Protein 1ZL8 (pdb70)

Nearest PDB structures (foldseek):
  1zl8-assembly1_A  TM=9.580E-01  e=1.023E-05  Caenorhabditis elegans
  1rso-assembly1_D  TM=7.253E-01  e=1.812E-01  Rattus norvegicus
  1zl8-assembly1_A  TM=9.352E-01  e=2.661E-06  Caenorhabditis elegans
  1zl8-assembly1_A  TM=9.345E-01  e=1.266E-05  Caenorhabditis elegans
  1zl8-assembly1_B  TM=8.543E-01  e=6.203E-07  Homo sapiens

GO terms:
  GO:0005515 protein binding (F, IPI)

Organism: Caenorhabditis elegans (NCBI:txid6239)

Sequence (107 aa):
GSLNLERDVQRILELMEHVQKTGEVNNAKLASLQQVLQSEFFGAVREVYETVYSDAVQRAKEVLEEISCYPENNDAKELKRILTQPHFMALLQTHDVVAHEVYSDEAGSLNLERDVQRILELMEHVQKTGEVNNAKLASLQQVLQSEFFGAVREVYETVYSDAVQRAKEVLEEISCYPENNDAKELKRILTQPHFMALLQTHDVVAHEVYSDEAGSLNLERDVQRILELMEHVQKTGEVNNAKLASLQQVLQSEFFGAVREVYETVYSDAVQRAKEVLEEISCYPENNDAKELKRILTQPHFMALLQTHDVVAHEVYSDEAGSLNLERDVQRILELMEHVQKTGEVNNAKLASLQQVLQSEFFGAVREVYETVYSDAVQRAKEVLEEISCYPENNDAKELKRILTQPHFMALLQTHDVVAHEVYSDEAGSLNLERDVQRILELMEHVQKTGEVNNAKLASLQQVLQSEFFGAVREVYETVYSDAVQRAKEVLEEISCYPENNDAKELKRILTQPHFMALLQTHDVVAHEVYSDEAGSLNLERDVQRILELMEHVQKTGEVNNAKLASLQQVLQSEFFGAVREVYETVYSDAVQRAKEVLEEISCYPENNDAKELKRILTQPHFMALLQTHDVVAHEVYSDEAGSLNLERDVQRILELMEHVQKTGEVNNAKLASLQQVLQSEFFGAVREVYETVYSDAVQRAKEVLEEISCYPENNDAKELKRILTQPHFMALLQTHDVVAHEVYSDEAGSLNLERDVQRILELMEHVQKTGEVNNAKLASLQQVLQSEFFGAVREVYETVYSDAVQRAKEVLEEISCYPENNDAKELKRILTQPHFMALLQTHDVVAHEVYSDEAGSLNLERDVQRILELMEHVQKTGEVNNAKLASLQQVLQSEFFGAVREVYETVYSDAVQRAKEVLEEISCYPENNDAKELKRILTQPHFMALLQTHDVVAHEVYSDEAGSLNLERDVQRILELMEHVQKTGEVNNAKLASLQQVLQSEFFGAVREVYETVYSDAVQRAKEVLEEISCYPENNDAKELKRILTQPHFMALLQTHDVVAHEVYSDEA

CATH classification: 1.10.287.650

Secondary structure (DSSP, 8-state):
---HHHHHHHHHHHHHHHHGGGSSSTHHHHHHHHHHHS-SHHHHHHHHHHHH-/-HHHHHHHHHHHHHTTS---HHHHHHHHHT--TTHHHHHHHHHHHHHHTT----

Radius of gyration: 14.37 Å; Cα contacts (8 Å, |Δi|>4): 100; chains: 2; bounding box: 40×46×20 Å

Foldseek 3Di:
DDPCCLVCLVVVLVVLVVVCVVVVPPVVVSVVVNCVSVPPVCVVVVVVVVVVD/DCVLVVQLCVVVVCVVVDDDPVVNVVSVVCCDCVRVVVCVVVCVCVVVVPPDVD

Structure (mmCIF, N/CA/C/O backbone):
data_1ZL8
#
_entry.id   1ZL8
#
_cell.length_a   1.000
_cell.length_b   1.000
_cell.length_c   1.000
_cell.angle_alpha   90.00
_cell.angle_beta   90.00
_cell.angle_gamma   90.00
#
_symmetry.space_group_name_H-M   'P 1'
#
loop_
_entity.id
_entity.type
_entity.pdbx_description
1 polymer LIN-7
2 polymer 'Peripheral plasma membrane protein CASK'
#
loop_
_atom_site.group_PDB
_atom_site.id
_atom_site.type_symbol
_atom_site.label_atom_id
_atom_site.label_alt_id
_atom_site.label_comp_id
_atom_site.label_asym_id
_atom_site.label_entity_id
_atom_site.label_seq_id
_atom_site.pdbx_PDB_ins_code
_atom_site.Cartn_x
_atom_site.Cartn_y
_atom_site.Cartn_z
_atom_site.occupancy
_atom_site.B_iso_or_equiv
_atom_site.auth_seq_id
_atom_site.auth_comp_id
_atom_site.auth_asym_id
_atom_site.auth_atom_id
_atom_site.pdbx_PDB_model_num
ATOM 1 N N . GLY A 1 1 ? -7.594 18.485 -5.189 1.00 0.00 1 GLY A N 1
ATOM 2 C CA . GLY A 1 1 ? -6.331 18.280 -5.875 1.00 0.00 1 GLY A CA 1
ATOM 3 C C . GLY A 1 1 ? -5.963 16.795 -5.919 1.00 0.00 1 GLY A C 1
ATOM 4 O O . GLY A 1 1 ? -4.893 16.431 -6.402 1.00 0.00 1 GLY A O 1
ATOM 8 N N . SER A 1 2 ? -6.874 15.979 -5.408 1.00 0.00 2 SER A N 1
ATOM 9 C CA . SER A 1 2 ? -6.659 14.541 -5.383 1.00 0.00 2 SER A CA 1
ATOM 10 C C . SER A 1 2 ? -7.861 13.823 -5.999 1.00 0.00 2 SER A C 1
ATOM 11 O O . SER A 1 2 ? -8.839 14.460 -6.386 1.00 0.00 2 SER A O 1
ATOM 19 N N . LEU A 1 3 ? -7.750 12.504 -6.069 1.00 0.00 3 LEU A N 1
ATOM 20 C CA . LEU A 1 3 ? -8.815 11.691 -6.630 1.00 0.00 3 LEU A CA 1
ATOM 21 C C . LEU A 1 3 ? -10.097 11.914 -5.827 1.00 0.00 3 LEU A C 1
ATOM 22 O O . LEU A 1 3 ? -10.064 11.967 -4.598 1.00 0.00 3 LEU A O 1
ATOM 38 N N . ASN A 1 4 ? -11.198 12.038 -6.552 1.00 0.00 4 ASN A N 1
ATOM 39 C CA . ASN A 1 4 ? -12.490 12.256 -5.922 1.00 0.00 4 ASN A CA 1
ATOM 40 C C . ASN A 1 4 ? -12.928 10.972 -5.215 1.00 0.00 4 ASN A C 1
ATOM 41 O O . ASN A 1 4 ? -13.627 11.023 -4.203 1.00 0.00 4 ASN A O 1
ATOM 52 N N . LEU A 1 5 ? -12.501 9.849 -5.776 1.00 0.00 5 LEU A N 1
ATOM 53 C CA . LEU A 1 5 ? -12.841 8.555 -5.212 1.00 0.00 5 LEU A CA 1
ATOM 54 C C . LEU A 1 5 ? -12.417 8.516 -3.742 1.00 0.00 5 LEU A C 1
ATOM 55 O O . LEU A 1 5 ? -13.176 8.069 -2.884 1.00 0.00 5 LEU A O 1
ATOM 71 N N . GLU A 1 6 ? -11.205 8.990 -3.497 1.00 0.00 6 GLU A N 1
ATOM 72 C CA . GLU A 1 6 ? -10.670 9.017 -2.146 1.00 0.00 6 GLU A CA 1
ATOM 73 C C . GLU A 1 6 ? -11.523 9.922 -1.255 1.00 0.00 6 GLU A C 1
ATOM 74 O O . GLU A 1 6 ? -11.839 9.565 -0.121 1.00 0.00 6 GLU A O 1
ATOM 87 N N . ARG A 1 7 ? -11.871 11.079 -1.801 1.00 0.00 7 ARG A N 1
ATOM 88 C CA . ARG A 1 7 ? -12.680 12.038 -1.070 1.00 0.00 7 ARG A CA 1
ATOM 89 C C . ARG A 1 7 ? -14.092 11.488 -0.856 1.00 0.00 7 ARG A C 1
ATOM 90 O O . ARG A 1 7 ? -14.683 11.682 0.205 1.00 0.00 7 ARG A O 1
ATOM 110 N N . ASP A 1 8 ? -14.591 10.812 -1.881 1.00 0.00 8 ASP A N 1
ATOM 111 C CA . ASP A 1 8 ? -15.922 10.233 -1.819 1.00 0.00 8 ASP A CA 1
ATOM 112 C C . ASP A 1 8 ? -15.906 9.031 -0.870 1.00 0.00 8 ASP A C 1
ATOM 113 O O . ASP A 1 8 ? -16.951 8.619 -0.370 1.00 0.00 8 ASP A O 1
ATOM 123 N N . VAL A 1 9 ? -14.711 8.504 -0.654 1.00 0.00 9 VAL A N 1
ATOM 124 C CA . VAL A 1 9 ? -14.546 7.359 0.223 1.00 0.00 9 VAL A CA 1
ATOM 125 C C . VAL A 1 9 ? -15.136 7.685 1.597 1.00 0.00 9 VAL A C 1
ATOM 126 O O . VAL A 1 9 ? -15.612 6.794 2.300 1.00 0.00 9 VAL A O 1
ATOM 139 N N . GLN A 1 10 ? -15.083 8.964 1.939 1.00 0.00 10 GLN A N 1
ATOM 140 C CA . GLN A 1 10 ? -15.608 9.419 3.217 1.00 0.00 10 GLN A CA 1
ATOM 141 C C . GLN A 1 10 ? -17.060 9.873 3.062 1.00 0.00 10 GLN A C 1
ATOM 142 O O . GLN A 1 10 ? -17.893 9.607 3.928 1.00 0.00 10 GLN A O 1
ATOM 156 N N . ARG A 1 11 ? -17.321 10.552 1.954 1.00 0.00 11 ARG A N 1
ATOM 157 C CA . ARG A 1 11 ? -18.659 11.046 1.676 1.00 0.00 11 ARG A CA 1
ATOM 158 C C . ARG A 1 11 ? -19.607 9.878 1.392 1.00 0.00 11 ARG A C 1
ATOM 159 O O . ARG A 1 11 ? -20.824 10.028 1.478 1.00 0.00 11 ARG A O 1
ATOM 179 N N . ILE A 1 12 ? -19.012 8.742 1.060 1.00 0.00 12 ILE A N 1
ATOM 180 C CA . ILE A 1 12 ? -19.788 7.550 0.761 1.00 0.00 12 ILE A CA 1
ATOM 181 C C . ILE A 1 12 ? -20.441 7.039 2.047 1.00 0.00 12 ILE A C 1
ATOM 182 O O . ILE A 1 12 ? -21.558 6.526 2.019 1.00 0.00 12 ILE A O 1
ATOM 198 N N . LEU A 1 13 ? -19.714 7.195 3.145 1.00 0.00 13 LEU A N 1
ATOM 199 C CA . LEU A 1 13 ? -20.208 6.754 4.438 1.00 0.00 13 LEU A CA 1
ATOM 200 C C . LEU A 1 13 ? -21.481 7.528 4.784 1.00 0.00 13 LEU A C 1
ATOM 201 O O . LEU A 1 13 ? -22.267 7.094 5.625 1.00 0.00 13 LEU A O 1
ATOM 217 N N . GLU A 1 14 ? -21.646 8.662 4.118 1.00 0.00 14 GLU A N 1
ATOM 218 C CA . GLU A 1 14 ? -22.810 9.500 4.344 1.00 0.00 14 GLU A CA 1
ATOM 219 C C . GLU A 1 14 ? -24.016 8.952 3.579 1.00 0.00 14 GLU A C 1
ATOM 220 O O . GLU A 1 14 ? -25.098 8.802 4.144 1.00 0.00 14 GLU A O 1
ATOM 233 N N . LEU A 1 15 ? -23.789 8.670 2.306 1.00 0.00 15 LEU A N 1
ATOM 234 C CA . LEU A 1 15 ? -24.843 8.141 1.456 1.00 0.00 15 LEU A CA 1
ATOM 235 C C . LEU A 1 15 ? -25.303 6.788 2.004 1.00 0.00 15 LEU A C 1
ATOM 236 O O . LEU A 1 15 ? -26.500 6.512 2.062 1.00 0.00 15 LEU A O 1
ATOM 252 N N . MET A 1 16 ? -24.327 5.980 2.391 1.00 0.00 16 MET A N 1
ATOM 253 C CA . MET A 1 16 ? -24.616 4.663 2.933 1.00 0.00 16 MET A CA 1
ATOM 254 C C . MET A 1 16 ? -25.530 4.761 4.156 1.00 0.00 16 MET A C 1
ATOM 255 O O . MET A 1 16 ? -26.506 4.021 4.267 1.00 0.00 16 MET A O 1
ATOM 269 N N . GLU A 1 17 ? -25.179 5.680 5.044 1.00 0.00 17 GLU A N 1
ATOM 270 C CA . GLU A 1 17 ? -25.956 5.885 6.256 1.00 0.00 17 GLU A CA 1
ATOM 271 C C . GLU A 1 17 ? -27.313 6.504 5.916 1.00 0.00 17 GLU A C 1
ATOM 272 O O . GLU A 1 17 ? -28.232 6.479 6.735 1.00 0.00 17 GLU A O 1
ATOM 285 N N . HIS A 1 18 ? -27.397 7.047 4.711 1.00 0.00 18 HIS A N 1
ATOM 286 C CA . HIS A 1 18 ? -28.628 7.672 4.254 1.00 0.00 18 HIS A CA 1
ATOM 287 C C . HIS A 1 18 ? -29.558 6.608 3.670 1.00 0.00 18 HIS A C 1
ATOM 288 O O . HIS A 1 18 ? -30.757 6.608 3.945 1.00 0.00 18 HIS A O 1
ATOM 302 N N . VAL A 1 19 ? -28.971 5.726 2.876 1.00 0.00 19 VAL A N 1
ATOM 303 C CA . VAL A 1 19 ? -29.732 4.658 2.251 1.00 0.00 19 VAL A CA 1
ATOM 304 C C . VAL A 1 19 ? -30.120 3.624 3.311 1.00 0.00 19 VAL A C 1
ATOM 305 O O . VAL A 1 19 ? -31.162 2.981 3.202 1.00 0.00 19 VAL A O 1
ATOM 318 N N . GLN A 1 20 ? -29.263 3.502 4.313 1.00 0.00 20 GLN A N 1
ATOM 319 C CA . GLN A 1 20 ? -29.503 2.558 5.392 1.00 0.00 20 GLN A CA 1
ATOM 320 C C . GLN A 1 20 ? -30.668 3.034 6.262 1.00 0.00 20 GLN A C 1
ATOM 321 O O . GLN A 1 20 ? -31.051 2.359 7.216 1.00 0.00 20 GLN A O 1
ATOM 335 N N . LYS A 1 21 ? -31.198 4.194 5.904 1.00 0.00 21 LYS A N 1
ATOM 336 C CA . LYS A 1 21 ? -32.311 4.768 6.640 1.00 0.00 21 LYS A CA 1
ATOM 337 C C . LYS A 1 21 ? -33.617 4.133 6.156 1.00 0.00 21 LYS A C 1
ATOM 338 O O . LYS A 1 21 ? -34.703 4.577 6.532 1.00 0.00 21 LYS A O 1
ATOM 356 N N . THR A 1 22 ? -33.470 3.107 5.333 1.00 0.00 22 THR A N 1
ATOM 357 C CA . THR A 1 22 ? -34.625 2.408 4.795 1.00 0.00 22 THR A CA 1
ATOM 358 C C . THR A 1 22 ? -35.004 1.233 5.697 1.00 0.00 22 THR A C 1
ATOM 359 O O . THR A 1 22 ? -36.147 0.778 5.684 1.00 0.00 22 THR A O 1
ATOM 370 N N . GLY A 1 23 ? -34.023 0.773 6.460 1.00 0.00 23 GLY A N 1
ATOM 371 C CA . GLY A 1 23 ? -34.239 -0.342 7.367 1.00 0.00 23 GLY A CA 1
ATOM 372 C C . GLY A 1 23 ? -33.975 -1.677 6.669 1.00 0.00 23 GLY A C 1
ATOM 373 O O . GLY A 1 23 ? -33.310 -2.551 7.223 1.00 0.00 23 GLY A O 1
ATOM 377 N N . GLU A 1 24 ? -34.510 -1.793 5.462 1.00 0.00 24 GLU A N 1
ATOM 378 C CA . GLU A 1 24 ? -34.339 -3.006 4.682 1.00 0.00 24 GLU A CA 1
ATOM 379 C C . GLU A 1 24 ? -32.956 -3.030 4.031 1.00 0.00 24 GLU A C 1
ATOM 380 O O . GLU A 1 24 ? -32.842 -3.023 2.805 1.00 0.00 24 GLU A O 1
ATOM 393 N N . VAL A 1 25 ? -31.937 -3.055 4.879 1.00 0.00 25 VAL A N 1
ATOM 394 C CA . VAL A 1 25 ? -30.566 -3.079 4.399 1.00 0.00 25 VAL A CA 1
ATOM 395 C C . VAL A 1 25 ? -29.624 -3.352 5.575 1.00 0.00 25 VAL A C 1
ATOM 396 O O . VAL A 1 25 ? -28.585 -2.708 5.705 1.00 0.00 25 VAL A O 1
ATOM 409 N N . ASN A 1 26 ? -30.023 -4.309 6.400 1.00 0.00 26 ASN A N 1
ATOM 410 C CA . ASN A 1 26 ? -29.229 -4.674 7.561 1.00 0.00 26 ASN A CA 1
ATOM 411 C C . ASN A 1 26 ? -27.971 -3.806 7.607 1.00 0.00 26 ASN A C 1
ATOM 412 O O . ASN A 1 26 ? -27.066 -3.974 6.790 1.00 0.00 26 ASN A O 1
ATOM 423 N N . ASN A 1 27 ? -27.953 -2.896 8.569 1.00 0.00 27 ASN A N 1
ATOM 424 C CA . ASN A 1 27 ? -26.821 -2.001 8.733 1.00 0.00 27 ASN A CA 1
ATOM 425 C C . ASN A 1 27 ? -25.560 -2.823 9.009 1.00 0.00 27 ASN A C 1
ATOM 426 O O . ASN A 1 27 ? -24.447 -2.305 8.932 1.00 0.00 27 ASN A O 1
ATOM 437 N N . ALA A 1 28 ? -25.778 -4.092 9.326 1.00 0.00 28 ALA A N 1
ATOM 438 C CA . ALA A 1 28 ? -24.674 -4.991 9.613 1.00 0.00 28 ALA A CA 1
ATOM 439 C C . ALA A 1 28 ? -23.687 -4.971 8.444 1.00 0.00 28 ALA A C 1
ATOM 440 O O . ALA A 1 28 ? -22.493 -4.757 8.639 1.00 0.00 28 ALA A O 1
ATOM 447 N N . LYS A 1 29 ? -24.225 -5.197 7.254 1.00 0.00 29 LYS A N 1
ATOM 448 C CA . LYS A 1 29 ? -23.406 -5.208 6.053 1.00 0.00 29 LYS A CA 1
ATOM 449 C C . LYS A 1 29 ? -22.990 -3.775 5.712 1.00 0.00 29 LYS A C 1
ATOM 450 O O . LYS A 1 29 ? -21.830 -3.522 5.390 1.00 0.00 29 LYS A O 1
ATOM 468 N N . LEU A 1 30 ? -23.960 -2.875 5.794 1.00 0.00 30 LEU A N 1
ATOM 469 C CA . LEU A 1 30 ? -23.709 -1.476 5.498 1.00 0.00 30 LEU A CA 1
ATOM 470 C C . LEU A 1 30 ? -22.544 -0.978 6.356 1.00 0.00 30 LEU A C 1
ATOM 471 O O . LEU A 1 30 ? -21.622 -0.342 5.847 1.00 0.00 30 LEU A O 1
ATOM 487 N N . ALA A 1 31 ? -22.623 -1.287 7.642 1.00 0.00 31 ALA A N 1
ATOM 488 C CA . ALA A 1 31 ? -21.586 -0.879 8.574 1.00 0.00 31 ALA A CA 1
ATOM 489 C C . ALA A 1 31 ? -20.279 -1.588 8.218 1.00 0.00 31 ALA A C 1
ATOM 490 O O . ALA A 1 31 ? -19.209 -0.982 8.256 1.00 0.00 31 ALA A O 1
ATOM 497 N N . SER A 1 32 ? -20.407 -2.864 7.881 1.00 0.00 32 SER A N 1
ATOM 498 C CA . SER A 1 32 ? -19.249 -3.663 7.520 1.00 0.00 32 SER A CA 1
ATOM 499 C C . SER A 1 32 ? -18.469 -2.974 6.398 1.00 0.00 32 SER A C 1
ATOM 500 O O . SER A 1 32 ? -17.243 -3.061 6.346 1.00 0.00 32 SER A O 1
ATOM 508 N N . LEU A 1 33 ? -19.211 -2.305 5.528 1.00 0.00 33 LEU A N 1
ATOM 509 C CA . LEU A 1 33 ? -18.605 -1.602 4.411 1.00 0.00 33 LEU A CA 1
ATOM 510 C C . LEU A 1 33 ? -17.801 -0.413 4.938 1.00 0.00 33 LEU A C 1
ATOM 511 O O . LEU A 1 33 ? -16.801 -0.020 4.339 1.00 0.00 33 LEU A O 1
ATOM 527 N N . GLN A 1 34 ? -18.267 0.129 6.053 1.00 0.00 34 GLN A N 1
ATOM 528 C CA . GLN A 1 34 ? -17.604 1.266 6.668 1.00 0.00 34 GLN A CA 1
ATOM 529 C C . GLN A 1 34 ? -16.260 0.840 7.260 1.00 0.00 34 GLN A C 1
ATOM 530 O O . GLN A 1 34 ? -15.284 1.586 7.197 1.00 0.00 34 GLN A O 1
ATOM 544 N N . GLN A 1 35 ? -16.251 -0.359 7.825 1.00 0.00 35 GLN A N 1
ATOM 545 C CA . GLN A 1 35 ? -15.043 -0.894 8.428 1.00 0.00 35 GLN A CA 1
ATOM 546 C C . GLN A 1 35 ? -13.937 -1.020 7.379 1.00 0.00 35 GLN A C 1
ATOM 547 O O . GLN A 1 35 ? -12.757 -0.867 7.693 1.00 0.00 35 GLN A O 1
ATOM 561 N N . VAL A 1 36 ? -14.356 -1.300 6.154 1.00 0.00 36 VAL A N 1
ATOM 562 C CA . VAL A 1 36 ? -13.416 -1.449 5.056 1.00 0.00 36 VAL A CA 1
ATOM 563 C C . VAL A 1 36 ? -13.168 -0.082 4.414 1.00 0.00 36 VAL A C 1
ATOM 564 O O . VAL A 1 36 ? -12.043 0.229 4.021 1.00 0.00 36 VAL A O 1
ATOM 577 N N . LEU A 1 37 ? -14.236 0.698 4.326 1.00 0.00 37 LEU A N 1
ATOM 578 C CA . LEU A 1 37 ? -14.148 2.022 3.737 1.00 0.00 37 LEU A CA 1
ATOM 579 C C . LEU A 1 37 ? -13.321 2.928 4.652 1.00 0.00 37 LEU A C 1
ATOM 580 O O . LEU A 1 37 ? -12.529 3.741 4.176 1.00 0.00 37 LEU A O 1
ATOM 596 N N . GLN A 1 38 ? -13.533 2.757 5.949 1.00 0.00 38 GLN A N 1
ATOM 597 C CA . GLN A 1 38 ? -12.817 3.549 6.935 1.00 0.00 38 GLN A CA 1
ATOM 598 C C . GLN A 1 38 ? -11.536 2.830 7.364 1.00 0.00 38 GLN A C 1
ATOM 599 O O . GLN A 1 38 ? -10.844 3.281 8.276 1.00 0.00 38 GLN A O 1
ATOM 613 N N . SER A 1 39 ? -11.260 1.726 6.686 1.00 0.00 39 SER A N 1
ATOM 614 C CA . SER A 1 39 ? -10.075 0.941 6.987 1.00 0.00 39 SER A CA 1
ATOM 615 C C . SER A 1 39 ? -8.817 1.781 6.752 1.00 0.00 39 SER A C 1
ATOM 616 O O . SER A 1 39 ? -8.758 2.565 5.805 1.00 0.00 39 SER A O 1
ATOM 624 N N . GLU A 1 40 ? -7.843 1.589 7.628 1.00 0.00 40 GLU A N 1
ATOM 625 C CA . GLU A 1 40 ? -6.591 2.319 7.528 1.00 0.00 40 GLU A CA 1
ATOM 626 C C . GLU A 1 40 ? -5.723 1.735 6.413 1.00 0.00 40 GLU A C 1
ATOM 627 O O . GLU A 1 40 ? -4.981 2.460 5.753 1.00 0.00 40 GLU A O 1
ATOM 640 N N . PHE A 1 41 ? -5.845 0.427 6.235 1.00 0.00 41 PHE A N 1
ATOM 641 C CA . PHE A 1 41 ? -5.082 -0.265 5.211 1.00 0.00 41 PHE A CA 1
ATOM 642 C C . PHE A 1 41 ? -5.290 0.383 3.841 1.00 0.00 41 PHE A C 1
ATOM 643 O O . PHE A 1 41 ? -4.390 0.371 3.002 1.00 0.00 41 PHE A O 1
ATOM 660 N N . PHE A 1 42 ? -6.480 0.935 3.657 1.00 0.00 42 PHE A N 1
ATOM 661 C CA . PHE A 1 42 ? -6.817 1.587 2.403 1.00 0.00 42 PHE A CA 1
ATOM 662 C C . PHE A 1 42 ? -5.831 2.714 2.089 1.00 0.00 42 PHE A C 1
ATOM 663 O O . PHE A 1 42 ? -5.355 2.830 0.960 1.00 0.00 42 PHE A O 1
ATOM 680 N N . GLY A 1 43 ? -5.553 3.515 3.107 1.00 0.00 43 GLY A N 1
ATOM 681 C CA . GLY A 1 43 ? -4.633 4.628 2.953 1.00 0.00 43 GLY A CA 1
ATOM 682 C C . GLY A 1 43 ? -3.180 4.145 2.975 1.00 0.00 43 GLY A C 1
ATOM 683 O O . GLY A 1 43 ? -2.335 4.676 2.256 1.00 0.00 43 GLY A O 1
ATOM 687 N N . ALA A 1 44 ? -2.934 3.147 3.810 1.00 0.00 44 ALA A N 1
ATOM 688 C CA . ALA A 1 44 ? -1.600 2.587 3.936 1.00 0.00 44 ALA A CA 1
ATOM 689 C C . ALA A 1 44 ? -1.191 1.951 2.606 1.00 0.00 44 ALA A C 1
ATOM 690 O O . ALA A 1 44 ? -0.065 2.135 2.146 1.00 0.00 44 ALA A O 1
ATOM 697 N N . VAL A 1 45 ? -2.128 1.217 2.024 1.00 0.00 45 VAL A N 1
ATOM 698 C CA . VAL A 1 45 ? -1.880 0.553 0.756 1.00 0.00 45 VAL A CA 1
ATOM 699 C C . VAL A 1 45 ? -1.965 1.577 -0.377 1.00 0.00 45 VAL A C 1
ATOM 700 O O . VAL A 1 45 ? -1.149 1.559 -1.297 1.00 0.00 45 VAL A O 1
ATOM 713 N N . ARG A 1 46 ? -2.959 2.447 -0.272 1.00 0.00 46 ARG A N 1
ATOM 714 C CA . ARG A 1 46 ? -3.162 3.476 -1.276 1.00 0.00 46 ARG A CA 1
ATOM 715 C C . ARG A 1 46 ? -1.896 4.325 -1.431 1.00 0.00 46 ARG A C 1
ATOM 716 O O . ARG A 1 46 ? -1.627 4.854 -2.507 1.00 0.00 46 ARG A O 1
ATOM 736 N N . GLU A 1 47 ? -1.154 4.425 -0.337 1.00 0.00 47 GLU A N 1
ATOM 737 C CA . GLU A 1 47 ? 0.076 5.199 -0.338 1.00 0.00 47 GLU A CA 1
ATOM 738 C C . GLU A 1 47 ? 1.106 4.557 -1.267 1.00 0.00 47 GLU A C 1
ATOM 739 O O . GLU A 1 47 ? 1.804 5.253 -2.003 1.00 0.00 47 GLU A O 1
ATOM 752 N N . VAL A 1 48 ? 1.171 3.235 -1.205 1.00 0.00 48 VAL A N 1
ATOM 753 C CA . VAL A 1 48 ? 2.106 2.491 -2.032 1.00 0.00 48 VAL A CA 1
ATOM 754 C C . VAL A 1 48 ? 1.684 2.605 -3.499 1.00 0.00 48 VAL A C 1
ATOM 755 O O . VAL A 1 48 ? 2.519 2.828 -4.373 1.00 0.00 48 VAL A O 1
ATOM 768 N N . TYR A 1 49 ? 0.387 2.446 -3.721 1.00 0.00 49 TYR A N 1
ATOM 769 C CA . TYR A 1 49 ? -0.157 2.528 -5.067 1.00 0.00 49 TYR A CA 1
ATOM 770 C C . TYR A 1 49 ? 0.302 3.809 -5.766 1.00 0.00 49 TYR A C 1
ATOM 771 O O . TYR A 1 49 ? 0.731 3.772 -6.919 1.00 0.00 49 TYR A O 1
ATOM 789 N N . GLU A 1 50 ? 0.196 4.913 -5.040 1.00 0.00 50 GLU A N 1
ATOM 790 C CA . GLU A 1 50 ? 0.595 6.203 -5.576 1.00 0.00 50 GLU A CA 1
ATOM 791 C C . GLU A 1 50 ? 2.110 6.248 -5.781 1.00 0.00 50 GLU A C 1
ATOM 792 O O . GLU A 1 50 ? 2.592 6.813 -6.761 1.00 0.00 50 GLU A O 1
ATOM 805 N N . THR A 1 51 ? 2.821 5.642 -4.839 1.00 0.00 51 THR A N 1
ATOM 806 C CA . THR A 1 51 ? 4.272 5.606 -4.904 1.00 0.00 51 THR A CA 1
ATOM 807 C C . THR A 1 51 ? 4.731 4.869 -6.163 1.00 0.00 51 THR A C 1
ATOM 808 O O . THR A 1 51 ? 5.590 5.357 -6.895 1.00 0.00 51 THR A O 1
ATOM 819 N N . VAL A 1 52 ? 4.139 3.703 -6.377 1.00 0.00 52 VAL A N 1
ATOM 820 C CA . VAL A 1 52 ? 4.476 2.892 -7.535 1.00 0.00 52 VAL A CA 1
ATOM 821 C C . VAL A 1 52 ? 4.032 3.618 -8.806 1.00 0.00 52 VAL A C 1
ATOM 822 O O . VAL A 1 52 ? 4.758 3.634 -9.801 1.00 0.00 52 VAL A O 1
ATOM 835 N N . TYR A 1 53 ? 2.844 4.200 -8.734 1.00 0.00 53 TYR A N 1
ATOM 836 C CA . TYR A 1 53 ? 2.297 4.926 -9.867 1.00 0.00 53 TYR A CA 1
ATOM 837 C C . TYR A 1 53 ? 2.983 6.283 -10.033 1.00 0.00 53 TYR A C 1
ATOM 838 O O . TYR A 1 53 ? 3.248 6.715 -11.154 1.00 0.00 53 TYR A O 1
ATOM 856 N N . SER B 2 1 ? -10.606 -12.570 -0.379 1.00 0.00 106 SER B N 1
ATOM 857 C CA . SER B 2 1 ? -11.250 -11.566 -1.208 1.00 0.00 106 SER B CA 1
ATOM 858 C C . SER B 2 1 ? -12.746 -11.507 -0.890 1.00 0.00 106 SER B C 1
ATOM 859 O O . SER B 2 1 ? -13.513 -10.875 -1.614 1.00 0.00 106 SER B O 1
ATOM 867 N N . ASP B 2 2 ? -13.115 -12.174 0.194 1.00 0.00 107 ASP B N 1
ATOM 868 C CA . ASP B 2 2 ? -14.504 -12.206 0.617 1.00 0.00 107 ASP B CA 1
ATOM 869 C C . ASP B 2 2 ? -14.765 -11.050 1.586 1.00 0.00 107 ASP B C 1
ATOM 870 O O . ASP B 2 2 ? -15.889 -10.562 1.686 1.00 0.00 107 ASP B O 1
ATOM 880 N N . ALA B 2 3 ? -13.707 -10.648 2.274 1.00 0.00 108 ALA B N 1
ATOM 881 C CA . ALA B 2 3 ? -13.808 -9.558 3.230 1.00 0.00 108 ALA B CA 1
ATOM 882 C C . ALA B 2 3 ? -14.138 -8.261 2.490 1.00 0.00 108 ALA B C 1
ATOM 883 O O . ALA B 2 3 ? -14.970 -7.478 2.943 1.00 0.00 108 ALA B O 1
ATOM 890 N N . VAL B 2 4 ? -13.468 -8.076 1.361 1.00 0.00 109 VAL B N 1
ATOM 891 C CA . VAL B 2 4 ? -13.681 -6.887 0.552 1.00 0.00 109 VAL B CA 1
ATOM 892 C C . VAL B 2 4 ? -15.088 -6.929 -0.047 1.00 0.00 109 VAL B C 1
ATOM 893 O O . VAL B 2 4 ? -15.766 -5.905 -0.118 1.00 0.00 109 VAL B O 1
ATOM 906 N N . GLN B 2 5 ? -15.485 -8.123 -0.462 1.00 0.00 110 GLN B N 1
ATOM 907 C CA . GLN B 2 5 ? -16.800 -8.311 -1.052 1.00 0.00 110 GLN B CA 1
ATOM 908 C C . GLN B 2 5 ? -17.888 -7.845 -0.084 1.00 0.00 110 GLN B C 1
ATOM 909 O O . GLN B 2 5 ? -18.930 -7.348 -0.507 1.00 0.00 110 GLN B O 1
ATOM 923 N N . ARG B 2 6 ? -17.610 -8.025 1.199 1.00 0.00 111 ARG B N 1
ATOM 924 C CA . ARG B 2 6 ? -18.553 -7.630 2.231 1.00 0.00 111 ARG B CA 1
ATOM 925 C C . ARG B 2 6 ? -18.880 -6.140 2.111 1.00 0.00 111 ARG B C 1
ATOM 926 O O . ARG B 2 6 ? -19.946 -5.698 2.535 1.00 0.00 111 ARG B O 1
ATOM 946 N N . ALA B 2 7 ? -17.940 -5.408 1.532 1.00 0.00 112 ALA B N 1
ATOM 947 C CA . ALA B 2 7 ? -18.114 -3.976 1.350 1.00 0.00 112 ALA B CA 1
ATOM 948 C C . ALA B 2 7 ? -19.308 -3.725 0.427 1.00 0.00 112 ALA B C 1
ATOM 949 O O . ALA B 2 7 ? -20.286 -3.094 0.829 1.00 0.00 112 ALA B O 1
ATOM 956 N N . LYS B 2 8 ? -19.191 -4.229 -0.792 1.00 0.00 113 LYS B N 1
ATOM 957 C CA . LYS B 2 8 ? -20.249 -4.068 -1.774 1.00 0.00 113 LYS B CA 1
ATOM 958 C C . LYS B 2 8 ? -21.386 -5.042 -1.458 1.00 0.00 113 LYS B C 1
ATOM 959 O O . LYS B 2 8 ? -22.515 -4.848 -1.903 1.00 0.00 113 LYS B O 1
ATOM 977 N N . GLU B 2 9 ? -21.047 -6.069 -0.692 1.00 0.00 114 GLU B N 1
ATOM 978 C CA . GLU B 2 9 ? -22.024 -7.073 -0.310 1.00 0.00 114 GLU B CA 1
ATOM 979 C C . GLU B 2 9 ? -23.320 -6.404 0.156 1.00 0.00 114 GLU B C 1
ATOM 980 O O . GLU B 2 9 ? -24.411 -6.910 -0.101 1.00 0.00 114 GLU B O 1
ATOM 993 N N . VAL B 2 10 ? -23.155 -5.278 0.834 1.00 0.00 115 VAL B N 1
ATOM 994 C CA . VAL B 2 10 ? -24.297 -4.535 1.339 1.00 0.00 115 VAL B CA 1
ATOM 995 C C . VAL B 2 10 ? -25.199 -4.139 0.168 1.00 0.00 115 VAL B C 1
ATOM 996 O O . VAL B 2 10 ? -26.419 -4.074 0.315 1.00 0.00 115 VAL B O 1
ATOM 1009 N N . LEU B 2 11 ? -24.565 -3.886 -0.967 1.00 0.00 116 LEU B N 1
ATOM 1010 C CA . LEU B 2 11 ? -25.296 -3.498 -2.163 1.00 0.00 116 LEU B CA 1
ATOM 1011 C C . LEU B 2 11 ? -26.162 -4.670 -2.627 1.00 0.00 116 LEU B C 1
ATOM 1012 O O . LEU B 2 11 ? -27.228 -4.468 -3.207 1.00 0.00 116 LEU B O 1
ATOM 1028 N N . GLU B 2 12 ? -25.671 -5.872 -2.357 1.00 0.00 117 GLU B N 1
ATOM 1029 C CA . GLU B 2 12 ? -26.388 -7.076 -2.741 1.00 0.00 117 GLU B CA 1
ATOM 1030 C C . GLU B 2 12 ? -27.771 -7.103 -2.086 1.00 0.00 117 GLU B C 1
ATOM 1031 O O . GLU B 2 12 ? -28.736 -7.574 -2.686 1.00 0.00 117 GLU B O 1
ATOM 1044 N N . GLU B 2 13 ? -27.822 -6.592 -0.865 1.00 0.00 118 GLU B N 1
ATOM 1045 C CA . GLU B 2 13 ? -29.071 -6.551 -0.122 1.00 0.00 118 GLU B CA 1
ATOM 1046 C C . GLU B 2 13 ? -29.902 -5.341 -0.549 1.00 0.00 118 GLU B C 1
ATOM 1047 O O . GLU B 2 13 ? -31.131 -5.377 -0.494 1.00 0.00 118 GLU B O 1
ATOM 1060 N N . ILE B 2 14 ? -29.200 -4.296 -0.962 1.00 0.00 119 ILE B N 1
ATOM 1061 C CA . ILE B 2 14 ? -29.858 -3.076 -1.397 1.00 0.00 119 ILE B CA 1
ATOM 1062 C C . ILE B 2 14 ? -30.579 -3.334 -2.721 1.00 0.00 119 ILE B C 1
ATOM 1063 O O . ILE B 2 14 ? -31.390 -2.520 -3.160 1.00 0.00 119 ILE B O 1
ATOM 1079 N N . SER B 2 15 ? -30.256 -4.471 -3.321 1.00 0.00 120 SER B N 1
ATOM 1080 C CA . SER B 2 15 ? -30.864 -4.847 -4.587 1.00 0.00 120 SER B CA 1
ATOM 1081 C C . SER B 2 15 ? -32.383 -4.936 -4.433 1.00 0.00 120 SER B C 1
ATOM 1082 O O . SER B 2 15 ? -33.121 -4.750 -5.400 1.00 0.00 120 SER B O 1
ATOM 1090 N N . CYS B 2 16 ? -32.806 -5.220 -3.210 1.00 0.00 121 CYS B N 1
ATOM 1091 C CA . CYS B 2 16 ? -34.224 -5.336 -2.916 1.00 0.00 121 CYS B CA 1
ATOM 1092 C C . CYS B 2 16 ? -34.726 -3.977 -2.427 1.00 0.00 121 CYS B C 1
ATOM 1093 O O . CYS B 2 16 ? -35.841 -3.569 -2.750 1.00 0.00 121 CYS B O 1
ATOM 1101 N N . TYR B 2 17 ? -33.880 -3.312 -1.653 1.00 0.00 122 TYR B N 1
ATOM 1102 C CA . TYR B 2 17 ? -34.223 -2.008 -1.115 1.00 0.00 122 TYR B CA 1
ATOM 1103 C C . TYR B 2 17 ? -33.974 -0.906 -2.147 1.00 0.00 122 TYR B C 1
ATOM 1104 O O . TYR B 2 17 ? -32.839 -0.691 -2.568 1.00 0.00 122 TYR B O 1
ATOM 1122 N N . PRO B 2 18 ? -35.081 -0.219 -2.534 1.00 0.00 123 PRO B N 1
ATOM 1123 C CA . PRO B 2 18 ? -34.994 0.856 -3.508 1.00 0.00 123 PRO B CA 1
ATOM 1124 C C . PRO B 2 18 ? -34.389 2.114 -2.883 1.00 0.00 123 PRO B C 1
ATOM 1125 O O . PRO B 2 18 ? -35.096 2.902 -2.255 1.00 0.00 123 PRO B O 1
ATOM 1136 N N . GLU B 2 19 ? -33.088 2.265 -3.078 1.00 0.00 124 GLU B N 1
ATOM 1137 C CA . GLU B 2 19 ? -32.378 3.415 -2.541 1.00 0.00 124 GLU B CA 1
ATOM 1138 C C . GLU B 2 19 ? -31.936 4.343 -3.675 1.00 0.00 124 GLU B C 1
ATOM 1139 O O . GLU B 2 19 ? -32.200 4.069 -4.844 1.00 0.00 124 GLU B O 1
ATOM 1152 N N . ASN B 2 20 ? -31.270 5.421 -3.289 1.00 0.00 125 ASN B N 1
ATOM 1153 C CA . ASN B 2 20 ? -30.788 6.389 -4.258 1.00 0.00 125 ASN B CA 1
ATOM 1154 C C . ASN B 2 20 ? -29.791 5.710 -5.199 1.00 0.00 125 ASN B C 1
ATOM 1155 O O . ASN B 2 20 ? -28.723 5.276 -4.768 1.00 0.00 125 ASN B O 1
ATOM 1166 N N . ASN B 2 21 ? -30.172 5.641 -6.465 1.00 0.00 126 ASN B N 1
ATOM 1167 C CA . ASN B 2 21 ? -29.326 5.023 -7.471 1.00 0.00 126 ASN B CA 1
ATOM 1168 C C . ASN B 2 21 ? -27.924 5.631 -7.394 1.00 0.00 126 ASN B C 1
ATOM 1169 O O . ASN B 2 21 ? -26.943 4.988 -7.767 1.00 0.00 126 ASN B O 1
ATOM 1180 N N . ASP B 2 22 ? -27.873 6.862 -6.906 1.00 0.00 127 ASP B N 1
ATOM 1181 C CA . ASP B 2 22 ? -26.608 7.564 -6.775 1.00 0.00 127 ASP B CA 1
ATOM 1182 C C . ASP B 2 22 ? -25.854 7.024 -5.557 1.00 0.00 127 ASP B C 1
ATOM 1183 O O . ASP B 2 22 ? -24.669 6.705 -5.647 1.00 0.00 127 ASP B O 1
ATOM 1193 N N . ALA B 2 23 ? -26.571 6.942 -4.447 1.00 0.00 128 ALA B N 1
ATOM 1194 C CA . ALA B 2 23 ? -25.986 6.447 -3.212 1.00 0.00 128 ALA B CA 1
ATOM 1195 C C . ALA B 2 23 ? -25.476 5.021 -3.431 1.00 0.00 128 ALA B C 1
ATOM 1196 O O . ALA B 2 23 ? -24.309 4.730 -3.173 1.00 0.00 128 ALA B O 1
ATOM 1203 N N . LYS B 2 24 ? -26.375 4.170 -3.902 1.00 0.00 129 LYS B N 1
ATOM 1204 C CA . LYS B 2 24 ? -26.031 2.783 -4.158 1.00 0.00 129 LYS B CA 1
ATOM 1205 C C . LYS B 2 24 ? -24.884 2.724 -5.169 1.00 0.00 129 LYS B C 1
ATOM 1206 O O . LYS B 2 24 ? -24.082 1.791 -5.150 1.00 0.00 129 LYS B O 1
ATOM 1224 N N . GLU B 2 25 ? -24.843 3.732 -6.029 1.00 0.00 130 GLU B N 1
ATOM 1225 C CA . GLU B 2 25 ? -23.807 3.806 -7.044 1.00 0.00 130 GLU B CA 1
ATOM 1226 C C . GLU B 2 25 ? -22.465 4.174 -6.409 1.00 0.00 130 GLU B C 1
ATOM 1227 O O . GLU B 2 25 ? -21.409 3.832 -6.939 1.00 0.00 130 GLU B O 1
ATOM 1240 N N . LEU B 2 26 ? -22.549 4.865 -5.282 1.00 0.00 131 LEU B N 1
ATOM 1241 C CA . LEU B 2 26 ? -21.354 5.283 -4.569 1.00 0.00 131 LEU B CA 1
ATOM 1242 C C . LEU B 2 26 ? -20.588 4.044 -4.100 1.00 0.00 131 LEU B C 1
ATOM 1243 O O . LEU B 2 26 ? -19.361 3.999 -4.189 1.00 0.00 131 LEU B O 1
ATOM 1259 N N . LYS B 2 27 ? -21.340 3.071 -3.609 1.00 0.00 132 LYS B N 1
ATOM 1260 C CA . LYS B 2 27 ? -20.747 1.836 -3.125 1.00 0.00 132 LYS B CA 1
ATOM 1261 C C . LYS B 2 27 ? -20.194 1.043 -4.311 1.00 0.00 132 LYS B C 1
ATOM 1262 O O . LYS B 2 27 ? -19.184 0.352 -4.183 1.00 0.00 132 LYS B O 1
ATOM 1280 N N . ARG B 2 28 ? -20.880 1.170 -5.438 1.00 0.00 133 ARG B N 1
ATOM 1281 C CA . ARG B 2 28 ? -20.469 0.473 -6.645 1.00 0.00 133 ARG B CA 1
ATOM 1282 C C . ARG B 2 28 ? -19.213 1.122 -7.231 1.00 0.00 133 ARG B C 1
ATOM 1283 O O . ARG B 2 28 ? -18.242 0.435 -7.540 1.00 0.00 133 ARG B O 1
ATOM 1303 N N . ILE B 2 29 ? -19.275 2.439 -7.368 1.00 0.00 134 ILE B N 1
ATOM 1304 C CA . ILE B 2 29 ? -18.156 3.188 -7.913 1.00 0.00 134 ILE B CA 1
ATOM 1305 C C . ILE B 2 29 ? -16.953 3.050 -6.977 1.00 0.00 134 ILE B C 1
ATOM 1306 O O . ILE B 2 29 ? -15.817 3.296 -7.380 1.00 0.00 134 ILE B O 1
ATOM 1322 N N . LEU B 2 30 ? -17.244 2.659 -5.744 1.00 0.00 135 LEU B N 1
ATOM 1323 C CA . LEU B 2 30 ? -16.200 2.486 -4.749 1.00 0.00 135 LEU B CA 1
ATOM 1324 C C . LEU B 2 30 ? -15.329 1.286 -5.132 1.00 0.00 135 LEU B C 1
ATOM 1325 O O . LEU B 2 30 ? -14.290 1.049 -4.517 1.00 0.00 135 LEU B O 1
ATOM 1341 N N . THR B 2 31 ? -15.785 0.565 -6.144 1.00 0.00 136 THR B N 1
ATOM 1342 C CA . THR B 2 31 ? -15.061 -0.603 -6.615 1.00 0.00 136 THR B CA 1
ATOM 1343 C C . THR B 2 31 ? -14.409 -0.316 -7.970 1.00 0.00 136 THR B C 1
ATOM 1344 O O . THR B 2 31 ? -14.977 -0.629 -9.015 1.00 0.00 136 THR B O 1
ATOM 1355 N N . GLN B 2 32 ? -13.226 0.277 -7.907 1.00 0.00 137 GLN B N 1
ATOM 1356 C CA . GLN B 2 32 ? -12.491 0.609 -9.115 1.00 0.00 137 GLN B CA 1
ATOM 1357 C C . GLN B 2 32 ? -11.192 -0.196 -9.186 1.00 0.00 137 GLN B C 1
ATOM 1358 O O . GLN B 2 32 ? -10.895 -0.982 -8.286 1.00 0.00 137 GLN B O 1
ATOM 1372 N N . PRO B 2 33 ? -10.433 0.032 -10.290 1.00 0.00 138 PRO B N 1
ATOM 1373 C CA . PRO B 2 33 ? -9.173 -0.662 -10.491 1.00 0.00 138 PRO B CA 1
ATOM 1374 C C . PRO B 2 33 ? -8.082 -0.092 -9.582 1.00 0.00 138 PRO B C 1
ATOM 1375 O O . PRO B 2 33 ? -6.944 -0.557 -9.606 1.00 0.00 138 PRO B O 1
ATOM 1386 N N . HIS B 2 34 ? -8.469 0.905 -8.801 1.00 0.00 139 HIS B N 1
ATOM 1387 C CA . HIS B 2 34 ? -7.539 1.543 -7.885 1.00 0.00 139 HIS B CA 1
ATOM 1388 C C . HIS B 2 34 ? -7.780 1.027 -6.466 1.00 0.00 139 HIS B C 1
ATOM 1389 O O . HIS B 2 34 ? -6.862 0.520 -5.822 1.00 0.00 139 HIS B O 1
ATOM 1403 N N . PHE B 2 35 ? -9.018 1.173 -6.018 1.00 0.00 140 PHE B N 1
ATOM 1404 C CA . PHE B 2 35 ? -9.391 0.728 -4.686 1.00 0.00 140 PHE B CA 1
ATOM 1405 C C . PHE B 2 35 ? -9.593 -0.788 -4.652 1.00 0.00 140 PHE B C 1
ATOM 1406 O O . PHE B 2 35 ? -8.772 -1.515 -4.094 1.00 0.00 140 PHE B O 1
ATOM 1423 N N . MET B 2 36 ? -10.690 -1.221 -5.257 1.00 0.00 141 MET B N 1
ATOM 1424 C CA . MET B 2 36 ? -11.010 -2.637 -5.302 1.00 0.00 141 MET B CA 1
ATOM 1425 C C . MET B 2 36 ? -9.798 -3.460 -5.742 1.00 0.00 141 MET B C 1
ATOM 1426 O O . MET B 2 36 ? -9.674 -4.630 -5.383 1.00 0.00 141 MET B O 1
ATOM 1440 N N . ALA B 2 37 ? -8.931 -2.816 -6.510 1.00 0.00 142 ALA B N 1
ATOM 1441 C CA . ALA B 2 37 ? -7.733 -3.472 -7.001 1.00 0.00 142 ALA B CA 1
ATOM 1442 C C . ALA B 2 37 ? -6.719 -3.596 -5.860 1.00 0.00 142 ALA B C 1
ATOM 1443 O O . ALA B 2 37 ? -5.973 -4.570 -5.791 1.00 0.00 142 ALA B O 1
ATOM 1450 N N . LEU B 2 38 ? -6.727 -2.593 -4.994 1.00 0.00 143 LEU B N 1
ATOM 1451 C CA . LEU B 2 38 ? -5.818 -2.575 -3.861 1.00 0.00 143 LEU B CA 1
ATOM 1452 C C . LEU B 2 38 ? -6.289 -3.594 -2.820 1.00 0.00 143 LEU B C 1
ATOM 1453 O O . LEU B 2 38 ? -5.472 -4.228 -2.154 1.00 0.00 143 LEU B O 1
ATOM 1469 N N . LEU B 2 39 ? -7.603 -3.721 -2.716 1.00 0.00 144 LEU B N 1
ATOM 1470 C CA . LEU B 2 39 ? -8.192 -4.652 -1.768 1.00 0.00 144 LEU B CA 1
ATOM 1471 C C . LEU B 2 39 ? -7.744 -6.073 -2.112 1.00 0.00 144 LEU B C 1
ATOM 1472 O O . LEU B 2 39 ? -7.447 -6.868 -1.221 1.00 0.00 144 LEU B O 1
ATOM 1488 N N . GLN B 2 40 ? -7.708 -6.352 -3.407 1.00 0.00 145 GLN B N 1
ATOM 1489 C CA . GLN B 2 40 ? -7.302 -7.664 -3.879 1.00 0.00 145 GLN B CA 1
ATOM 1490 C C . GLN B 2 40 ? -5.780 -7.809 -3.798 1.00 0.00 145 GLN B C 1
ATOM 1491 O O . GLN B 2 40 ? -5.252 -8.915 -3.908 1.00 0.00 145 GLN B O 1
ATOM 1505 N N . THR B 2 41 ? -5.119 -6.678 -3.605 1.00 0.00 146 THR B N 1
ATOM 1506 C CA . THR B 2 41 ? -3.669 -6.666 -3.508 1.00 0.00 146 THR B CA 1
ATOM 1507 C C . THR B 2 41 ? -3.233 -6.701 -2.042 1.00 0.00 146 THR B C 1
ATOM 1508 O O . THR B 2 41 ? -2.067 -6.952 -1.744 1.00 0.00 146 THR B O 1
ATOM 1519 N N . HIS B 2 42 ? -4.193 -6.445 -1.166 1.00 0.00 147 HIS B N 1
ATOM 1520 C CA . HIS B 2 42 ? -3.923 -6.444 0.261 1.00 0.00 147 HIS B CA 1
ATOM 1521 C C . HIS B 2 42 ? -4.594 -7.657 0.912 1.00 0.00 147 HIS B C 1
ATOM 1522 O O . HIS B 2 42 ? -4.088 -8.198 1.894 1.00 0.00 147 HIS B O 1
ATOM 1536 N N . ASP B 2 43 ? -5.723 -8.046 0.338 1.00 0.00 148 ASP B N 1
ATOM 1537 C CA . ASP B 2 43 ? -6.468 -9.185 0.849 1.00 0.00 148 ASP B CA 1
ATOM 1538 C C . ASP B 2 43 ? -5.643 -10.458 0.652 1.00 0.00 148 ASP B C 1
ATOM 1539 O O . ASP B 2 43 ? -5.942 -11.493 1.246 1.00 0.00 148 ASP B O 1
ATOM 1549 N N . VAL B 2 44 ? -4.621 -10.341 -0.183 1.00 0.00 149 VAL B N 1
ATOM 1550 C CA . VAL B 2 44 ? -3.751 -11.470 -0.465 1.00 0.00 149 VAL B CA 1
ATOM 1551 C C . VAL B 2 44 ? -3.098 -11.940 0.837 1.00 0.00 149 VAL B C 1
ATOM 1552 O O . VAL B 2 44 ? -3.096 -13.134 1.139 1.00 0.00 149 VAL B O 1
ATOM 1565 N N . VAL B 2 45 ? -2.558 -10.980 1.571 1.00 0.00 150 VAL B N 1
ATOM 1566 C CA . VAL B 2 45 ? -1.902 -11.281 2.834 1.00 0.00 150 VAL B CA 1
ATOM 1567 C C . VAL B 2 45 ? -2.962 -11.504 3.913 1.00 0.00 150 VAL B C 1
ATOM 1568 O O . VAL B 2 45 ? -2.822 -12.394 4.751 1.00 0.00 150 VAL B O 1
ATOM 1581 N N . ALA B 2 46 ? -3.998 -10.679 3.860 1.00 0.00 151 ALA B N 1
ATOM 1582 C CA . ALA B 2 46 ? -5.081 -10.775 4.824 1.00 0.00 151 ALA B CA 1
ATOM 1583 C C . ALA B 2 46 ? -5.613 -12.211 4.848 1.00 0.00 151 ALA B C 1
ATOM 1584 O O . ALA B 2 46 ? -5.885 -12.757 5.915 1.00 0.00 151 ALA B O 1
ATOM 1591 N N . HIS B 2 47 ? -5.743 -12.778 3.659 1.00 0.00 152 HIS B N 1
ATOM 1592 C CA . HIS B 2 47 ? -6.235 -14.140 3.528 1.00 0.00 152 HIS B CA 1
ATOM 1593 C C . HIS B 2 47 ? -5.144 -15.123 3.952 1.00 0.00 152 HIS B C 1
ATOM 1594 O O . HIS B 2 47 ? -5.438 -16.202 4.463 1.00 0.00 152 HIS B O 1
ATOM 1608 N N . GLU B 2 48 ? -3.903 -14.716 3.721 1.00 0.00 153 GLU B N 1
ATOM 1609 C CA . GLU B 2 48 ? -2.765 -15.549 4.072 1.00 0.00 153 GLU B CA 1
ATOM 1610 C C . GLU B 2 48 ? -2.505 -15.486 5.578 1.00 0.00 153 GLU B C 1
ATOM 1611 O O . GLU B 2 48 ? -1.928 -16.408 6.151 1.00 0.00 153 GLU B O 1
ATOM 1624 N N . VAL B 2 49 ? -2.944 -14.388 6.176 1.00 0.00 154 VAL B N 1
ATOM 1625 C CA . VAL B 2 49 ? -2.765 -14.191 7.606 1.00 0.00 154 VAL B CA 1
ATOM 1626 C C . VAL B 2 49 ? -3.223 -15.448 8.349 1.00 0.00 154 VAL B C 1
ATOM 1627 O O . VAL B 2 49 ? -2.671 -15.793 9.393 1.00 0.00 154 VAL B O 1
ATOM 1640 N N . TYR B 2 50 ? -4.228 -16.100 7.781 1.00 0.00 155 TYR B N 1
ATOM 1641 C CA . TYR B 2 50 ? -4.766 -17.312 8.377 1.00 0.00 155 TYR B CA 1
ATOM 1642 C C . TYR B 2 50 ? -4.534 -18.520 7.468 1.00 0.00 155 TYR B C 1
ATOM 1643 O O . TYR B 2 50 ? -5.371 -19.417 7.395 1.00 0.00 155 TYR B O 1
ATOM 1661 N N . SER B 2 51 ? -3.392 -18.503 6.795 1.00 0.00 156 SER B N 1
ATOM 1662 C CA . SER B 2 51 ? -3.040 -19.586 5.893 1.00 0.00 156 SER B CA 1
ATOM 1663 C C . SER B 2 51 ? -3.547 -20.918 6.450 1.00 0.00 156 SER B C 1
ATOM 1664 O O . SER B 2 51 ? -3.167 -21.319 7.549 1.00 0.00 156 SER B O 1
ATOM 1672 N N . ASP B 2 52 ? -4.396 -21.567 5.667 1.00 0.00 157 ASP B N 1
ATOM 1673 C CA . ASP B 2 52 ? -4.957 -22.844 6.069 1.00 0.00 157 ASP B CA 1
ATOM 1674 C C . ASP B 2 52 ? -3.831 -23.766 6.540 1.00 0.00 157 ASP B C 1
ATOM 1675 O O . ASP B 2 52 ? -2.971 -24.154 5.750 1.00 0.00 157 ASP B O 1
ATOM 1685 N N . GLU B 2 53 ? -3.874 -24.091 7.824 1.00 0.00 158 GLU B N 1
ATOM 1686 C CA . GLU B 2 53 ? -2.868 -24.960 8.409 1.00 0.00 158 GLU B CA 1
ATOM 1687 C C . GLU B 2 53 ? -2.857 -26.314 7.697 1.00 0.00 158 GLU B C 1
ATOM 1688 O O . GLU B 2 53 ? -1.943 -27.115 7.893 1.00 0.00 158 GLU B O 1
ATOM 1701 N N . ALA B 2 54 ? -3.883 -26.529 6.887 1.00 0.00 159 ALA B N 1
ATOM 1702 C CA . ALA B 2 54 ? -4.003 -27.773 6.145 1.00 0.00 159 ALA B CA 1
ATOM 1703 C C . ALA B 2 54 ? -2.873 -27.861 5.119 1.00 0.00 159 ALA B C 1
ATOM 1704 O O . ALA B 2 54 ? -2.353 -28.943 4.853 1.00 0.00 159 ALA B O 1
ATOM 1711 N N . GLY A 1 1 ? -15.612 16.871 -9.291 1.00 0.00 1 GLY A N 2
ATOM 1712 C CA . GLY A 1 1 ? -15.749 16.188 -10.565 1.00 0.00 1 GLY A CA 2
ATOM 1713 C C . GLY A 1 1 ? -14.447 15.483 -10.952 1.00 0.00 1 GLY A C 2
ATOM 1714 O O . GLY A 1 1 ? -14.273 15.082 -12.102 1.00 0.00 1 GLY A O 2
ATOM 1718 N N . SER A 1 2 ? -13.565 15.357 -9.971 1.00 0.00 2 SER A N 2
ATOM 1719 C CA . SER A 1 2 ? -12.285 14.708 -10.195 1.00 0.00 2 SER A CA 2
ATOM 1720 C C . SER A 1 2 ? -12.133 13.511 -9.253 1.00 0.00 2 SER A C 2
ATOM 1721 O O . SER A 1 2 ? -13.038 13.209 -8.476 1.00 0.00 2 SER A O 2
ATOM 1729 N N . LEU A 1 3 ? -10.985 12.860 -9.357 1.00 0.00 3 LEU A N 2
ATOM 1730 C CA . LEU A 1 3 ? -10.703 11.703 -8.525 1.00 0.00 3 LEU A CA 2
ATOM 1731 C C . LEU A 1 3 ? -10.779 12.108 -7.052 1.00 0.00 3 LEU A C 2
ATOM 1732 O O . LEU A 1 3 ? -9.818 12.645 -6.502 1.00 0.00 3 LEU A O 2
ATOM 1748 N N . ASN A 1 4 ? -11.930 11.835 -6.454 1.00 0.00 4 ASN A N 2
ATOM 1749 C CA . ASN A 1 4 ? -12.143 12.165 -5.055 1.00 0.00 4 ASN A CA 2
ATOM 1750 C C . ASN A 1 4 ? -12.590 10.910 -4.304 1.00 0.00 4 ASN A C 2
ATOM 1751 O O . ASN A 1 4 ? -13.134 11.003 -3.202 1.00 0.00 4 ASN A O 2
ATOM 1762 N N . LEU A 1 5 ? -12.346 9.767 -4.925 1.00 0.00 5 LEU A N 2
ATOM 1763 C CA . LEU A 1 5 ? -12.717 8.496 -4.326 1.00 0.00 5 LEU A CA 2
ATOM 1764 C C . LEU A 1 5 ? -12.127 8.408 -2.918 1.00 0.00 5 LEU A C 2
ATOM 1765 O O . LEU A 1 5 ? -12.770 7.896 -2.003 1.00 0.00 5 LEU A O 2
ATOM 1781 N N . GLU A 1 6 ? -10.910 8.915 -2.788 1.00 0.00 6 GLU A N 2
ATOM 1782 C CA . GLU A 1 6 ? -10.227 8.900 -1.505 1.00 0.00 6 GLU A CA 2
ATOM 1783 C C . GLU A 1 6 ? -10.910 9.860 -0.530 1.00 0.00 6 GLU A C 2
ATOM 1784 O O . GLU A 1 6 ? -11.013 9.572 0.662 1.00 0.00 6 GLU A O 2
ATOM 1797 N N . ARG A 1 7 ? -11.356 10.984 -1.070 1.00 0.00 7 ARG A N 2
ATOM 1798 C CA . ARG A 1 7 ? -12.026 11.990 -0.262 1.00 0.00 7 ARG A CA 2
ATOM 1799 C C . ARG A 1 7 ? -13.440 11.528 0.093 1.00 0.00 7 ARG A C 2
ATOM 1800 O O . ARG A 1 7 ? -13.872 11.662 1.238 1.00 0.00 7 ARG A O 2
ATOM 1820 N N . ASP A 1 8 ? -14.125 10.996 -0.910 1.00 0.00 8 ASP A N 2
ATOM 1821 C CA . ASP A 1 8 ? -15.483 10.515 -0.718 1.00 0.00 8 ASP A CA 2
ATOM 1822 C C . ASP A 1 8 ? -15.449 9.227 0.107 1.00 0.00 8 ASP A C 2
ATOM 1823 O O . ASP A 1 8 ? -16.460 8.832 0.686 1.00 0.00 8 ASP A O 2
ATOM 1833 N N . VAL A 1 9 ? -14.279 8.608 0.132 1.00 0.00 9 VAL A N 2
ATOM 1834 C CA . VAL A 1 9 ? -14.101 7.372 0.876 1.00 0.00 9 VAL A CA 2
ATOM 1835 C C . VAL A 1 9 ? -14.754 7.513 2.253 1.00 0.00 9 VAL A C 2
ATOM 1836 O O . VAL A 1 9 ? -15.223 6.530 2.825 1.00 0.00 9 VAL A O 2
ATOM 1849 N N . GLN A 1 10 ? -14.760 8.741 2.747 1.00 0.00 10 GLN A N 2
ATOM 1850 C CA . GLN A 1 10 ? -15.347 9.024 4.045 1.00 0.00 10 GLN A CA 2
ATOM 1851 C C . GLN A 1 10 ? -16.798 9.478 3.885 1.00 0.00 10 GLN A C 2
ATOM 1852 O O . GLN A 1 10 ? -17.678 9.028 4.618 1.00 0.00 10 GLN A O 2
ATOM 1866 N N . ARG A 1 11 ? -17.005 10.365 2.923 1.00 0.00 11 ARG A N 2
ATOM 1867 C CA . ARG A 1 11 ? -18.336 10.884 2.658 1.00 0.00 11 ARG A CA 2
ATOM 1868 C C . ARG A 1 11 ? -19.259 9.764 2.175 1.00 0.00 11 ARG A C 2
ATOM 1869 O O . ARG A 1 11 ? -20.480 9.888 2.241 1.00 0.00 11 ARG A O 2
ATOM 1889 N N . ILE A 1 12 ? -18.636 8.694 1.700 1.00 0.00 12 ILE A N 2
ATOM 1890 C CA . ILE A 1 12 ? -19.386 7.552 1.206 1.00 0.00 12 ILE A CA 2
ATOM 1891 C C . ILE A 1 12 ? -20.153 6.910 2.364 1.00 0.00 12 ILE A C 2
ATOM 1892 O O . ILE A 1 12 ? -21.241 6.370 2.169 1.00 0.00 12 ILE A O 2
ATOM 1908 N N . LEU A 1 13 ? -19.556 6.991 3.544 1.00 0.00 13 LEU A N 2
ATOM 1909 C CA . LEU A 1 13 ? -20.168 6.426 4.734 1.00 0.00 13 LEU A CA 2
ATOM 1910 C C . LEU A 1 13 ? -21.437 7.210 5.070 1.00 0.00 13 LEU A C 2
ATOM 1911 O O . LEU A 1 13 ? -22.314 6.708 5.772 1.00 0.00 13 LEU A O 2
ATOM 1927 N N . GLU A 1 14 ? -21.495 8.428 4.555 1.00 0.00 14 GLU A N 2
ATOM 1928 C CA . GLU A 1 14 ? -22.642 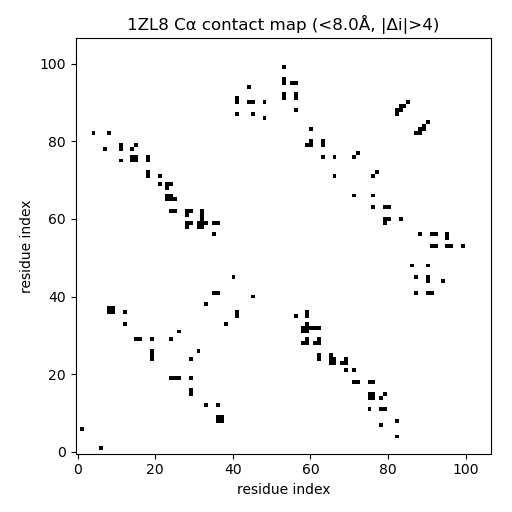9.289 4.792 1.00 0.00 14 GLU A CA 2
ATOM 1929 C C . GLU A 1 14 ? -23.791 8.911 3.853 1.00 0.00 14 GLU A C 2
ATOM 1930 O O . GLU A 1 14 ? -24.932 8.765 4.291 1.00 0.00 14 GLU A O 2
ATOM 1943 N N . LEU A 1 15 ? -23.451 8.763 2.582 1.00 0.00 15 LEU A N 2
ATOM 1944 C CA . LEU A 1 15 ? -24.440 8.406 1.580 1.00 0.00 15 LEU A CA 2
ATOM 1945 C C . LEU A 1 15 ? -25.035 7.039 1.921 1.00 0.00 15 LEU A C 2
ATOM 1946 O O . LEU A 1 15 ? -26.217 6.795 1.682 1.00 0.00 15 LEU A O 2
ATOM 1962 N N . MET A 1 16 ? -24.190 6.182 2.477 1.00 0.00 16 MET A N 2
ATOM 1963 C CA . MET A 1 16 ? -24.619 4.846 2.855 1.00 0.00 16 MET A CA 2
ATOM 1964 C C . MET A 1 16 ? -25.629 4.899 4.003 1.00 0.00 16 MET A C 2
ATOM 1965 O O . MET A 1 16 ? -26.660 4.228 3.959 1.00 0.00 16 MET A O 2
ATOM 1979 N N . GLU A 1 17 ? -25.298 5.701 5.004 1.00 0.00 17 GLU A N 2
ATOM 1980 C CA . GLU A 1 17 ? -26.163 5.849 6.163 1.00 0.00 17 GLU A CA 2
ATOM 1981 C C . GLU A 1 17 ? -27.484 6.506 5.757 1.00 0.00 17 GLU A C 2
ATOM 1982 O O . GLU A 1 17 ? -28.454 6.476 6.513 1.00 0.00 17 GLU A O 2
ATOM 1995 N N . HIS A 1 18 ? -27.480 7.083 4.564 1.00 0.00 18 HIS A N 2
ATOM 1996 C CA . HIS A 1 18 ? -28.665 7.747 4.048 1.00 0.00 18 HIS A CA 2
ATOM 1997 C C . HIS A 1 18 ? -29.572 6.719 3.369 1.00 0.00 18 HIS A C 2
ATOM 1998 O O . HIS A 1 18 ? -30.794 6.781 3.500 1.00 0.00 18 HIS A O 2
ATOM 2012 N N . VAL A 1 19 ? -28.939 5.799 2.657 1.00 0.00 19 VAL A N 2
ATOM 2013 C CA . VAL A 1 19 ? -29.675 4.758 1.955 1.00 0.00 19 VAL A CA 2
ATOM 2014 C C . VAL A 1 19 ? -30.248 3.771 2.973 1.00 0.00 19 VAL A C 2
ATOM 2015 O O . VAL A 1 19 ? -31.321 3.209 2.760 1.00 0.00 19 VAL A O 2
ATOM 2028 N N . GLN A 1 20 ? -29.506 3.589 4.054 1.00 0.00 20 GLN A N 2
ATOM 2029 C CA . GLN A 1 20 ? -29.926 2.678 5.104 1.00 0.00 20 GLN A CA 2
ATOM 2030 C C . GLN A 1 20 ? -31.104 3.270 5.881 1.00 0.00 20 GLN A C 2
ATOM 2031 O O . GLN A 1 20 ? -31.649 2.625 6.778 1.00 0.00 20 GLN A O 2
ATOM 2045 N N . LYS A 1 21 ? -31.464 4.489 5.509 1.00 0.00 21 LYS A N 2
ATOM 2046 C CA . LYS A 1 21 ? -32.568 5.175 6.160 1.00 0.00 21 LYS A CA 2
ATOM 2047 C C . LYS A 1 21 ? -33.881 4.481 5.790 1.00 0.00 21 LYS A C 2
ATOM 2048 O O . LYS A 1 21 ? -34.924 4.766 6.380 1.00 0.00 21 LYS A O 2
ATOM 2066 N N . THR A 1 22 ? -33.789 3.584 4.822 1.00 0.00 22 THR A N 2
ATOM 2067 C CA . THR A 1 22 ? -34.957 2.848 4.368 1.00 0.00 22 THR A CA 2
ATOM 2068 C C . THR A 1 22 ? -35.244 1.676 5.307 1.00 0.00 22 THR A C 2
ATOM 2069 O O . THR A 1 22 ? -36.370 1.182 5.364 1.00 0.00 22 THR A O 2
ATOM 2080 N N . GLY A 1 23 ? -34.207 1.261 6.020 1.00 0.00 23 GLY A N 2
ATOM 2081 C CA . GLY A 1 23 ? -34.334 0.156 6.954 1.00 0.00 23 GLY A CA 2
ATOM 2082 C C . GLY A 1 23 ? -34.018 -1.177 6.272 1.00 0.00 23 GLY A C 2
ATOM 2083 O O . GLY A 1 23 ? -33.329 -2.022 6.842 1.00 0.00 23 GLY A O 2
ATOM 2087 N N . GLU A 1 24 ? -34.535 -1.323 5.060 1.00 0.00 24 GLU A N 2
ATOM 2088 C CA . GLU A 1 24 ? -34.315 -2.537 4.295 1.00 0.00 24 GLU A CA 2
ATOM 2089 C C . GLU A 1 24 ? -32.904 -2.545 3.702 1.00 0.00 24 GLU A C 2
ATOM 2090 O O . GLU A 1 24 ? -32.736 -2.617 2.486 1.00 0.00 24 GLU A O 2
ATOM 2103 N N . VAL A 1 25 ? -31.924 -2.469 4.592 1.00 0.00 25 VAL A N 2
ATOM 2104 C CA . VAL A 1 25 ? -30.533 -2.466 4.173 1.00 0.00 25 VAL A CA 2
ATOM 2105 C C . VAL A 1 25 ? -29.645 -2.822 5.366 1.00 0.00 25 VAL A C 2
ATOM 2106 O O . VAL A 1 25 ? -28.616 -2.185 5.590 1.00 0.00 25 VAL A O 2
ATOM 2119 N N . ASN A 1 26 ? -30.074 -3.836 6.103 1.00 0.00 26 ASN A N 2
ATOM 2120 C CA . ASN A 1 26 ? -29.331 -4.283 7.268 1.00 0.00 26 ASN A CA 2
ATOM 2121 C C . ASN A 1 26 ? -28.080 -3.418 7.431 1.00 0.00 26 ASN A C 2
ATOM 2122 O O . ASN A 1 26 ? -27.145 -3.514 6.638 1.00 0.00 26 ASN A O 2
ATOM 2133 N N . ASN A 1 27 ? -28.102 -2.592 8.468 1.00 0.00 27 ASN A N 2
ATOM 2134 C CA . ASN A 1 27 ? -26.981 -1.709 8.746 1.00 0.00 27 ASN A CA 2
ATOM 2135 C C . ASN A 1 27 ? -25.729 -2.550 9.005 1.00 0.00 27 ASN A C 2
ATOM 2136 O O . ASN A 1 27 ? -24.611 -2.041 8.942 1.00 0.00 27 ASN A O 2
ATOM 2147 N N . ALA A 1 28 ? -25.959 -3.823 9.290 1.00 0.00 28 ALA A N 2
ATOM 2148 C CA . ALA A 1 28 ? -24.863 -4.740 9.557 1.00 0.00 28 ALA A CA 2
ATOM 2149 C C . ALA A 1 28 ? -23.918 -4.764 8.356 1.00 0.00 28 ALA A C 2
ATOM 2150 O O . ALA A 1 28 ? -22.713 -4.569 8.503 1.00 0.00 28 ALA A O 2
ATOM 2157 N N . LYS A 1 29 ? -24.501 -5.007 7.191 1.00 0.00 29 LYS A N 2
ATOM 2158 C CA . LYS A 1 29 ? -23.726 -5.060 5.963 1.00 0.00 29 LYS A CA 2
ATOM 2159 C C . LYS A 1 29 ? -23.330 -3.639 5.552 1.00 0.00 29 LYS A C 2
ATOM 2160 O O . LYS A 1 29 ? -22.287 -3.436 4.932 1.00 0.00 29 LYS A O 2
ATOM 2178 N N . LEU A 1 30 ? -24.183 -2.694 5.916 1.00 0.00 30 LEU A N 2
ATOM 2179 C CA . LEU A 1 30 ? -23.935 -1.299 5.594 1.00 0.00 30 LEU A CA 2
ATOM 2180 C C . LEU A 1 30 ? -22.709 -0.810 6.370 1.00 0.00 30 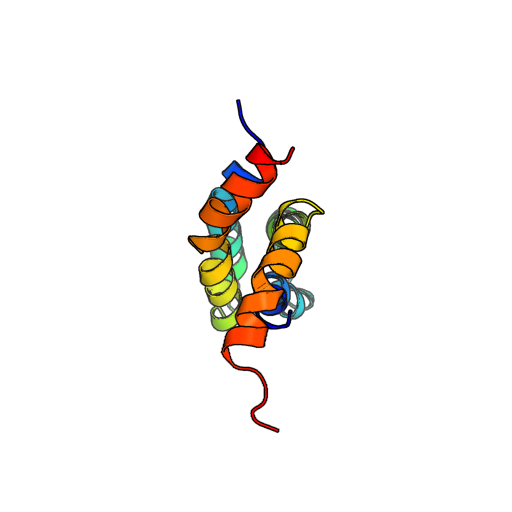LEU A C 2
ATOM 2181 O O . LEU A 1 30 ? -21.807 -0.204 5.793 1.00 0.00 30 LEU A O 2
ATOM 2197 N N . ALA A 1 31 ? -22.716 -1.094 7.663 1.00 0.00 31 ALA A N 2
ATOM 2198 C CA . ALA A 1 31 ? -21.615 -0.692 8.523 1.00 0.00 31 ALA A CA 2
ATOM 2199 C C . ALA A 1 31 ? -20.362 -1.484 8.144 1.00 0.00 31 ALA A C 2
ATOM 2200 O O . ALA A 1 31 ? -19.243 -0.993 8.299 1.00 0.00 31 ALA A O 2
ATOM 2207 N N . SER A 1 32 ? -20.590 -2.693 7.653 1.00 0.00 32 SER A N 2
ATOM 2208 C CA . SER A 1 32 ? -19.494 -3.557 7.252 1.00 0.00 32 SER A CA 2
ATOM 2209 C C . SER A 1 32 ? -18.590 -2.826 6.260 1.00 0.00 32 SER A C 2
ATOM 2210 O O . SER A 1 32 ? -17.418 -3.171 6.110 1.00 0.00 32 SER A O 2
ATOM 2218 N N . LEU A 1 33 ? -19.167 -1.828 5.605 1.00 0.00 33 LEU A N 2
ATOM 2219 C CA . LEU A 1 33 ? -18.426 -1.045 4.630 1.00 0.00 33 LEU A CA 2
ATOM 2220 C C . LEU A 1 33 ? -17.638 0.050 5.354 1.00 0.00 33 LEU A C 2
ATOM 2221 O O . LEU A 1 33 ? -16.480 0.307 5.025 1.00 0.00 33 LEU A O 2
ATOM 2237 N N . GLN A 1 34 ? -18.295 0.664 6.327 1.00 0.00 34 GLN A N 2
ATOM 2238 C CA . GLN A 1 34 ? -17.670 1.724 7.099 1.00 0.00 34 GLN A CA 2
ATOM 2239 C C . GLN A 1 34 ? -16.345 1.239 7.691 1.00 0.00 34 GLN A C 2
ATOM 2240 O O . GLN A 1 34 ? -15.324 1.912 7.569 1.00 0.00 34 GLN A O 2
ATOM 2254 N N . GLN A 1 35 ? -16.405 0.074 8.319 1.00 0.00 35 GLN A N 2
ATOM 2255 C CA . GLN A 1 35 ? -15.223 -0.509 8.928 1.00 0.00 35 GLN A CA 2
ATOM 2256 C C . GLN A 1 35 ? -14.098 -0.630 7.899 1.00 0.00 35 GLN A C 2
ATOM 2257 O O . GLN A 1 35 ? -12.978 -0.185 8.141 1.00 0.00 35 GLN A O 2
ATOM 2271 N N . VAL A 1 36 ? -14.436 -1.233 6.768 1.00 0.00 36 VAL A N 2
ATOM 2272 C CA . VAL A 1 36 ? -13.471 -1.419 5.699 1.00 0.00 36 VAL A CA 2
ATOM 2273 C C . VAL A 1 36 ? -13.072 -0.054 5.135 1.00 0.00 36 VAL A C 2
ATOM 2274 O O . VAL A 1 36 ? -11.889 0.224 4.949 1.00 0.00 36 VAL A O 2
ATOM 2287 N N . LEU A 1 37 ? -14.085 0.762 4.878 1.00 0.00 37 LEU A N 2
ATOM 2288 C CA . LEU A 1 37 ? -13.855 2.092 4.338 1.00 0.00 37 LEU A CA 2
ATOM 2289 C C . LEU A 1 37 ? -13.095 2.932 5.368 1.00 0.00 37 LEU A C 2
ATOM 2290 O O . LEU A 1 37 ? -12.332 3.825 5.003 1.00 0.00 37 LEU A O 2
ATOM 2306 N N . GLN A 1 38 ? -13.332 2.616 6.633 1.00 0.00 38 GLN A N 2
ATOM 2307 C CA . GLN A 1 38 ? -12.679 3.330 7.717 1.00 0.00 38 GLN A CA 2
ATOM 2308 C C . GLN A 1 38 ? -11.416 2.586 8.157 1.00 0.00 38 GLN A C 2
ATOM 2309 O O . GLN A 1 38 ? -10.858 2.877 9.213 1.00 0.00 38 GLN A O 2
ATOM 2323 N N . SER A 1 39 ? -11.003 1.643 7.325 1.00 0.00 39 SER A N 2
ATOM 2324 C CA . SER A 1 39 ? -9.817 0.855 7.615 1.00 0.00 39 SER A CA 2
ATOM 2325 C C . SER A 1 39 ? -8.565 1.617 7.175 1.00 0.00 39 SER A C 2
ATOM 2326 O O . SER A 1 39 ? -8.595 2.354 6.192 1.00 0.00 39 SER A O 2
ATOM 2334 N N . GLU A 1 40 ? -7.492 1.411 7.925 1.00 0.00 40 GLU A N 2
ATOM 2335 C CA . GLU A 1 40 ? -6.232 2.068 7.625 1.00 0.00 40 GLU A CA 2
ATOM 2336 C C . GLU A 1 40 ? -5.563 1.409 6.419 1.00 0.00 40 GLU A C 2
ATOM 2337 O O . GLU A 1 40 ? -5.032 2.094 5.545 1.00 0.00 40 GLU A O 2
ATOM 2350 N N . PHE A 1 41 ? -5.607 0.083 6.408 1.00 0.00 41 PHE A N 2
ATOM 2351 C CA . PHE A 1 41 ? -5.013 -0.677 5.323 1.00 0.00 41 PHE A CA 2
ATOM 2352 C C . PHE A 1 41 ? -5.278 -0.006 3.972 1.00 0.00 41 PHE A C 2
ATOM 2353 O O . PHE A 1 41 ? -4.414 -0.004 3.097 1.00 0.00 41 PHE A O 2
ATOM 2370 N N . PHE A 1 42 ? -6.477 0.546 3.848 1.00 0.00 42 PHE A N 2
ATOM 2371 C CA . PHE A 1 42 ? -6.866 1.218 2.619 1.00 0.00 42 PHE A CA 2
ATOM 2372 C C . PHE A 1 42 ? -5.869 2.320 2.258 1.00 0.00 42 PHE A C 2
ATOM 2373 O O . PHE A 1 42 ? -5.495 2.467 1.097 1.00 0.00 42 PHE A O 2
ATOM 2390 N N . GLY A 1 43 ? -5.469 3.068 3.277 1.00 0.00 43 GLY A N 2
ATOM 2391 C CA . GLY A 1 43 ? -4.525 4.155 3.080 1.00 0.00 43 GLY A CA 2
ATOM 2392 C C . GLY A 1 43 ? -3.083 3.644 3.138 1.00 0.00 43 GLY A C 2
ATOM 2393 O O . GLY A 1 43 ? -2.219 4.129 2.407 1.00 0.00 43 GLY A O 2
ATOM 2397 N N . ALA A 1 44 ? -2.867 2.671 4.011 1.00 0.00 44 ALA A N 2
ATOM 2398 C CA . ALA A 1 44 ? -1.545 2.090 4.173 1.00 0.00 44 ALA A CA 2
ATOM 2399 C C . ALA A 1 44 ? -1.160 1.348 2.891 1.00 0.00 44 ALA A C 2
ATOM 2400 O O . ALA A 1 44 ? -0.035 1.475 2.411 1.00 0.00 44 ALA A O 2
ATOM 2407 N N . VAL A 1 45 ? -2.116 0.589 2.374 1.00 0.00 45 VAL A N 2
ATOM 2408 C CA . VAL A 1 45 ? -1.888 -0.174 1.157 1.00 0.00 45 VAL A CA 2
ATOM 2409 C C . VAL A 1 45 ? -1.908 0.774 -0.044 1.00 0.00 45 VAL A C 2
ATOM 2410 O O . VAL A 1 45 ? -1.098 0.638 -0.960 1.00 0.00 45 VAL A O 2
ATOM 2423 N N . ARG A 1 46 ? -2.842 1.714 -0.003 1.00 0.00 46 ARG A N 2
ATOM 2424 C CA . ARG A 1 46 ? -2.978 2.683 -1.076 1.00 0.00 46 ARG A CA 2
ATOM 2425 C C . ARG A 1 46 ? -1.696 3.507 -1.211 1.00 0.00 46 ARG A C 2
ATOM 2426 O O . ARG A 1 46 ? -1.373 3.983 -2.297 1.00 0.00 46 ARG A O 2
ATOM 2446 N N . GLU A 1 47 ? -1.001 3.650 -0.091 1.00 0.00 47 GLU A N 2
ATOM 2447 C CA . GLU A 1 47 ? 0.239 4.408 -0.072 1.00 0.00 47 GLU A CA 2
ATOM 2448 C C . GLU A 1 47 ? 1.292 3.726 -0.947 1.00 0.00 47 GLU A C 2
ATOM 2449 O O . GLU A 1 47 ? 2.124 4.396 -1.558 1.00 0.00 47 GLU A O 2
ATOM 2462 N N . VAL A 1 48 ? 1.222 2.404 -0.979 1.00 0.00 48 VAL A N 2
ATOM 2463 C CA . VAL A 1 48 ? 2.161 1.624 -1.769 1.00 0.00 48 VAL A CA 2
ATOM 2464 C C . VAL A 1 48 ? 1.897 1.869 -3.254 1.00 0.00 48 VAL A C 2
ATOM 2465 O O . VAL A 1 48 ? 2.811 1.791 -4.073 1.00 0.00 48 VAL A O 2
ATOM 2478 N N . TYR A 1 49 ? 0.641 2.166 -3.559 1.00 0.00 49 TYR A N 2
ATOM 2479 C CA . TYR A 1 49 ? 0.245 2.424 -4.933 1.00 0.00 49 TYR A CA 2
ATOM 2480 C C . TYR A 1 49 ? 0.859 3.728 -5.445 1.00 0.00 49 TYR A C 2
ATOM 2481 O O . TYR A 1 49 ? 1.398 3.773 -6.549 1.00 0.00 49 TYR A O 2
ATOM 2499 N N . GLU A 1 50 ? 0.757 4.758 -4.618 1.00 0.00 50 GLU A N 2
ATOM 2500 C CA . GLU A 1 50 ? 1.295 6.060 -4.971 1.00 0.00 50 GLU A CA 2
ATOM 2501 C C . GLU A 1 50 ? 2.823 6.003 -5.032 1.00 0.00 50 GLU A C 2
ATOM 2502 O O . GLU A 1 50 ? 3.432 6.515 -5.971 1.00 0.00 50 GLU A O 2
ATOM 2515 N N . THR A 1 51 ? 3.402 5.379 -4.015 1.00 0.00 51 THR A N 2
ATOM 2516 C CA . THR A 1 51 ? 4.846 5.249 -3.940 1.00 0.00 51 THR A CA 2
ATOM 2517 C C . THR A 1 51 ? 5.373 4.453 -5.136 1.00 0.00 51 THR A C 2
ATOM 2518 O O . THR A 1 51 ? 6.383 4.819 -5.735 1.00 0.00 51 THR A O 2
ATOM 2529 N N . VAL A 1 52 ? 4.665 3.375 -5.445 1.00 0.00 52 VAL A N 2
ATOM 2530 C CA . VAL A 1 52 ? 5.050 2.524 -6.558 1.00 0.00 52 VAL A CA 2
ATOM 2531 C C . VAL A 1 52 ? 4.860 3.288 -7.870 1.00 0.00 52 VAL A C 2
ATOM 2532 O O . VAL A 1 52 ? 5.681 3.179 -8.779 1.00 0.00 52 VAL A O 2
ATOM 2545 N N . TYR A 1 53 ? 3.773 4.043 -7.925 1.00 0.00 53 TYR A N 2
ATOM 2546 C CA . TYR A 1 53 ? 3.466 4.825 -9.110 1.00 0.00 53 TYR A CA 2
ATOM 2547 C C . TYR A 1 53 ? 4.459 5.977 -9.282 1.00 0.00 53 TYR A C 2
ATOM 2548 O O . TYR A 1 53 ? 4.903 6.260 -10.392 1.00 0.00 53 TYR A O 2
ATOM 2566 N N . SER B 2 1 ? -11.108 -12.652 0.206 1.00 0.00 106 SER B N 2
ATOM 2567 C CA . SER B 2 1 ? -11.619 -11.678 -0.745 1.00 0.00 106 SER B CA 2
ATOM 2568 C C . SER B 2 1 ? -13.111 -11.439 -0.499 1.00 0.00 106 SER B C 2
ATOM 2569 O O . SER B 2 1 ? -13.776 -10.773 -1.289 1.00 0.00 106 SER B O 2
ATOM 2577 N N . ASP B 2 2 ? -13.593 -11.997 0.602 1.00 0.00 107 ASP B N 2
ATOM 2578 C CA . ASP B 2 2 ? -14.994 -11.853 0.964 1.00 0.00 107 ASP B CA 2
ATOM 2579 C C . ASP B 2 2 ? -15.136 -10.743 2.005 1.00 0.00 107 ASP B C 2
ATOM 2580 O O . ASP B 2 2 ? -16.204 -10.144 2.139 1.00 0.00 107 ASP B O 2
ATOM 2590 N N . ALA B 2 3 ? -14.044 -10.498 2.716 1.00 0.00 108 ALA B N 2
ATOM 2591 C CA . ALA B 2 3 ? -14.034 -9.470 3.743 1.00 0.00 108 ALA B CA 2
ATOM 2592 C C . ALA B 2 3 ? -14.138 -8.095 3.080 1.00 0.00 108 ALA B C 2
ATOM 2593 O O . ALA B 2 3 ? -14.938 -7.259 3.499 1.00 0.00 108 ALA B O 2
ATOM 2600 N N . VAL B 2 4 ? -13.319 -7.902 2.057 1.00 0.00 109 VAL B N 2
ATOM 2601 C CA . VAL B 2 4 ? -13.307 -6.643 1.332 1.00 0.00 109 VAL B CA 2
ATOM 2602 C C . VAL B 2 4 ? -14.564 -6.549 0.464 1.00 0.00 109 VAL B C 2
ATOM 2603 O O . VAL B 2 4 ? -15.158 -5.479 0.340 1.00 0.00 109 VAL B O 2
ATOM 2616 N N . GLN B 2 5 ? -14.929 -7.683 -0.116 1.00 0.00 110 GLN B N 2
ATOM 2617 C CA . GLN B 2 5 ? -16.103 -7.740 -0.969 1.00 0.00 110 GLN B CA 2
ATOM 2618 C C . GLN B 2 5 ? -17.348 -7.307 -0.192 1.00 0.00 110 GLN B C 2
ATOM 2619 O O . GLN B 2 5 ? -18.259 -6.703 -0.757 1.00 0.00 110 GLN B O 2
ATOM 2633 N N . ARG B 2 6 ? -17.347 -7.634 1.093 1.00 0.00 111 ARG B N 2
ATOM 2634 C CA . ARG B 2 6 ? -18.465 -7.285 1.953 1.00 0.00 111 ARG B CA 2
ATOM 2635 C C . ARG B 2 6 ? -18.776 -5.791 1.842 1.00 0.00 111 ARG B C 2
ATOM 2636 O O . ARG B 2 6 ? -19.876 -5.355 2.175 1.00 0.00 111 ARG B O 2
ATOM 2656 N N . ALA B 2 7 ? -17.785 -5.046 1.372 1.00 0.00 112 ALA B N 2
ATOM 2657 C CA . ALA B 2 7 ? -17.939 -3.611 1.212 1.00 0.00 112 ALA B CA 2
ATOM 2658 C C . ALA B 2 7 ? -19.102 -3.330 0.259 1.00 0.00 112 ALA B C 2
ATOM 2659 O O . ALA B 2 7 ? -20.075 -2.678 0.636 1.00 0.00 112 ALA B O 2
ATOM 2666 N N . LYS B 2 8 ? -18.962 -3.833 -0.959 1.00 0.00 113 LYS B N 2
ATOM 2667 C CA . LYS B 2 8 ? -19.989 -3.645 -1.969 1.00 0.00 113 LYS B CA 2
ATOM 2668 C C . LYS B 2 8 ? -21.097 -4.681 -1.765 1.00 0.00 113 LYS B C 2
ATOM 2669 O O . LYS B 2 8 ? -22.260 -4.418 -2.064 1.00 0.00 113 LYS B O 2
ATOM 2687 N N . GLU B 2 9 ? -20.694 -5.837 -1.259 1.00 0.00 114 GLU B N 2
ATOM 2688 C CA . GLU B 2 9 ? -21.637 -6.913 -1.011 1.00 0.00 114 GLU B CA 2
ATOM 2689 C C . GLU B 2 9 ? -22.918 -6.364 -0.381 1.00 0.00 114 GLU B C 2
ATOM 2690 O O . GLU B 2 9 ? -23.992 -6.940 -0.545 1.00 0.00 114 GLU B O 2
ATOM 2703 N N . VAL B 2 10 ? -22.761 -5.257 0.329 1.00 0.00 115 VAL B N 2
ATOM 2704 C CA . VAL B 2 10 ? -23.891 -4.621 0.986 1.00 0.00 115 VAL B CA 2
ATOM 2705 C C . VAL B 2 10 ? -24.961 -4.289 -0.057 1.00 0.00 115 VAL B C 2
ATOM 2706 O O . VAL B 2 10 ? -26.155 -4.355 0.228 1.00 0.00 115 VAL B O 2
ATOM 2719 N N . LEU B 2 11 ? -24.494 -3.936 -1.245 1.00 0.00 116 LEU B N 2
ATOM 2720 C CA . LEU B 2 11 ? -25.392 -3.591 -2.332 1.00 0.00 116 LEU B CA 2
ATOM 2721 C C . LEU B 2 11 ? -26.281 -4.796 -2.654 1.00 0.00 116 LEU B C 2
ATOM 2722 O O . LEU B 2 11 ? -27.347 -4.643 -3.247 1.00 0.00 116 LEU B O 2
ATOM 2738 N N . GLU B 2 12 ? -25.807 -5.965 -2.249 1.00 0.00 117 GLU B N 2
ATOM 2739 C CA . GLU B 2 12 ? -26.544 -7.194 -2.486 1.00 0.00 117 GLU B CA 2
ATOM 2740 C C . GLU B 2 12 ? -27.937 -7.107 -1.858 1.00 0.00 117 GLU B C 2
ATOM 2741 O O . GLU B 2 12 ? -28.912 -7.591 -2.432 1.00 0.00 117 GLU B O 2
ATOM 2754 N N . GLU B 2 13 ? -27.986 -6.490 -0.688 1.00 0.00 118 GLU B N 2
ATOM 2755 C CA . GLU B 2 13 ? -29.241 -6.333 0.025 1.00 0.00 118 GLU B CA 2
ATOM 2756 C C . GLU B 2 13 ? -30.004 -5.116 -0.503 1.00 0.00 118 GLU B C 2
ATOM 2757 O O . GLU B 2 13 ? -31.233 -5.124 -0.554 1.00 0.00 118 GLU B O 2
ATOM 2770 N N . ILE B 2 14 ? -29.243 -4.101 -0.882 1.00 0.00 119 ILE B N 2
ATOM 2771 C CA . ILE B 2 14 ? -29.832 -2.879 -1.404 1.00 0.00 119 ILE B CA 2
ATOM 2772 C C . ILE B 2 14 ? -30.503 -3.174 -2.746 1.00 0.00 119 ILE B C 2
ATOM 2773 O O . ILE B 2 14 ? -31.293 -2.371 -3.240 1.00 0.00 119 ILE B O 2
ATOM 2789 N N . SER B 2 15 ? -30.165 -4.330 -3.300 1.00 0.00 120 SER B N 2
ATOM 2790 C CA . SER B 2 15 ? -30.723 -4.742 -4.575 1.00 0.00 120 SER B CA 2
ATOM 2791 C C . SER B 2 15 ? -32.245 -4.861 -4.465 1.00 0.00 120 SER B C 2
ATOM 2792 O O . SER B 2 15 ? -32.954 -4.756 -5.465 1.00 0.00 120 SER B O 2
ATOM 2800 N N . CYS B 2 16 ? -32.702 -5.081 -3.242 1.00 0.00 121 CYS B N 2
ATOM 2801 C CA . CYS B 2 16 ? -34.126 -5.216 -2.987 1.00 0.00 121 CYS B CA 2
ATOM 2802 C C . CYS B 2 16 ? -34.668 -3.853 -2.553 1.00 0.00 121 CYS B C 2
ATOM 2803 O O . CYS B 2 16 ? -35.829 -3.534 -2.801 1.00 0.00 121 CYS B O 2
ATOM 2811 N N . TYR B 2 17 ? -33.801 -3.086 -1.908 1.00 0.00 122 TYR B N 2
ATOM 2812 C CA . TYR B 2 17 ? -34.179 -1.766 -1.435 1.00 0.00 122 TYR B CA 2
ATOM 2813 C C . TYR B 2 17 ? -33.852 -0.695 -2.479 1.00 0.00 122 TYR B C 2
ATOM 2814 O O . TYR B 2 17 ? -32.691 -0.506 -2.837 1.00 0.00 122 TYR B O 2
ATOM 2832 N N . PRO B 2 18 ? -34.925 -0.006 -2.951 1.00 0.00 123 PRO B N 2
ATOM 2833 C CA . PRO B 2 18 ? -34.764 1.039 -3.948 1.00 0.00 123 PRO B CA 2
ATOM 2834 C C . PRO B 2 18 ? -34.181 2.308 -3.320 1.00 0.00 123 PRO B C 2
ATOM 2835 O O . PRO B 2 18 ? -34.911 3.105 -2.732 1.00 0.00 123 PRO B O 2
ATOM 2846 N N . GLU B 2 19 ? -32.874 2.456 -3.469 1.00 0.00 124 GLU B N 2
ATOM 2847 C CA . GLU B 2 19 ? -32.185 3.613 -2.925 1.00 0.00 124 GLU B CA 2
ATOM 2848 C C . GLU B 2 19 ? -31.708 4.526 -4.056 1.00 0.00 124 GLU B C 2
ATOM 2849 O O . GLU B 2 19 ? -31.944 4.245 -5.230 1.00 0.00 124 GLU B O 2
ATOM 2862 N N . ASN B 2 20 ? -31.045 5.605 -3.663 1.00 0.00 125 ASN B N 2
ATOM 2863 C CA . ASN B 2 20 ? -30.533 6.562 -4.630 1.00 0.00 125 ASN B CA 2
ATOM 2864 C C . ASN B 2 20 ? -29.384 5.925 -5.413 1.00 0.00 125 ASN B C 2
ATOM 2865 O O . ASN B 2 20 ? -28.418 5.443 -4.822 1.00 0.00 125 ASN B O 2
ATOM 2876 N N . ASN B 2 21 ? -29.525 5.942 -6.730 1.00 0.00 126 ASN B N 2
ATOM 2877 C CA . ASN B 2 21 ? -28.510 5.373 -7.601 1.00 0.00 126 ASN B CA 2
ATOM 2878 C C . ASN B 2 21 ? -27.181 6.095 -7.368 1.00 0.00 126 ASN B C 2
ATOM 2879 O O . ASN B 2 21 ? -26.116 5.542 -7.639 1.00 0.00 126 ASN B O 2
ATOM 2890 N N . ASP B 2 22 ? -27.288 7.318 -6.869 1.00 0.00 127 ASP B N 2
ATOM 2891 C CA . ASP B 2 22 ? -26.109 8.121 -6.598 1.00 0.00 127 ASP B CA 2
ATOM 2892 C C . ASP B 2 22 ? -25.424 7.602 -5.332 1.00 0.00 127 ASP B C 2
ATOM 2893 O O . ASP B 2 22 ? -24.216 7.369 -5.325 1.00 0.00 127 ASP B O 2
ATOM 2903 N N . ALA B 2 23 ? -26.225 7.438 -4.291 1.00 0.00 128 ALA B N 2
ATOM 2904 C CA . ALA B 2 23 ? -25.713 6.952 -3.020 1.00 0.00 128 ALA B CA 2
ATOM 2905 C C . ALA B 2 23 ? -25.087 5.572 -3.222 1.00 0.00 128 ALA B C 2
ATOM 2906 O O . ALA B 2 23 ? -23.947 5.337 -2.822 1.00 0.00 128 ALA B O 2
ATOM 2913 N N . LYS B 2 24 ? -25.860 4.693 -3.847 1.00 0.00 129 LYS B N 2
ATOM 2914 C CA . LYS B 2 24 ? -25.396 3.340 -4.107 1.00 0.00 129 LYS B CA 2
ATOM 2915 C C . LYS B 2 24 ? -24.206 3.391 -5.067 1.00 0.00 129 LYS B C 2
ATOM 2916 O O . LYS B 2 24 ? -23.337 2.519 -5.034 1.00 0.00 129 LYS B O 2
ATOM 2934 N N . GLU B 2 25 ? -24.203 4.420 -5.903 1.00 0.00 130 GLU B N 2
ATOM 2935 C CA . GLU B 2 25 ? -23.136 4.595 -6.873 1.00 0.00 130 GLU B CA 2
ATOM 2936 C C . GLU B 2 25 ? -21.814 4.883 -6.158 1.00 0.00 130 GLU B C 2
ATOM 2937 O O . GLU B 2 25 ? -20.754 4.447 -6.608 1.00 0.00 130 GLU B O 2
ATOM 2950 N N . LEU B 2 26 ? -21.919 5.613 -5.058 1.00 0.00 131 LEU B N 2
ATOM 2951 C CA . LEU B 2 26 ? -20.744 5.964 -4.278 1.00 0.00 131 LEU B CA 2
ATOM 2952 C C . LEU B 2 26 ? -20.069 4.685 -3.778 1.00 0.00 131 LEU B C 2
ATOM 2953 O O . LEU B 2 26 ? -18.845 4.573 -3.804 1.00 0.00 131 LEU B O 2
ATOM 2969 N N . LYS B 2 27 ? -20.898 3.752 -3.331 1.00 0.00 132 LYS B N 2
ATOM 2970 C CA . LYS B 2 27 ? -20.397 2.486 -2.825 1.00 0.00 132 LYS B CA 2
ATOM 2971 C C . LYS B 2 27 ? -19.849 1.657 -3.989 1.00 0.00 132 LYS B C 2
ATOM 2972 O O . LYS B 2 27 ? -18.887 0.908 -3.823 1.00 0.00 132 LYS B O 2
ATOM 2990 N N . ARG B 2 28 ? -20.485 1.820 -5.139 1.00 0.00 133 ARG B N 2
ATOM 2991 C CA . ARG B 2 28 ? -20.072 1.096 -6.330 1.00 0.00 133 ARG B CA 2
ATOM 2992 C C . ARG B 2 28 ? -18.773 1.682 -6.884 1.00 0.00 133 ARG B C 2
ATOM 2993 O O . ARG B 2 28 ? -17.826 0.948 -7.166 1.00 0.00 133 ARG B O 2
ATOM 3013 N N . ILE B 2 29 ? -18.766 2.999 -7.025 1.00 0.00 134 ILE B N 2
ATOM 3014 C CA . ILE B 2 29 ? -17.598 3.693 -7.539 1.00 0.00 134 ILE B CA 2
ATOM 3015 C C . ILE B 2 29 ? -16.415 3.461 -6.596 1.00 0.00 134 ILE B C 2
ATOM 3016 O O . ILE B 2 29 ? -15.263 3.648 -6.982 1.00 0.00 134 ILE B O 2
ATOM 3032 N N . LEU B 2 30 ? -16.742 3.057 -5.378 1.00 0.00 135 LEU B N 2
ATOM 3033 C CA . LEU B 2 30 ? -15.722 2.797 -4.376 1.00 0.00 135 LEU B CA 2
ATOM 3034 C C . LEU B 2 30 ? -14.930 1.549 -4.774 1.00 0.00 135 LEU B C 2
ATOM 3035 O O . LEU B 2 30 ? -13.922 1.227 -4.149 1.00 0.00 135 LEU B O 2
ATOM 3051 N N . THR B 2 31 ? -15.418 0.881 -5.808 1.00 0.00 136 THR B N 2
ATOM 3052 C CA . THR B 2 31 ? -14.769 -0.323 -6.295 1.00 0.00 136 THR B CA 2
ATOM 3053 C C . THR B 2 31 ? -14.099 -0.060 -7.644 1.00 0.00 136 THR B C 2
ATOM 3054 O O . THR B 2 31 ? -14.680 -0.332 -8.694 1.00 0.00 136 THR B O 2
ATOM 3065 N N . GLN B 2 32 ? -12.886 0.468 -7.575 1.00 0.00 137 GLN B N 2
ATOM 3066 C CA . GLN B 2 32 ? -12.130 0.770 -8.779 1.00 0.00 137 GLN B CA 2
ATOM 3067 C C . GLN B 2 32 ? -10.937 -0.179 -8.910 1.00 0.00 137 GLN B C 2
ATOM 3068 O O . GLN B 2 32 ? -10.683 -0.990 -8.021 1.00 0.00 137 GLN B O 2
ATOM 3082 N N . PRO B 2 33 ? -10.222 -0.048 -10.059 1.00 0.00 138 PRO B N 2
ATOM 3083 C CA . PRO B 2 33 ? -9.063 -0.884 -10.320 1.00 0.00 138 PRO B CA 2
ATOM 3084 C C . PRO B 2 33 ? -7.864 -0.439 -9.479 1.00 0.00 138 PRO B C 2
ATOM 3085 O O . PRO B 2 33 ? -6.800 -1.053 -9.534 1.00 0.00 138 PRO B O 2
ATOM 3096 N N . HIS B 2 34 ? -8.077 0.627 -8.723 1.00 0.00 139 HIS B N 2
ATOM 3097 C CA . HIS B 2 34 ? -7.028 1.163 -7.873 1.00 0.00 139 HIS B CA 2
ATOM 3098 C C . HIS B 2 34 ? -7.278 0.745 -6.423 1.00 0.00 139 HIS B C 2
ATOM 3099 O O . HIS B 2 34 ? -6.399 0.181 -5.773 1.00 0.00 139 HIS B O 2
ATOM 3113 N N . PHE B 2 35 ? -8.484 1.038 -5.955 1.00 0.00 140 PHE B N 2
ATOM 3114 C CA . PHE B 2 35 ? -8.861 0.701 -4.594 1.00 0.00 140 PHE B CA 2
ATOM 3115 C C . PHE B 2 35 ? -9.193 -0.788 -4.471 1.00 0.00 140 PHE B C 2
ATOM 3116 O O . PHE B 2 35 ? -8.439 -1.547 -3.864 1.00 0.00 140 PHE B O 2
ATOM 3133 N N . MET B 2 36 ? -10.322 -1.162 -5.055 1.00 0.00 141 MET B N 2
ATOM 3134 C CA . MET B 2 36 ? -10.763 -2.546 -5.018 1.00 0.00 141 MET B CA 2
ATOM 3135 C C . MET B 2 36 ? -9.624 -3.493 -5.405 1.00 0.00 141 MET B C 2
ATOM 3136 O O . MET B 2 36 ? -9.520 -4.595 -4.869 1.00 0.00 141 MET B O 2
ATOM 3150 N N . ALA B 2 37 ? -8.800 -3.028 -6.332 1.00 0.00 142 ALA B N 2
ATOM 3151 C CA . ALA B 2 37 ? -7.673 -3.820 -6.796 1.00 0.00 142 ALA B CA 2
ATOM 3152 C C . ALA B 2 37 ? -6.714 -4.067 -5.632 1.00 0.00 142 ALA B C 2
ATOM 3153 O O . ALA B 2 37 ? -6.114 -5.136 -5.530 1.00 0.00 142 ALA B O 2
ATOM 3160 N N . LEU B 2 38 ? -6.596 -3.058 -4.779 1.00 0.00 143 LEU B N 2
ATOM 3161 C CA . LEU B 2 38 ? -5.720 -3.151 -3.625 1.00 0.00 143 LEU B CA 2
ATOM 3162 C C . LEU B 2 38 ? -6.314 -4.136 -2.616 1.00 0.00 143 LEU B C 2
ATOM 3163 O O . LEU B 2 38 ? -5.581 -4.861 -1.945 1.00 0.00 143 LEU B O 2
ATOM 3179 N N . LEU B 2 39 ? -7.636 -4.129 -2.540 1.00 0.00 144 LEU B N 2
ATOM 3180 C CA . LEU B 2 39 ? -8.338 -5.013 -1.625 1.00 0.00 144 LEU B CA 2
ATOM 3181 C C . LEU B 2 39 ? -7.992 -6.466 -1.959 1.00 0.00 144 LEU B C 2
ATOM 3182 O O . LEU B 2 39 ? -7.848 -7.295 -1.062 1.00 0.00 144 LEU B O 2
ATOM 3198 N N . GLN B 2 40 ? -7.869 -6.729 -3.251 1.00 0.00 145 GLN B N 2
ATOM 3199 C CA . GLN B 2 40 ? -7.542 -8.067 -3.715 1.00 0.00 145 GLN B CA 2
ATOM 3200 C C . GLN B 2 40 ? -6.028 -8.283 -3.689 1.00 0.00 145 GLN B C 2
ATOM 3201 O O . GLN B 2 40 ? -5.555 -9.405 -3.855 1.00 0.00 145 GLN B O 2
ATOM 3215 N N . THR B 2 41 ? -5.310 -7.190 -3.478 1.00 0.00 146 THR B N 2
ATOM 3216 C CA . THR B 2 41 ? -3.859 -7.246 -3.426 1.00 0.00 146 THR B CA 2
ATOM 3217 C C . THR B 2 41 ? -3.380 -7.357 -1.978 1.00 0.00 146 THR B C 2
ATOM 3218 O O . THR B 2 41 ? -2.229 -7.713 -1.726 1.00 0.00 146 THR B O 2
ATOM 3229 N N . HIS B 2 42 ? -4.285 -7.045 -1.063 1.00 0.00 147 HIS B N 2
ATOM 3230 C CA . HIS B 2 42 ? -3.970 -7.104 0.354 1.00 0.00 147 HIS B CA 2
ATOM 3231 C C . HIS B 2 42 ? -4.714 -8.276 0.996 1.00 0.00 147 HIS B C 2
ATOM 3232 O O . HIS B 2 42 ? -4.219 -8.888 1.941 1.00 0.00 147 HIS B O 2
ATOM 3246 N N . ASP B 2 43 ? -5.893 -8.553 0.459 1.00 0.00 148 ASP B N 2
ATOM 3247 C CA . ASP B 2 43 ? -6.713 -9.640 0.967 1.00 0.00 148 ASP B CA 2
ATOM 3248 C C . ASP B 2 43 ? -6.013 -10.972 0.691 1.00 0.00 148 ASP B C 2
ATOM 3249 O O . ASP B 2 43 ? -6.383 -12.000 1.256 1.00 0.00 148 ASP B O 2
ATOM 3259 N N . VAL B 2 44 ? -5.015 -10.910 -0.179 1.00 0.00 149 VAL B N 2
ATOM 3260 C CA . VAL B 2 44 ? -4.261 -12.099 -0.538 1.00 0.00 149 VAL B CA 2
ATOM 3261 C C . VAL B 2 44 ? -3.605 -12.680 0.717 1.00 0.00 149 VAL B C 2
ATOM 3262 O O . VAL B 2 44 ? -3.607 -13.893 0.918 1.00 0.00 149 VAL B O 2
ATOM 3275 N N . VAL B 2 45 ? -3.060 -11.785 1.528 1.00 0.00 150 VAL B N 2
ATOM 3276 C CA . VAL B 2 45 ? -2.401 -12.195 2.758 1.00 0.00 150 VAL B CA 2
ATOM 3277 C C . VAL B 2 45 ? -3.459 -12.515 3.816 1.00 0.00 150 VAL B C 2
ATOM 3278 O O . VAL B 2 45 ? -3.276 -13.419 4.629 1.00 0.00 150 VAL B O 2
ATOM 3291 N N . ALA B 2 46 ? -4.546 -11.756 3.769 1.00 0.00 151 ALA B N 2
ATOM 3292 C CA . ALA B 2 46 ? -5.633 -11.949 4.712 1.00 0.00 151 ALA B CA 2
ATOM 3293 C C . ALA B 2 46 ? -6.265 -13.324 4.484 1.00 0.00 151 ALA B C 2
ATOM 3294 O O . ALA B 2 46 ? -6.682 -13.985 5.435 1.00 0.00 151 ALA B O 2
ATOM 3301 N N . HIS B 2 47 ? -6.312 -13.714 3.219 1.00 0.00 152 HIS B N 2
ATOM 3302 C CA . HIS B 2 47 ? -6.886 -14.999 2.853 1.00 0.00 152 HIS B CA 2
ATOM 3303 C C . HIS B 2 47 ? -5.956 -16.123 3.311 1.00 0.00 152 HIS B C 2
ATOM 3304 O O . HIS B 2 47 ? -6.404 -17.098 3.914 1.00 0.00 152 HIS B O 2
ATOM 3318 N N . GLU B 2 48 ? -4.678 -15.954 3.006 1.00 0.00 153 GLU B N 2
ATOM 3319 C CA . GLU B 2 48 ? -3.681 -16.942 3.378 1.00 0.00 153 GLU B CA 2
ATOM 3320 C C . GLU B 2 48 ? -3.489 -16.957 4.895 1.00 0.00 153 GLU B C 2
ATOM 3321 O O . GLU B 2 48 ? -3.096 -17.974 5.465 1.00 0.00 153 GLU B O 2
ATOM 3334 N N . VAL B 2 49 ? -3.774 -15.816 5.508 1.00 0.00 154 VAL B N 2
ATOM 3335 C CA . VAL B 2 49 ? -3.637 -15.686 6.948 1.00 0.00 154 VAL B CA 2
ATOM 3336 C C . VAL B 2 49 ? -4.515 -16.732 7.637 1.00 0.00 154 VAL B C 2
ATOM 3337 O O . VAL B 2 49 ? -4.133 -17.287 8.667 1.00 0.00 154 VAL B O 2
ATOM 3350 N N . TYR B 2 50 ? -5.674 -16.971 7.041 1.00 0.00 155 TYR B N 2
ATOM 3351 C CA . TYR B 2 50 ? -6.608 -17.942 7.584 1.00 0.00 155 TYR B CA 2
ATOM 3352 C C . TYR B 2 50 ? -6.527 -19.268 6.823 1.00 0.00 155 TYR B C 2
ATOM 3353 O O . TYR B 2 50 ? -7.151 -20.252 7.215 1.00 0.00 155 TYR B O 2
ATOM 3371 N N . SER B 2 51 ? -5.752 -19.249 5.749 1.00 0.00 156 SER B N 2
ATOM 3372 C CA . SER B 2 51 ? -5.579 -20.437 4.930 1.00 0.00 156 SER B CA 2
ATOM 3373 C C . SER B 2 51 ? -4.407 -21.269 5.453 1.00 0.00 156 SER B C 2
ATOM 3374 O O . SER B 2 51 ? -3.616 -20.792 6.266 1.00 0.00 156 SER B O 2
ATOM 3382 N N . ASP B 2 52 ? -4.333 -22.500 4.969 1.00 0.00 157 ASP B N 2
ATOM 3383 C CA . ASP B 2 52 ? -3.270 -23.402 5.376 1.00 0.00 157 ASP B CA 2
ATOM 3384 C C . ASP B 2 52 ? -1.943 -22.642 5.403 1.00 0.00 157 ASP B C 2
ATOM 3385 O O . ASP B 2 52 ? -1.383 -22.326 4.354 1.00 0.00 157 ASP B O 2
ATOM 3395 N N . GLU B 2 53 ? -1.477 -22.371 6.613 1.00 0.00 158 GLU B N 2
ATOM 3396 C CA . GLU B 2 53 ? -0.225 -21.654 6.790 1.00 0.00 158 GLU B CA 2
ATOM 3397 C C . GLU B 2 53 ? 0.959 -22.615 6.668 1.00 0.00 158 GLU B C 2
ATOM 3398 O O . GLU B 2 53 ? 2.108 -22.184 6.580 1.00 0.00 158 GLU B O 2
ATOM 3411 N N . ALA B 2 54 ? 0.639 -23.901 6.671 1.00 0.00 159 ALA B N 2
ATOM 3412 C CA . ALA B 2 54 ? 1.662 -24.926 6.563 1.00 0.00 159 ALA B CA 2
ATOM 3413 C C . ALA B 2 54 ? 2.310 -24.852 5.179 1.00 0.00 159 ALA B C 2
ATOM 3414 O O . ALA B 2 54 ? 3.449 -25.279 5.000 1.00 0.00 159 ALA B O 2
ATOM 3421 N N . GLY A 1 1 ? -12.295 12.687 -12.289 1.00 0.00 1 GLY A N 3
ATOM 3422 C CA . GLY A 1 1 ? -11.025 12.373 -12.922 1.00 0.00 1 GLY A CA 3
ATOM 3423 C C . GLY A 1 1 ? -9.853 12.731 -12.006 1.00 0.00 1 GLY A C 3
ATOM 3424 O O . GLY A 1 1 ? -8.705 12.771 -12.447 1.00 0.00 1 GLY A O 3
ATOM 3428 N N . SER A 1 2 ? -10.182 12.984 -10.748 1.00 0.00 2 SER A N 3
ATOM 3429 C CA . SER A 1 2 ? -9.172 13.338 -9.766 1.00 0.00 2 SER A CA 3
ATOM 3430 C C . SER A 1 2 ? -9.267 12.405 -8.558 1.00 0.00 2 SER A C 3
ATOM 3431 O O . SER A 1 2 ? -10.181 11.586 -8.471 1.00 0.00 2 SER A O 3
ATOM 3439 N N . LEU A 1 3 ? -8.309 12.559 -7.655 1.00 0.00 3 LEU A N 3
ATOM 3440 C CA . LEU A 1 3 ? -8.273 11.740 -6.455 1.00 0.00 3 LEU A CA 3
ATOM 3441 C C . LEU A 1 3 ? -9.272 12.291 -5.437 1.00 0.00 3 LEU A C 3
ATOM 3442 O O . LEU A 1 3 ? -8.924 13.139 -4.616 1.00 0.00 3 LEU A O 3
ATOM 3458 N N . ASN A 1 4 ? -10.495 11.787 -5.523 1.00 0.00 4 ASN A N 3
ATOM 3459 C CA . ASN A 1 4 ? -11.549 12.218 -4.619 1.00 0.00 4 ASN A CA 3
ATOM 3460 C C . ASN A 1 4 ? -12.149 10.997 -3.923 1.00 0.00 4 ASN A C 3
ATOM 3461 O O . ASN A 1 4 ? -12.691 11.107 -2.824 1.00 0.00 4 ASN A O 3
ATOM 3472 N N . LEU A 1 5 ? -12.032 9.859 -4.590 1.00 0.00 5 LEU A N 3
ATOM 3473 C CA . LEU A 1 5 ? -12.557 8.615 -4.048 1.00 0.00 5 LEU A CA 3
ATOM 3474 C C . LEU A 1 5 ? -11.972 8.385 -2.654 1.00 0.00 5 LEU A C 3
ATOM 3475 O O . LEU A 1 5 ? -12.634 7.818 -1.785 1.00 0.00 5 LEU A O 3
ATOM 3491 N N . GLU A 1 6 ? -10.739 8.836 -2.482 1.00 0.00 6 GLU A N 3
ATOM 3492 C CA . GLU A 1 6 ? -10.056 8.686 -1.208 1.00 0.00 6 GLU A CA 3
ATOM 3493 C C . GLU A 1 6 ? -10.813 9.436 -0.108 1.00 0.00 6 GLU A C 3
ATOM 3494 O O . GLU A 1 6 ? -11.051 8.893 0.969 1.00 0.00 6 GLU A O 3
ATOM 3507 N N . ARG A 1 7 ? -11.171 10.672 -0.421 1.00 0.00 7 ARG A N 3
ATOM 3508 C CA . ARG A 1 7 ? -11.897 11.502 0.526 1.00 0.00 7 ARG A CA 3
ATOM 3509 C C . ARG A 1 7 ? -13.370 11.091 0.573 1.00 0.00 7 ARG A C 3
ATOM 3510 O O . ARG A 1 7 ? -14.016 11.200 1.615 1.00 0.00 7 ARG A O 3
ATOM 3530 N N . ASP A 1 8 ? -13.858 10.625 -0.567 1.00 0.00 8 ASP A N 3
ATOM 3531 C CA . ASP A 1 8 ? -15.243 10.197 -0.668 1.00 0.00 8 ASP A CA 3
ATOM 3532 C C . ASP A 1 8 ? -15.495 9.062 0.328 1.00 0.00 8 ASP A C 3
ATOM 3533 O O . ASP A 1 8 ? -16.598 8.931 0.856 1.00 0.00 8 ASP A O 3
ATOM 3543 N N . VAL A 1 9 ? -14.453 8.274 0.555 1.00 0.00 9 VAL A N 3
ATOM 3544 C CA . VAL A 1 9 ? -14.550 7.157 1.478 1.00 0.00 9 VAL A CA 3
ATOM 3545 C C . VAL A 1 9 ? -15.309 7.598 2.729 1.00 0.00 9 VAL A C 3
ATOM 3546 O O . VAL A 1 9 ? -15.969 6.787 3.379 1.00 0.00 9 VAL A O 3
ATOM 3559 N N . GLN A 1 10 ? -15.193 8.884 3.034 1.00 0.00 10 GLN A N 3
ATOM 3560 C CA . GLN A 1 10 ? -15.860 9.441 4.196 1.00 0.00 10 GLN A CA 3
ATOM 3561 C C . GLN A 1 10 ? -17.289 9.857 3.839 1.00 0.00 10 GLN A C 3
ATOM 3562 O O . GLN A 1 10 ? -18.213 9.652 4.625 1.00 0.00 10 GLN A O 3
ATOM 3576 N N . ARG A 1 11 ? -17.426 10.432 2.654 1.00 0.00 11 ARG A N 3
ATOM 3577 C CA . ARG A 1 11 ? -18.726 10.877 2.184 1.00 0.00 11 ARG A CA 3
ATOM 3578 C C . ARG A 1 11 ? -19.589 9.674 1.790 1.00 0.00 11 ARG A C 3
ATOM 3579 O O . ARG A 1 11 ? -20.811 9.778 1.724 1.00 0.00 11 ARG A O 3
ATOM 3599 N N . ILE A 1 12 ? -18.915 8.561 1.542 1.00 0.00 12 ILE A N 3
ATOM 3600 C CA . ILE A 1 12 ? -19.604 7.341 1.156 1.00 0.00 12 ILE A CA 3
ATOM 3601 C C . ILE A 1 12 ? -20.461 6.853 2.327 1.00 0.00 12 ILE A C 3
ATOM 3602 O O . ILE A 1 12 ? -21.539 6.298 2.122 1.00 0.00 12 ILE A O 3
ATOM 3618 N N . LEU A 1 13 ? -19.947 7.076 3.528 1.00 0.00 13 LEU A N 3
ATOM 3619 C CA . LEU A 1 13 ? -20.650 6.666 4.730 1.00 0.00 13 LEU A CA 3
ATOM 3620 C C . LEU A 1 13 ? -21.883 7.553 4.922 1.00 0.00 13 LEU A C 3
ATOM 3621 O O . LEU A 1 13 ? -22.826 7.170 5.615 1.00 0.00 13 LEU A O 3
ATOM 3637 N N . GLU A 1 14 ? -21.836 8.719 4.296 1.00 0.00 14 GLU A N 3
ATOM 3638 C CA . GLU A 1 14 ? -22.937 9.663 4.389 1.00 0.00 14 GLU A CA 3
ATOM 3639 C C . GLU A 1 14 ? -24.111 9.196 3.524 1.00 0.00 14 GLU A C 3
ATOM 3640 O O . GLU A 1 14 ? -25.263 9.268 3.948 1.00 0.00 14 GLU A O 3
ATOM 3653 N N . LEU A 1 15 ? -23.777 8.728 2.331 1.00 0.00 15 LEU A N 3
ATOM 3654 C CA . LEU A 1 15 ? -24.788 8.251 1.405 1.00 0.00 15 LEU A CA 3
ATOM 3655 C C . LEU A 1 15 ? -25.330 6.906 1.896 1.00 0.00 15 LEU A C 3
ATOM 3656 O O . LEU A 1 15 ? -26.541 6.705 1.959 1.00 0.00 15 LEU A O 3
ATOM 3672 N N . MET A 1 16 ? -24.404 6.019 2.231 1.00 0.00 16 MET A N 3
ATOM 3673 C CA . MET A 1 16 ? -24.773 4.699 2.713 1.00 0.00 16 MET A CA 3
ATOM 3674 C C . MET A 1 16 ? -25.745 4.798 3.892 1.00 0.00 16 MET A C 3
ATOM 3675 O O . MET A 1 16 ? -26.761 4.108 3.923 1.00 0.00 16 MET A O 3
ATOM 3689 N N . GLU A 1 17 ? -25.397 5.665 4.833 1.00 0.00 17 GLU A N 3
ATOM 3690 C CA . GLU A 1 17 ? -26.225 5.863 6.009 1.00 0.00 17 GLU A CA 3
ATOM 3691 C C . GLU A 1 17 ? -27.521 6.586 5.632 1.00 0.00 17 GLU A C 3
ATOM 3692 O O . GLU A 1 17 ? -28.482 6.588 6.400 1.00 0.00 17 GLU A O 3
ATOM 3705 N N . HIS A 1 18 ? -27.506 7.179 4.447 1.00 0.00 18 HIS A N 3
ATOM 3706 C CA . HIS A 1 18 ? -28.666 7.903 3.957 1.00 0.00 18 HIS A CA 3
ATOM 3707 C C . HIS A 1 18 ? -29.609 6.935 3.241 1.00 0.00 18 HIS A C 3
ATOM 3708 O O . HIS A 1 18 ? -30.829 7.081 3.315 1.00 0.00 18 HIS A O 3
ATOM 3722 N N . VAL A 1 19 ? -29.010 5.967 2.565 1.00 0.00 19 VAL A N 3
ATOM 3723 C CA . VAL A 1 19 ? -29.781 4.973 1.837 1.00 0.00 19 VAL A CA 3
ATOM 3724 C C . VAL A 1 19 ? -30.467 4.034 2.831 1.00 0.00 19 VAL A C 3
ATOM 3725 O O . VAL A 1 19 ? -31.593 3.597 2.602 1.00 0.00 19 VAL A O 3
ATOM 3738 N N . GLN A 1 20 ? -29.756 3.754 3.913 1.00 0.00 20 GLN A N 3
ATOM 3739 C CA . GLN A 1 20 ? -30.283 2.874 4.944 1.00 0.00 20 GLN A CA 3
ATOM 3740 C C . GLN A 1 20 ? -31.412 3.568 5.709 1.00 0.00 20 GLN A C 3
ATOM 3741 O O . GLN A 1 20 ? -32.039 2.965 6.579 1.00 0.00 20 GLN A O 3
ATOM 3755 N N . LYS A 1 21 ? -31.637 4.824 5.355 1.00 0.00 21 LYS A N 3
ATOM 3756 C CA . LYS A 1 21 ? -32.680 5.606 5.997 1.00 0.00 21 LYS A CA 3
ATOM 3757 C C . LYS A 1 21 ? -34.034 4.935 5.759 1.00 0.00 21 LYS A C 3
ATOM 3758 O O . LYS A 1 21 ? -35.021 5.275 6.409 1.00 0.00 21 LYS A O 3
ATOM 3776 N N . THR A 1 22 ? -34.036 3.995 4.826 1.00 0.00 22 THR A N 3
ATOM 3777 C CA . THR A 1 22 ? -35.254 3.274 4.495 1.00 0.00 22 THR A CA 3
ATOM 3778 C C . THR A 1 22 ? -35.519 2.175 5.524 1.00 0.00 22 THR A C 3
ATOM 3779 O O . THR A 1 22 ? -36.649 1.708 5.663 1.00 0.00 22 THR A O 3
ATOM 3790 N N . GLY A 1 23 ? -34.459 1.793 6.222 1.00 0.00 23 GLY A N 3
ATOM 3791 C CA . GLY A 1 23 ? -34.564 0.757 7.236 1.00 0.00 23 GLY A CA 3
ATOM 3792 C C . GLY A 1 23 ? -34.218 -0.615 6.656 1.00 0.00 23 GLY A C 3
ATOM 3793 O O . GLY A 1 23 ? -33.547 -1.417 7.304 1.00 0.00 23 GLY A O 3
ATOM 3797 N N . GLU A 1 24 ? -34.692 -0.846 5.440 1.00 0.00 24 GLU A N 3
ATOM 3798 C CA . GLU A 1 24 ? -34.440 -2.108 4.764 1.00 0.00 24 GLU A CA 3
ATOM 3799 C C . GLU A 1 24 ? -33.047 -2.103 4.131 1.00 0.00 24 GLU A C 3
ATOM 3800 O O . GLU A 1 24 ? -32.914 -2.228 2.914 1.00 0.00 24 GLU A O 3
ATOM 3813 N N . VAL A 1 25 ? -32.045 -1.956 4.985 1.00 0.00 25 VAL A N 3
ATOM 3814 C CA . VAL A 1 25 ? -30.665 -1.932 4.524 1.00 0.00 25 VAL A CA 3
ATOM 3815 C C . VAL A 1 25 ? -29.747 -2.399 5.655 1.00 0.00 25 VAL A C 3
ATOM 3816 O O . VAL A 1 25 ? -28.778 -1.721 5.991 1.00 0.00 25 VAL A O 3
ATOM 3829 N N . ASN A 1 26 ? -30.085 -3.554 6.209 1.00 0.00 26 ASN A N 3
ATOM 3830 C CA . ASN A 1 26 ? -29.301 -4.119 7.295 1.00 0.00 26 ASN A CA 3
ATOM 3831 C C . ASN A 1 26 ? -28.081 -3.233 7.553 1.00 0.00 26 ASN A C 3
ATOM 3832 O O . ASN A 1 26 ? -27.104 -3.281 6.807 1.00 0.00 26 ASN A O 3
ATOM 3843 N N . ASN A 1 27 ? -28.177 -2.444 8.613 1.00 0.00 27 ASN A N 3
ATOM 3844 C CA . ASN A 1 27 ? -27.092 -1.549 8.980 1.00 0.00 27 ASN A CA 3
ATOM 3845 C C . ASN A 1 27 ? -25.847 -2.372 9.311 1.00 0.00 27 ASN A C 3
ATOM 3846 O O . ASN A 1 27 ? -24.726 -1.867 9.240 1.00 0.00 27 ASN A O 3
ATOM 3857 N N . ALA A 1 28 ? -26.081 -3.626 9.665 1.00 0.00 28 ALA A N 3
ATOM 3858 C CA . ALA A 1 28 ? -24.992 -4.523 10.008 1.00 0.00 28 ALA A CA 3
ATOM 3859 C C . ALA A 1 28 ? -24.023 -4.618 8.828 1.00 0.00 28 ALA A C 3
ATOM 3860 O O . ALA A 1 28 ? -22.816 -4.449 8.996 1.00 0.00 28 ALA A O 3
ATOM 3867 N N . LYS A 1 29 ? -24.587 -4.884 7.659 1.00 0.00 29 LYS A N 3
ATOM 3868 C CA . LYS A 1 29 ? -23.789 -5.003 6.451 1.00 0.00 29 LYS A CA 3
ATOM 3869 C C . LYS A 1 29 ? -23.298 -3.614 6.034 1.00 0.00 29 LYS A C 3
ATOM 3870 O O . LYS A 1 29 ? -22.135 -3.447 5.668 1.00 0.00 29 LYS A O 3
ATOM 3888 N N . LEU A 1 30 ? -24.208 -2.654 6.100 1.00 0.00 30 LEU A N 3
ATOM 3889 C CA . LEU A 1 30 ? -23.883 -1.287 5.735 1.00 0.00 30 LEU A CA 3
ATOM 3890 C C . LEU A 1 30 ? -22.675 -0.818 6.548 1.00 0.00 30 LEU A C 3
ATOM 3891 O O . LEU A 1 30 ? -21.831 -0.080 6.045 1.00 0.00 30 LEU A O 3
ATOM 3907 N N . ALA A 1 31 ? -22.631 -1.268 7.794 1.00 0.00 31 ALA A N 3
ATOM 3908 C CA . ALA A 1 31 ? -21.541 -0.904 8.682 1.00 0.00 31 ALA A CA 3
ATOM 3909 C C . ALA A 1 31 ? -20.278 -1.665 8.271 1.00 0.00 31 ALA A C 3
ATOM 3910 O O . ALA A 1 31 ? -19.171 -1.140 8.382 1.00 0.00 31 ALA A O 3
ATOM 3917 N N . SER A 1 32 ? -20.488 -2.886 7.805 1.00 0.00 32 SER A N 3
ATOM 3918 C CA . SER A 1 32 ? -19.380 -3.724 7.377 1.00 0.00 32 SER A CA 3
ATOM 3919 C C . SER A 1 32 ? -18.525 -2.976 6.352 1.00 0.00 32 SER A C 3
ATOM 3920 O O . SER A 1 32 ? -17.328 -3.236 6.228 1.00 0.00 32 SER A O 3
ATOM 3928 N N . LEU A 1 33 ? -19.171 -2.061 5.645 1.00 0.00 33 LEU A N 3
ATOM 3929 C CA . LEU A 1 33 ? -18.484 -1.274 4.634 1.00 0.00 33 LEU A CA 3
ATOM 3930 C C . LEU A 1 33 ? -17.634 -0.203 5.321 1.00 0.00 33 LEU A C 3
ATOM 3931 O O . LEU A 1 33 ? -16.497 0.045 4.918 1.00 0.00 33 LEU A O 3
ATOM 3947 N N . GLN A 1 34 ? -18.216 0.404 6.344 1.00 0.00 34 GLN A N 3
ATOM 3948 C CA . GLN A 1 34 ? -17.525 1.442 7.089 1.00 0.00 34 GLN A CA 3
ATOM 3949 C C . GLN A 1 34 ? -16.257 0.880 7.733 1.00 0.00 34 GLN A C 3
ATOM 3950 O O . GLN A 1 34 ? -15.236 1.562 7.801 1.00 0.00 34 GLN A O 3
ATOM 3964 N N . GLN A 1 35 ? -16.363 -0.359 8.190 1.00 0.00 35 GLN A N 3
ATOM 3965 C CA . GLN A 1 35 ? -15.236 -1.022 8.826 1.00 0.00 35 GLN A CA 3
ATOM 3966 C C . GLN A 1 35 ? -14.061 -1.123 7.852 1.00 0.00 35 GLN A C 3
ATOM 3967 O O . GLN A 1 35 ? -12.903 -1.060 8.260 1.00 0.00 35 GLN A O 3
ATOM 3981 N N . VAL A 1 36 ? -14.400 -1.279 6.579 1.00 0.00 36 VAL A N 3
ATOM 3982 C CA . VAL A 1 36 ? -13.388 -1.390 5.544 1.00 0.00 36 VAL A CA 3
ATOM 3983 C C . VAL A 1 36 ? -13.057 0.004 5.006 1.00 0.00 36 VAL A C 3
ATOM 3984 O O . VAL A 1 36 ? -11.888 0.353 4.857 1.00 0.00 36 VAL A O 3
ATOM 3997 N N . LEU A 1 37 ? -14.108 0.763 4.736 1.00 0.00 37 LEU A N 3
ATOM 3998 C CA . LEU A 1 37 ? -13.944 2.111 4.219 1.00 0.00 37 LEU A CA 3
ATOM 3999 C C . LEU A 1 37 ? -13.121 2.936 5.213 1.00 0.00 37 LEU A C 3
ATOM 4000 O O . LEU A 1 37 ? -12.456 3.895 4.825 1.00 0.00 37 LEU A O 3
ATOM 4016 N N . GLN A 1 38 ? -13.195 2.532 6.471 1.00 0.00 38 GLN A N 3
ATOM 4017 C CA . GLN A 1 38 ? -12.462 3.221 7.521 1.00 0.00 38 GLN A CA 3
ATOM 4018 C C . GLN A 1 38 ? -11.276 2.373 7.986 1.00 0.00 38 GLN A C 3
ATOM 4019 O O . GLN A 1 38 ? -10.678 2.655 9.024 1.00 0.00 38 GLN A O 3
ATOM 4033 N N . SER A 1 39 ? -10.971 1.356 7.196 1.00 0.00 39 SER A N 3
ATOM 4034 C CA . SER A 1 39 ? -9.867 0.466 7.513 1.00 0.00 39 SER A CA 3
ATOM 4035 C C . SER A 1 39 ? -8.555 1.059 6.998 1.00 0.00 39 SER A C 3
ATOM 4036 O O . SER A 1 39 ? -8.542 1.776 6.000 1.00 0.00 39 SER A O 3
ATOM 4044 N N . GLU A 1 40 ? -7.480 0.737 7.705 1.00 0.00 40 GLU A N 3
ATOM 4045 C CA . GLU A 1 40 ? -6.165 1.228 7.332 1.00 0.00 40 GLU A CA 3
ATOM 4046 C C . GLU A 1 40 ? -5.643 0.473 6.107 1.00 0.00 40 GLU A C 3
ATOM 4047 O O . GLU A 1 40 ? -4.916 1.036 5.290 1.00 0.00 40 GLU A O 3
ATOM 4060 N N . PHE A 1 41 ? -6.036 -0.790 6.021 1.00 0.00 41 PHE A N 3
ATOM 4061 C CA . PHE A 1 41 ? -5.616 -1.627 4.910 1.00 0.00 41 PHE A CA 3
ATOM 4062 C C . PHE A 1 41 ? -5.850 -0.924 3.573 1.00 0.00 41 PHE A C 3
ATOM 4063 O O . PHE A 1 41 ? -5.230 -1.269 2.568 1.00 0.00 41 PHE A O 3
ATOM 4080 N N . PHE A 1 42 ? -6.747 0.051 3.602 1.00 0.00 42 PHE A N 3
ATOM 4081 C CA . PHE A 1 42 ? -7.071 0.808 2.405 1.00 0.00 42 PHE A CA 3
ATOM 4082 C C . PHE A 1 42 ? -6.049 1.921 2.166 1.00 0.00 42 PHE A C 3
ATOM 4083 O O . PHE A 1 42 ? -5.632 2.154 1.033 1.00 0.00 42 PHE A O 3
ATOM 4100 N N . GLY A 1 43 ? -5.675 2.580 3.254 1.00 0.00 43 GLY A N 3
ATOM 4101 C CA . GLY A 1 43 ? -4.709 3.663 3.176 1.00 0.00 43 GLY A CA 3
ATOM 4102 C C . GLY A 1 43 ? -3.277 3.126 3.223 1.00 0.00 43 GLY A C 3
ATOM 4103 O O . GLY A 1 43 ? -2.386 3.673 2.576 1.00 0.00 43 GLY A O 3
ATOM 4107 N N . ALA A 1 44 ? -3.102 2.061 3.991 1.00 0.00 44 ALA A N 3
ATOM 4108 C CA . ALA A 1 44 ? -1.795 1.445 4.129 1.00 0.00 44 ALA A CA 3
ATOM 4109 C C . ALA A 1 44 ? -1.332 0.928 2.765 1.00 0.00 44 ALA A C 3
ATOM 4110 O O . ALA A 1 44 ? -0.183 1.132 2.377 1.00 0.00 44 ALA A O 3
ATOM 4117 N N . VAL A 1 45 ? -2.252 0.269 2.076 1.00 0.00 45 VAL A N 3
ATOM 4118 C CA . VAL A 1 45 ? -1.954 -0.279 0.762 1.00 0.00 45 VAL A CA 3
ATOM 4119 C C . VAL A 1 45 ? -1.992 0.845 -0.275 1.00 0.00 45 VAL A C 3
ATOM 4120 O O . VAL A 1 45 ? -1.120 0.928 -1.137 1.00 0.00 45 VAL A O 3
ATOM 4133 N N . ARG A 1 46 ? -3.012 1.683 -0.155 1.00 0.00 46 ARG A N 3
ATOM 4134 C CA . ARG A 1 46 ? -3.177 2.798 -1.072 1.00 0.00 46 ARG A CA 3
ATOM 4135 C C . ARG A 1 46 ? -1.939 3.697 -1.039 1.00 0.00 46 ARG A C 3
ATOM 4136 O O . ARG A 1 46 ? -1.621 4.357 -2.028 1.00 0.00 46 ARG A O 3
ATOM 4156 N N . GLU A 1 47 ? -1.276 3.696 0.108 1.00 0.00 47 GLU A N 3
ATOM 4157 C CA . GLU A 1 47 ? -0.081 4.505 0.280 1.00 0.00 47 GLU A CA 3
ATOM 4158 C C . GLU A 1 47 ? 1.020 4.036 -0.672 1.00 0.00 47 GLU A C 3
ATOM 4159 O O . GLU A 1 47 ? 1.754 4.852 -1.228 1.00 0.00 47 GLU A O 3
ATOM 4172 N N . VAL A 1 48 ? 1.101 2.723 -0.831 1.00 0.00 48 VAL A N 3
ATOM 4173 C CA . VAL A 1 48 ? 2.101 2.137 -1.707 1.00 0.00 48 VAL A CA 3
ATOM 4174 C C . VAL A 1 48 ? 1.799 2.529 -3.154 1.00 0.00 48 VAL A C 3
ATOM 4175 O O . VAL A 1 48 ? 2.709 2.647 -3.971 1.00 0.00 48 VAL A O 3
ATOM 4188 N N . TYR A 1 49 ? 0.516 2.721 -3.426 1.00 0.00 49 TYR A N 3
ATOM 4189 C CA . TYR A 1 49 ? 0.081 3.098 -4.761 1.00 0.00 49 TYR A CA 3
ATOM 4190 C C . TYR A 1 49 ? 0.546 4.514 -5.109 1.00 0.00 49 TYR A C 3
ATOM 4191 O O . TYR A 1 49 ? 1.070 4.750 -6.195 1.00 0.00 49 TYR A O 3
ATOM 4209 N N . GLU A 1 50 ? 0.337 5.418 -4.163 1.00 0.00 50 GLU A N 3
ATOM 4210 C CA . GLU A 1 50 ? 0.728 6.805 -4.357 1.00 0.00 50 GLU A CA 3
ATOM 4211 C C . GLU A 1 50 ? 2.252 6.925 -4.406 1.00 0.00 50 GLU A C 3
ATOM 4212 O O . GLU A 1 50 ? 2.798 7.601 -5.276 1.00 0.00 50 GLU A O 3
ATOM 4225 N N . THR A 1 51 ? 2.897 6.257 -3.460 1.00 0.00 51 THR A N 3
ATOM 4226 C CA . THR A 1 51 ? 4.348 6.282 -3.384 1.00 0.00 51 THR A CA 3
ATOM 4227 C C . THR A 1 51 ? 4.958 5.726 -4.673 1.00 0.00 51 THR A C 3
ATOM 4228 O O . THR A 1 51 ? 5.868 6.326 -5.242 1.00 0.00 51 THR A O 3
ATOM 4239 N N . VAL A 1 52 ? 4.433 4.584 -5.094 1.00 0.00 52 VAL A N 3
ATOM 4240 C CA . VAL A 1 52 ? 4.915 3.941 -6.304 1.00 0.00 52 VAL A CA 3
ATOM 4241 C C . VAL A 1 52 ? 4.587 4.822 -7.511 1.00 0.00 52 VAL A C 3
ATOM 4242 O O . VAL A 1 52 ? 5.404 4.964 -8.419 1.00 0.00 52 VAL A O 3
ATOM 4255 N N . TYR A 1 53 ? 3.392 5.391 -7.480 1.00 0.00 53 TYR A N 3
ATOM 4256 C CA . TYR A 1 53 ? 2.947 6.257 -8.560 1.00 0.00 53 TYR A CA 3
ATOM 4257 C C . TYR A 1 53 ? 3.629 7.624 -8.484 1.00 0.00 53 TYR A C 3
ATOM 4258 O O . TYR A 1 53 ? 3.905 8.241 -9.511 1.00 0.00 53 TYR A O 3
ATOM 4276 N N . SER B 2 1 ? -12.161 -13.917 -0.891 1.00 0.00 106 SER B N 3
ATOM 4277 C CA . SER B 2 1 ? -12.071 -12.485 -1.124 1.00 0.00 106 SER B CA 3
ATOM 4278 C C . SER B 2 1 ? -13.414 -11.819 -0.820 1.00 0.00 106 SER B C 3
ATOM 4279 O O . SER B 2 1 ? -13.531 -10.597 -0.869 1.00 0.00 106 SER B O 3
ATOM 4287 N N . ASP B 2 2 ? -14.395 -12.654 -0.508 1.00 0.00 107 ASP B N 3
ATOM 4288 C CA . ASP B 2 2 ? -15.727 -12.163 -0.195 1.00 0.00 107 ASP B CA 3
ATOM 4289 C C . ASP B 2 2 ? -15.666 -11.320 1.080 1.00 0.00 107 ASP B C 3
ATOM 4290 O O . ASP B 2 2 ? -16.621 -10.619 1.411 1.00 0.00 107 ASP B O 3
ATOM 4300 N N . ALA B 2 3 ? -14.533 -11.416 1.762 1.00 0.00 108 ALA B N 3
ATOM 4301 C CA . ALA B 2 3 ? -14.336 -10.671 2.994 1.00 0.00 108 ALA B CA 3
ATOM 4302 C C . ALA B 2 3 ? -14.390 -9.171 2.693 1.00 0.00 108 ALA B C 3
ATOM 4303 O O . ALA B 2 3 ? -14.943 -8.397 3.473 1.00 0.00 108 ALA B O 3
ATOM 4310 N N . VAL B 2 4 ? -13.808 -8.807 1.561 1.00 0.00 109 VAL B N 3
ATOM 4311 C CA . VAL B 2 4 ? -13.783 -7.414 1.146 1.00 0.00 109 VAL B CA 3
ATOM 4312 C C . VAL B 2 4 ? -15.065 -7.092 0.377 1.00 0.00 109 VAL B C 3
ATOM 4313 O O . VAL B 2 4 ? -15.559 -5.967 0.430 1.00 0.00 109 VAL B O 3
ATOM 4326 N N . GLN B 2 5 ? -15.568 -8.100 -0.321 1.00 0.00 110 GLN B N 3
ATOM 4327 C CA . GLN B 2 5 ? -16.783 -7.939 -1.101 1.00 0.00 110 GLN B CA 3
ATOM 4328 C C . GLN B 2 5 ? -17.926 -7.450 -0.206 1.00 0.00 110 GLN B C 3
ATOM 4329 O O . GLN B 2 5 ? -18.867 -6.817 -0.684 1.00 0.00 110 GLN B O 3
ATOM 4343 N N . ARG B 2 6 ? -17.807 -7.764 1.076 1.00 0.00 111 ARG B N 3
ATOM 4344 C CA . ARG B 2 6 ? -18.818 -7.365 2.040 1.00 0.00 111 ARG B CA 3
ATOM 4345 C C . ARG B 2 6 ? -19.098 -5.865 1.927 1.00 0.00 111 ARG B C 3
ATOM 4346 O O . ARG B 2 6 ? -20.130 -5.386 2.393 1.00 0.00 111 ARG B O 3
ATOM 4366 N N . ALA B 2 7 ? -18.159 -5.167 1.304 1.00 0.00 112 ALA B N 3
ATOM 4367 C CA . ALA B 2 7 ? -18.293 -3.729 1.124 1.00 0.00 112 ALA B CA 3
ATOM 4368 C C . ALA B 2 7 ? -19.462 -3.446 0.178 1.00 0.00 112 ALA B C 3
ATOM 4369 O O . ALA B 2 7 ? -20.460 -2.852 0.582 1.00 0.00 112 ALA B O 3
ATOM 4376 N N . LYS B 2 8 ? -19.298 -3.883 -1.061 1.00 0.00 113 LYS B N 3
ATOM 4377 C CA . LYS B 2 8 ? -20.327 -3.684 -2.066 1.00 0.00 113 LYS B CA 3
ATOM 4378 C C . LYS B 2 8 ? -21.446 -4.706 -1.856 1.00 0.00 113 LYS B C 3
ATOM 4379 O O . LYS B 2 8 ? -22.586 -4.475 -2.259 1.00 0.00 113 LYS B O 3
ATOM 4397 N N . GLU B 2 9 ? -21.082 -5.811 -1.225 1.00 0.00 114 GLU B N 3
ATOM 4398 C CA . GLU B 2 9 ? -22.041 -6.870 -0.956 1.00 0.00 114 GLU B CA 3
ATOM 4399 C C . GLU B 2 9 ? -23.330 -6.283 -0.379 1.00 0.00 114 GLU B C 3
ATOM 4400 O O . GLU B 2 9 ? -24.408 -6.848 -0.558 1.00 0.00 114 GLU B O 3
ATOM 4413 N N . VAL B 2 10 ? -23.177 -5.158 0.304 1.00 0.00 115 VAL B N 3
ATOM 4414 C CA . VAL B 2 10 ? -24.316 -4.488 0.910 1.00 0.00 115 VAL B CA 3
ATOM 4415 C C . VAL B 2 10 ? -25.335 -4.142 -0.178 1.00 0.00 115 VAL B C 3
ATOM 4416 O O . VAL B 2 10 ? -26.541 -4.173 0.065 1.00 0.00 115 VAL B O 3
ATOM 4429 N N . LEU B 2 11 ? -24.814 -3.821 -1.352 1.00 0.00 116 LEU B N 3
ATOM 4430 C CA . LEU B 2 11 ? -25.663 -3.470 -2.477 1.00 0.00 116 LEU B CA 3
ATOM 4431 C C . LEU B 2 11 ? -26.568 -4.655 -2.818 1.00 0.00 116 LEU B C 3
ATOM 4432 O O . LEU B 2 11 ? -27.618 -4.482 -3.435 1.00 0.00 116 LEU B O 3
ATOM 4448 N N . GLU B 2 12 ? -26.127 -5.833 -2.402 1.00 0.00 117 GLU B N 3
ATOM 4449 C CA . GLU B 2 12 ? -26.885 -7.047 -2.655 1.00 0.00 117 GLU B CA 3
ATOM 4450 C C . GLU B 2 12 ? -28.258 -6.966 -1.988 1.00 0.00 117 GLU B C 3
ATOM 4451 O O . GLU B 2 12 ? -29.253 -7.424 -2.547 1.00 0.00 117 GLU B O 3
ATOM 4464 N N . GLU B 2 13 ? -28.269 -6.378 -0.800 1.00 0.00 118 GLU B N 3
ATOM 4465 C CA . GLU B 2 13 ? -29.505 -6.230 -0.050 1.00 0.00 118 GLU B CA 3
ATOM 4466 C C . GLU B 2 13 ? -30.280 -5.004 -0.540 1.00 0.00 118 GLU B C 3
ATOM 4467 O O . GLU B 2 13 ? -31.508 -5.023 -0.591 1.00 0.00 118 GLU B O 3
ATOM 4480 N N . ILE B 2 14 ? -29.528 -3.970 -0.885 1.00 0.00 119 ILE B N 3
ATOM 4481 C CA . ILE B 2 14 ? -30.130 -2.739 -1.369 1.00 0.00 119 ILE B CA 3
ATOM 4482 C C . ILE B 2 14 ? -30.872 -3.017 -2.676 1.00 0.00 119 ILE B C 3
ATOM 4483 O O . ILE B 2 14 ? -31.654 -2.188 -3.139 1.00 0.00 119 ILE B O 3
ATOM 4499 N N . SER B 2 15 ? -30.600 -4.186 -3.237 1.00 0.00 120 SER B N 3
ATOM 4500 C CA . SER B 2 15 ? -31.233 -4.586 -4.482 1.00 0.00 120 SER B CA 3
ATOM 4501 C C . SER B 2 15 ? -32.751 -4.646 -4.304 1.00 0.00 120 SER B C 3
ATOM 4502 O O . SER B 2 15 ? -33.500 -4.447 -5.257 1.00 0.00 120 SER B O 3
ATOM 4510 N N . CYS B 2 16 ? -33.158 -4.921 -3.072 1.00 0.00 121 CYS B N 3
ATOM 4511 C CA . CYS B 2 16 ? -34.573 -5.013 -2.756 1.00 0.00 121 CYS B CA 3
ATOM 4512 C C . CYS B 2 16 ? -35.067 -3.618 -2.358 1.00 0.00 121 CYS B C 3
ATOM 4513 O O . CYS B 2 16 ? -36.183 -3.230 -2.699 1.00 0.00 121 CYS B O 3
ATOM 4521 N N . TYR B 2 17 ? -34.210 -2.905 -1.645 1.00 0.00 122 TYR B N 3
ATOM 4522 C CA . TYR B 2 17 ? -34.543 -1.564 -1.196 1.00 0.00 122 TYR B CA 3
ATOM 4523 C C . TYR B 2 17 ? -34.260 -0.534 -2.292 1.00 0.00 122 TYR B C 3
ATOM 4524 O O . TYR B 2 17 ? -33.176 -0.524 -2.875 1.00 0.00 122 TYR B O 3
ATOM 4542 N N . PRO B 2 18 ? -35.280 0.330 -2.546 1.00 0.00 123 PRO B N 3
ATOM 4543 C CA . PRO B 2 18 ? -35.151 1.361 -3.561 1.00 0.00 123 PRO B CA 3
ATOM 4544 C C . PRO B 2 18 ? -34.260 2.504 -3.073 1.00 0.00 123 PRO B C 3
ATOM 4545 O O . PRO B 2 18 ? -34.733 3.426 -2.409 1.00 0.00 123 PRO B O 3
ATOM 4556 N N . GLU B 2 19 ? -32.984 2.407 -3.419 1.00 0.00 124 GLU B N 3
ATOM 4557 C CA . GLU B 2 19 ? -32.021 3.420 -3.024 1.00 0.00 124 GLU B CA 3
ATOM 4558 C C . GLU B 2 19 ? -31.768 4.392 -4.179 1.00 0.00 124 GLU B C 3
ATOM 4559 O O . GLU B 2 19 ? -32.404 4.293 -5.227 1.00 0.00 124 GLU B O 3
ATOM 4572 N N . ASN B 2 20 ? -30.840 5.307 -3.948 1.00 0.00 125 ASN B N 3
ATOM 4573 C CA . ASN B 2 20 ? -30.496 6.296 -4.955 1.00 0.00 125 ASN B CA 3
ATOM 4574 C C . ASN B 2 20 ? -29.255 5.827 -5.718 1.00 0.00 125 ASN B C 3
ATOM 4575 O O . ASN B 2 20 ? -28.191 5.650 -5.130 1.00 0.00 125 ASN B O 3
ATOM 4586 N N . ASN B 2 21 ? -29.435 5.643 -7.019 1.00 0.00 126 ASN B N 3
ATOM 4587 C CA . ASN B 2 21 ? -28.343 5.197 -7.868 1.00 0.00 126 ASN B CA 3
ATOM 4588 C C . ASN B 2 21 ? -27.116 6.074 -7.613 1.00 0.00 126 ASN B C 3
ATOM 4589 O O . ASN B 2 21 ? -25.983 5.634 -7.807 1.00 0.00 126 ASN B O 3
ATOM 4600 N N . ASP B 2 22 ? -27.380 7.299 -7.183 1.00 0.00 127 ASP B N 3
ATOM 4601 C CA . ASP B 2 22 ? -26.311 8.241 -6.900 1.00 0.00 127 ASP B CA 3
ATOM 4602 C C . ASP B 2 22 ? -25.640 7.862 -5.577 1.00 0.00 127 ASP B C 3
ATOM 4603 O O . ASP B 2 22 ? -24.418 7.748 -5.509 1.00 0.00 127 ASP B O 3
ATOM 4613 N N . ALA B 2 23 ? -26.470 7.678 -4.562 1.00 0.00 128 ALA B N 3
ATOM 4614 C CA . ALA B 2 23 ? -25.973 7.315 -3.246 1.00 0.00 128 ALA B CA 3
ATOM 4615 C C . ALA B 2 23 ? -25.245 5.971 -3.333 1.00 0.00 128 ALA B C 3
ATOM 4616 O O . ALA B 2 23 ? -24.152 5.817 -2.789 1.00 0.00 128 ALA B O 3
ATOM 4623 N N . LYS B 2 24 ? -25.879 5.035 -4.023 1.00 0.00 129 LYS B N 3
ATOM 4624 C CA . LYS B 2 24 ? -25.305 3.710 -4.191 1.00 0.00 129 LYS B CA 3
ATOM 4625 C C . LYS B 2 24 ? -24.113 3.793 -5.144 1.00 0.00 129 LYS B C 3
ATOM 4626 O O . LYS B 2 24 ? -23.209 2.961 -5.087 1.00 0.00 129 LYS B O 3
ATOM 4644 N N . GLU B 2 25 ? -24.149 4.803 -6.000 1.00 0.00 130 GLU B N 3
ATOM 4645 C CA . GLU B 2 25 ? -23.083 5.004 -6.968 1.00 0.00 130 GLU B CA 3
ATOM 4646 C C .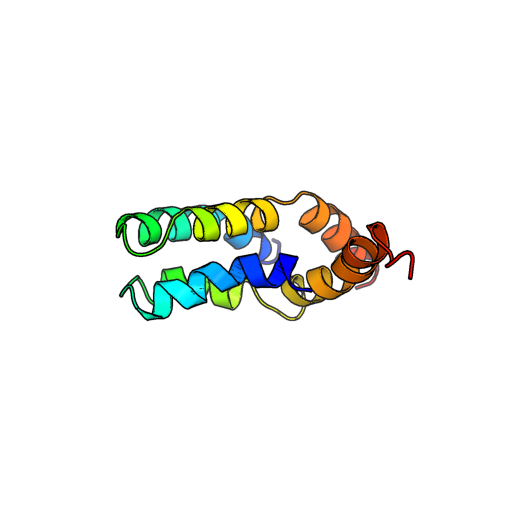 GLU B 2 25 ? -21.753 5.240 -6.248 1.00 0.00 130 GLU B C 3
ATOM 4647 O O . GLU B 2 25 ? -20.706 4.787 -6.708 1.00 0.00 130 GLU B O 3
ATOM 4660 N N . LEU B 2 26 ? -21.837 5.948 -5.133 1.00 0.00 131 LEU B N 3
ATOM 4661 C CA . LEU B 2 26 ? -20.653 6.250 -4.345 1.00 0.00 131 LEU B CA 3
ATOM 4662 C C . LEU B 2 26 ? -20.004 4.943 -3.890 1.00 0.00 131 LEU B C 3
ATOM 4663 O O . LEU B 2 26 ? -18.785 4.796 -3.956 1.00 0.00 131 LEU B O 3
ATOM 4679 N N . LYS B 2 27 ? -20.847 4.026 -3.435 1.00 0.00 132 LYS B N 3
ATOM 4680 C CA . LYS B 2 27 ? -20.369 2.737 -2.968 1.00 0.00 132 LYS B CA 3
ATOM 4681 C C . LYS B 2 27 ? -19.985 1.873 -4.171 1.00 0.00 132 LYS B C 3
ATOM 4682 O O . LYS B 2 27 ? -18.976 1.169 -4.136 1.00 0.00 132 LYS B O 3
ATOM 4700 N N . ARG B 2 28 ? -20.806 1.958 -5.206 1.00 0.00 133 ARG B N 3
ATOM 4701 C CA . ARG B 2 28 ? -20.563 1.193 -6.419 1.00 0.00 133 ARG B CA 3
ATOM 4702 C C . ARG B 2 28 ? -19.274 1.667 -7.096 1.00 0.00 133 ARG B C 3
ATOM 4703 O O . ARG B 2 28 ? -18.501 0.856 -7.603 1.00 0.00 133 ARG B O 3
ATOM 4723 N N . ILE B 2 29 ? -19.085 2.978 -7.083 1.00 0.00 134 ILE B N 3
ATOM 4724 C CA . ILE B 2 29 ? -17.904 3.568 -7.689 1.00 0.00 134 ILE B CA 3
ATOM 4725 C C . ILE B 2 29 ? -16.696 3.333 -6.781 1.00 0.00 134 ILE B C 3
ATOM 4726 O O . ILE B 2 29 ? -15.553 3.473 -7.212 1.00 0.00 134 ILE B O 3
ATOM 4742 N N . LEU B 2 30 ? -16.991 2.978 -5.538 1.00 0.00 135 LEU B N 3
ATOM 4743 C CA . LEU B 2 30 ? -15.943 2.722 -4.564 1.00 0.00 135 LEU B CA 3
ATOM 4744 C C . LEU B 2 30 ? -15.178 1.460 -4.968 1.00 0.00 135 LEU B C 3
ATOM 4745 O O . LEU B 2 30 ? -14.094 1.196 -4.450 1.00 0.00 135 LEU B O 3
ATOM 4761 N N . THR B 2 31 ? -15.771 0.714 -5.886 1.00 0.00 136 THR B N 3
ATOM 4762 C CA . THR B 2 31 ? -15.158 -0.514 -6.364 1.00 0.00 136 THR B CA 3
ATOM 4763 C C . THR B 2 31 ? -14.541 -0.298 -7.748 1.00 0.00 136 THR B C 3
ATOM 4764 O O . THR B 2 31 ? -15.163 -0.606 -8.763 1.00 0.00 136 THR B O 3
ATOM 4775 N N . GLN B 2 32 ? -13.325 0.229 -7.742 1.00 0.00 137 GLN B N 3
ATOM 4776 C CA . GLN B 2 32 ? -12.617 0.490 -8.984 1.00 0.00 137 GLN B CA 3
ATOM 4777 C C . GLN B 2 32 ? -11.392 -0.420 -9.098 1.00 0.00 137 GLN B C 3
ATOM 4778 O O . GLN B 2 32 ? -11.091 -1.180 -8.176 1.00 0.00 137 GLN B O 3
ATOM 4792 N N . PRO B 2 33 ? -10.702 -0.314 -10.264 1.00 0.00 138 PRO B N 3
ATOM 4793 C CA . PRO B 2 33 ? -9.518 -1.119 -10.509 1.00 0.00 138 PRO B CA 3
ATOM 4794 C C . PRO B 2 33 ? -8.323 -0.591 -9.714 1.00 0.00 138 PRO B C 3
ATOM 4795 O O . PRO B 2 33 ? -7.236 -1.165 -9.765 1.00 0.00 138 PRO B O 3
ATOM 4806 N N . HIS B 2 34 ? -8.563 0.497 -8.995 1.00 0.00 139 HIS B N 3
ATOM 4807 C CA . HIS B 2 34 ? -7.521 1.107 -8.189 1.00 0.00 139 HIS B CA 3
ATOM 4808 C C . HIS B 2 34 ? -7.725 0.736 -6.719 1.00 0.00 139 HIS B C 3
ATOM 4809 O O . HIS B 2 34 ? -6.814 0.223 -6.071 1.00 0.00 139 HIS B O 3
ATOM 4823 N N . PHE B 2 35 ? -8.926 1.013 -6.234 1.00 0.00 140 PHE B N 3
ATOM 4824 C CA . PHE B 2 35 ? -9.263 0.716 -4.852 1.00 0.00 140 PHE B CA 3
ATOM 4825 C C . PHE B 2 35 ? -9.535 -0.777 -4.663 1.00 0.00 140 PHE B C 3
ATOM 4826 O O . PHE B 2 35 ? -8.739 -1.483 -4.045 1.00 0.00 140 PHE B O 3
ATOM 4843 N N . MET B 2 36 ? -10.661 -1.216 -5.207 1.00 0.00 141 MET B N 3
ATOM 4844 C CA . MET B 2 36 ? -11.047 -2.612 -5.107 1.00 0.00 141 MET B CA 3
ATOM 4845 C C . MET B 2 36 ? -9.895 -3.532 -5.517 1.00 0.00 141 MET B C 3
ATOM 4846 O O . MET B 2 36 ? -9.818 -4.674 -5.068 1.00 0.00 141 MET B O 3
ATOM 4860 N N . ALA B 2 37 ? -9.028 -2.996 -6.363 1.00 0.00 142 ALA B N 3
ATOM 4861 C CA . ALA B 2 37 ? -7.883 -3.754 -6.839 1.00 0.00 142 ALA B CA 3
ATOM 4862 C C . ALA B 2 37 ? -6.818 -3.807 -5.741 1.00 0.00 142 ALA B C 3
ATOM 4863 O O . ALA B 2 37 ? -6.104 -4.799 -5.611 1.00 0.00 142 ALA B O 3
ATOM 4870 N N . LEU B 2 38 ? -6.747 -2.725 -4.980 1.00 0.00 143 LEU B N 3
ATOM 4871 C CA . LEU B 2 38 ? -5.782 -2.635 -3.898 1.00 0.00 143 LEU B CA 3
ATOM 4872 C C . LEU B 2 38 ? -6.184 -3.598 -2.779 1.00 0.00 143 LEU B C 3
ATOM 4873 O O . LEU B 2 38 ? -5.326 -4.185 -2.123 1.00 0.00 143 LEU B O 3
ATOM 4889 N N . LEU B 2 39 ? -7.489 -3.728 -2.596 1.00 0.00 144 LEU B N 3
ATOM 4890 C CA . LEU B 2 39 ? -8.017 -4.610 -1.568 1.00 0.00 144 LEU B CA 3
ATOM 4891 C C . LEU B 2 39 ? -7.741 -6.063 -1.959 1.00 0.00 144 LEU B C 3
ATOM 4892 O O . LEU B 2 39 ? -7.441 -6.894 -1.103 1.00 0.00 144 LEU B O 3
ATOM 4908 N N . GLN B 2 40 ? -7.852 -6.326 -3.253 1.00 0.00 145 GLN B N 3
ATOM 4909 C CA . GLN B 2 40 ? -7.617 -7.666 -3.768 1.00 0.00 145 GLN B CA 3
ATOM 4910 C C . GLN B 2 40 ? -6.124 -7.998 -3.723 1.00 0.00 145 GLN B C 3
ATOM 4911 O O . GLN B 2 40 ? -5.731 -9.135 -3.973 1.00 0.00 145 GLN B O 3
ATOM 4925 N N . THR B 2 41 ? -5.335 -6.983 -3.402 1.00 0.00 146 THR B N 3
ATOM 4926 C CA . THR B 2 41 ? -3.894 -7.154 -3.320 1.00 0.00 146 THR B CA 3
ATOM 4927 C C . THR B 2 41 ? -3.459 -7.338 -1.867 1.00 0.00 146 THR B C 3
ATOM 4928 O O . THR B 2 41 ? -2.356 -7.812 -1.599 1.00 0.00 146 THR B O 3
ATOM 4939 N N . HIS B 2 42 ? -4.350 -6.957 -0.963 1.00 0.00 147 HIS B N 3
ATOM 4940 C CA . HIS B 2 42 ? -4.073 -7.075 0.459 1.00 0.00 147 HIS B CA 3
ATOM 4941 C C . HIS B 2 42 ? -4.955 -8.168 1.064 1.00 0.00 147 HIS B C 3
ATOM 4942 O O . HIS B 2 42 ? -4.550 -8.846 2.007 1.00 0.00 147 HIS B O 3
ATOM 4956 N N . ASP B 2 43 ? -6.146 -8.305 0.497 1.00 0.00 148 ASP B N 3
ATOM 4957 C CA . ASP B 2 43 ? -7.088 -9.305 0.971 1.00 0.00 148 ASP B CA 3
ATOM 4958 C C . ASP B 2 43 ? -6.515 -10.700 0.716 1.00 0.00 148 ASP B C 3
ATOM 4959 O O . ASP B 2 43 ? -7.001 -11.685 1.270 1.00 0.00 148 ASP B O 3
ATOM 4969 N N . VAL B 2 44 ? -5.493 -10.741 -0.125 1.00 0.00 149 VAL B N 3
ATOM 4970 C CA . VAL B 2 44 ? -4.849 -11.999 -0.461 1.00 0.00 149 VAL B CA 3
ATOM 4971 C C . VAL B 2 44 ? -4.244 -12.611 0.803 1.00 0.00 149 VAL B C 3
ATOM 4972 O O . VAL B 2 44 ? -4.301 -13.825 1.000 1.00 0.00 149 VAL B O 3
ATOM 4985 N N . VAL B 2 45 ? -3.678 -11.745 1.630 1.00 0.00 150 VAL B N 3
ATOM 4986 C CA . VAL B 2 45 ? -3.063 -12.185 2.871 1.00 0.00 150 VAL B CA 3
ATOM 4987 C C . VAL B 2 45 ? -4.131 -12.808 3.771 1.00 0.00 150 VAL B C 3
ATOM 4988 O O . VAL B 2 45 ? -3.851 -13.752 4.509 1.00 0.00 150 VAL B O 3
ATOM 5001 N N . ALA B 2 46 ? -5.330 -12.255 3.682 1.00 0.00 151 ALA B N 3
ATOM 5002 C CA . ALA B 2 46 ? -6.442 -12.744 4.481 1.00 0.00 151 ALA B CA 3
ATOM 5003 C C . ALA B 2 46 ? -6.611 -14.247 4.243 1.00 0.00 151 ALA B C 3
ATOM 5004 O O . ALA B 2 46 ? -6.933 -14.993 5.168 1.00 0.00 151 ALA B O 3
ATOM 5011 N N . HIS B 2 47 ? -6.385 -14.647 3.001 1.00 0.00 152 HIS B N 3
ATOM 5012 C CA . HIS B 2 47 ? -6.508 -16.047 2.631 1.00 0.00 152 HIS B CA 3
ATOM 5013 C C . HIS B 2 47 ? -5.355 -16.841 3.245 1.00 0.00 152 HIS B C 3
ATOM 5014 O O . HIS B 2 47 ? -5.574 -17.887 3.858 1.00 0.00 152 HIS B O 3
ATOM 5028 N N . GLU B 2 48 ? -4.152 -16.318 3.061 1.00 0.00 153 GLU B N 3
ATOM 5029 C CA . GLU B 2 48 ? -2.965 -16.968 3.588 1.00 0.00 153 GLU B CA 3
ATOM 5030 C C . GLU B 2 48 ? -2.971 -16.924 5.119 1.00 0.00 153 GLU B C 3
ATOM 5031 O O . GLU B 2 48 ? -2.360 -17.768 5.771 1.00 0.00 153 GLU B O 3
ATOM 5044 N N . VAL B 2 49 ? -3.670 -15.929 5.647 1.00 0.00 154 VAL B N 3
ATOM 5045 C CA . VAL B 2 49 ? -3.764 -15.763 7.088 1.00 0.00 154 VAL B CA 3
ATOM 5046 C C . VAL B 2 49 ? -4.356 -17.032 7.703 1.00 0.00 154 VAL B C 3
ATOM 5047 O O . VAL B 2 49 ? -3.968 -17.433 8.800 1.00 0.00 154 VAL B O 3
ATOM 5060 N N . TYR B 2 50 ? -5.287 -17.628 6.974 1.00 0.00 155 TYR B N 3
ATOM 5061 C CA . TYR B 2 50 ? -5.938 -18.843 7.435 1.00 0.00 155 TYR B CA 3
ATOM 5062 C C . TYR B 2 50 ? -5.369 -20.073 6.725 1.00 0.00 155 TYR B C 3
ATOM 5063 O O . TYR B 2 50 ? -5.733 -21.202 7.048 1.00 0.00 155 TYR B O 3
ATOM 5081 N N . SER B 2 51 ? -4.487 -19.811 5.772 1.00 0.00 156 SER B N 3
ATOM 5082 C CA . SER B 2 51 ? -3.866 -20.883 5.013 1.00 0.00 156 SER B CA 3
ATOM 5083 C C . SER B 2 51 ? -2.519 -21.254 5.639 1.00 0.00 156 SER B C 3
ATOM 5084 O O . SER B 2 51 ? -1.988 -20.512 6.462 1.00 0.00 156 SER B O 3
ATOM 5092 N N . ASP B 2 52 ? -2.007 -22.404 5.224 1.00 0.00 157 ASP B N 3
ATOM 5093 C CA . ASP B 2 52 ? -0.733 -22.883 5.733 1.00 0.00 157 ASP B CA 3
ATOM 5094 C C . ASP B 2 52 ? 0.276 -21.734 5.735 1.00 0.00 157 ASP B C 3
ATOM 5095 O O . ASP B 2 52 ? 0.767 -21.334 4.679 1.00 0.00 157 ASP B O 3
ATOM 5105 N N . GLU B 2 53 ? 0.557 -21.234 6.929 1.00 0.00 158 GLU B N 3
ATOM 5106 C CA . GLU B 2 53 ? 1.498 -20.138 7.080 1.00 0.00 158 GLU B CA 3
ATOM 5107 C C . GLU B 2 53 ? 2.934 -20.669 7.091 1.00 0.00 158 GLU B C 3
ATOM 5108 O O . GLU B 2 53 ? 3.886 -19.898 6.995 1.00 0.00 158 GLU B O 3
ATOM 5121 N N . ALA B 2 54 ? 3.042 -21.984 7.206 1.00 0.00 159 ALA B N 3
ATOM 5122 C CA . ALA B 2 54 ? 4.345 -22.629 7.231 1.00 0.00 159 ALA B CA 3
ATOM 5123 C C . ALA B 2 54 ? 5.013 -22.471 5.865 1.00 0.00 159 ALA B C 3
ATOM 5124 O O . ALA B 2 54 ? 6.224 -22.649 5.736 1.00 0.00 159 ALA B O 3
ATOM 5131 N N . GLY A 1 1 ? -16.597 13.884 -10.864 1.00 0.00 1 GLY A N 4
ATOM 5132 C CA . GLY A 1 1 ? -16.009 13.771 -12.187 1.00 0.00 1 GLY A CA 4
ATOM 5133 C C . GLY A 1 1 ? -14.481 13.748 -12.109 1.00 0.00 1 GLY A C 4
ATOM 5134 O O . GLY A 1 1 ? -13.804 13.725 -13.136 1.00 0.00 1 GLY A O 4
ATOM 5138 N N . SER A 1 2 ? -13.985 13.757 -10.882 1.00 0.00 2 SER A N 4
ATOM 5139 C CA . SER A 1 2 ? -12.549 13.737 -10.656 1.00 0.00 2 SER A CA 4
ATOM 5140 C C . SER A 1 2 ? -12.187 12.614 -9.681 1.00 0.00 2 SER A C 4
ATOM 5141 O O . SER A 1 2 ? -13.062 11.878 -9.226 1.00 0.00 2 SER A O 4
ATOM 5149 N N . LEU A 1 3 ? -10.899 12.519 -9.387 1.00 0.00 3 LEU A N 4
ATOM 5150 C CA . LEU A 1 3 ? -10.412 11.501 -8.475 1.00 0.00 3 LEU A CA 4
ATOM 5151 C C . LEU A 1 3 ? -10.553 12.001 -7.036 1.00 0.00 3 LEU A C 4
ATOM 5152 O O . LEU A 1 3 ? -9.639 12.626 -6.500 1.00 0.00 3 LEU A O 4
ATOM 5168 N N . ASN A 1 4 ? -11.704 11.707 -6.452 1.00 0.00 4 ASN A N 4
ATOM 5169 C CA . ASN A 1 4 ? -11.976 12.119 -5.085 1.00 0.00 4 ASN A CA 4
ATOM 5170 C C . ASN A 1 4 ? -12.357 10.892 -4.252 1.00 0.00 4 ASN A C 4
ATOM 5171 O O . ASN A 1 4 ? -12.922 11.025 -3.168 1.00 0.00 4 ASN A O 4
ATOM 5182 N N . LEU A 1 5 ? -12.036 9.726 -4.793 1.00 0.00 5 LEU A N 4
ATOM 5183 C CA . LEU A 1 5 ? -12.337 8.477 -4.114 1.00 0.00 5 LEU A CA 4
ATOM 5184 C C . LEU A 1 5 ? -11.761 8.521 -2.697 1.00 0.00 5 LEU A C 4
ATOM 5185 O O . LEU A 1 5 ? -12.345 7.964 -1.769 1.00 0.00 5 LEU A O 4
ATOM 5201 N N . GLU A 1 6 ? -10.621 9.185 -2.577 1.00 0.00 6 GLU A N 4
ATOM 5202 C CA . GLU A 1 6 ? -9.958 9.305 -1.289 1.00 0.00 6 GLU A CA 4
ATOM 5203 C C . GLU A 1 6 ? -10.846 10.071 -0.306 1.00 0.00 6 GLU A C 4
ATOM 5204 O O . GLU A 1 6 ? -11.055 9.628 0.821 1.00 0.00 6 GLU A O 4
ATOM 5217 N N . ARG A 1 7 ? -11.341 11.209 -0.770 1.00 0.00 7 ARG A N 4
ATOM 5218 C CA . ARG A 1 7 ? -12.203 12.041 0.055 1.00 0.00 7 ARG A CA 4
ATOM 5219 C C . ARG A 1 7 ? -13.594 11.416 0.169 1.00 0.00 7 ARG A C 4
ATOM 5220 O O . ARG A 1 7 ? -14.248 11.534 1.204 1.00 0.00 7 ARG A O 4
ATOM 5240 N N . ASP A 1 8 ? -14.006 10.768 -0.910 1.00 0.00 8 ASP A N 4
ATOM 5241 C CA . ASP A 1 8 ? -15.309 10.126 -0.945 1.00 0.00 8 ASP A CA 4
ATOM 5242 C C . ASP A 1 8 ? -15.338 8.985 0.075 1.00 0.00 8 ASP A C 4
ATOM 5243 O O . ASP A 1 8 ? -16.378 8.704 0.669 1.00 0.00 8 ASP A O 4
ATOM 5253 N N . VAL A 1 9 ? -14.182 8.357 0.246 1.00 0.00 9 VAL A N 4
ATOM 5254 C CA . VAL A 1 9 ? -14.063 7.253 1.184 1.00 0.00 9 VAL A CA 4
ATOM 5255 C C . VAL A 1 9 ? -14.781 7.616 2.485 1.00 0.00 9 VAL A C 4
ATOM 5256 O O . VAL A 1 9 ? -15.325 6.743 3.161 1.00 0.00 9 VAL A O 4
ATOM 5269 N N . GLN A 1 10 ? -14.759 8.903 2.798 1.00 0.00 10 GLN A N 4
ATOM 5270 C CA . GLN A 1 10 ? -15.401 9.391 4.007 1.00 0.00 10 GLN A CA 4
ATOM 5271 C C . GLN A 1 10 ? -16.831 9.842 3.702 1.00 0.00 10 GLN A C 4
ATOM 5272 O O . GLN A 1 10 ? -17.737 9.626 4.506 1.00 0.00 10 GLN A O 4
ATOM 5286 N N . ARG A 1 11 ? -16.990 10.459 2.541 1.00 0.00 11 ARG A N 4
ATOM 5287 C CA . ARG A 1 11 ? -18.294 10.941 2.120 1.00 0.00 11 ARG A CA 4
ATOM 5288 C C . ARG A 1 11 ? -19.222 9.765 1.812 1.00 0.00 11 ARG A C 4
ATOM 5289 O O . ARG A 1 11 ? -20.442 9.891 1.899 1.00 0.00 11 ARG A O 4
ATOM 5309 N N . ILE A 1 12 ? -18.607 8.646 1.456 1.00 0.00 12 ILE A N 4
ATOM 5310 C CA . ILE A 1 12 ? -19.363 7.447 1.134 1.00 0.00 12 ILE A CA 4
ATOM 5311 C C . ILE A 1 12 ? -20.209 7.042 2.343 1.00 0.00 12 ILE A C 4
ATOM 5312 O O . ILE A 1 12 ? -21.359 6.633 2.192 1.00 0.00 12 ILE A O 4
ATOM 5328 N N . LEU A 1 13 ? -19.606 7.171 3.516 1.00 0.00 13 LEU A N 4
ATOM 5329 C CA . LEU A 1 13 ? -20.290 6.823 4.752 1.00 0.00 13 LEU A CA 4
ATOM 5330 C C . LEU A 1 13 ? -21.576 7.643 4.864 1.00 0.00 13 LEU A C 4
ATOM 5331 O O . LEU A 1 13 ? -22.504 7.253 5.572 1.00 0.00 13 LEU A O 4
ATOM 5347 N N . GLU A 1 14 ? -21.590 8.764 4.159 1.00 0.00 14 GLU A N 4
ATOM 5348 C CA . GLU A 1 14 ? -22.747 9.642 4.170 1.00 0.00 14 GLU A CA 4
ATOM 5349 C C . GLU A 1 14 ? -23.738 9.229 3.081 1.00 0.00 14 GLU A C 4
ATOM 5350 O O . GLU A 1 14 ? -24.950 9.272 3.291 1.00 0.00 14 GLU A O 4
ATOM 5363 N N . LEU A 1 15 ? -23.189 8.839 1.942 1.00 0.00 15 LEU A N 4
ATOM 5364 C CA . LEU A 1 15 ? -24.009 8.418 0.819 1.00 0.00 15 LEU A CA 4
ATOM 5365 C C . LEU A 1 15 ? -24.779 7.153 1.202 1.00 0.00 15 LEU A C 4
ATOM 5366 O O . LEU A 1 15 ? -26.001 7.104 1.077 1.00 0.00 15 LEU A O 4
ATOM 5382 N N . MET A 1 16 ? -24.033 6.161 1.662 1.00 0.00 16 MET A N 4
ATOM 5383 C CA . MET A 1 16 ? -24.631 4.898 2.065 1.00 0.00 16 MET A CA 4
ATOM 5384 C C . MET A 1 16 ? -25.544 5.086 3.277 1.00 0.00 16 MET A C 4
ATOM 5385 O O . MET A 1 16 ? -26.566 4.412 3.398 1.00 0.00 16 MET A O 4
ATOM 5399 N N . GLU A 1 17 ? -25.143 6.003 4.144 1.00 0.00 17 GLU A N 4
ATOM 5400 C CA . GLU A 1 17 ? -25.912 6.289 5.343 1.00 0.00 17 GLU A CA 4
ATOM 5401 C C . GLU A 1 17 ? -27.221 6.992 4.978 1.00 0.00 17 GLU A C 4
ATOM 5402 O O . GLU A 1 17 ? -28.154 7.026 5.778 1.00 0.00 17 GLU A O 4
ATOM 5415 N N . HIS A 1 18 ? -27.247 7.536 3.770 1.00 0.00 18 HIS A N 4
ATOM 5416 C CA . HIS A 1 18 ? -28.426 8.237 3.290 1.00 0.00 18 HIS A CA 4
ATOM 5417 C C . HIS A 1 18 ? -29.417 7.231 2.700 1.00 0.00 18 HIS A C 4
ATOM 5418 O O . HIS A 1 18 ? -30.627 7.447 2.747 1.00 0.00 18 HIS A O 4
ATOM 5432 N N . VAL A 1 19 ? -28.867 6.153 2.163 1.00 0.00 19 VAL A N 4
ATOM 5433 C CA . VAL A 1 19 ? -29.687 5.112 1.565 1.00 0.00 19 VAL A CA 4
ATOM 5434 C C . VAL A 1 19 ? -30.286 4.242 2.674 1.00 0.00 19 VAL A C 4
ATOM 5435 O O . VAL A 1 19 ? -31.430 3.804 2.572 1.00 0.00 19 VAL A O 4
ATOM 5448 N N . GLN A 1 20 ? -29.486 4.021 3.705 1.00 0.00 20 GLN A N 4
ATOM 5449 C CA . GLN A 1 20 ? -29.920 3.212 4.830 1.00 0.00 20 GLN A CA 4
ATOM 5450 C C . GLN A 1 20 ? -30.978 3.960 5.644 1.00 0.00 20 GLN A C 4
ATOM 5451 O O . GLN A 1 20 ? -31.536 3.413 6.595 1.00 0.00 20 GLN A O 4
ATOM 5465 N N . LYS A 1 21 ? -31.219 5.201 5.244 1.00 0.00 21 LYS A N 4
ATOM 5466 C CA . LYS A 1 21 ? -32.198 6.029 5.925 1.00 0.00 21 LYS A CA 4
ATOM 5467 C C . LYS A 1 21 ? -33.602 5.494 5.638 1.00 0.00 21 LYS A C 4
ATOM 5468 O O . LYS A 1 21 ? -34.580 5.962 6.217 1.00 0.00 21 LYS A O 4
ATOM 5486 N N . THR A 1 22 ? -33.657 4.519 4.741 1.00 0.00 22 THR A N 4
ATOM 5487 C CA . THR A 1 22 ? -34.925 3.915 4.369 1.00 0.00 22 THR A CA 4
ATOM 5488 C C . THR A 1 22 ? -35.310 2.824 5.371 1.00 0.00 22 THR A C 4
ATOM 5489 O O . THR A 1 22 ? -36.477 2.447 5.466 1.00 0.00 22 THR A O 4
ATOM 5500 N N . GLY A 1 23 ? -34.307 2.346 6.092 1.00 0.00 23 GLY A N 4
ATOM 5501 C CA . GLY A 1 23 ? -34.527 1.307 7.083 1.00 0.00 23 GLY A CA 4
ATOM 5502 C C . GLY A 1 23 ? -34.240 -0.077 6.499 1.00 0.00 23 GLY A C 4
ATOM 5503 O O . GLY A 1 23 ? -33.578 -0.898 7.131 1.00 0.00 23 GLY A O 4
ATOM 5507 N N . GLU A 1 24 ? -34.754 -0.295 5.296 1.00 0.00 24 GLU A N 4
ATOM 5508 C CA . GLU A 1 24 ? -34.562 -1.565 4.619 1.00 0.00 24 GLU A CA 4
ATOM 5509 C C . GLU A 1 24 ? -33.179 -1.616 3.968 1.00 0.00 24 GLU A C 4
ATOM 5510 O O . GLU A 1 24 ? -33.066 -1.741 2.749 1.00 0.00 24 GLU A O 4
ATOM 5523 N N . VAL A 1 25 ? -32.160 -1.516 4.808 1.00 0.00 25 VAL A N 4
ATOM 5524 C CA . VAL A 1 25 ? -30.787 -1.548 4.330 1.00 0.00 25 VAL A CA 4
ATOM 5525 C C . VAL A 1 25 ? -29.874 -2.051 5.449 1.00 0.00 25 VAL A C 4
ATOM 5526 O O . VAL A 1 25 ? -28.822 -1.468 5.706 1.00 0.00 25 VAL A O 4
ATOM 5539 N N . ASN A 1 26 ? -30.309 -3.129 6.087 1.00 0.00 26 ASN A N 4
ATOM 5540 C CA . ASN A 1 26 ? -29.543 -3.717 7.171 1.00 0.00 26 ASN A CA 4
ATOM 5541 C C . ASN A 1 26 ? -28.232 -2.944 7.343 1.00 0.00 26 ASN A C 4
ATOM 5542 O O . ASN A 1 26 ? -27.309 -3.095 6.544 1.00 0.00 26 ASN A O 4
ATOM 5553 N N . ASN A 1 27 ? -28.193 -2.134 8.390 1.00 0.00 27 ASN A N 4
ATOM 5554 C CA . ASN A 1 27 ? -27.013 -1.336 8.676 1.00 0.00 27 ASN A CA 4
ATOM 5555 C C . ASN A 1 27 ? -25.825 -2.266 8.929 1.00 0.00 27 ASN A C 4
ATOM 5556 O O . ASN A 1 27 ? -24.678 -1.824 8.940 1.00 0.00 27 ASN A O 4
ATOM 5567 N N . ALA A 1 28 ? -26.142 -3.538 9.129 1.00 0.00 28 ALA A N 4
ATOM 5568 C CA . ALA A 1 28 ? -25.114 -4.535 9.382 1.00 0.00 28 ALA A CA 4
ATOM 5569 C C . ALA A 1 28 ? -24.108 -4.528 8.229 1.00 0.00 28 ALA A C 4
ATOM 5570 O O . ALA A 1 28 ? -22.909 -4.358 8.446 1.00 0.00 28 ALA A O 4
ATOM 5577 N N . LYS A 1 29 ? -24.635 -4.714 7.027 1.00 0.00 29 LYS A N 4
ATOM 5578 C CA . LYS A 1 29 ? -23.797 -4.731 5.838 1.00 0.00 29 LYS A CA 4
ATOM 5579 C C . LYS A 1 29 ? -23.405 -3.298 5.475 1.00 0.00 29 LYS A C 4
ATOM 5580 O O . LYS A 1 29 ? -22.262 -3.041 5.101 1.00 0.00 29 LYS A O 4
ATOM 5598 N N . LEU A 1 30 ? -24.373 -2.403 5.599 1.00 0.00 30 LEU A N 4
ATOM 5599 C CA . LEU A 1 30 ? -24.143 -1.003 5.287 1.00 0.00 30 LEU A CA 4
ATOM 5600 C C . LEU A 1 30 ? -22.996 -0.475 6.151 1.00 0.00 30 LEU A C 4
ATOM 5601 O O . LEU A 1 30 ? -22.105 0.212 5.654 1.00 0.00 30 LEU A O 4
ATOM 5617 N N . ALA A 1 31 ? -23.056 -0.817 7.429 1.00 0.00 31 ALA A N 4
ATOM 5618 C CA . ALA A 1 31 ? -22.033 -0.386 8.368 1.00 0.00 31 ALA A CA 4
ATOM 5619 C C . ALA A 1 31 ? -20.742 -1.164 8.102 1.00 0.00 31 ALA A C 4
ATOM 5620 O O . ALA A 1 31 ? -19.646 -0.630 8.266 1.00 0.00 31 ALA A O 4
ATOM 5627 N N . SER A 1 32 ? -20.915 -2.412 7.695 1.00 0.00 32 SER A N 4
ATOM 5628 C CA . SER A 1 32 ? -19.779 -3.270 7.404 1.00 0.00 32 SER A CA 4
ATOM 5629 C C . SER A 1 32 ? -18.849 -2.582 6.401 1.00 0.00 32 SER A C 4
ATOM 5630 O O . SER A 1 32 ? -17.641 -2.815 6.410 1.00 0.00 32 SER A O 4
ATOM 5638 N N . LEU A 1 33 ? -19.447 -1.752 5.562 1.00 0.00 33 LEU A N 4
ATOM 5639 C CA . LEU A 1 33 ? -18.688 -1.029 4.555 1.00 0.00 33 LEU A CA 4
ATOM 5640 C C . LEU A 1 33 ? -17.733 -0.052 5.245 1.00 0.00 33 LEU A C 4
ATOM 5641 O O . LEU A 1 33 ? -16.656 0.239 4.727 1.00 0.00 33 LEU A O 4
ATOM 5657 N N . GLN A 1 34 ? -18.163 0.426 6.405 1.00 0.00 34 GLN A N 4
ATOM 5658 C CA . GLN A 1 34 ? -17.361 1.364 7.170 1.00 0.00 34 GLN A CA 4
ATOM 5659 C C . GLN A 1 34 ? -16.108 0.673 7.710 1.00 0.00 34 GLN A C 4
ATOM 5660 O O . GLN A 1 34 ? -15.006 1.212 7.613 1.00 0.00 34 GLN A O 4
ATOM 5674 N N . GLN A 1 35 ? -16.317 -0.513 8.267 1.00 0.00 35 GLN A N 4
ATOM 5675 C CA . GLN A 1 35 ? -15.217 -1.282 8.821 1.00 0.00 35 GLN A CA 4
ATOM 5676 C C . GLN A 1 35 ? -14.124 -1.482 7.770 1.00 0.00 35 GLN A C 4
ATOM 5677 O O . GLN A 1 35 ? -12.949 -1.627 8.109 1.00 0.00 35 GLN A O 4
ATOM 5691 N N . VAL A 1 36 ? -14.548 -1.479 6.514 1.00 0.00 36 VAL A N 4
ATOM 5692 C CA . VAL A 1 36 ? -13.619 -1.658 5.411 1.00 0.00 36 VAL A CA 4
ATOM 5693 C C . VAL A 1 36 ? -13.168 -0.286 4.903 1.00 0.00 36 VAL A C 4
ATOM 5694 O O . VAL A 1 36 ? -11.977 -0.056 4.699 1.00 0.00 36 VAL A O 4
ATOM 5707 N N . LEU A 1 37 ? -14.145 0.589 4.711 1.00 0.00 37 LEU A N 4
ATOM 5708 C CA . LEU A 1 37 ? -13.865 1.931 4.230 1.00 0.00 37 LEU A CA 4
ATOM 5709 C C . LEU A 1 37 ? -13.000 2.665 5.257 1.00 0.00 37 LEU A C 4
ATOM 5710 O O . LEU A 1 37 ? -12.050 3.356 4.893 1.00 0.00 37 LEU A O 4
ATOM 5726 N N . GLN A 1 38 ? -13.362 2.490 6.521 1.00 0.00 38 GLN A N 4
ATOM 5727 C CA . GLN A 1 38 ? -12.631 3.128 7.603 1.00 0.00 38 GLN A CA 4
ATOM 5728 C C . GLN A 1 38 ? -11.479 2.232 8.065 1.00 0.00 38 GLN A C 4
ATOM 5729 O O . GLN A 1 38 ? -10.889 2.468 9.118 1.00 0.00 38 GLN A O 4
ATOM 5743 N N . SER A 1 39 ? -11.194 1.225 7.255 1.00 0.00 39 SER A N 4
ATOM 5744 C CA . SER A 1 39 ? -10.123 0.292 7.569 1.00 0.00 39 SER A CA 4
ATOM 5745 C C . SER A 1 39 ? -8.766 0.945 7.301 1.00 0.00 39 SER A C 4
ATOM 5746 O O . SER A 1 39 ? -8.646 1.798 6.424 1.00 0.00 39 SER A O 4
ATOM 5754 N N . GLU A 1 40 ? -7.778 0.517 8.072 1.00 0.00 40 GLU A N 4
ATOM 5755 C CA . GLU A 1 40 ? -6.432 1.050 7.928 1.00 0.00 40 GLU A CA 4
ATOM 5756 C C . GLU A 1 40 ? -5.769 0.482 6.674 1.00 0.00 40 GLU A C 4
ATOM 5757 O O . GLU A 1 40 ? -4.966 1.159 6.030 1.00 0.00 40 GLU A O 4
ATOM 5770 N N . PHE A 1 41 ? -6.126 -0.755 6.360 1.00 0.00 41 PHE A N 4
ATOM 5771 C CA . PHE A 1 41 ? -5.573 -1.420 5.193 1.00 0.00 41 PHE A CA 4
ATOM 5772 C C . PHE A 1 41 ? -5.681 -0.531 3.953 1.00 0.00 41 PHE A C 4
ATOM 5773 O O . PHE A 1 41 ? -4.729 -0.422 3.180 1.00 0.00 41 PHE A O 4
ATOM 5790 N N . PHE A 1 42 ? -6.845 0.081 3.801 1.00 0.00 42 PHE A N 4
ATOM 5791 C CA . PHE A 1 42 ? -7.088 0.959 2.668 1.00 0.00 42 PHE A CA 4
ATOM 5792 C C . PHE A 1 42 ? -6.019 2.049 2.581 1.00 0.00 42 PHE A C 4
ATOM 5793 O O . PHE A 1 42 ? -5.478 2.309 1.507 1.00 0.00 42 PHE A O 4
ATOM 5810 N N . GLY A 1 43 ? -5.744 2.658 3.725 1.00 0.00 43 GLY A N 4
ATOM 5811 C CA . GLY A 1 43 ? -4.750 3.716 3.791 1.00 0.00 43 GLY A CA 4
ATOM 5812 C C . GLY A 1 43 ? -3.334 3.136 3.814 1.00 0.00 43 GLY A C 4
ATOM 5813 O O . GLY A 1 43 ? -2.411 3.720 3.250 1.00 0.00 43 GLY A O 4
ATOM 5817 N N . ALA A 1 44 ? -3.208 1.992 4.471 1.00 0.00 44 ALA A N 4
ATOM 5818 C CA . ALA A 1 44 ? -1.921 1.327 4.575 1.00 0.00 44 ALA A CA 4
ATOM 5819 C C . ALA A 1 44 ? -1.474 0.871 3.184 1.00 0.00 44 ALA A C 4
ATOM 5820 O O . ALA A 1 44 ? -0.315 1.050 2.810 1.00 0.00 44 ALA A O 4
ATOM 5827 N N . VAL A 1 45 ? -2.415 0.290 2.455 1.00 0.00 45 VAL A N 4
ATOM 5828 C CA . VAL A 1 45 ? -2.134 -0.193 1.113 1.00 0.00 45 VAL A CA 4
ATOM 5829 C C . VAL A 1 45 ? -2.091 0.994 0.148 1.00 0.00 45 VAL A C 4
ATOM 5830 O O . VAL A 1 45 ? -1.223 1.060 -0.722 1.00 0.00 45 VAL A O 4
ATOM 5843 N N . ARG A 1 46 ? -3.038 1.901 0.334 1.00 0.00 46 ARG A N 4
ATOM 5844 C CA . ARG A 1 46 ? -3.122 3.080 -0.510 1.00 0.00 46 ARG A CA 4
ATOM 5845 C C . ARG A 1 46 ? -1.804 3.858 -0.464 1.00 0.00 46 ARG A C 4
ATOM 5846 O O . ARG A 1 46 ? -1.439 4.525 -1.432 1.00 0.00 46 ARG A O 4
ATOM 5866 N N . GLU A 1 47 ? -1.128 3.748 0.669 1.00 0.00 47 GLU A N 4
ATOM 5867 C CA . GLU A 1 47 ? 0.140 4.433 0.854 1.00 0.00 47 GLU A CA 4
ATOM 5868 C C . GLU A 1 47 ? 1.186 3.884 -0.119 1.00 0.00 47 GLU A C 4
ATOM 5869 O O . GLU A 1 47 ? 1.957 4.645 -0.701 1.00 0.00 47 GLU A O 4
ATOM 5882 N N . VAL A 1 48 ? 1.179 2.567 -0.263 1.00 0.00 48 VAL A N 4
ATOM 5883 C CA . VAL A 1 48 ? 2.119 1.908 -1.155 1.00 0.00 48 VAL A CA 4
ATOM 5884 C C . VAL A 1 48 ? 1.773 2.259 -2.603 1.00 0.00 48 VAL A C 4
ATOM 5885 O O . VAL A 1 48 ? 2.642 2.673 -3.369 1.00 0.00 48 VAL A O 4
ATOM 5898 N N . TYR A 1 49 ? 0.502 2.082 -2.934 1.00 0.00 49 TYR A N 4
ATOM 5899 C CA . TYR A 1 49 ? 0.031 2.376 -4.277 1.00 0.00 49 TYR A CA 4
ATOM 5900 C C . TYR A 1 49 ? 0.445 3.784 -4.708 1.00 0.00 49 TYR A C 4
ATOM 5901 O O . TYR A 1 49 ? 0.942 3.977 -5.816 1.00 0.00 49 TYR A O 4
ATOM 5919 N N . GLU A 1 50 ? 0.224 4.733 -3.808 1.00 0.00 50 GLU A N 4
ATOM 5920 C CA . GLU A 1 50 ? 0.567 6.118 -4.081 1.00 0.00 50 GLU A CA 4
ATOM 5921 C C . GLU A 1 50 ? 2.087 6.283 -4.151 1.00 0.00 50 GLU A C 4
ATOM 5922 O O . GLU A 1 50 ? 2.596 7.024 -4.991 1.00 0.00 50 GLU A O 4
ATOM 5935 N N . THR A 1 51 ? 2.768 5.582 -3.258 1.00 0.00 51 THR A N 4
ATOM 5936 C CA . THR A 1 51 ? 4.219 5.644 -3.208 1.00 0.00 51 THR A CA 4
ATOM 5937 C C . THR A 1 51 ? 4.822 5.087 -4.500 1.00 0.00 51 THR A C 4
ATOM 5938 O O . THR A 1 51 ? 5.693 5.711 -5.102 1.00 0.00 51 THR A O 4
ATOM 5949 N N . VAL A 1 52 ? 4.332 3.917 -4.887 1.00 0.00 52 VAL A N 4
ATOM 5950 C CA . VAL A 1 52 ? 4.812 3.269 -6.096 1.00 0.00 52 VAL A CA 4
ATOM 5951 C C . VAL A 1 52 ? 4.396 4.100 -7.312 1.00 0.00 52 VAL A C 4
ATOM 5952 O O . VAL A 1 52 ? 5.163 4.240 -8.264 1.00 0.00 52 VAL A O 4
ATOM 5965 N N . TYR A 1 53 ? 3.182 4.628 -7.242 1.00 0.00 53 TYR A N 4
ATOM 5966 C CA . TYR A 1 53 ? 2.657 5.441 -8.326 1.00 0.00 53 TYR A CA 4
ATOM 5967 C C . TYR A 1 53 ? 3.387 6.782 -8.410 1.00 0.00 53 TYR A C 4
ATOM 5968 O O . TYR A 1 53 ? 3.679 7.266 -9.503 1.00 0.00 53 TYR A O 4
ATOM 5986 N N . SER B 2 1 ? -11.893 -12.708 -0.752 1.00 0.00 106 SER B N 4
ATOM 5987 C CA . SER B 2 1 ? -12.555 -11.575 -1.376 1.00 0.00 106 SER B CA 4
ATOM 5988 C C . SER B 2 1 ? -14.054 -11.611 -1.072 1.00 0.00 106 SER B C 4
ATOM 5989 O O . SER B 2 1 ? -14.829 -10.863 -1.666 1.00 0.00 106 SER B O 4
ATOM 5997 N N . ASP B 2 2 ? -14.417 -12.490 -0.150 1.00 0.00 107 ASP B N 4
ATOM 5998 C CA . ASP B 2 2 ? -15.810 -12.635 0.240 1.00 0.00 107 ASP B CA 4
ATOM 5999 C C . ASP B 2 2 ? -16.116 -11.674 1.390 1.00 0.00 107 ASP B C 4
ATOM 6000 O O . ASP B 2 2 ? -17.199 -11.093 1.446 1.00 0.00 107 ASP B O 4
ATOM 6010 N N . ALA B 2 3 ? -15.143 -11.537 2.278 1.00 0.00 108 ALA B N 4
ATOM 6011 C CA . ALA B 2 3 ? -15.294 -10.657 3.425 1.00 0.00 108 ALA B CA 4
ATOM 6012 C C . ALA B 2 3 ? -15.322 -9.203 2.945 1.00 0.00 108 ALA B C 4
ATOM 6013 O O . ALA B 2 3 ? -16.140 -8.408 3.406 1.00 0.00 108 ALA B O 4
ATOM 6020 N N . VAL B 2 4 ? -14.416 -8.899 2.026 1.00 0.00 109 VAL B N 4
ATOM 6021 C CA . VAL B 2 4 ? -14.325 -7.556 1.480 1.00 0.00 109 VAL B CA 4
ATOM 6022 C C . VAL B 2 4 ? -15.545 -7.288 0.594 1.00 0.00 109 VAL B C 4
ATOM 6023 O O . VAL B 2 4 ? -16.025 -6.158 0.520 1.00 0.00 109 VAL B O 4
ATOM 6036 N N . GLN B 2 5 ? -16.010 -8.344 -0.054 1.00 0.00 110 GLN B N 4
ATOM 6037 C CA . GLN B 2 5 ? -17.164 -8.236 -0.932 1.00 0.00 110 GLN B CA 4
ATOM 6038 C C . GLN B 2 5 ? -18.366 -7.686 -0.161 1.00 0.00 110 GLN B C 4
ATOM 6039 O O . GLN B 2 5 ? -19.193 -6.970 -0.726 1.00 0.00 110 GLN B O 4
ATOM 6053 N N . ARG B 2 6 ? -18.423 -8.039 1.114 1.00 0.00 111 ARG B N 4
ATOM 6054 C CA . ARG B 2 6 ? -19.511 -7.587 1.966 1.00 0.00 111 ARG B CA 4
ATOM 6055 C C . ARG B 2 6 ? -19.664 -6.068 1.872 1.00 0.00 111 ARG B C 4
ATOM 6056 O O . ARG B 2 6 ? -20.721 -5.527 2.194 1.00 0.00 111 ARG B O 4
ATOM 6076 N N . ALA B 2 7 ? -18.594 -5.425 1.431 1.00 0.00 112 ALA B N 4
ATOM 6077 C CA . ALA B 2 7 ? -18.597 -3.978 1.291 1.00 0.00 112 ALA B CA 4
ATOM 6078 C C . ALA B 2 7 ? -19.692 -3.568 0.303 1.00 0.00 112 ALA B C 4
ATOM 6079 O O . ALA B 2 7 ? -20.628 -2.859 0.670 1.00 0.00 112 ALA B O 4
ATOM 6086 N N . LYS B 2 8 ? -19.536 -4.029 -0.929 1.00 0.00 113 LYS B N 4
ATOM 6087 C CA . LYS B 2 8 ? -20.499 -3.718 -1.972 1.00 0.00 113 LYS B CA 4
ATOM 6088 C C . LYS B 2 8 ? -21.700 -4.659 -1.848 1.00 0.00 113 LYS B C 4
ATOM 6089 O O . LYS B 2 8 ? -22.806 -4.319 -2.264 1.00 0.00 113 LYS B O 4
ATOM 6107 N N . GLU B 2 9 ? -21.439 -5.826 -1.275 1.00 0.00 114 GLU B N 4
ATOM 6108 C CA . GLU B 2 9 ? -22.484 -6.819 -1.089 1.00 0.00 114 GLU B CA 4
ATOM 6109 C C . GLU B 2 9 ? -23.760 -6.155 -0.564 1.00 0.00 114 GLU B C 4
ATOM 6110 O O . GLU B 2 9 ? -24.862 -6.646 -0.802 1.00 0.00 114 GLU B O 4
ATOM 6123 N N . VAL B 2 10 ? -23.568 -5.050 0.140 1.00 0.00 115 VAL B N 4
ATOM 6124 C CA . VAL B 2 10 ? -24.688 -4.316 0.703 1.00 0.00 115 VAL B CA 4
ATOM 6125 C C . VAL B 2 10 ? -25.647 -3.921 -0.422 1.00 0.00 115 VAL B C 4
ATOM 6126 O O . VAL B 2 10 ? -26.860 -3.880 -0.223 1.00 0.00 115 VAL B O 4
ATOM 6139 N N . LEU B 2 11 ? -25.068 -3.640 -1.580 1.00 0.00 116 LEU B N 4
ATOM 6140 C CA . LEU B 2 11 ? -25.857 -3.250 -2.738 1.00 0.00 116 LEU B CA 4
ATOM 6141 C C . LEU B 2 11 ? -26.862 -4.357 -3.060 1.00 0.00 116 LEU B C 4
ATOM 6142 O O . LEU B 2 11 ? -27.888 -4.105 -3.690 1.00 0.00 116 LEU B O 4
ATOM 6158 N N . GLU B 2 12 ? -26.534 -5.560 -2.612 1.00 0.00 117 GLU B N 4
ATOM 6159 C CA . GLU B 2 12 ? -27.396 -6.707 -2.845 1.00 0.00 117 GLU B CA 4
ATOM 6160 C C . GLU B 2 12 ? -28.728 -6.526 -2.114 1.00 0.00 117 GLU B C 4
ATOM 6161 O O . GLU B 2 12 ? -29.774 -6.940 -2.611 1.00 0.00 117 GLU B O 4
ATOM 6174 N N . GLU B 2 13 ? -28.645 -5.908 -0.944 1.00 0.00 118 GLU B N 4
ATOM 6175 C CA . GLU B 2 13 ? -29.832 -5.669 -0.139 1.00 0.00 118 GLU B CA 4
ATOM 6176 C C . GLU B 2 13 ? -30.570 -4.426 -0.639 1.00 0.00 118 GLU B C 4
ATOM 6177 O O . GLU B 2 13 ? -31.798 -4.369 -0.596 1.00 0.00 118 GLU B O 4
ATOM 6190 N N . ILE B 2 14 ? -29.792 -3.461 -1.104 1.00 0.00 119 ILE B N 4
ATOM 6191 C CA . ILE B 2 14 ? -30.356 -2.221 -1.612 1.00 0.00 119 ILE B CA 4
ATOM 6192 C C . ILE B 2 14 ? -31.097 -2.503 -2.920 1.00 0.00 119 ILE B C 4
ATOM 6193 O O . ILE B 2 14 ? -31.879 -1.675 -3.386 1.00 0.00 119 ILE B O 4
ATOM 6209 N N . SER B 2 15 ? -30.829 -3.676 -3.475 1.00 0.00 120 SER B N 4
ATOM 6210 C CA . SER B 2 15 ? -31.461 -4.078 -4.720 1.00 0.00 120 SER B CA 4
ATOM 6211 C C . SER B 2 15 ? -32.981 -4.118 -4.546 1.00 0.00 120 SER B C 4
ATOM 6212 O O . SER B 2 15 ? -33.725 -3.940 -5.509 1.00 0.00 120 SER B O 4
ATOM 6220 N N . CYS B 2 16 ? -33.396 -4.355 -3.309 1.00 0.00 121 CYS B N 4
ATOM 6221 C CA . CYS B 2 16 ? -34.814 -4.421 -2.997 1.00 0.00 121 CYS B CA 4
ATOM 6222 C C . CYS B 2 16 ? -35.276 -3.028 -2.566 1.00 0.00 121 CYS B C 4
ATOM 6223 O O . CYS B 2 16 ? -36.386 -2.610 -2.895 1.00 0.00 121 CYS B O 4
ATOM 6231 N N . TYR B 2 17 ? -34.403 -2.348 -1.839 1.00 0.00 122 TYR B N 4
ATOM 6232 C CA . TYR B 2 17 ? -34.709 -1.010 -1.361 1.00 0.00 122 TYR B CA 4
ATOM 6233 C C . TYR B 2 17 ? -34.418 0.036 -2.438 1.00 0.00 122 TYR B C 4
ATOM 6234 O O . TYR B 2 17 ? -33.286 0.153 -2.908 1.00 0.00 122 TYR B O 4
ATOM 6252 N N . PRO B 2 18 ? -35.485 0.792 -2.808 1.00 0.00 123 PRO B N 4
ATOM 6253 C CA . PRO B 2 18 ? -35.357 1.826 -3.821 1.00 0.00 123 PRO B CA 4
ATOM 6254 C C . PRO B 2 18 ? -34.636 3.055 -3.263 1.00 0.00 123 PRO B C 4
ATOM 6255 O O . PRO B 2 18 ? -35.257 3.907 -2.627 1.00 0.00 123 PRO B O 4
ATOM 6266 N N . GLU B 2 19 ? -33.337 3.108 -3.517 1.00 0.00 124 GLU B N 4
ATOM 6267 C CA . GLU B 2 19 ? -32.527 4.218 -3.047 1.00 0.00 124 GLU B CA 4
ATOM 6268 C C . GLU B 2 19 ? -32.068 5.078 -4.227 1.00 0.00 124 GLU B C 4
ATOM 6269 O O . GLU B 2 19 ? -32.508 4.871 -5.358 1.00 0.00 124 GLU B O 4
ATOM 6282 N N . ASN B 2 20 ? -31.195 6.026 -3.923 1.00 0.00 125 ASN B N 4
ATOM 6283 C CA . ASN B 2 20 ? -30.673 6.918 -4.945 1.00 0.00 125 ASN B CA 4
ATOM 6284 C C . ASN B 2 20 ? -29.476 6.257 -5.630 1.00 0.00 125 ASN B C 4
ATOM 6285 O O . ASN B 2 20 ? -28.629 5.658 -4.969 1.00 0.00 125 ASN B O 4
ATOM 6296 N N . ASN B 2 21 ? -29.445 6.387 -6.949 1.00 0.00 126 ASN B N 4
ATOM 6297 C CA . ASN B 2 21 ? -28.367 5.810 -7.733 1.00 0.00 126 ASN B CA 4
ATOM 6298 C C . ASN B 2 21 ? -27.064 6.551 -7.425 1.00 0.00 126 ASN B C 4
ATOM 6299 O O . ASN B 2 21 ? -25.976 6.019 -7.644 1.00 0.00 126 ASN B O 4
ATOM 6310 N N . ASP B 2 22 ? -27.218 7.765 -6.921 1.00 0.00 127 ASP B N 4
ATOM 6311 C CA . ASP B 2 22 ? -26.067 8.586 -6.581 1.00 0.00 127 ASP B CA 4
ATOM 6312 C C . ASP B 2 22 ? -25.413 8.036 -5.311 1.00 0.00 127 ASP B C 4
ATOM 6313 O O . ASP B 2 22 ? -24.198 7.855 -5.264 1.00 0.00 127 ASP B O 4
ATOM 6323 N N . ALA B 2 23 ? -26.249 7.787 -4.314 1.00 0.00 128 ALA B N 4
ATOM 6324 C CA . ALA B 2 23 ? -25.766 7.263 -3.047 1.00 0.00 128 ALA B CA 4
ATOM 6325 C C . ALA B 2 23 ? -25.071 5.922 -3.286 1.00 0.00 128 ALA B C 4
ATOM 6326 O O . ALA B 2 23 ? -23.916 5.740 -2.910 1.00 0.00 128 ALA B O 4
ATOM 6333 N N . LYS B 2 24 ? -25.808 5.015 -3.915 1.00 0.00 129 LYS B N 4
ATOM 6334 C CA . LYS B 2 24 ? -25.276 3.695 -4.209 1.00 0.00 129 LYS B CA 4
ATOM 6335 C C . LYS B 2 24 ? -24.040 3.834 -5.102 1.00 0.00 129 LYS B C 4
ATOM 6336 O O . LYS B 2 24 ? -23.154 2.983 -5.076 1.00 0.00 129 LYS B O 4
ATOM 6354 N N . GLU B 2 25 ? -24.022 4.915 -5.868 1.00 0.00 130 GLU B N 4
ATOM 6355 C CA . GLU B 2 25 ? -22.911 5.178 -6.766 1.00 0.00 130 GLU B CA 4
ATOM 6356 C C . GLU B 2 25 ? -21.615 5.347 -5.969 1.00 0.00 130 GLU B C 4
ATOM 6357 O O . GLU B 2 25 ? -20.536 5.015 -6.456 1.00 0.00 130 GLU B O 4
ATOM 6370 N N . LEU B 2 26 ? -21.765 5.866 -4.761 1.00 0.00 131 LEU B N 4
ATOM 6371 C CA . LEU B 2 26 ? -20.619 6.087 -3.893 1.00 0.00 131 LEU B CA 4
ATOM 6372 C C . LEU B 2 26 ? -20.044 4.735 -3.464 1.00 0.00 131 LEU B C 4
ATOM 6373 O O . LEU B 2 26 ? -18.832 4.527 -3.517 1.00 0.00 131 LEU B O 4
ATOM 6389 N N . LYS B 2 27 ? -20.940 3.850 -3.050 1.00 0.00 132 LYS B N 4
ATOM 6390 C CA . LYS B 2 27 ? -20.536 2.525 -2.611 1.00 0.00 132 LYS B CA 4
ATOM 6391 C C . LYS B 2 27 ? -20.066 1.716 -3.822 1.00 0.00 132 LYS B C 4
ATOM 6392 O O . LYS B 2 27 ? -19.179 0.871 -3.700 1.00 0.00 132 LYS B O 4
ATOM 6410 N N . ARG B 2 28 ? -20.682 1.998 -4.960 1.00 0.00 133 ARG B N 4
ATOM 6411 C CA . ARG B 2 28 ? -20.338 1.306 -6.190 1.00 0.00 133 ARG B CA 4
ATOM 6412 C C . ARG B 2 28 ? -19.012 1.834 -6.743 1.00 0.00 133 ARG B C 4
ATOM 6413 O O . ARG B 2 28 ? -18.121 1.056 -7.071 1.00 0.00 133 ARG B O 4
ATOM 6433 N N . ILE B 2 29 ? -18.927 3.154 -6.827 1.00 0.00 134 ILE B N 4
ATOM 6434 C CA . ILE B 2 29 ? -17.725 3.795 -7.335 1.00 0.00 134 ILE B CA 4
ATOM 6435 C C . ILE B 2 29 ? -16.554 3.481 -6.403 1.00 0.00 134 ILE B C 4
ATOM 6436 O O . ILE B 2 29 ? -15.394 3.612 -6.792 1.00 0.00 134 ILE B O 4
ATOM 6452 N N . LEU B 2 30 ? -16.895 3.074 -5.189 1.00 0.00 135 LEU B N 4
ATOM 6453 C CA . LEU B 2 30 ? -15.887 2.741 -4.199 1.00 0.00 135 LEU B CA 4
ATOM 6454 C C . LEU B 2 30 ? -15.161 1.464 -4.626 1.00 0.00 135 LEU B C 4
ATOM 6455 O O . LEU B 2 30 ? -14.133 1.107 -4.052 1.00 0.00 135 LEU B O 4
ATOM 6471 N N . THR B 2 31 ? -15.724 0.810 -5.632 1.00 0.00 136 THR B N 4
ATOM 6472 C CA . THR B 2 31 ? -15.143 -0.422 -6.143 1.00 0.00 136 THR B CA 4
ATOM 6473 C C . THR B 2 31 ? -14.470 -0.172 -7.494 1.00 0.00 136 THR B C 4
ATOM 6474 O O . THR B 2 31 ? -15.074 -0.392 -8.542 1.00 0.00 136 THR B O 4
ATOM 6485 N N . GLN B 2 32 ? -13.228 0.283 -7.426 1.00 0.00 137 GLN B N 4
ATOM 6486 C CA . GLN B 2 32 ? -12.467 0.565 -8.631 1.00 0.00 137 GLN B CA 4
ATOM 6487 C C . GLN B 2 32 ? -11.258 -0.370 -8.726 1.00 0.00 137 GLN B C 4
ATOM 6488 O O . GLN B 2 32 ? -10.968 -1.112 -7.789 1.00 0.00 137 GLN B O 4
ATOM 6502 N N . PRO B 2 33 ? -10.570 -0.302 -9.897 1.00 0.00 138 PRO B N 4
ATOM 6503 C CA . PRO B 2 33 ? -9.401 -1.132 -10.127 1.00 0.00 138 PRO B CA 4
ATOM 6504 C C . PRO B 2 33 ? -8.193 -0.609 -9.346 1.00 0.00 138 PRO B C 4
ATOM 6505 O O . PRO B 2 33 ? -7.116 -1.200 -9.392 1.00 0.00 138 PRO B O 4
ATOM 6516 N N . HIS B 2 34 ? -8.415 0.494 -8.646 1.00 0.00 139 HIS B N 4
ATOM 6517 C CA . HIS B 2 34 ? -7.359 1.105 -7.856 1.00 0.00 139 HIS B CA 4
ATOM 6518 C C . HIS B 2 34 ? -7.556 0.755 -6.381 1.00 0.00 139 HIS B C 4
ATOM 6519 O O . HIS B 2 34 ? -6.660 0.201 -5.747 1.00 0.00 139 HIS B O 4
ATOM 6533 N N . PHE B 2 35 ? -8.733 1.094 -5.876 1.00 0.00 140 PHE B N 4
ATOM 6534 C CA . PHE B 2 35 ? -9.059 0.823 -4.488 1.00 0.00 140 PHE B CA 4
ATOM 6535 C C . PHE B 2 35 ? -9.409 -0.651 -4.283 1.00 0.00 140 PHE B C 4
ATOM 6536 O O . PHE B 2 35 ? -8.659 -1.390 -3.646 1.00 0.00 140 PHE B O 4
ATOM 6553 N N . MET B 2 36 ? -10.549 -1.039 -4.836 1.00 0.00 141 MET B N 4
ATOM 6554 C CA . MET B 2 36 ? -11.007 -2.413 -4.724 1.00 0.00 141 MET B CA 4
ATOM 6555 C C . MET B 2 36 ? -9.898 -3.393 -5.105 1.00 0.00 141 MET B C 4
ATOM 6556 O O . MET B 2 36 ? -9.689 -4.397 -4.423 1.00 0.00 141 MET B O 4
ATOM 6570 N N . ALA B 2 37 ? -9.215 -3.072 -6.194 1.00 0.00 142 ALA B N 4
ATOM 6571 C CA . ALA B 2 37 ? -8.132 -3.912 -6.675 1.00 0.00 142 ALA B CA 4
ATOM 6572 C C . ALA B 2 37 ? -7.148 -4.174 -5.531 1.00 0.00 142 ALA B C 4
ATOM 6573 O O . ALA B 2 37 ? -6.601 -5.269 -5.416 1.00 0.00 142 ALA B O 4
ATOM 6580 N N . LEU B 2 38 ? -6.955 -3.148 -4.714 1.00 0.00 143 LEU B N 4
ATOM 6581 C CA . LEU B 2 38 ? -6.047 -3.253 -3.584 1.00 0.00 143 LEU B CA 4
ATOM 6582 C C . LEU B 2 38 ? -6.543 -4.347 -2.637 1.00 0.00 143 LEU B C 4
ATOM 6583 O O . LEU B 2 38 ? -5.744 -5.048 -2.020 1.00 0.00 143 LEU B O 4
ATOM 6599 N N . LEU B 2 39 ? -7.861 -4.457 -2.552 1.00 0.00 144 LEU B N 4
ATOM 6600 C CA . LEU B 2 39 ? -8.473 -5.454 -1.689 1.00 0.00 144 LEU B CA 4
ATOM 6601 C C . LEU B 2 39 ? -8.040 -6.850 -2.141 1.00 0.00 144 LEU B C 4
ATOM 6602 O O . LEU B 2 39 ? -7.723 -7.703 -1.314 1.00 0.00 144 LEU B O 4
ATOM 6618 N N . GLN B 2 40 ? -8.038 -7.037 -3.453 1.00 0.00 145 GLN B N 4
ATOM 6619 C CA . GLN B 2 40 ? -7.647 -8.315 -4.024 1.00 0.00 145 GLN B CA 4
ATOM 6620 C C . GLN B 2 40 ? -6.135 -8.513 -3.899 1.00 0.00 145 GLN B C 4
ATOM 6621 O O . GLN B 2 40 ? -5.623 -9.597 -4.171 1.00 0.00 145 GLN B O 4
ATOM 6635 N N . THR B 2 41 ? -5.463 -7.448 -3.487 1.00 0.00 146 THR B N 4
ATOM 6636 C CA . THR B 2 41 ? -4.020 -7.492 -3.322 1.00 0.00 146 THR B CA 4
ATOM 6637 C C . THR B 2 41 ? -3.655 -7.556 -1.838 1.00 0.00 146 THR B C 4
ATOM 6638 O O . THR B 2 41 ? -2.533 -7.919 -1.487 1.00 0.00 146 THR B O 4
ATOM 6649 N N . HIS B 2 42 ? -4.624 -7.200 -1.007 1.00 0.00 147 HIS B N 4
ATOM 6650 C CA . HIS B 2 42 ? -4.418 -7.215 0.431 1.00 0.00 147 HIS B CA 4
ATOM 6651 C C . HIS B 2 42 ? -5.143 -8.416 1.041 1.00 0.00 147 HIS B C 4
ATOM 6652 O O . HIS B 2 42 ? -4.658 -9.017 1.998 1.00 0.00 147 HIS B O 4
ATOM 6666 N N . ASP B 2 43 ? -6.294 -8.727 0.463 1.00 0.00 148 ASP B N 4
ATOM 6667 C CA . ASP B 2 43 ? -7.091 -9.846 0.939 1.00 0.00 148 ASP B CA 4
ATOM 6668 C C . ASP B 2 43 ? -6.319 -11.149 0.712 1.00 0.00 148 ASP B C 4
ATOM 6669 O O . ASP B 2 43 ? -6.624 -12.169 1.328 1.00 0.00 148 ASP B O 4
ATOM 6679 N N . VAL B 2 44 ? -5.338 -11.071 -0.175 1.00 0.00 149 VAL B N 4
ATOM 6680 C CA . VAL B 2 44 ? -4.521 -12.231 -0.489 1.00 0.00 149 VAL B CA 4
ATOM 6681 C C . VAL B 2 44 ? -3.691 -12.615 0.737 1.00 0.00 149 VAL B C 4
ATOM 6682 O O . VAL B 2 44 ? -3.471 -13.795 0.999 1.00 0.00 149 VAL B O 4
ATOM 6695 N N . VAL B 2 45 ? -3.252 -11.592 1.457 1.00 0.00 150 VAL B N 4
ATOM 6696 C CA . VAL B 2 45 ? -2.451 -11.806 2.650 1.00 0.00 150 VAL B CA 4
ATOM 6697 C C . VAL B 2 45 ? -3.279 -12.570 3.686 1.00 0.00 150 VAL B C 4
ATOM 6698 O O . VAL B 2 45 ? -2.741 -13.367 4.451 1.00 0.00 150 VAL B O 4
ATOM 6711 N N . ALA B 2 46 ? -4.576 -12.299 3.675 1.00 0.00 151 ALA B N 4
ATOM 6712 C CA . ALA B 2 46 ? -5.484 -12.949 4.604 1.00 0.00 151 ALA B CA 4
ATOM 6713 C C . ALA B 2 46 ? -5.296 -14.465 4.517 1.00 0.00 151 ALA B C 4
ATOM 6714 O O . ALA B 2 46 ? -5.300 -15.155 5.535 1.00 0.00 151 ALA B O 4
ATOM 6721 N N . HIS B 2 47 ? -5.138 -14.940 3.289 1.00 0.00 152 HIS B N 4
ATOM 6722 C CA . HIS B 2 47 ? -4.949 -16.361 3.056 1.00 0.00 152 HIS B CA 4
ATOM 6723 C C . HIS B 2 47 ? -3.532 -16.765 3.470 1.00 0.00 152 HIS B C 4
ATOM 6724 O O . HIS B 2 47 ? -3.308 -17.892 3.911 1.00 0.00 152 HIS B O 4
ATOM 6738 N N . GLU B 2 48 ? -2.613 -15.824 3.312 1.00 0.00 153 GLU B N 4
ATOM 6739 C CA . GLU B 2 48 ? -1.224 -16.070 3.663 1.00 0.00 153 GLU B CA 4
ATOM 6740 C C . GLU B 2 48 ? -1.040 -15.996 5.180 1.00 0.00 153 GLU B C 4
ATOM 6741 O O . GLU B 2 48 ? -0.132 -16.618 5.729 1.00 0.00 153 GLU B O 4
ATOM 6754 N N . VAL B 2 49 ? -1.915 -15.229 5.813 1.00 0.00 154 VAL B N 4
ATOM 6755 C CA . VAL B 2 49 ? -1.861 -15.064 7.256 1.00 0.00 154 VAL B CA 4
ATOM 6756 C C . VAL B 2 49 ? -1.746 -16.440 7.918 1.00 0.00 154 VAL B C 4
ATOM 6757 O O . VAL B 2 49 ? -1.066 -16.591 8.931 1.00 0.00 154 VAL B O 4
ATOM 6770 N N . TYR B 2 50 ? -2.425 -17.407 7.317 1.00 0.00 155 TYR B N 4
ATOM 6771 C CA . TYR B 2 50 ? -2.408 -18.764 7.836 1.00 0.00 155 TYR B CA 4
ATOM 6772 C C . TYR B 2 50 ? -1.585 -19.686 6.932 1.00 0.00 155 TYR B C 4
ATOM 6773 O O . TYR B 2 50 ? -1.915 -20.859 6.772 1.00 0.00 155 TYR B O 4
ATOM 6791 N N . SER B 2 51 ? -0.528 -19.118 6.368 1.00 0.00 156 SER B N 4
ATOM 6792 C CA . SER B 2 51 ? 0.344 -19.875 5.485 1.00 0.00 156 SER B CA 4
ATOM 6793 C C . SER B 2 51 ? 0.453 -21.322 5.970 1.00 0.00 156 SER B C 4
ATOM 6794 O O . SER B 2 51 ? 0.912 -21.575 7.082 1.00 0.00 156 SER B O 4
ATOM 6802 N N . ASP B 2 52 ? 0.021 -22.234 5.111 1.00 0.00 157 ASP B N 4
ATOM 6803 C CA . ASP B 2 52 ? 0.063 -23.649 5.440 1.00 0.00 157 ASP B CA 4
ATOM 6804 C C . ASP B 2 52 ? 1.441 -23.995 6.007 1.00 0.00 157 ASP B C 4
ATOM 6805 O O . ASP B 2 52 ? 2.443 -23.929 5.298 1.00 0.00 157 ASP B O 4
ATOM 6815 N N . GLU B 2 53 ? 1.445 -24.358 7.283 1.00 0.00 158 GLU B N 4
ATOM 6816 C CA . GLU B 2 53 ? 2.682 -24.714 7.954 1.00 0.00 158 GLU B CA 4
ATOM 6817 C C . GLU B 2 53 ? 3.356 -25.888 7.238 1.00 0.00 158 GLU B C 4
ATOM 6818 O O . GLU B 2 53 ? 4.509 -26.209 7.518 1.00 0.00 158 GLU B O 4
ATOM 6831 N N . ALA B 2 54 ? 2.607 -26.494 6.331 1.00 0.00 159 ALA B N 4
ATOM 6832 C CA . ALA B 2 54 ? 3.116 -27.625 5.573 1.00 0.00 159 ALA B CA 4
ATOM 6833 C C . ALA B 2 54 ? 4.268 -27.157 4.682 1.00 0.00 159 ALA B C 4
ATOM 6834 O O . ALA B 2 54 ? 5.165 -27.935 4.361 1.00 0.00 159 ALA B O 4
ATOM 6841 N N . GLY A 1 1 ? -9.356 20.305 -7.110 1.00 0.00 1 GLY A N 5
ATOM 6842 C CA . GLY A 1 1 ? -10.585 20.159 -7.869 1.00 0.00 1 GLY A CA 5
ATOM 6843 C C . GLY A 1 1 ? -10.615 18.820 -8.611 1.00 0.00 1 GLY A C 5
ATOM 6844 O O . GLY A 1 1 ? -11.265 18.694 -9.648 1.00 0.00 1 GLY A O 5
ATOM 6848 N N . SER A 1 2 ? -9.905 17.852 -8.048 1.00 0.00 2 SER A N 5
ATOM 6849 C CA . SER A 1 2 ? -9.842 16.528 -8.643 1.00 0.00 2 SER A CA 5
ATOM 6850 C C . SER A 1 2 ? -10.787 15.578 -7.904 1.00 0.00 2 SER A C 5
ATOM 6851 O O . SER A 1 2 ? -11.523 15.997 -7.014 1.00 0.00 2 SER A O 5
ATOM 6859 N N . LEU A 1 3 ? -10.735 14.314 -8.303 1.00 0.00 3 LEU A N 5
ATOM 6860 C CA . LEU A 1 3 ? -11.575 13.302 -7.691 1.00 0.00 3 LEU A CA 5
ATOM 6861 C C . LEU A 1 3 ? -11.363 13.316 -6.174 1.00 0.00 3 LEU A C 5
ATOM 6862 O O . LEU A 1 3 ? -10.292 13.690 -5.698 1.00 0.00 3 LEU A O 5
ATOM 6878 N N . ASN A 1 4 ? -12.401 12.907 -5.460 1.00 0.00 4 ASN A N 5
ATOM 6879 C CA . ASN A 1 4 ? -12.342 12.869 -4.008 1.00 0.00 4 ASN A CA 5
ATOM 6880 C C . ASN A 1 4 ? -12.698 11.462 -3.524 1.00 0.00 4 ASN A C 5
ATOM 6881 O O . ASN A 1 4 ? -13.030 11.268 -2.356 1.00 0.00 4 ASN A O 5
ATOM 6892 N N . LEU A 1 5 ? -12.619 10.515 -4.447 1.00 0.00 5 LEU A N 5
ATOM 6893 C CA . LEU A 1 5 ? -12.929 9.131 -4.131 1.00 0.00 5 LEU A CA 5
ATOM 6894 C C . LEU A 1 5 ? -12.090 8.688 -2.931 1.00 0.00 5 LEU A C 5
ATOM 6895 O O . LEU A 1 5 ? -12.526 7.857 -2.136 1.00 0.00 5 LEU A O 5
ATOM 6911 N N . GLU A 1 6 ? -10.899 9.261 -2.838 1.00 0.00 6 GLU A N 5
ATOM 6912 C CA . GLU A 1 6 ? -9.994 8.934 -1.750 1.00 0.00 6 GLU A CA 5
ATOM 6913 C C . GLU A 1 6 ? -10.563 9.432 -0.419 1.00 0.00 6 GLU A C 5
ATOM 6914 O O . GLU A 1 6 ? -10.623 8.681 0.554 1.00 0.00 6 GLU A O 5
ATOM 6927 N N . ARG A 1 7 ? -10.968 10.693 -0.419 1.00 0.00 7 ARG A N 5
ATOM 6928 C CA . ARG A 1 7 ? -11.530 11.298 0.776 1.00 0.00 7 ARG A CA 5
ATOM 6929 C C . ARG A 1 7 ? -12.967 10.820 0.987 1.00 0.00 7 ARG A C 5
ATOM 6930 O O . ARG A 1 7 ? -13.408 10.644 2.122 1.00 0.00 7 ARG A O 5
ATOM 6950 N N . ASP A 1 8 ? -13.661 10.625 -0.125 1.00 0.00 8 ASP A N 5
ATOM 6951 C CA . ASP A 1 8 ? -15.041 10.172 -0.076 1.00 0.00 8 ASP A CA 5
ATOM 6952 C C . ASP A 1 8 ? -15.103 8.817 0.628 1.00 0.00 8 ASP A C 5
ATOM 6953 O O . ASP A 1 8 ? -16.113 8.479 1.248 1.00 0.00 8 ASP A O 5
ATOM 6963 N N . VAL A 1 9 ? -14.012 8.073 0.512 1.00 0.00 9 VAL A N 5
ATOM 6964 C CA . VAL A 1 9 ? -13.930 6.762 1.130 1.00 0.00 9 VAL A CA 5
ATOM 6965 C C . VAL A 1 9 ? -14.480 6.840 2.556 1.00 0.00 9 VAL A C 5
ATOM 6966 O O . VAL A 1 9 ? -15.032 5.866 3.067 1.00 0.00 9 VAL A O 5
ATOM 6979 N N . GLN A 1 10 ? -14.311 8.006 3.160 1.00 0.00 10 GLN A N 5
ATOM 6980 C CA . GLN A 1 10 ? -14.782 8.226 4.516 1.00 0.00 10 GLN A CA 5
ATOM 6981 C C . GLN A 1 10 ? -16.209 8.779 4.498 1.00 0.00 10 GLN A C 5
ATOM 6982 O O . GLN A 1 10 ? -17.032 8.408 5.334 1.00 0.00 10 GLN A O 5
ATOM 6996 N N . ARG A 1 11 ? -16.457 9.657 3.538 1.00 0.00 11 ARG A N 5
ATOM 6997 C CA . ARG A 1 11 ? -17.769 10.264 3.400 1.00 0.00 11 ARG A CA 5
ATOM 6998 C C . ARG A 1 11 ? -18.787 9.228 2.920 1.00 0.00 11 ARG A C 5
ATOM 6999 O O . ARG A 1 11 ? -19.982 9.355 3.189 1.00 0.00 11 ARG A O 5
ATOM 7019 N N . ILE A 1 12 ? -18.277 8.225 2.220 1.00 0.00 12 ILE A N 5
ATOM 7020 C CA . ILE A 1 12 ? -19.128 7.168 1.699 1.00 0.00 12 ILE A CA 5
ATOM 7021 C C . ILE A 1 12 ? -19.821 6.459 2.863 1.00 0.00 12 ILE A C 5
ATOM 7022 O O . ILE A 1 12 ? -20.960 6.010 2.734 1.00 0.00 12 ILE A O 5
ATOM 7038 N N . LEU A 1 13 ? -19.107 6.378 3.977 1.00 0.00 13 LEU A N 5
ATOM 7039 C CA . LEU A 1 13 ? -19.639 5.730 5.164 1.00 0.00 13 LEU A CA 5
ATOM 7040 C C . LEU A 1 13 ? -20.971 6.382 5.542 1.00 0.00 13 LEU A C 5
ATOM 7041 O O . LEU A 1 13 ? -21.779 5.787 6.252 1.00 0.00 13 LEU A O 5
ATOM 7057 N N . GLU A 1 14 ? -21.157 7.600 5.051 1.00 0.00 14 GLU A N 5
ATOM 7058 C CA . GLU A 1 14 ? -22.375 8.340 5.327 1.00 0.00 14 GLU A CA 5
ATOM 7059 C C . GLU A 1 14 ? -23.447 8.007 4.289 1.00 0.00 14 GLU A C 5
ATOM 7060 O O . GLU A 1 14 ? -24.621 7.858 4.629 1.00 0.00 14 GLU A O 5
ATOM 7073 N N . LEU A 1 15 ? -23.006 7.897 3.044 1.00 0.00 15 LEU A N 5
ATOM 7074 C CA . LEU A 1 15 ? -23.914 7.583 1.953 1.00 0.00 15 LEU A CA 5
ATOM 7075 C C . LEU A 1 15 ? -24.669 6.292 2.279 1.00 0.00 15 LEU A C 5
ATOM 7076 O O . LEU A 1 15 ? -25.886 6.222 2.112 1.00 0.00 15 LEU A O 5
ATOM 7092 N N . MET A 1 16 ? -23.917 5.304 2.739 1.00 0.00 16 MET A N 5
ATOM 7093 C CA . MET A 1 16 ? -24.500 4.021 3.089 1.00 0.00 16 MET A CA 5
ATOM 7094 C C . MET A 1 16 ? -25.476 4.162 4.258 1.00 0.00 16 MET A C 5
ATOM 7095 O O . MET A 1 16 ? -26.594 3.650 4.202 1.00 0.00 16 MET A O 5
ATOM 7109 N N . GLU A 1 17 ? -25.021 4.861 5.286 1.00 0.00 17 GLU A N 5
ATOM 7110 C CA . GLU A 1 17 ? -25.842 5.077 6.467 1.00 0.00 17 GLU A CA 5
ATOM 7111 C C . GLU A 1 17 ? -27.135 5.804 6.088 1.00 0.00 17 GLU A C 5
ATOM 7112 O O . GLU A 1 17 ? -28.088 5.826 6.865 1.00 0.00 17 GLU A O 5
ATOM 7125 N N . HIS A 1 18 ? -27.124 6.382 4.895 1.00 0.00 18 HIS A N 5
ATOM 7126 C CA . HIS A 1 18 ? -28.284 7.106 4.403 1.00 0.00 18 HIS A CA 5
ATOM 7127 C C . HIS A 1 18 ? -29.253 6.131 3.734 1.00 0.00 18 HIS A C 5
ATOM 7128 O O . HIS A 1 18 ? -30.466 6.316 3.796 1.00 0.00 18 HIS A O 5
ATOM 7142 N N . VAL A 1 19 ? -28.679 5.113 3.108 1.00 0.00 19 VAL A N 5
ATOM 7143 C CA . VAL A 1 19 ? -29.477 4.109 2.426 1.00 0.00 19 VAL A CA 5
ATOM 7144 C C . VAL A 1 19 ? -30.058 3.140 3.456 1.00 0.00 19 VAL A C 5
ATOM 7145 O O . VAL A 1 19 ? -31.170 2.640 3.289 1.00 0.00 19 VAL A O 5
ATOM 7158 N N . GLN A 1 20 ? -29.280 2.901 4.502 1.00 0.00 20 GLN A N 5
ATOM 7159 C CA . GLN A 1 20 ? -29.704 2.001 5.562 1.00 0.00 20 GLN A CA 5
ATOM 7160 C C . GLN A 1 20 ? -30.841 2.629 6.370 1.00 0.00 20 GLN A C 5
ATOM 7161 O O . GLN A 1 20 ? -31.379 2.003 7.282 1.00 0.00 20 GLN A O 5
ATOM 7175 N N . LYS A 1 21 ? -31.172 3.860 6.007 1.00 0.00 21 LYS A N 5
ATOM 7176 C CA . LYS A 1 21 ? -32.234 4.580 6.689 1.00 0.00 21 LYS A CA 5
ATOM 7177 C C . LYS A 1 21 ? -33.585 3.991 6.281 1.00 0.00 21 LYS A C 5
ATOM 7178 O O . LYS A 1 21 ? -34.617 4.338 6.854 1.00 0.00 21 LYS A O 5
ATOM 7196 N N . THR A 1 22 ? -33.538 3.110 5.293 1.00 0.00 22 THR A N 5
ATOM 7197 C CA . THR A 1 22 ? -34.746 2.469 4.801 1.00 0.00 22 THR A CA 5
ATOM 7198 C C . THR A 1 22 ? -35.094 1.254 5.664 1.00 0.00 22 THR A C 5
ATOM 7199 O O . THR A 1 22 ? -36.251 0.844 5.727 1.00 0.00 22 THR A O 5
ATOM 7210 N N . GLY A 1 23 ? -34.070 0.713 6.307 1.00 0.00 23 GLY A N 5
ATOM 7211 C CA . GLY A 1 23 ? -34.253 -0.448 7.163 1.00 0.00 23 GLY A CA 5
ATOM 7212 C C . GLY A 1 23 ? -34.086 -1.745 6.370 1.00 0.00 23 GLY A C 5
ATOM 7213 O O . GLY A 1 23 ? -33.457 -2.690 6.844 1.00 0.00 23 GLY A O 5
ATOM 7217 N N . GLU A 1 24 ? -34.662 -1.751 5.177 1.00 0.00 24 GLU A N 5
ATOM 7218 C CA . GLU A 1 24 ? -34.585 -2.916 4.314 1.00 0.00 24 GLU A CA 5
ATOM 7219 C C . GLU A 1 24 ? -33.205 -3.004 3.661 1.00 0.00 24 GLU A C 5
ATOM 7220 O O . GLU A 1 24 ? -33.087 -2.949 2.438 1.00 0.00 24 GLU A O 5
ATOM 7233 N N . VAL A 1 25 ? -32.193 -3.140 4.507 1.00 0.00 25 VAL A N 5
ATOM 7234 C CA . VAL A 1 25 ? -30.825 -3.236 4.026 1.00 0.00 25 VAL A CA 5
ATOM 7235 C C . VAL A 1 25 ? -29.905 -3.605 5.192 1.00 0.00 25 VAL A C 5
ATOM 7236 O O . VAL A 1 25 ? -28.985 -2.859 5.522 1.00 0.00 25 VAL A O 5
ATOM 7249 N N . ASN A 1 26 ? -30.186 -4.758 5.782 1.00 0.00 26 ASN A N 5
ATOM 7250 C CA . ASN A 1 26 ? -29.395 -5.238 6.903 1.00 0.00 26 ASN A CA 5
ATOM 7251 C C . ASN A 1 26 ? -28.200 -4.306 7.112 1.00 0.00 26 ASN A C 5
ATOM 7252 O O . ASN A 1 26 ? -27.327 -4.207 6.253 1.00 0.00 26 ASN A O 5
ATOM 7263 N N . ASN A 1 27 ? -28.199 -3.646 8.262 1.00 0.00 27 ASN A N 5
ATOM 7264 C CA . ASN A 1 27 ? -27.124 -2.726 8.596 1.00 0.00 27 ASN A CA 5
ATOM 7265 C C . ASN A 1 27 ? -25.864 -3.523 8.938 1.00 0.00 27 ASN A C 5
ATOM 7266 O O . ASN A 1 27 ? -24.762 -2.975 8.943 1.00 0.00 27 ASN A O 5
ATOM 7277 N N . ALA A 1 28 ? -26.068 -4.802 9.215 1.00 0.00 28 ALA A N 5
ATOM 7278 C CA . ALA A 1 28 ? -24.962 -5.680 9.555 1.00 0.00 28 ALA A CA 5
ATOM 7279 C C . ALA A 1 28 ? -23.987 -5.747 8.378 1.00 0.00 28 ALA A C 5
ATOM 7280 O O . ALA A 1 28 ? -22.789 -5.527 8.546 1.00 0.00 28 ALA A O 5
ATOM 7287 N N . LYS A 1 29 ? -24.538 -6.051 7.211 1.00 0.00 29 LYS A N 5
ATOM 7288 C CA . LYS A 1 29 ? -23.734 -6.150 6.007 1.00 0.00 29 LYS A CA 5
ATOM 7289 C C . LYS A 1 29 ? -23.218 -4.759 5.627 1.00 0.00 29 LYS A C 5
ATOM 7290 O O . LYS A 1 29 ? -22.063 -4.608 5.233 1.00 0.00 29 LYS A O 5
ATOM 7308 N N . LEU A 1 30 ? -24.099 -3.781 5.762 1.00 0.00 30 LEU A N 5
ATOM 7309 C CA . LEU A 1 30 ? -23.750 -2.408 5.437 1.00 0.00 30 LEU A CA 5
ATOM 7310 C C . LEU A 1 30 ? -22.503 -2.005 6.229 1.00 0.00 30 LEU A C 5
ATOM 7311 O O . LEU A 1 30 ? -21.677 -1.235 5.740 1.00 0.00 30 LEU A O 5
ATOM 7327 N N . ALA A 1 31 ? -22.408 -2.543 7.436 1.00 0.00 31 ALA A N 5
ATOM 7328 C CA . ALA A 1 31 ? -21.277 -2.248 8.299 1.00 0.00 31 ALA A CA 5
ATOM 7329 C C . ALA A 1 31 ? -20.033 -2.962 7.765 1.00 0.00 31 ALA A C 5
ATOM 7330 O O . ALA A 1 31 ? -18.914 -2.486 7.945 1.00 0.00 31 ALA A O 5
ATOM 7337 N N . SER A 1 32 ? -20.272 -4.094 7.118 1.00 0.00 32 SER A N 5
ATOM 7338 C CA . SER A 1 32 ? -19.186 -4.878 6.557 1.00 0.00 32 SER A CA 5
ATOM 7339 C C . SER A 1 32 ? -18.339 -4.009 5.627 1.00 0.00 32 SER A C 5
ATOM 7340 O O . SER A 1 32 ? -17.111 -4.029 5.701 1.00 0.00 32 SER A O 5
ATOM 7348 N N . LEU A 1 33 ? -19.026 -3.265 4.774 1.00 0.00 33 LEU A N 5
ATOM 7349 C CA . LEU A 1 33 ? -18.351 -2.388 3.832 1.00 0.00 33 LEU A CA 5
ATOM 7350 C C . LEU A 1 33 ? -17.521 -1.359 4.602 1.00 0.00 33 LEU A C 5
ATOM 7351 O O . LEU A 1 33 ? -16.482 -0.911 4.125 1.00 0.00 33 LEU A O 5
ATOM 7367 N N . GLN A 1 34 ? -18.014 -1.014 5.783 1.00 0.00 34 GLN A N 5
ATOM 7368 C CA . GLN A 1 34 ? -17.332 -0.046 6.625 1.00 0.00 34 GLN A CA 5
ATOM 7369 C C . GLN A 1 34 ? -16.027 -0.636 7.161 1.00 0.00 34 GLN A C 5
ATOM 7370 O O . GLN A 1 34 ? -15.023 0.067 7.271 1.00 0.00 34 GLN A O 5
ATOM 7384 N N . GLN A 1 35 ? -16.083 -1.920 7.482 1.00 0.00 35 GLN A N 5
ATOM 7385 C CA . GLN A 1 35 ? -14.917 -2.614 8.004 1.00 0.00 35 GLN A CA 5
ATOM 7386 C C . GLN A 1 35 ? -13.807 -2.650 6.953 1.00 0.00 35 GLN A C 5
ATOM 7387 O O . GLN A 1 35 ? -12.627 -2.725 7.293 1.00 0.00 35 GLN A O 5
ATOM 7401 N N . VAL A 1 36 ? -14.224 -2.600 5.696 1.00 0.00 36 VAL A N 5
ATOM 7402 C CA . VAL A 1 36 ? -13.279 -2.628 4.591 1.00 0.00 36 VAL A CA 5
ATOM 7403 C C . VAL A 1 36 ? -12.903 -1.194 4.211 1.00 0.00 36 VAL A C 5
ATOM 7404 O O . VAL A 1 36 ? -11.744 -0.911 3.914 1.00 0.00 36 VAL A O 5
ATOM 7417 N N . LEU A 1 37 ? -13.907 -0.329 4.230 1.00 0.00 37 LEU A N 5
ATOM 7418 C CA . LEU A 1 37 ? -13.697 1.067 3.889 1.00 0.00 37 LEU A CA 5
ATOM 7419 C C . LEU A 1 37 ? -12.960 1.761 5.036 1.00 0.00 37 LEU A C 5
ATOM 7420 O O . LEU A 1 37 ? -12.178 2.685 4.808 1.00 0.00 37 LEU A O 5
ATOM 7436 N N . GLN A 1 38 ? -13.236 1.292 6.243 1.00 0.00 38 GLN A N 5
ATOM 7437 C CA . GLN A 1 38 ? -12.609 1.857 7.427 1.00 0.00 38 GLN A CA 5
ATOM 7438 C C . GLN A 1 38 ? -11.261 1.180 7.689 1.00 0.00 38 GLN A C 5
ATOM 7439 O O . GLN A 1 38 ? -10.692 1.320 8.770 1.00 0.00 38 GLN A O 5
ATOM 7453 N N . SER A 1 39 ? -10.793 0.460 6.681 1.00 0.00 39 SER A N 5
ATOM 7454 C CA . SER A 1 39 ? -9.524 -0.240 6.788 1.00 0.00 39 SER A CA 5
ATOM 7455 C C . SER A 1 39 ? -8.398 0.627 6.221 1.00 0.00 39 SER A C 5
ATOM 7456 O O . SER A 1 39 ? -8.574 1.284 5.195 1.00 0.00 39 SER A O 5
ATOM 7464 N N . GLU A 1 40 ? -7.268 0.602 6.912 1.00 0.00 40 GLU A N 5
ATOM 7465 C CA . GLU A 1 40 ? -6.113 1.376 6.487 1.00 0.00 40 GLU A CA 5
ATOM 7466 C C . GLU A 1 40 ? -5.448 0.720 5.278 1.00 0.00 40 GLU A C 5
ATOM 7467 O O . GLU A 1 40 ? -4.886 1.406 4.426 1.00 0.00 40 GLU A O 5
ATOM 7480 N N . PHE A 1 41 ? -5.534 -0.602 5.240 1.00 0.00 41 PHE A N 5
ATOM 7481 C CA . PHE A 1 41 ? -4.945 -1.358 4.147 1.00 0.00 41 PHE A CA 5
ATOM 7482 C C . PHE A 1 41 ? -5.288 -0.728 2.797 1.00 0.00 41 PHE A C 5
ATOM 7483 O O . PHE A 1 41 ? -4.595 -0.954 1.807 1.00 0.00 41 PHE A O 5
ATOM 7500 N N . PHE A 1 42 ? -6.358 0.054 2.799 1.00 0.00 42 PHE A N 5
ATOM 7501 C CA . PHE A 1 42 ? -6.803 0.719 1.586 1.00 0.00 42 PHE A CA 5
ATOM 7502 C C . PHE A 1 42 ? -5.836 1.837 1.190 1.00 0.00 42 PHE A C 5
ATOM 7503 O O . PHE A 1 42 ? -5.507 1.991 0.014 1.00 0.00 42 PHE A O 5
ATOM 7520 N N . GLY A 1 43 ? -5.407 2.588 2.193 1.00 0.00 43 GLY A N 5
ATOM 7521 C CA . GLY A 1 43 ? -4.484 3.687 1.963 1.00 0.00 43 GLY A CA 5
ATOM 7522 C C . GLY A 1 43 ? -3.035 3.197 1.974 1.00 0.00 43 GLY A C 5
ATOM 7523 O O . GLY A 1 43 ? -2.132 3.913 1.543 1.00 0.00 43 GLY A O 5
ATOM 7527 N N . ALA A 1 44 ? -2.857 1.983 2.472 1.00 0.00 44 ALA A N 5
ATOM 7528 C CA . ALA A 1 44 ? -1.533 1.389 2.544 1.00 0.00 44 ALA A CA 5
ATOM 7529 C C . ALA A 1 44 ? -1.039 1.081 1.129 1.00 0.00 44 ALA A C 5
ATOM 7530 O O . ALA A 1 44 ? 0.106 1.375 0.790 1.00 0.00 44 ALA A O 5
ATOM 7537 N N . VAL A 1 45 ? -1.927 0.492 0.342 1.00 0.00 45 VAL A N 5
ATOM 7538 C CA . VAL A 1 45 ? -1.596 0.142 -1.029 1.00 0.00 45 VAL A CA 5
ATOM 7539 C C . VAL A 1 45 ? -1.677 1.392 -1.906 1.00 0.00 45 VAL A C 5
ATOM 7540 O O . VAL A 1 45 ? -0.852 1.585 -2.797 1.00 0.00 45 VAL A O 5
ATOM 7553 N N . ARG A 1 46 ? -2.681 2.210 -1.621 1.00 0.00 46 ARG A N 5
ATOM 7554 C CA . ARG A 1 46 ? -2.880 3.437 -2.373 1.00 0.00 46 ARG A CA 5
ATOM 7555 C C . ARG A 1 46 ? -1.619 4.301 -2.327 1.00 0.00 46 ARG A C 5
ATOM 7556 O O . ARG A 1 46 ? -1.321 5.022 -3.277 1.00 0.00 46 ARG A O 5
ATOM 7576 N N . GLU A 1 47 ? -0.910 4.199 -1.212 1.00 0.00 47 GLU A N 5
ATOM 7577 C CA . GLU A 1 47 ? 0.314 4.960 -1.028 1.00 0.00 47 GLU A CA 5
ATOM 7578 C C . GLU A 1 47 ? 1.380 4.497 -2.023 1.00 0.00 47 GLU A C 5
ATOM 7579 O O . GLU A 1 47 ? 2.124 5.312 -2.564 1.00 0.00 47 GLU A O 5
ATOM 7592 N N . VAL A 1 48 ? 1.420 3.190 -2.235 1.00 0.00 48 VAL A N 5
ATOM 7593 C CA . VAL A 1 48 ? 2.383 2.609 -3.155 1.00 0.00 48 VAL A CA 5
ATOM 7594 C C . VAL A 1 48 ? 2.012 2.999 -4.588 1.00 0.00 48 VAL A C 5
ATOM 7595 O O . VAL A 1 48 ? 2.881 3.356 -5.383 1.00 0.00 48 VAL A O 5
ATOM 7608 N N . TYR A 1 49 ? 0.721 2.918 -4.874 1.00 0.00 49 TYR A N 5
ATOM 7609 C CA . TYR A 1 49 ? 0.225 3.258 -6.197 1.00 0.00 49 TYR A CA 5
ATOM 7610 C C . TYR A 1 49 ? 0.731 4.634 -6.636 1.00 0.00 49 TYR A C 5
ATOM 7611 O O . TYR A 1 49 ? 1.181 4.801 -7.767 1.00 0.00 49 TYR A O 5
ATOM 7629 N N . GLU A 1 50 ? 0.640 5.582 -5.714 1.00 0.00 50 GLU A N 5
ATOM 7630 C CA . GLU A 1 50 ? 1.083 6.938 -5.993 1.00 0.00 50 GLU A CA 5
ATOM 7631 C C . GLU A 1 50 ? 2.603 6.976 -6.160 1.00 0.00 50 GLU A C 5
ATOM 7632 O O . GLU A 1 50 ? 3.113 7.599 -7.090 1.00 0.00 50 GLU A O 5
ATOM 7645 N N . THR A 1 51 ? 3.284 6.302 -5.245 1.00 0.00 51 THR A N 5
ATOM 7646 C CA . THR A 1 51 ? 4.737 6.251 -5.280 1.00 0.00 51 THR A CA 5
ATOM 7647 C C . THR A 1 51 ? 5.217 5.619 -6.588 1.00 0.00 51 THR A C 5
ATOM 7648 O O . THR A 1 51 ? 6.103 6.153 -7.252 1.00 0.00 51 THR A O 5
ATOM 7659 N N . VAL A 1 52 ? 4.608 4.490 -6.921 1.00 0.00 52 VAL A N 5
ATOM 7660 C CA . VAL A 1 52 ? 4.962 3.778 -8.137 1.00 0.00 52 VAL A CA 5
ATOM 7661 C C . VAL A 1 52 ? 4.551 4.615 -9.350 1.00 0.00 52 VAL A C 5
ATOM 7662 O O . VAL A 1 52 ? 5.311 4.743 -10.307 1.00 0.00 52 VAL A O 5
ATOM 7675 N N . TYR A 1 53 ? 3.346 5.162 -9.268 1.00 0.00 53 TYR A N 5
ATOM 7676 C CA . TYR A 1 53 ? 2.823 5.982 -10.349 1.00 0.00 53 TYR A CA 5
ATOM 7677 C C . TYR A 1 53 ? 3.479 7.365 -10.353 1.00 0.00 53 TYR A C 5
ATOM 7678 O O . TYR A 1 53 ? 3.780 7.908 -11.415 1.00 0.00 53 TYR A O 5
ATOM 7696 N N . SER B 2 1 ? -10.758 -12.635 -0.940 1.00 0.00 106 SER B N 5
ATOM 7697 C CA . SER B 2 1 ? -11.247 -11.481 -1.676 1.00 0.00 106 SER B CA 5
ATOM 7698 C C . SER B 2 1 ? -12.762 -11.356 -1.503 1.00 0.00 106 SER B C 5
ATOM 7699 O O . SER B 2 1 ? -13.399 -10.528 -2.151 1.00 0.00 106 SER B O 5
ATOM 7707 N N . ASP B 2 2 ? -13.297 -12.193 -0.626 1.00 0.00 107 ASP B N 5
ATOM 7708 C CA . ASP B 2 2 ? -14.726 -12.186 -0.360 1.00 0.00 107 ASP B CA 5
ATOM 7709 C C . ASP B 2 2 ? -15.032 -11.159 0.731 1.00 0.00 107 ASP B C 5
ATOM 7710 O O . ASP B 2 2 ? -16.126 -10.596 0.769 1.00 0.00 107 ASP B O 5
ATOM 7720 N N . ALA B 2 3 ? -14.049 -10.945 1.592 1.00 0.00 108 ALA B N 5
ATOM 7721 C CA . ALA B 2 3 ? -14.201 -9.994 2.681 1.00 0.00 108 ALA B CA 5
ATOM 7722 C C . ALA B 2 3 ? -14.263 -8.576 2.109 1.00 0.00 108 ALA B C 5
ATOM 7723 O O . ALA B 2 3 ? -15.031 -7.744 2.589 1.00 0.00 108 ALA B O 5
ATOM 7730 N N . VAL B 2 4 ? -13.445 -8.346 1.092 1.00 0.00 109 VAL B N 5
ATOM 7731 C CA . VAL B 2 4 ? -13.397 -7.044 0.450 1.00 0.00 109 VAL B CA 5
ATOM 7732 C C . VAL B 2 4 ? -14.613 -6.887 -0.465 1.00 0.00 109 VAL B C 5
ATOM 7733 O O . VAL B 2 4 ? -15.197 -5.808 -0.547 1.00 0.00 109 VAL B O 5
ATOM 7746 N N . GLN B 2 5 ? -14.958 -7.979 -1.131 1.00 0.00 110 GLN B N 5
ATOM 7747 C CA . GLN B 2 5 ? -16.094 -7.977 -2.037 1.00 0.00 110 GLN B CA 5
ATOM 7748 C C . GLN B 2 5 ? -17.372 -7.600 -1.285 1.00 0.00 110 GLN B C 5
ATOM 7749 O O . GLN B 2 5 ? -18.252 -6.945 -1.840 1.00 0.00 110 GLN B O 5
ATOM 7763 N N . ARG B 2 6 ? -17.432 -8.030 -0.034 1.00 0.00 111 ARG B N 5
ATOM 7764 C CA . ARG B 2 6 ? -18.590 -7.746 0.799 1.00 0.00 111 ARG B CA 5
ATOM 7765 C C . ARG B 2 6 ? -18.883 -6.246 0.807 1.00 0.00 111 ARG B C 5
ATOM 7766 O O . ARG B 2 6 ? -19.990 -5.827 1.142 1.00 0.00 111 ARG B O 5
ATOM 7786 N N . ALA B 2 7 ? -17.872 -5.475 0.433 1.00 0.00 112 ALA B N 5
ATOM 7787 C CA . ALA B 2 7 ? -18.007 -4.029 0.393 1.00 0.00 112 ALA B CA 5
ATOM 7788 C C . ALA B 2 7 ? -19.174 -3.657 -0.523 1.00 0.00 112 ALA B C 5
ATOM 7789 O O . ALA B 2 7 ? -20.146 -3.048 -0.078 1.00 0.00 112 ALA B O 5
ATOM 7796 N N . LYS B 2 8 ? -19.041 -4.037 -1.784 1.00 0.00 113 LYS B N 5
ATOM 7797 C CA . LYS B 2 8 ? -20.072 -3.750 -2.767 1.00 0.00 113 LYS B CA 5
ATOM 7798 C C . LYS B 2 8 ? -21.164 -4.819 -2.681 1.00 0.00 113 LYS B C 5
ATOM 7799 O O . LYS B 2 8 ? -22.330 -4.546 -2.964 1.00 0.00 113 LYS B O 5
ATOM 7817 N N . GLU B 2 9 ? -20.748 -6.014 -2.286 1.00 0.00 114 GLU B N 5
ATOM 7818 C CA . GLU B 2 9 ? -21.676 -7.125 -2.158 1.00 0.00 114 GLU B CA 5
ATOM 7819 C C . GLU B 2 9 ? -22.942 -6.677 -1.425 1.00 0.00 114 GLU B C 5
ATOM 7820 O O . GLU B 2 9 ? -24.020 -7.225 -1.650 1.00 0.00 114 GLU B O 5
ATOM 7833 N N . VAL B 2 10 ? -22.769 -5.684 -0.565 1.00 0.00 115 VAL B N 5
ATOM 7834 C CA . VAL B 2 10 ? -23.886 -5.158 0.202 1.00 0.00 115 VAL B CA 5
ATOM 7835 C C . VAL B 2 10 ? -24.950 -4.620 -0.756 1.00 0.00 115 VAL B C 5
ATOM 7836 O O . VAL B 2 10 ? -26.143 -4.703 -0.475 1.00 0.00 115 VAL B O 5
ATOM 7849 N N . LEU B 2 11 ? -24.478 -4.080 -1.871 1.00 0.00 116 LEU B N 5
ATOM 7850 C CA . LEU B 2 11 ? -25.372 -3.529 -2.873 1.00 0.00 116 LEU B CA 5
ATOM 7851 C C . LEU B 2 11 ? -26.317 -4.626 -3.366 1.00 0.00 116 LEU B C 5
ATOM 7852 O O . LEU B 2 11 ? -27.385 -4.336 -3.904 1.00 0.00 116 LEU B O 5
ATOM 7868 N N . GLU B 2 12 ? -25.890 -5.863 -3.165 1.00 0.00 117 GLU B N 5
ATOM 7869 C CA . GLU B 2 12 ? -26.684 -7.006 -3.583 1.00 0.00 117 GLU B CA 5
ATOM 7870 C C . GLU B 2 12 ? -28.054 -6.978 -2.902 1.00 0.00 117 GLU B C 5
ATOM 7871 O O . GLU B 2 12 ? -29.067 -7.301 -3.521 1.00 0.00 117 GLU B O 5
ATOM 7884 N N . GLU B 2 13 ? -28.042 -6.589 -1.636 1.00 0.00 118 GLU B N 5
ATOM 7885 C CA . GLU B 2 13 ? -29.271 -6.514 -0.864 1.00 0.00 118 GLU B CA 5
ATOM 7886 C C . GLU B 2 13 ? -30.011 -5.210 -1.170 1.00 0.00 118 GLU B C 5
ATOM 7887 O O . GLU B 2 13 ? -31.241 -5.184 -1.202 1.00 0.00 118 GLU B O 5
ATOM 7900 N N . ILE B 2 14 ? -29.233 -4.160 -1.387 1.00 0.00 119 ILE B N 5
ATOM 7901 C CA . ILE B 2 14 ? -29.800 -2.859 -1.691 1.00 0.00 119 ILE B CA 5
ATOM 7902 C C . ILE B 2 14 ? -30.471 -2.905 -3.064 1.00 0.00 119 ILE B C 5
ATOM 7903 O O . ILE B 2 14 ? -31.256 -2.023 -3.407 1.00 0.00 119 ILE B O 5
ATOM 7919 N N . SER B 2 15 ? -30.137 -3.947 -3.815 1.00 0.00 120 SER B N 5
ATOM 7920 C CA . SER B 2 15 ? -30.698 -4.120 -5.144 1.00 0.00 120 SER B CA 5
ATOM 7921 C C . SER B 2 15 ? -32.221 -4.251 -5.058 1.00 0.00 120 SER B C 5
ATOM 7922 O O . SER B 2 15 ? -32.928 -3.962 -6.021 1.00 0.00 120 SER B O 5
ATOM 7930 N N . CYS B 2 16 ? -32.678 -4.686 -3.893 1.00 0.00 121 CYS B N 5
ATOM 7931 C CA . CYS B 2 16 ? -34.104 -4.858 -3.667 1.00 0.00 121 CYS B CA 5
ATOM 7932 C C . CYS B 2 16 ? -34.648 -3.580 -3.026 1.00 0.00 121 CYS B C 5
ATOM 7933 O O . CYS B 2 16 ? -35.780 -3.181 -3.290 1.00 0.00 121 CYS B O 5
ATOM 7941 N N . TYR B 2 17 ? -33.813 -2.971 -2.195 1.00 0.00 122 TYR B N 5
ATOM 7942 C CA . TYR B 2 17 ? -34.195 -1.744 -1.515 1.00 0.00 122 TYR B CA 5
ATOM 7943 C C . TYR B 2 17 ? -33.889 -0.520 -2.379 1.00 0.00 122 TYR B C 5
ATOM 7944 O O . TYR B 2 17 ? -32.735 -0.271 -2.723 1.00 0.00 122 TYR B O 5
ATOM 7962 N N . PRO B 2 18 ? -34.973 0.232 -2.714 1.00 0.00 123 PRO B N 5
ATOM 7963 C CA . PRO B 2 18 ? -34.831 1.425 -3.531 1.00 0.00 123 PRO B CA 5
ATOM 7964 C C . PRO B 2 18 ? -34.238 2.578 -2.719 1.00 0.00 123 PRO B C 5
ATOM 7965 O O . PRO B 2 18 ? -34.965 3.310 -2.051 1.00 0.00 123 PRO B O 5
ATOM 7976 N N . GLU B 2 19 ? -32.922 2.703 -2.805 1.00 0.00 124 GLU B N 5
ATOM 7977 C CA . GLU B 2 19 ? -32.222 3.756 -2.087 1.00 0.00 124 GLU B CA 5
ATOM 7978 C C . GLU B 2 19 ? -31.764 4.847 -3.057 1.00 0.00 124 GLU B C 5
ATOM 7979 O O . GLU B 2 19 ? -32.102 4.813 -4.239 1.00 0.00 124 GLU B O 5
ATOM 7992 N N . ASN B 2 20 ? -31.000 5.788 -2.520 1.00 0.00 125 ASN B N 5
ATOM 7993 C CA . ASN B 2 20 ? -30.493 6.888 -3.325 1.00 0.00 125 ASN B CA 5
ATOM 7994 C C . ASN B 2 20 ? -29.320 6.392 -4.173 1.00 0.00 125 ASN B C 5
ATOM 7995 O O . ASN B 2 20 ? -28.300 5.963 -3.638 1.00 0.00 125 ASN B O 5
ATOM 8006 N N . ASN B 2 21 ? -29.506 6.468 -5.484 1.00 0.00 126 ASN B N 5
ATOM 8007 C CA . ASN B 2 21 ? -28.476 6.034 -6.412 1.00 0.00 126 ASN B CA 5
ATOM 8008 C C . ASN B 2 21 ? -27.191 6.823 -6.147 1.00 0.00 126 ASN B C 5
ATOM 8009 O O . ASN B 2 21 ? -26.100 6.375 -6.495 1.00 0.00 126 ASN B O 5
ATOM 8020 N N . ASP B 2 22 ? -27.364 7.986 -5.535 1.00 0.00 127 ASP B N 5
ATOM 8021 C CA . ASP B 2 22 ? -26.233 8.841 -5.220 1.00 0.00 127 ASP B CA 5
ATOM 8022 C C . ASP B 2 22 ? -25.375 8.169 -4.147 1.00 0.00 127 ASP B C 5
ATOM 8023 O O . ASP B 2 22 ? -24.155 8.093 -4.279 1.00 0.00 127 ASP B O 5
ATOM 8033 N N . ALA B 2 23 ? -26.047 7.701 -3.106 1.00 0.00 128 ALA B N 5
ATOM 8034 C CA . ALA B 2 23 ? -25.361 7.038 -2.010 1.00 0.00 128 ALA B CA 5
ATOM 8035 C C . ALA B 2 23 ? -24.941 5.635 -2.448 1.00 0.00 128 ALA B C 5
ATOM 8036 O O . ALA B 2 23 ? -23.903 5.130 -2.023 1.00 0.00 128 ALA B O 5
ATOM 8043 N N . LYS B 2 24 ? -25.769 5.043 -3.298 1.00 0.00 129 LYS B N 5
ATOM 8044 C CA . LYS B 2 24 ? -25.496 3.707 -3.800 1.00 0.00 129 LYS B CA 5
ATOM 8045 C C . LYS B 2 24 ? -24.317 3.764 -4.773 1.00 0.00 129 LYS B C 5
ATOM 8046 O O . LYS B 2 24 ? -23.397 2.951 -4.689 1.00 0.00 129 LYS B O 5
ATOM 8064 N N . GLU B 2 25 ? -24.383 4.732 -5.675 1.00 0.00 130 GLU B N 5
ATOM 8065 C CA . GLU B 2 25 ? -23.332 4.906 -6.664 1.00 0.00 130 GLU B CA 5
ATOM 8066 C C . GLU B 2 25 ? -21.998 5.204 -5.975 1.00 0.00 130 GLU B C 5
ATOM 8067 O O . GLU B 2 25 ? -20.936 4.901 -6.515 1.00 0.00 130 GLU B O 5
ATOM 8080 N N . LEU B 2 26 ? -22.098 5.793 -4.793 1.00 0.00 131 LEU B N 5
ATOM 8081 C CA . LEU B 2 26 ? -20.914 6.134 -4.025 1.00 0.00 131 LEU B CA 5
ATOM 8082 C C . LEU B 2 26 ? -20.107 4.865 -3.748 1.00 0.00 131 LEU B C 5
ATOM 8083 O O . LEU B 2 26 ? -18.885 4.856 -3.896 1.00 0.00 131 LEU B O 5
ATOM 8099 N N . LYS B 2 27 ? -20.822 3.822 -3.352 1.00 0.00 132 LYS B N 5
ATOM 8100 C CA . LYS B 2 27 ? -20.187 2.548 -3.053 1.00 0.00 132 LYS B CA 5
ATOM 8101 C C . LYS B 2 27 ? -19.744 1.887 -4.358 1.00 0.00 132 LYS B C 5
ATOM 8102 O O . LYS B 2 27 ? -18.648 1.332 -4.437 1.00 0.00 132 LYS B O 5
ATOM 8120 N N . ARG B 2 28 ? -20.617 1.966 -5.352 1.00 0.00 133 ARG B N 5
ATOM 8121 C CA . ARG B 2 28 ? -20.331 1.381 -6.651 1.00 0.00 133 ARG B CA 5
ATOM 8122 C C . ARG B 2 28 ? -19.028 1.954 -7.214 1.00 0.00 133 ARG B C 5
ATOM 8123 O O . ARG B 2 28 ? -18.160 1.208 -7.664 1.00 0.00 133 ARG B O 5
ATOM 8143 N N . ILE B 2 29 ? -18.933 3.275 -7.171 1.00 0.00 134 ILE B N 5
ATOM 8144 C CA . ILE B 2 29 ? -17.751 3.957 -7.673 1.00 0.00 134 ILE B CA 5
ATOM 8145 C C . ILE B 2 29 ? -16.560 3.635 -6.768 1.00 0.00 134 ILE B C 5
ATOM 8146 O O . ILE B 2 29 ? -15.410 3.739 -7.191 1.00 0.00 134 ILE B O 5
ATOM 8162 N N . LEU B 2 30 ? -16.878 3.253 -5.540 1.00 0.00 135 LEU B N 5
ATOM 8163 C CA . LEU B 2 30 ? -15.848 2.914 -4.571 1.00 0.00 135 LEU B CA 5
ATOM 8164 C C . LEU B 2 30 ? -15.167 1.610 -4.991 1.00 0.00 135 LEU B C 5
ATOM 8165 O O . LEU B 2 30 ? -14.135 1.238 -4.434 1.00 0.00 135 LEU B O 5
ATOM 8181 N N . THR B 2 31 ? -15.772 0.952 -5.968 1.00 0.00 136 THR B N 5
ATOM 8182 C CA . THR B 2 31 ? -15.236 -0.303 -6.469 1.00 0.00 136 THR B CA 5
ATOM 8183 C C . THR B 2 31 ? -14.649 -0.113 -7.869 1.00 0.00 136 THR B C 5
ATOM 8184 O O . THR B 2 31 ? -15.318 -0.373 -8.867 1.00 0.00 136 THR B O 5
ATOM 8195 N N . GLN B 2 32 ? -13.405 0.341 -7.896 1.00 0.00 137 GLN B N 5
ATOM 8196 C CA . GLN B 2 32 ? -12.720 0.570 -9.157 1.00 0.00 137 GLN B CA 5
ATOM 8197 C C . GLN B 2 32 ? -11.548 -0.404 -9.308 1.00 0.00 137 GLN B C 5
ATOM 8198 O O . GLN B 2 32 ? -11.235 -1.151 -8.385 1.00 0.00 137 GLN B O 5
ATOM 8212 N N . PRO B 2 33 ? -10.918 -0.360 -10.513 1.00 0.00 138 PRO B N 5
ATOM 8213 C CA . PRO B 2 33 ? -9.789 -1.230 -10.798 1.00 0.00 138 PRO B CA 5
ATOM 8214 C C . PRO B 2 33 ? -8.527 -0.742 -10.081 1.00 0.00 138 PRO B C 5
ATOM 8215 O O . PRO B 2 33 ? -7.481 -1.384 -10.155 1.00 0.00 138 PRO B O 5
ATOM 8226 N N . HIS B 2 34 ? -8.670 0.387 -9.405 1.00 0.00 139 HIS B N 5
ATOM 8227 C CA . HIS B 2 34 ? -7.554 0.968 -8.676 1.00 0.00 139 HIS B CA 5
ATOM 8228 C C . HIS B 2 34 ? -7.697 0.655 -7.184 1.00 0.00 139 HIS B C 5
ATOM 8229 O O . HIS B 2 34 ? -6.794 0.083 -6.579 1.00 0.00 139 HIS B O 5
ATOM 8243 N N . PHE B 2 35 ? -8.839 1.046 -6.638 1.00 0.00 140 PHE B N 5
ATOM 8244 C CA . PHE B 2 35 ? -9.112 0.814 -5.229 1.00 0.00 140 PHE B CA 5
ATOM 8245 C C . PHE B 2 35 ? -9.448 -0.655 -4.971 1.00 0.00 140 PHE B C 5
ATOM 8246 O O . PHE B 2 35 ? -8.683 -1.365 -4.319 1.00 0.00 140 PHE B O 5
ATOM 8263 N N . MET B 2 36 ? -10.593 -1.070 -5.494 1.00 0.00 141 MET B N 5
ATOM 8264 C CA . MET B 2 36 ? -11.039 -2.441 -5.327 1.00 0.00 141 MET B CA 5
ATOM 8265 C C . MET B 2 36 ? -9.933 -3.428 -5.711 1.00 0.00 141 MET B C 5
ATOM 8266 O O . MET B 2 36 ? -9.892 -4.547 -5.204 1.00 0.00 141 MET B O 5
ATOM 8280 N N . ALA B 2 37 ? -9.063 -2.976 -6.604 1.00 0.00 142 ALA B N 5
ATOM 8281 C CA . ALA B 2 37 ? -7.963 -3.804 -7.062 1.00 0.00 142 ALA B CA 5
ATOM 8282 C C . ALA B 2 37 ? -6.864 -3.820 -5.995 1.00 0.00 142 ALA B C 5
ATOM 8283 O O . ALA B 2 37 ? -6.183 -4.827 -5.817 1.00 0.00 142 ALA B O 5
ATOM 8290 N N . LEU B 2 38 ? -6.728 -2.690 -5.316 1.00 0.00 143 LEU B N 5
ATOM 8291 C CA . LEU B 2 38 ? -5.725 -2.562 -4.273 1.00 0.00 143 LEU B CA 5
ATOM 8292 C C . LEU B 2 38 ? -6.092 -3.476 -3.103 1.00 0.00 143 LEU B C 5
ATOM 8293 O O . LEU B 2 38 ? -5.242 -4.198 -2.584 1.00 0.00 143 LEU B O 5
ATOM 8309 N N . LEU B 2 39 ? -7.359 -3.415 -2.721 1.00 0.00 144 LEU B N 5
ATOM 8310 C CA . LEU B 2 39 ? -7.850 -4.230 -1.622 1.00 0.00 144 LEU B CA 5
ATOM 8311 C C . LEU B 2 39 ? -7.748 -5.708 -2.003 1.00 0.00 144 LEU B C 5
ATOM 8312 O O . LEU B 2 39 ? -7.470 -6.554 -1.152 1.00 0.00 144 LEU B O 5
ATOM 8328 N N . GLN B 2 40 ? -7.978 -5.974 -3.280 1.00 0.00 145 GLN B N 5
ATOM 8329 C CA . GLN B 2 40 ? -7.915 -7.336 -3.782 1.00 0.00 145 GLN B CA 5
ATOM 8330 C C . GLN B 2 40 ? -6.464 -7.822 -3.817 1.00 0.00 145 GLN B C 5
ATOM 8331 O O . GLN B 2 40 ? -6.211 -9.021 -3.924 1.00 0.00 145 GLN B O 5
ATOM 8345 N N . THR B 2 41 ? -5.550 -6.867 -3.725 1.00 0.00 146 THR B N 5
ATOM 8346 C CA . THR B 2 41 ? -4.132 -7.184 -3.746 1.00 0.00 146 THR B CA 5
ATOM 8347 C C . THR B 2 41 ? -3.555 -7.125 -2.330 1.00 0.00 146 THR B C 5
ATOM 8348 O O . THR B 2 41 ? -2.395 -7.482 -2.114 1.00 0.00 146 THR B O 5
ATOM 8359 N N . HIS B 2 42 ? -4.386 -6.676 -1.403 1.00 0.00 147 HIS B N 5
ATOM 8360 C CA . HIS B 2 42 ? -3.972 -6.567 -0.015 1.00 0.00 147 HIS B CA 5
ATOM 8361 C C . HIS B 2 42 ? -4.719 -7.602 0.827 1.00 0.00 147 HIS B C 5
ATOM 8362 O O . HIS B 2 42 ? -4.237 -8.017 1.881 1.00 0.00 147 HIS B O 5
ATOM 8376 N N . ASP B 2 43 ? -5.885 -7.990 0.332 1.00 0.00 148 ASP B N 5
ATOM 8377 C CA . ASP B 2 43 ? -6.705 -8.969 1.026 1.00 0.00 148 ASP B CA 5
ATOM 8378 C C . ASP B 2 43 ? -5.975 -10.313 1.047 1.00 0.00 148 ASP B C 5
ATOM 8379 O O . ASP B 2 43 ? -6.352 -11.216 1.794 1.00 0.00 148 ASP B O 5
ATOM 8389 N N . VAL B 2 44 ? -4.945 -10.406 0.219 1.00 0.00 149 VAL B N 5
ATOM 8390 C CA . VAL B 2 44 ? -4.160 -11.626 0.134 1.00 0.00 149 VAL B CA 5
ATOM 8391 C C . VAL B 2 44 ? -3.544 -11.927 1.501 1.00 0.00 149 VAL B C 5
ATOM 8392 O O . VAL B 2 44 ? -3.614 -13.059 1.982 1.00 0.00 149 VAL B O 5
ATOM 8405 N N . VAL B 2 45 ? -2.957 -10.898 2.092 1.00 0.00 150 VAL B N 5
ATOM 8406 C CA . VAL B 2 45 ? -2.329 -11.039 3.394 1.00 0.00 150 VAL B CA 5
ATOM 8407 C C . VAL B 2 45 ? -3.408 -11.018 4.478 1.00 0.00 150 VAL B C 5
ATOM 8408 O O . VAL B 2 45 ? -3.345 -11.787 5.437 1.00 0.00 150 VAL B O 5
ATOM 8421 N N . ALA B 2 46 ? -4.374 -10.131 4.292 1.00 0.00 151 ALA B N 5
ATOM 8422 C CA . ALA B 2 46 ? -5.464 -10.000 5.243 1.00 0.00 151 ALA B CA 5
ATOM 8423 C C . ALA B 2 46 ? -6.090 -11.374 5.486 1.00 0.00 151 ALA B C 5
ATOM 8424 O O . ALA B 2 46 ? -6.416 -11.720 6.622 1.00 0.00 151 ALA B O 5
ATOM 8431 N N . HIS B 2 47 ? -6.238 -12.124 4.403 1.00 0.00 152 HIS B N 5
ATOM 8432 C CA . HIS B 2 47 ? -6.818 -13.452 4.486 1.00 0.00 152 HIS B CA 5
ATOM 8433 C C . HIS B 2 47 ? -5.802 -14.420 5.095 1.00 0.00 152 HIS B C 5
ATOM 8434 O O . HIS B 2 47 ? -6.177 -15.375 5.775 1.00 0.00 152 HIS B O 5
ATOM 8448 N N . GLU B 2 48 ? -4.535 -14.139 4.832 1.00 0.00 153 GLU B N 5
ATOM 8449 C CA . GLU B 2 48 ? -3.461 -14.971 5.346 1.00 0.00 153 GLU B CA 5
ATOM 8450 C C . GLU B 2 48 ? -3.219 -14.672 6.829 1.00 0.00 153 GLU B C 5
ATOM 8451 O O . GLU B 2 48 ? -2.715 -15.520 7.563 1.00 0.00 153 GLU B O 5
ATOM 8464 N N . VAL B 2 49 ? -3.591 -13.462 7.222 1.00 0.00 154 VAL B N 5
ATOM 8465 C CA . VAL B 2 49 ? -3.421 -13.040 8.603 1.00 0.00 154 VAL B CA 5
ATOM 8466 C C . VAL B 2 49 ? -3.960 -14.128 9.534 1.00 0.00 154 VAL B C 5
ATOM 8467 O O . VAL B 2 49 ? -3.445 -14.318 10.634 1.00 0.00 154 VAL B O 5
ATOM 8480 N N . TYR B 2 50 ? -4.990 -14.811 9.059 1.00 0.00 155 TYR B N 5
ATOM 8481 C CA . TYR B 2 50 ? -5.605 -15.875 9.836 1.00 0.00 155 TYR B CA 5
ATOM 8482 C C . TYR B 2 50 ? -5.406 -17.233 9.160 1.00 0.00 155 TYR B C 5
ATOM 8483 O O . TYR B 2 50 ? -6.281 -18.095 9.220 1.00 0.00 155 TYR B O 5
ATOM 8501 N N . SER B 2 51 ? -4.248 -17.381 8.532 1.00 0.00 156 SER B N 5
ATOM 8502 C CA . SER B 2 51 ? -3.923 -18.620 7.845 1.00 0.00 156 SER B CA 5
ATOM 8503 C C . SER B 2 51 ? -4.484 -19.811 8.622 1.00 0.00 156 SER B C 5
ATOM 8504 O O . SER B 2 51 ? -4.087 -20.057 9.760 1.00 0.00 156 SER B O 5
ATOM 8512 N N . ASP B 2 52 ? -5.398 -20.521 7.977 1.00 0.00 157 ASP B N 5
ATOM 8513 C CA . ASP B 2 52 ? -6.018 -21.682 8.593 1.00 0.00 157 ASP B CA 5
ATOM 8514 C C . ASP B 2 52 ? -4.940 -22.529 9.274 1.00 0.00 157 ASP B C 5
ATOM 8515 O O . ASP B 2 52 ? -4.085 -23.106 8.607 1.00 0.00 157 ASP B O 5
ATOM 8525 N N . GLU B 2 53 ? -5.017 -22.572 10.596 1.00 0.00 158 GLU B N 5
ATOM 8526 C CA . GLU B 2 53 ? -4.060 -23.336 11.377 1.00 0.00 158 GLU B CA 5
ATOM 8527 C C . GLU B 2 53 ? -4.092 -24.809 10.962 1.00 0.00 158 GLU B C 5
ATOM 8528 O O . GLU B 2 53 ? -3.217 -25.583 11.341 1.00 0.00 158 GLU B O 5
ATOM 8541 N N . ALA B 2 54 ? -5.114 -25.149 10.190 1.00 0.00 159 ALA B N 5
ATOM 8542 C CA . ALA B 2 54 ? -5.272 -26.516 9.720 1.00 0.00 159 ALA B CA 5
ATOM 8543 C C . ALA B 2 54 ? -4.129 -26.857 8.761 1.00 0.00 159 ALA B C 5
ATOM 8544 O O . ALA B 2 54 ? -3.548 -27.937 8.844 1.00 0.00 159 ALA B O 5
ATOM 8551 N N . GLY A 1 1 ? -15.753 14.173 -11.246 1.00 0.00 1 GLY A N 6
ATOM 8552 C CA . GLY A 1 1 ? -15.696 12.723 -11.225 1.00 0.00 1 GLY A CA 6
ATOM 8553 C C . GLY A 1 1 ? -14.250 12.230 -11.287 1.00 0.00 1 GLY A C 6
ATOM 8554 O O . GLY A 1 1 ? -13.970 11.188 -11.881 1.00 0.00 1 GLY A O 6
ATOM 8558 N N . SER A 1 2 ? -13.368 12.999 -10.667 1.00 0.00 2 SER A N 6
ATOM 8559 C CA . SER A 1 2 ? -11.956 12.654 -10.645 1.00 0.00 2 SER A CA 6
ATOM 8560 C C . SER A 1 2 ? -11.639 11.833 -9.392 1.00 0.00 2 SER A C 6
ATOM 8561 O O . SER A 1 2 ? -12.534 11.519 -8.608 1.00 0.00 2 SER A O 6
ATOM 8569 N N . LEU A 1 3 ? -10.363 11.509 -9.243 1.00 0.00 3 LEU A N 6
ATOM 8570 C CA . LEU A 1 3 ? -9.917 10.733 -8.099 1.00 0.00 3 LEU A CA 6
ATOM 8571 C C . LEU A 1 3 ? -10.291 11.467 -6.811 1.00 0.00 3 LEU A C 6
ATOM 8572 O O . LEU A 1 3 ? -9.496 12.240 -6.280 1.00 0.00 3 LEU A O 6
ATOM 8588 N N . ASN A 1 4 ? -11.503 11.199 -6.346 1.00 0.00 4 ASN A N 6
ATOM 8589 C CA . ASN A 1 4 ? -11.994 11.824 -5.131 1.00 0.00 4 ASN A CA 6
ATOM 8590 C C . ASN A 1 4 ? -12.510 10.744 -4.180 1.00 0.00 4 ASN A C 6
ATOM 8591 O O . ASN A 1 4 ? -13.054 11.053 -3.121 1.00 0.00 4 ASN A O 6
ATOM 8602 N N . LEU A 1 5 ? -12.323 9.498 -4.591 1.00 0.00 5 LEU A N 6
ATOM 8603 C CA . LEU A 1 5 ? -12.765 8.371 -3.789 1.00 0.00 5 LEU A CA 6
ATOM 8604 C C . LEU A 1 5 ? -12.154 8.476 -2.389 1.00 0.00 5 LEU A C 6
ATOM 8605 O O . LEU A 1 5 ? -12.770 8.067 -1.406 1.00 0.00 5 LEU A O 6
ATOM 8621 N N . GLU A 1 6 ? -10.949 9.025 -2.344 1.00 0.00 6 GLU A N 6
ATOM 8622 C CA . GLU A 1 6 ? -10.248 9.188 -1.082 1.00 0.00 6 GLU A CA 6
ATOM 8623 C C . GLU A 1 6 ? -11.025 10.132 -0.162 1.00 0.00 6 GLU A C 6
ATOM 8624 O O . GLU A 1 6 ? -11.247 9.820 1.008 1.00 0.00 6 GLU A O 6
ATOM 8637 N N . ARG A 1 7 ? -11.419 11.266 -0.724 1.00 0.00 7 ARG A N 6
ATOM 8638 C CA . ARG A 1 7 ? -12.166 12.254 0.033 1.00 0.00 7 ARG A CA 6
ATOM 8639 C C . ARG A 1 7 ? -13.614 11.796 0.221 1.00 0.00 7 ARG A C 6
ATOM 8640 O O . ARG A 1 7 ? -14.202 12.002 1.282 1.00 0.00 7 ARG A O 6
ATOM 8660 N N . ASP A 1 8 ? -14.147 11.180 -0.824 1.00 0.00 8 ASP A N 6
ATOM 8661 C CA . ASP A 1 8 ? -15.514 10.691 -0.787 1.00 0.00 8 ASP A CA 6
ATOM 8662 C C . ASP A 1 8 ? -15.584 9.453 0.110 1.00 0.00 8 ASP A C 6
ATOM 8663 O O . ASP A 1 8 ? -16.649 9.113 0.622 1.00 0.00 8 ASP A O 6
ATOM 8673 N N . VAL A 1 9 ? -14.434 8.818 0.277 1.00 0.00 9 VAL A N 6
ATOM 8674 C CA . VAL A 1 9 ? -14.352 7.626 1.104 1.00 0.00 9 VAL A CA 6
ATOM 8675 C C . VAL A 1 9 ? -15.026 7.895 2.450 1.00 0.00 9 VAL A C 6
ATOM 8676 O O . VAL A 1 9 ? -15.550 6.979 3.082 1.00 0.00 9 VAL A O 6
ATOM 8689 N N . GLN A 1 10 ? -14.992 9.159 2.849 1.00 0.00 10 GLN A N 6
ATOM 8690 C CA . GLN A 1 10 ? -15.593 9.563 4.109 1.00 0.00 10 GLN A CA 6
ATOM 8691 C C . GLN A 1 10 ? -17.026 10.048 3.881 1.00 0.00 10 GLN A C 6
ATOM 8692 O O . GLN A 1 10 ? -17.933 9.689 4.632 1.00 0.00 10 GLN A O 6
ATOM 8706 N N . ARG A 1 11 ? -17.187 10.855 2.842 1.00 0.00 11 ARG A N 6
ATOM 8707 C CA . ARG A 1 11 ? -18.495 11.393 2.508 1.00 0.00 11 ARG A CA 6
ATOM 8708 C C . ARG A 1 11 ? -19.421 10.273 2.029 1.00 0.00 11 ARG A C 6
ATOM 8709 O O . ARG A 1 11 ? -20.641 10.424 2.046 1.00 0.00 11 ARG A O 6
ATOM 8729 N N . ILE A 1 12 ? -18.807 9.177 1.613 1.00 0.00 12 ILE A N 6
ATOM 8730 C CA . ILE A 1 12 ? -19.561 8.033 1.131 1.00 0.00 12 ILE A CA 6
ATOM 8731 C C . ILE A 1 12 ? -20.380 7.446 2.282 1.00 0.00 12 ILE A C 6
ATOM 8732 O O . ILE A 1 12 ? -21.504 6.987 2.078 1.00 0.00 12 ILE A O 6
ATOM 8748 N N . LEU A 1 13 ? -19.787 7.480 3.467 1.00 0.00 13 LEU A N 6
ATOM 8749 C CA . LEU A 1 13 ? -20.450 6.957 4.650 1.00 0.00 13 LEU A CA 6
ATOM 8750 C C . LEU A 1 13 ? -21.826 7.610 4.789 1.00 0.00 13 LEU A C 6
ATOM 8751 O O . LEU A 1 13 ? -22.708 7.070 5.456 1.00 0.00 13 LEU A O 6
ATOM 8767 N N . GLU A 1 14 ? -21.967 8.763 4.150 1.00 0.00 14 GLU A N 6
ATOM 8768 C CA . GLU A 1 14 ? -23.222 9.495 4.195 1.00 0.00 14 GLU A CA 6
ATOM 8769 C C . GLU A 1 14 ? -24.129 9.062 3.041 1.00 0.00 14 GLU A C 6
ATOM 8770 O O . GLU A 1 14 ? -25.353 9.083 3.168 1.00 0.00 14 GLU A O 6
ATOM 8783 N N . LEU A 1 15 ? -23.496 8.681 1.942 1.00 0.00 15 LEU A N 6
ATOM 8784 C CA . LEU A 1 15 ? -24.231 8.245 0.768 1.00 0.00 15 LEU A CA 6
ATOM 8785 C C . LEU A 1 15 ? -24.952 6.932 1.080 1.00 0.00 15 LEU A C 6
ATOM 8786 O O . LEU A 1 15 ? -26.167 6.833 0.923 1.00 0.00 15 LEU A O 6
ATOM 8802 N N . MET A 1 16 ? -24.170 5.955 1.519 1.00 0.00 16 MET A N 6
ATOM 8803 C CA . MET A 1 16 ? -24.719 4.652 1.855 1.00 0.00 16 MET A CA 6
ATOM 8804 C C . MET A 1 16 ? -25.609 4.735 3.097 1.00 0.00 16 MET A C 6
ATOM 8805 O O . MET A 1 16 ? -26.593 4.005 3.211 1.00 0.00 16 MET A O 6
ATOM 8819 N N . GLU A 1 17 ? -25.233 5.632 3.996 1.00 0.00 17 GLU A N 6
ATOM 8820 C CA . GLU A 1 17 ? -25.986 5.822 5.226 1.00 0.00 17 GLU A CA 6
ATOM 8821 C C . GLU A 1 17 ? -27.297 6.555 4.937 1.00 0.00 17 GLU A C 6
ATOM 8822 O O . GLU A 1 17 ? -28.217 6.530 5.752 1.00 0.00 17 GLU A O 6
ATOM 8835 N N . HIS A 1 18 ? -27.340 7.189 3.774 1.00 0.00 18 HIS A N 6
ATOM 8836 C CA . HIS A 1 18 ? -28.525 7.926 3.369 1.00 0.00 18 HIS A CA 6
ATOM 8837 C C . HIS A 1 18 ? -29.532 6.970 2.728 1.00 0.00 18 HIS A C 6
ATOM 8838 O O . HIS A 1 18 ? -30.741 7.155 2.859 1.00 0.00 18 HIS A O 6
ATOM 8852 N N . VAL A 1 19 ? -28.996 5.967 2.049 1.00 0.00 19 VAL A N 6
ATOM 8853 C CA . VAL A 1 19 ? -29.833 4.978 1.387 1.00 0.00 19 VAL A CA 6
ATOM 8854 C C . VAL A 1 19 ? -30.373 3.997 2.427 1.00 0.00 19 VAL A C 6
ATOM 8855 O O . VAL A 1 19 ? -31.506 3.529 2.316 1.00 0.00 19 VAL A O 6
ATOM 8868 N N . GLN A 1 20 ? -29.538 3.710 3.414 1.00 0.00 20 GLN A N 6
ATOM 8869 C CA . GLN A 1 20 ? -29.918 2.790 4.472 1.00 0.00 20 GLN A CA 6
ATOM 8870 C C . GLN A 1 20 ? -30.982 3.423 5.371 1.00 0.00 20 GLN A C 6
ATOM 8871 O O . GLN A 1 20 ? -31.493 2.778 6.283 1.00 0.00 20 GLN A O 6
ATOM 8885 N N . LYS A 1 21 ? -31.284 4.680 5.079 1.00 0.00 21 LYS A N 6
ATOM 8886 C CA . LYS A 1 21 ? -32.278 5.408 5.848 1.00 0.00 21 LYS A CA 6
ATOM 8887 C C . LYS A 1 21 ? -33.674 4.894 5.487 1.00 0.00 21 LYS A C 6
ATOM 8888 O O . LYS A 1 21 ? -34.671 5.358 6.036 1.00 0.00 21 LYS A O 6
ATOM 8906 N N . THR A 1 22 ? -33.698 3.941 4.565 1.00 0.00 22 THR A N 6
ATOM 8907 C CA . THR A 1 22 ? -34.954 3.359 4.126 1.00 0.00 22 THR A CA 6
ATOM 8908 C C . THR A 1 22 ? -35.454 2.336 5.146 1.00 0.00 22 THR A C 6
ATOM 8909 O O . THR A 1 22 ? -36.618 1.939 5.114 1.00 0.00 22 THR A O 6
ATOM 8920 N N . GLY A 1 23 ? -34.550 1.937 6.030 1.00 0.00 23 GLY A N 6
ATOM 8921 C CA . GLY A 1 23 ? -34.885 0.967 7.058 1.00 0.00 23 GLY A CA 6
ATOM 8922 C C . GLY A 1 23 ? -34.533 -0.451 6.608 1.00 0.00 23 GLY A C 6
ATOM 8923 O O . GLY A 1 23 ? -33.953 -1.223 7.373 1.00 0.00 23 GLY A O 6
ATOM 8927 N N . GLU A 1 24 ? -34.899 -0.754 5.372 1.00 0.00 24 GLU A N 6
ATOM 8928 C CA . GLU A 1 24 ? -34.629 -2.067 4.812 1.00 0.00 24 GLU A CA 6
ATOM 8929 C C . GLU A 1 24 ? -33.215 -2.117 4.231 1.00 0.00 24 GLU A C 6
ATOM 8930 O O . GLU A 1 24 ? -33.040 -2.323 3.031 1.00 0.00 24 GLU A O 6
ATOM 8943 N N . VAL A 1 25 ? -32.241 -1.923 5.108 1.00 0.00 25 VAL A N 6
ATOM 8944 C CA . VAL A 1 25 ? -30.849 -1.942 4.696 1.00 0.00 25 VAL A CA 6
ATOM 8945 C C . VAL A 1 25 ? -29.968 -2.274 5.903 1.00 0.00 25 VAL A C 6
ATOM 8946 O O . VAL A 1 25 ? -29.109 -1.481 6.286 1.00 0.00 25 VAL A O 6
ATOM 8959 N N . ASN A 1 26 ? -30.214 -3.446 6.469 1.00 0.00 26 ASN A N 6
ATOM 8960 C CA . ASN A 1 26 ? -29.453 -3.893 7.625 1.00 0.00 26 ASN A CA 6
ATOM 8961 C C . ASN A 1 26 ? -28.182 -3.051 7.751 1.00 0.00 26 ASN A C 6
ATOM 8962 O O . ASN A 1 26 ? -27.206 -3.282 7.039 1.00 0.00 26 ASN A O 6
ATOM 8973 N N . ASN A 1 27 ? -28.235 -2.091 8.662 1.00 0.00 27 ASN A N 6
ATOM 8974 C CA . ASN A 1 27 ? -27.100 -1.212 8.890 1.00 0.00 27 ASN A CA 6
ATOM 8975 C C . ASN A 1 27 ? -25.903 -2.045 9.356 1.00 0.00 27 ASN A C 6
ATOM 8976 O O . ASN A 1 27 ? -24.762 -1.591 9.284 1.00 0.00 27 ASN A O 6
ATOM 8987 N N . ALA A 1 28 ? -26.204 -3.246 9.824 1.00 0.00 28 ALA A N 6
ATOM 8988 C CA . ALA A 1 28 ? -25.168 -4.146 10.301 1.00 0.00 28 ALA A CA 6
ATOM 8989 C C . ALA A 1 28 ? -24.218 -4.479 9.148 1.00 0.00 28 ALA A C 6
ATOM 8990 O O . ALA A 1 28 ? -23.003 -4.360 9.289 1.00 0.00 28 ALA A O 6
ATOM 8997 N N . LYS A 1 29 ? -24.809 -4.889 8.037 1.00 0.00 29 LYS A N 6
ATOM 8998 C CA . LYS A 1 29 ? -24.031 -5.241 6.861 1.00 0.00 29 LYS A CA 6
ATOM 8999 C C . LYS A 1 29 ? -23.477 -3.965 6.222 1.00 0.00 29 LYS A C 6
ATOM 9000 O O . LYS A 1 29 ? -22.295 -3.895 5.886 1.00 0.00 29 LYS A O 6
ATOM 9018 N N . LEU A 1 30 ? -24.358 -2.986 6.069 1.00 0.00 30 LEU A N 6
ATOM 9019 C CA . LEU A 1 30 ? -23.973 -1.718 5.475 1.00 0.00 30 LEU A CA 6
ATOM 9020 C C . LEU A 1 30 ? -22.793 -1.133 6.255 1.00 0.00 30 LEU A C 6
ATOM 9021 O O . LEU A 1 30 ? -21.800 -0.712 5.663 1.00 0.00 30 LEU A O 6
ATOM 9037 N N . ALA A 1 31 ? -22.942 -1.121 7.572 1.00 0.00 31 ALA A N 6
ATOM 9038 C CA . ALA A 1 31 ? -21.902 -0.595 8.438 1.00 0.00 31 ALA A CA 6
ATOM 9039 C C . ALA A 1 31 ? -20.594 -1.341 8.168 1.00 0.00 31 ALA A C 6
ATOM 9040 O O . ALA A 1 31 ? -19.513 -0.759 8.256 1.00 0.00 31 ALA A O 6
ATOM 9047 N N . SER A 1 32 ? -20.733 -2.619 7.847 1.00 0.00 32 SER A N 6
ATOM 9048 C CA . SER A 1 32 ? -19.575 -3.449 7.563 1.00 0.00 32 SER A CA 6
ATOM 9049 C C . SER A 1 32 ? -18.705 -2.787 6.495 1.00 0.00 32 SER A C 6
ATOM 9050 O O . SER A 1 32 ? -17.494 -3.003 6.456 1.00 0.00 32 SER A O 6
ATOM 9058 N N . LEU A 1 33 ? -19.354 -1.996 5.654 1.00 0.00 33 LEU A N 6
ATOM 9059 C CA . LEU A 1 33 ? -18.652 -1.301 4.588 1.00 0.00 33 LEU A CA 6
ATOM 9060 C C . LEU A 1 33 ? -17.800 -0.182 5.188 1.00 0.00 33 LEU A C 6
ATOM 9061 O O . LEU A 1 33 ? -16.805 0.233 4.595 1.00 0.00 33 LEU A O 6
ATOM 9077 N N . GLN A 1 34 ? -18.221 0.277 6.359 1.00 0.00 34 GLN A N 6
ATOM 9078 C CA . GLN A 1 34 ? -17.507 1.339 7.047 1.00 0.00 34 GLN A CA 6
ATOM 9079 C C . GLN A 1 34 ? -16.186 0.814 7.611 1.00 0.00 34 GLN A C 6
ATOM 9080 O O . GLN A 1 34 ? -15.187 1.531 7.633 1.00 0.00 34 GLN A O 6
ATOM 9094 N N . GLN A 1 35 ? -16.224 -0.434 8.056 1.00 0.00 35 GLN A N 6
ATOM 9095 C CA . GLN A 1 35 ? -15.042 -1.065 8.620 1.00 0.00 35 GLN A CA 6
ATOM 9096 C C . GLN A 1 35 ? -13.942 -1.172 7.562 1.00 0.00 35 GLN A C 6
ATOM 9097 O O . GLN A 1 35 ? -12.758 -1.102 7.885 1.00 0.00 35 GLN A O 6
ATOM 9111 N N . VAL A 1 36 ? -14.373 -1.338 6.320 1.00 0.00 36 VAL A N 6
ATOM 9112 C CA . VAL A 1 36 ? -13.441 -1.455 5.212 1.00 0.00 36 VAL A CA 6
ATOM 9113 C C . VAL A 1 36 ? -13.150 -0.063 4.648 1.00 0.00 36 VAL A C 6
ATOM 9114 O O . VAL A 1 36 ? -12.014 0.236 4.277 1.00 0.00 36 VAL A O 6
ATOM 9127 N N . LEU A 1 37 ? -14.194 0.749 4.598 1.00 0.00 37 LEU A N 6
ATOM 9128 C CA . LEU A 1 37 ? -14.065 2.103 4.083 1.00 0.00 37 LEU A CA 6
ATOM 9129 C C . LEU A 1 37 ? -13.251 2.944 5.070 1.00 0.00 37 LEU A C 6
ATOM 9130 O O . LEU A 1 37 ? -12.441 3.775 4.661 1.00 0.00 37 LEU A O 6
ATOM 9146 N N . GLN A 1 38 ? -13.496 2.699 6.349 1.00 0.00 38 GLN A N 6
ATOM 9147 C CA . GLN A 1 38 ? -12.796 3.422 7.396 1.00 0.00 38 GLN A CA 6
ATOM 9148 C C . GLN A 1 38 ? -11.536 2.663 7.815 1.00 0.00 38 GLN A C 6
ATOM 9149 O O . GLN A 1 38 ? -10.842 3.072 8.745 1.00 0.00 38 GLN A O 6
ATOM 9163 N N . SER A 1 39 ? -11.278 1.574 7.109 1.00 0.00 39 SER A N 6
ATOM 9164 C CA . SER A 1 39 ? -10.113 0.752 7.395 1.00 0.00 39 SER A CA 6
ATOM 9165 C C . SER A 1 39 ? -8.834 1.558 7.152 1.00 0.00 39 SER A C 6
ATOM 9166 O O . SER A 1 39 ? -8.763 2.351 6.214 1.00 0.00 39 SER A O 6
ATOM 9174 N N . GLU A 1 40 ? -7.854 1.326 8.013 1.00 0.00 40 GLU A N 6
ATOM 9175 C CA . GLU A 1 40 ? -6.582 2.018 7.903 1.00 0.00 40 GLU A CA 6
ATOM 9176 C C . GLU A 1 40 ? -5.744 1.416 6.773 1.00 0.00 40 GLU A C 6
ATOM 9177 O O . GLU A 1 40 ? -5.073 2.139 6.039 1.00 0.00 40 GLU A O 6
ATOM 9190 N N . PHE A 1 41 ? -5.813 0.096 6.667 1.00 0.00 41 PHE A N 6
ATOM 9191 C CA . PHE A 1 41 ? -5.069 -0.612 5.639 1.00 0.00 41 PHE A CA 6
ATOM 9192 C C . PHE A 1 41 ? -5.195 0.096 4.287 1.00 0.00 41 PHE A C 6
ATOM 9193 O O . PHE A 1 41 ? -4.253 0.100 3.496 1.00 0.00 41 PHE A O 6
ATOM 9210 N N . PHE A 1 42 ? -6.366 0.674 4.065 1.00 0.00 42 PHE A N 6
ATOM 9211 C CA . PHE A 1 42 ? -6.627 1.381 2.823 1.00 0.00 42 PHE A CA 6
ATOM 9212 C C . PHE A 1 42 ? -5.550 2.435 2.556 1.00 0.00 42 PHE A C 6
ATOM 9213 O O . PHE A 1 42 ? -5.187 2.680 1.405 1.00 0.00 42 PHE A O 6
ATOM 9230 N N . GLY A 1 43 ? -5.066 3.028 3.637 1.00 0.00 43 GLY A N 6
ATOM 9231 C CA . GLY A 1 43 ? -4.037 4.050 3.534 1.00 0.00 43 GLY A CA 6
ATOM 9232 C C . GLY A 1 43 ? -2.643 3.424 3.532 1.00 0.00 43 GLY A C 6
ATOM 9233 O O . GLY A 1 43 ? -1.694 4.015 3.018 1.00 0.00 43 GLY A O 6
ATOM 9237 N N . ALA A 1 44 ? -2.561 2.236 4.114 1.00 0.00 44 ALA A N 6
ATOM 9238 C CA . ALA A 1 44 ? -1.295 1.525 4.187 1.00 0.00 44 ALA A CA 6
ATOM 9239 C C . ALA A 1 44 ? -0.903 1.047 2.788 1.00 0.00 44 ALA A C 6
ATOM 9240 O O . ALA A 1 44 ? 0.248 1.189 2.379 1.00 0.00 44 ALA A O 6
ATOM 9247 N N . VAL A 1 45 ? -1.883 0.492 2.089 1.00 0.00 45 VAL A N 6
ATOM 9248 C CA . VAL A 1 45 ? -1.655 -0.006 0.743 1.00 0.00 45 VAL A CA 6
ATOM 9249 C C . VAL A 1 45 ? -1.585 1.173 -0.228 1.00 0.00 45 VAL A C 6
ATOM 9250 O O . VAL A 1 45 ? -0.744 1.196 -1.125 1.00 0.00 45 VAL A O 6
ATOM 9263 N N . ARG A 1 46 ? -2.481 2.126 -0.017 1.00 0.00 46 ARG A N 6
ATOM 9264 C CA . ARG A 1 46 ? -2.532 3.307 -0.863 1.00 0.00 46 ARG A CA 6
ATOM 9265 C C . ARG A 1 46 ? -1.175 4.013 -0.870 1.00 0.00 46 ARG A C 6
ATOM 9266 O O . ARG A 1 46 ? -0.803 4.641 -1.861 1.00 0.00 46 ARG A O 6
ATOM 9286 N N . GLU A 1 47 ? -0.471 3.886 0.245 1.00 0.00 47 GLU A N 6
ATOM 9287 C CA . GLU A 1 47 ? 0.837 4.504 0.379 1.00 0.00 47 GLU A CA 6
ATOM 9288 C C . GLU A 1 47 ? 1.822 3.885 -0.615 1.00 0.00 47 GLU A C 6
ATOM 9289 O O . GLU A 1 47 ? 2.633 4.591 -1.215 1.00 0.00 47 GLU A O 6
ATOM 9302 N N . VAL A 1 48 ? 1.718 2.572 -0.762 1.00 0.00 48 VAL A N 6
ATOM 9303 C CA . VAL A 1 48 ? 2.588 1.850 -1.672 1.00 0.00 48 VAL A CA 6
ATOM 9304 C C . VAL A 1 48 ? 2.243 2.234 -3.113 1.00 0.00 48 VAL A C 6
ATOM 9305 O O . VAL A 1 48 ? 3.136 2.450 -3.932 1.00 0.00 48 VAL A O 6
ATOM 9318 N N . TYR A 1 49 ? 0.947 2.305 -3.377 1.00 0.00 49 TYR A N 6
ATOM 9319 C CA . TYR A 1 49 ? 0.473 2.660 -4.705 1.00 0.00 49 TYR A CA 6
ATOM 9320 C C . TYR A 1 49 ? 1.095 3.976 -5.177 1.00 0.00 49 TYR A C 6
ATOM 9321 O O . TYR A 1 49 ? 1.567 4.075 -6.307 1.00 0.00 49 TYR A O 6
ATOM 9339 N N . GLU A 1 50 ? 1.073 4.956 -4.284 1.00 0.00 50 GLU A N 6
ATOM 9340 C CA . GLU A 1 50 ? 1.628 6.264 -4.594 1.00 0.00 50 GLU A CA 6
ATOM 9341 C C . GLU A 1 50 ? 3.147 6.171 -4.745 1.00 0.00 50 GLU A C 6
ATOM 9342 O O . GLU A 1 50 ? 3.713 6.706 -5.698 1.00 0.00 50 GLU A O 6
ATOM 9355 N N . THR A 1 51 ? 3.766 5.492 -3.790 1.00 0.00 51 THR A N 6
ATOM 9356 C CA . THR A 1 51 ? 5.209 5.324 -3.805 1.00 0.00 51 THR A CA 6
ATOM 9357 C C . THR A 1 51 ? 5.646 4.574 -5.067 1.00 0.00 51 THR A C 6
ATOM 9358 O O . THR A 1 51 ? 6.572 4.998 -5.755 1.00 0.00 51 THR A O 6
ATOM 9369 N N . VAL A 1 52 ? 4.957 3.474 -5.330 1.00 0.00 52 VAL A N 6
ATOM 9370 C CA . VAL A 1 52 ? 5.261 2.662 -6.494 1.00 0.00 52 VAL A CA 6
ATOM 9371 C C . VAL A 1 52 ? 4.943 3.456 -7.763 1.00 0.00 52 VAL A C 6
ATOM 9372 O O . VAL A 1 52 ? 5.723 3.448 -8.715 1.00 0.00 52 VAL A O 6
ATOM 9385 N N . TYR A 1 53 ? 3.801 4.125 -7.735 1.00 0.00 53 TYR A N 6
ATOM 9386 C CA . TYR A 1 53 ? 3.371 4.922 -8.870 1.00 0.00 53 TYR A CA 6
ATOM 9387 C C . TYR A 1 53 ? 4.181 6.215 -8.968 1.00 0.00 53 TYR A C 6
ATOM 9388 O O . TYR A 1 53 ? 4.400 6.734 -10.063 1.00 0.00 53 TYR A O 6
ATOM 9406 N N . SER B 2 1 ? -10.414 -12.215 -0.902 1.00 0.00 106 SER B N 6
ATOM 9407 C CA . SER B 2 1 ? -10.752 -11.014 -1.649 1.00 0.00 106 SER B CA 6
ATOM 9408 C C . SER B 2 1 ? -12.272 -10.844 -1.707 1.00 0.00 106 SER B C 6
ATOM 9409 O O . SER B 2 1 ? -12.775 -9.954 -2.391 1.00 0.00 106 SER B O 6
ATOM 9417 N N . ASP B 2 2 ? -12.960 -11.714 -0.981 1.00 0.00 107 ASP B N 6
ATOM 9418 C CA . ASP B 2 2 ? -14.412 -11.670 -0.942 1.00 0.00 107 ASP B CA 6
ATOM 9419 C C . ASP B 2 2 ? -14.864 -10.987 0.349 1.00 0.00 107 ASP B C 6
ATOM 9420 O O . ASP B 2 2 ? -16.024 -10.597 0.478 1.00 0.00 107 ASP B O 6
ATOM 9430 N N . ALA B 2 3 ? -13.923 -10.865 1.276 1.00 0.00 108 ALA B N 6
ATOM 9431 C CA . ALA B 2 3 ? -14.211 -10.236 2.555 1.00 0.00 108 ALA B CA 6
ATOM 9432 C C . ALA B 2 3 ? -14.454 -8.740 2.340 1.00 0.00 108 ALA B C 6
ATOM 9433 O O . ALA B 2 3 ? -15.406 -8.179 2.880 1.00 0.00 108 ALA B O 6
ATOM 9440 N N . VAL B 2 4 ? -13.578 -8.137 1.548 1.00 0.00 109 VAL B N 6
ATOM 9441 C CA . VAL B 2 4 ? -13.686 -6.719 1.255 1.00 0.00 109 VAL B CA 6
ATOM 9442 C C . VAL B 2 4 ? -14.991 -6.457 0.500 1.00 0.00 109 VAL B C 6
ATOM 9443 O O . VAL B 2 4 ? -15.579 -5.384 0.624 1.00 0.00 109 VAL B O 6
ATOM 9456 N N . GLN B 2 5 ? -15.403 -7.456 -0.268 1.00 0.00 110 GLN B N 6
ATOM 9457 C CA . GLN B 2 5 ? -16.627 -7.347 -1.045 1.00 0.00 110 GLN B CA 6
ATOM 9458 C C . GLN B 2 5 ? -17.813 -7.040 -0.126 1.00 0.00 110 GLN B C 6
ATOM 9459 O O . GLN B 2 5 ? -18.804 -6.456 -0.562 1.00 0.00 110 GLN B O 6
ATOM 9473 N N . ARG B 2 6 ? -17.670 -7.447 1.125 1.00 0.00 111 ARG B N 6
ATOM 9474 C CA . ARG B 2 6 ? -18.716 -7.222 2.109 1.00 0.00 111 ARG B CA 6
ATOM 9475 C C . ARG B 2 6 ? -19.197 -5.771 2.051 1.00 0.00 111 ARG B C 6
ATOM 9476 O O . ARG B 2 6 ? -20.345 -5.479 2.381 1.00 0.00 111 ARG B O 6
ATOM 9496 N N . ALA B 2 7 ? -18.292 -4.898 1.630 1.00 0.00 112 ALA B N 6
ATOM 9497 C CA . ALA B 2 7 ? -18.609 -3.484 1.524 1.00 0.00 112 ALA B CA 6
ATOM 9498 C C . ALA B 2 7 ? -19.751 -3.295 0.523 1.00 0.00 112 ALA B C 6
ATOM 9499 O O . ALA B 2 7 ? -20.807 -2.769 0.873 1.00 0.00 112 ALA B O 6
ATOM 9506 N N . LYS B 2 8 ? -19.501 -3.734 -0.702 1.00 0.00 113 LYS B N 6
ATOM 9507 C CA . LYS B 2 8 ? -20.494 -3.620 -1.756 1.00 0.00 113 LYS B CA 6
ATOM 9508 C C . LYS B 2 8 ? -21.546 -4.717 -1.581 1.00 0.00 113 LYS B C 6
ATOM 9509 O O . LYS B 2 8 ? -22.675 -4.581 -2.051 1.00 0.00 113 LYS B O 6
ATOM 9527 N N . GLU B 2 9 ? -21.137 -5.782 -0.905 1.00 0.00 114 GLU B N 6
ATOM 9528 C CA . GLU B 2 9 ? -22.030 -6.902 -0.662 1.00 0.00 114 GLU B CA 6
ATOM 9529 C C . GLU B 2 9 ? -23.370 -6.405 -0.112 1.00 0.00 114 GLU B C 6
ATOM 9530 O O . GLU B 2 9 ? -24.401 -7.042 -0.313 1.00 0.00 114 GLU B O 6
ATOM 9543 N N . VAL B 2 10 ? -23.309 -5.269 0.568 1.00 0.00 115 VAL B N 6
ATOM 9544 C CA . VAL B 2 10 ? -24.503 -4.679 1.147 1.00 0.00 115 VAL B CA 6
ATOM 9545 C C . VAL B 2 10 ? -25.531 -4.430 0.042 1.00 0.00 115 VAL B C 6
ATOM 9546 O O . VAL B 2 10 ? -26.735 -4.524 0.275 1.00 0.00 115 VAL B O 6
ATOM 9559 N N . LEU B 2 11 ? -25.017 -4.115 -1.139 1.00 0.00 116 LEU B N 6
ATOM 9560 C CA . LEU B 2 11 ? -25.876 -3.851 -2.282 1.00 0.00 116 LEU B CA 6
ATOM 9561 C C . LEU B 2 11 ? -26.744 -5.080 -2.557 1.00 0.00 116 LEU B C 6
ATOM 9562 O O . LEU B 2 11 ? -27.805 -4.971 -3.170 1.00 0.00 116 LEU B O 6
ATOM 9578 N N . GLU B 2 12 ? -26.261 -6.223 -2.092 1.00 0.00 117 GLU B N 6
ATOM 9579 C CA . GLU B 2 12 ? -26.979 -7.471 -2.280 1.00 0.00 117 GLU B CA 6
ATOM 9580 C C . GLU B 2 12 ? -28.348 -7.405 -1.598 1.00 0.00 117 GLU B C 6
ATOM 9581 O O . GLU B 2 12 ? -29.333 -7.918 -2.124 1.00 0.00 117 GLU B O 6
ATOM 9594 N N . GLU B 2 13 ? -28.365 -6.766 -0.438 1.00 0.00 118 GLU B N 6
ATOM 9595 C CA . GLU B 2 13 ? -29.596 -6.625 0.322 1.00 0.00 118 GLU B CA 6
ATOM 9596 C C . GLU B 2 13 ? -30.415 -5.447 -0.210 1.00 0.00 118 GLU B C 6
ATOM 9597 O O . GLU B 2 13 ? -31.636 -5.538 -0.328 1.00 0.00 118 GLU B O 6
ATOM 9610 N N . ILE B 2 14 ? -29.710 -4.368 -0.518 1.00 0.00 119 ILE B N 6
ATOM 9611 C CA . ILE B 2 14 ? -30.357 -3.174 -1.035 1.00 0.00 119 ILE B CA 6
ATOM 9612 C C . ILE B 2 14 ? -31.054 -3.507 -2.354 1.00 0.00 119 ILE B C 6
ATOM 9613 O O . ILE B 2 14 ? -31.881 -2.735 -2.837 1.00 0.00 119 ILE B O 6
ATOM 9629 N N . SER B 2 15 ? -30.698 -4.659 -2.900 1.00 0.00 120 SER B N 6
ATOM 9630 C CA . SER B 2 15 ? -31.280 -5.106 -4.156 1.00 0.00 120 SER B CA 6
ATOM 9631 C C . SER B 2 15 ? -32.799 -5.213 -4.019 1.00 0.00 120 SER B C 6
ATOM 9632 O O . SER B 2 15 ? -33.520 -5.152 -5.012 1.00 0.00 120 SER B O 6
ATOM 9640 N N . CYS B 2 16 ? -33.241 -5.372 -2.779 1.00 0.00 121 CYS B N 6
ATOM 9641 C CA . CYS B 2 16 ? -34.661 -5.488 -2.500 1.00 0.00 121 CYS B CA 6
ATOM 9642 C C . CYS B 2 16 ? -35.192 -4.103 -2.125 1.00 0.00 121 CYS B C 6
ATOM 9643 O O . CYS B 2 16 ? -36.353 -3.790 -2.382 1.00 0.00 121 CYS B O 6
ATOM 9651 N N . TYR B 2 17 ? -34.317 -3.312 -1.521 1.00 0.00 122 TYR B N 6
ATOM 9652 C CA . TYR B 2 17 ? -34.683 -1.968 -1.109 1.00 0.00 122 TYR B CA 6
ATOM 9653 C C . TYR B 2 17 ? -34.390 -0.956 -2.217 1.00 0.00 122 TYR B C 6
ATOM 9654 O O . TYR B 2 17 ? -33.305 -0.959 -2.796 1.00 0.00 122 TYR B O 6
ATOM 9672 N N . PRO B 2 18 ? -35.403 -0.088 -2.485 1.00 0.00 123 PRO B N 6
ATOM 9673 C CA . PRO B 2 18 ? -35.264 0.929 -3.515 1.00 0.00 123 PRO B CA 6
ATOM 9674 C C . PRO B 2 18 ? -34.366 2.072 -3.038 1.00 0.00 123 PRO B C 6
ATOM 9675 O O . PRO B 2 18 ? -34.818 2.963 -2.319 1.00 0.00 123 PRO B O 6
ATOM 9686 N N . GLU B 2 19 ? -33.110 2.010 -3.457 1.00 0.00 124 GLU B N 6
ATOM 9687 C CA . GLU B 2 19 ? -32.145 3.028 -3.082 1.00 0.00 124 GLU B CA 6
ATOM 9688 C C . GLU B 2 19 ? -31.943 4.017 -4.231 1.00 0.00 124 GLU B C 6
ATOM 9689 O O . GLU B 2 19 ? -32.646 3.955 -5.239 1.00 0.00 124 GLU B O 6
ATOM 9702 N N . ASN B 2 20 ? -30.978 4.906 -4.044 1.00 0.00 125 ASN B N 6
ATOM 9703 C CA . ASN B 2 20 ? -30.674 5.906 -5.053 1.00 0.00 125 ASN B CA 6
ATOM 9704 C C . ASN B 2 20 ? -29.269 5.658 -5.604 1.00 0.00 125 ASN B C 6
ATOM 9705 O O . ASN B 2 20 ? -28.310 5.547 -4.841 1.00 0.00 125 ASN B O 6
ATOM 9716 N N . ASN B 2 21 ? -29.192 5.580 -6.925 1.00 0.00 126 ASN B N 6
ATOM 9717 C CA . ASN B 2 21 ? -27.919 5.347 -7.586 1.00 0.00 126 ASN B CA 6
ATOM 9718 C C . ASN B 2 21 ? -26.920 6.422 -7.155 1.00 0.00 126 ASN B C 6
ATOM 9719 O O . ASN B 2 21 ? -25.710 6.226 -7.253 1.00 0.00 126 ASN B O 6
ATOM 9730 N N . ASP B 2 22 ? -27.463 7.536 -6.687 1.00 0.00 127 ASP B N 6
ATOM 9731 C CA . ASP B 2 22 ? -26.635 8.644 -6.240 1.00 0.00 127 ASP B CA 6
ATOM 9732 C C . ASP B 2 22 ? -25.715 8.164 -5.115 1.00 0.00 127 ASP B C 6
ATOM 9733 O O . ASP B 2 22 ? -24.498 8.325 -5.192 1.00 0.00 127 ASP B O 6
ATOM 9743 N N . ALA B 2 23 ? -26.333 7.585 -4.096 1.00 0.00 128 ALA B N 6
ATOM 9744 C CA . ALA B 2 23 ? -25.584 7.081 -2.956 1.00 0.00 128 ALA B CA 6
ATOM 9745 C C . ALA B 2 23 ? -24.969 5.727 -3.314 1.00 0.00 128 ALA B C 6
ATOM 9746 O O . ALA B 2 23 ? -23.819 5.454 -2.970 1.00 0.00 128 ALA B O 6
ATOM 9753 N N . LYS B 2 24 ? -25.761 4.916 -4.001 1.00 0.00 129 LYS B N 6
ATOM 9754 C CA . LYS B 2 24 ? -25.308 3.596 -4.409 1.00 0.00 129 LYS B CA 6
ATOM 9755 C C . LYS B 2 24 ? -24.058 3.739 -5.280 1.00 0.00 129 LYS B C 6
ATOM 9756 O O . LYS B 2 24 ? -23.106 2.975 -5.134 1.00 0.00 129 LYS B O 6
ATOM 9774 N N . GLU B 2 25 ? -24.103 4.720 -6.168 1.00 0.00 130 GLU B N 6
ATOM 9775 C CA . GLU B 2 25 ? -22.985 4.971 -7.063 1.00 0.00 130 GLU B CA 6
ATOM 9776 C C . GLU B 2 25 ? -21.717 5.267 -6.260 1.00 0.00 130 GLU B C 6
ATOM 9777 O O . GLU B 2 25 ? -20.607 5.033 -6.736 1.00 0.00 130 GLU B O 6
ATOM 9790 N N . LEU B 2 26 ? -21.924 5.774 -5.052 1.00 0.00 131 LEU B N 6
ATOM 9791 C CA . LEU B 2 26 ? -20.810 6.103 -4.178 1.00 0.00 131 LEU B CA 6
ATOM 9792 C C . LEU B 2 26 ? -20.166 4.808 -3.674 1.00 0.00 131 LEU B C 6
ATOM 9793 O O . LEU B 2 26 ? -18.942 4.710 -3.600 1.00 0.00 131 LEU B O 6
ATOM 9809 N N . LYS B 2 27 ? -21.018 3.853 -3.339 1.00 0.00 132 LYS B N 6
ATOM 9810 C CA . LYS B 2 27 ? -20.547 2.570 -2.843 1.00 0.00 132 LYS B CA 6
ATOM 9811 C C . LYS B 2 27 ? -19.910 1.787 -3.993 1.00 0.00 132 LYS B C 6
ATOM 9812 O O . LYS B 2 27 ? -18.893 1.121 -3.806 1.00 0.00 132 LYS B O 6
ATOM 9830 N N . ARG B 2 28 ? -20.535 1.893 -5.156 1.00 0.00 133 ARG B N 6
ATOM 9831 C CA . ARG B 2 28 ? -20.041 1.203 -6.336 1.00 0.00 133 ARG B CA 6
ATOM 9832 C C . ARG B 2 28 ? -18.711 1.807 -6.787 1.00 0.00 133 ARG B C 6
ATOM 9833 O O . ARG B 2 28 ? -17.741 1.082 -7.015 1.00 0.00 133 ARG B O 6
ATOM 9853 N N . ILE B 2 29 ? -18.704 3.125 -6.900 1.00 0.00 134 ILE B N 6
ATOM 9854 C CA . ILE B 2 29 ? -17.506 3.836 -7.319 1.00 0.00 134 ILE B CA 6
ATOM 9855 C C . ILE B 2 29 ? -16.382 3.567 -6.317 1.00 0.00 134 ILE B C 6
ATOM 9856 O O . ILE B 2 29 ? -15.205 3.714 -6.645 1.00 0.00 134 ILE B O 6
ATOM 9872 N N . LEU B 2 30 ? -16.784 3.176 -5.117 1.00 0.00 135 LEU B N 6
ATOM 9873 C CA . LEU B 2 30 ? -15.825 2.886 -4.065 1.00 0.00 135 LEU B CA 6
ATOM 9874 C C . LEU B 2 30 ? -15.071 1.601 -4.409 1.00 0.00 135 LEU B C 6
ATOM 9875 O O . LEU B 2 30 ? -14.109 1.241 -3.732 1.00 0.00 135 LEU B O 6
ATOM 9891 N N . THR B 2 31 ? -15.535 0.944 -5.462 1.00 0.00 136 THR B N 6
ATOM 9892 C CA . THR B 2 31 ? -14.915 -0.294 -5.903 1.00 0.00 136 THR B CA 6
ATOM 9893 C C . THR B 2 31 ? -14.239 -0.095 -7.262 1.00 0.00 136 THR B C 6
ATOM 9894 O O . THR B 2 31 ? -14.818 -0.410 -8.300 1.00 0.00 136 THR B O 6
ATOM 9905 N N . GLN B 2 32 ? -13.022 0.424 -7.211 1.00 0.00 137 GLN B N 6
ATOM 9906 C CA . GLN B 2 32 ? -12.259 0.668 -8.421 1.00 0.00 137 GLN B CA 6
ATOM 9907 C C . GLN B 2 32 ? -11.017 -0.224 -8.457 1.00 0.00 137 GLN B C 6
ATOM 9908 O O . GLN B 2 32 ? -10.723 -0.924 -7.487 1.00 0.00 137 GLN B O 6
ATOM 9922 N N . PRO B 2 33 ? -10.303 -0.171 -9.613 1.00 0.00 138 PRO B N 6
ATOM 9923 C CA . PRO B 2 33 ? -9.099 -0.966 -9.785 1.00 0.00 138 PRO B CA 6
ATOM 9924 C C . PRO B 2 33 ? -7.931 -0.373 -8.998 1.00 0.00 138 PRO B C 6
ATOM 9925 O O . PRO B 2 33 ? -6.824 -0.906 -9.024 1.00 0.00 138 PRO B O 6
ATOM 9936 N N . HIS B 2 34 ? -8.220 0.725 -8.312 1.00 0.00 139 HIS B N 6
ATOM 9937 C CA . HIS B 2 34 ? -7.206 1.398 -7.516 1.00 0.00 139 HIS B CA 6
ATOM 9938 C C . HIS B 2 34 ? -7.394 1.043 -6.040 1.00 0.00 139 HIS B C 6
ATOM 9939 O O . HIS B 2 34 ? -6.472 0.547 -5.395 1.00 0.00 139 HIS B O 6
ATOM 9953 N N . PHE B 2 35 ? -8.595 1.311 -5.549 1.00 0.00 140 PHE B N 6
ATOM 9954 C CA . PHE B 2 35 ? -8.916 1.028 -4.160 1.00 0.00 140 PHE B CA 6
ATOM 9955 C C . PHE B 2 35 ? -9.196 -0.462 -3.957 1.00 0.00 140 PHE B C 6
ATOM 9956 O O . PHE B 2 35 ? -8.404 -1.168 -3.335 1.00 0.00 140 PHE B O 6
ATOM 9973 N N . MET B 2 36 ? -10.329 -0.897 -4.491 1.00 0.00 141 MET B N 6
ATOM 9974 C CA . MET B 2 36 ? -10.725 -2.290 -4.376 1.00 0.00 141 MET B CA 6
ATOM 9975 C C . MET B 2 36 ? -9.577 -3.220 -4.771 1.00 0.00 141 MET B C 6
ATOM 9976 O O . MET B 2 36 ? -9.366 -4.254 -4.137 1.00 0.00 141 MET B O 6
ATOM 9990 N N . ALA B 2 37 ? -8.865 -2.819 -5.813 1.00 0.00 142 ALA B N 6
ATOM 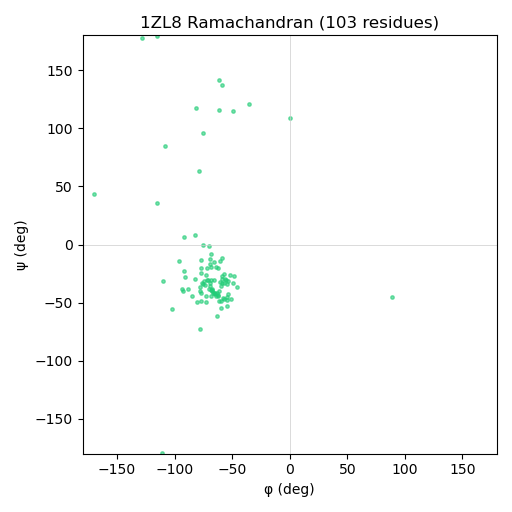9991 C CA . ALA B 2 37 ? -7.743 -3.606 -6.300 1.00 0.00 142 ALA B CA 6
ATOM 9992 C C . ALA B 2 37 ? -6.780 -3.883 -5.143 1.00 0.00 142 ALA B C 6
ATOM 9993 O O . ALA B 2 37 ? -6.293 -5.002 -4.991 1.00 0.00 142 ALA B O 6
ATOM 10000 N N . LEU B 2 38 ? -6.534 -2.844 -4.358 1.00 0.00 143 LEU B N 6
ATOM 10001 C CA . LEU B 2 38 ? -5.640 -2.962 -3.219 1.00 0.00 143 LEU B CA 6
ATOM 10002 C C . LEU B 2 38 ? -6.194 -4.004 -2.246 1.00 0.00 143 LEU B C 6
ATOM 10003 O O . LEU B 2 38 ? -5.432 -4.716 -1.595 1.00 0.00 143 LEU B O 6
ATOM 10019 N N . LEU B 2 39 ? -7.516 -4.056 -2.175 1.00 0.00 144 LEU B N 6
ATOM 10020 C CA . LEU B 2 39 ? -8.180 -4.999 -1.291 1.00 0.00 144 LEU B CA 6
ATOM 10021 C C . LEU B 2 39 ? -7.772 -6.425 -1.673 1.00 0.00 144 LEU B C 6
ATOM 10022 O O . LEU B 2 39 ? -7.548 -7.262 -0.801 1.00 0.00 144 LEU B O 6
ATOM 10038 N N . GLN B 2 40 ? -7.688 -6.653 -2.975 1.00 0.00 145 GLN B N 6
ATOM 10039 C CA . GLN B 2 40 ? -7.311 -7.961 -3.481 1.00 0.00 145 GLN B CA 6
ATOM 10040 C C . GLN B 2 40 ? -5.788 -8.108 -3.491 1.00 0.00 145 GLN B C 6
ATOM 10041 O O . GLN B 2 40 ? -5.268 -9.197 -3.729 1.00 0.00 145 GLN B O 6
ATOM 10055 N N . THR B 2 41 ? -5.117 -6.996 -3.229 1.00 0.00 146 THR B N 6
ATOM 10056 C CA . THR B 2 41 ? -3.664 -6.988 -3.203 1.00 0.00 146 THR B CA 6
ATOM 10057 C C . THR B 2 41 ? -3.155 -7.175 -1.774 1.00 0.00 146 THR B C 6
ATOM 10058 O O . THR B 2 41 ? -1.994 -7.526 -1.565 1.00 0.00 146 THR B O 6
ATOM 10069 N N . HIS B 2 42 ? -4.047 -6.930 -0.825 1.00 0.00 147 HIS B N 6
ATOM 10070 C CA . HIS B 2 42 ? -3.702 -7.065 0.579 1.00 0.00 147 HIS B CA 6
ATOM 10071 C C . HIS B 2 42 ? -4.415 -8.284 1.169 1.00 0.00 147 HIS B C 6
ATOM 10072 O O . HIS B 2 42 ? -3.887 -8.947 2.059 1.00 0.00 147 HIS B O 6
ATOM 10086 N N . ASP B 2 43 ? -5.606 -8.542 0.645 1.00 0.00 148 ASP B N 6
ATOM 10087 C CA . ASP B 2 43 ? -6.398 -9.669 1.108 1.00 0.00 148 ASP B CA 6
ATOM 10088 C C . ASP B 2 43 ? -5.677 -10.972 0.756 1.00 0.00 148 ASP B C 6
ATOM 10089 O O . ASP B 2 43 ? -6.026 -12.035 1.267 1.00 0.00 148 ASP B O 6
ATOM 10099 N N . VAL B 2 44 ? -4.685 -10.846 -0.112 1.00 0.00 149 VAL B N 6
ATOM 10100 C CA . VAL B 2 44 ? -3.912 -12.000 -0.537 1.00 0.00 149 VAL B CA 6
ATOM 10101 C C . VAL B 2 44 ? -3.249 -12.642 0.683 1.00 0.00 149 VAL B C 6
ATOM 10102 O O . VAL B 2 44 ? -3.233 -13.865 0.813 1.00 0.00 149 VAL B O 6
ATOM 10115 N N . VAL B 2 45 ? -2.721 -11.789 1.546 1.00 0.00 150 VAL B N 6
ATOM 10116 C CA . VAL B 2 45 ? -2.058 -12.258 2.752 1.00 0.00 150 VAL B CA 6
ATOM 10117 C C . VAL B 2 45 ? -3.113 -12.667 3.783 1.00 0.00 150 VAL B C 6
ATOM 10118 O O . VAL B 2 45 ? -2.914 -13.619 4.536 1.00 0.00 150 VAL B O 6
ATOM 10131 N N . ALA B 2 46 ? -4.214 -11.929 3.779 1.00 0.00 151 ALA B N 6
ATOM 10132 C CA . ALA B 2 46 ? -5.301 -12.204 4.704 1.00 0.00 151 ALA B CA 6
ATOM 10133 C C . ALA B 2 46 ? -5.914 -13.567 4.374 1.00 0.00 151 ALA B C 6
ATOM 10134 O O . ALA B 2 46 ? -6.325 -14.301 5.271 1.00 0.00 151 ALA B O 6
ATOM 10141 N N . HIS B 2 47 ? -5.956 -13.866 3.083 1.00 0.00 152 HIS B N 6
ATOM 10142 C CA . HIS B 2 47 ? -6.511 -15.126 2.623 1.00 0.00 152 HIS B CA 6
ATOM 10143 C C . HIS B 2 47 ? -5.592 -16.275 3.044 1.00 0.00 152 HIS B C 6
ATOM 10144 O O . HIS B 2 47 ? -6.052 -17.269 3.604 1.00 0.00 152 HIS B O 6
ATOM 10158 N N . GLU B 2 48 ? -4.309 -16.099 2.760 1.00 0.00 153 GLU B N 6
ATOM 10159 C CA . GLU B 2 48 ? -3.322 -17.109 3.101 1.00 0.00 153 GLU B CA 6
ATOM 10160 C C . GLU B 2 48 ? -3.105 -17.148 4.615 1.00 0.00 153 GLU B C 6
ATOM 10161 O O . GLU B 2 48 ? -2.705 -18.174 5.163 1.00 0.00 153 GLU B O 6
ATOM 10174 N N . VAL B 2 49 ? -3.376 -16.016 5.249 1.00 0.00 154 VAL B N 6
ATOM 10175 C CA . VAL B 2 49 ? -3.215 -15.908 6.690 1.00 0.00 154 VAL B CA 6
ATOM 10176 C C . VAL B 2 49 ? -4.088 -16.961 7.376 1.00 0.00 154 VAL B C 6
ATOM 10177 O O . VAL B 2 49 ? -3.692 -17.535 8.390 1.00 0.00 154 VAL B O 6
ATOM 10190 N N . TYR B 2 50 ? -5.260 -17.180 6.798 1.00 0.00 155 TYR B N 6
ATOM 10191 C CA . TYR B 2 50 ? -6.192 -18.152 7.342 1.00 0.00 155 TYR B CA 6
ATOM 10192 C C . TYR B 2 50 ? -6.106 -19.480 6.583 1.00 0.00 155 TYR B C 6
ATOM 10193 O O . TYR B 2 50 ? -6.739 -20.460 6.969 1.00 0.00 155 TYR B O 6
ATOM 10211 N N . SER B 2 51 ? -5.317 -19.466 5.519 1.00 0.00 156 SER B N 6
ATOM 10212 C CA . SER B 2 51 ? -5.139 -20.655 4.703 1.00 0.00 156 SER B CA 6
ATOM 10213 C C . SER B 2 51 ? -3.895 -21.420 5.158 1.00 0.00 156 SER B C 6
ATOM 10214 O O . SER B 2 51 ? -3.074 -20.889 5.905 1.00 0.00 156 SER B O 6
ATOM 10222 N N . ASP B 2 52 ? -3.796 -22.655 4.691 1.00 0.00 157 ASP B N 6
ATOM 10223 C CA . ASP B 2 52 ? -2.666 -23.499 5.040 1.00 0.00 157 ASP B CA 6
ATOM 10224 C C . ASP B 2 52 ? -1.376 -22.686 4.932 1.00 0.00 157 ASP B C 6
ATOM 10225 O O . ASP B 2 52 ? -0.922 -22.375 3.831 1.00 0.00 157 ASP B O 6
ATOM 10235 N N . GLU B 2 53 ? -0.818 -22.364 6.091 1.00 0.00 158 GLU B N 6
ATOM 10236 C CA . GLU B 2 53 ? 0.411 -21.592 6.142 1.00 0.00 158 GLU B CA 6
ATOM 10237 C C . GLU B 2 53 ? 1.620 -22.508 5.946 1.00 0.00 158 GLU B C 6
ATOM 10238 O O . GLU B 2 53 ? 2.738 -22.033 5.748 1.00 0.00 158 GLU B O 6
ATOM 10251 N N . ALA B 2 54 ? 1.356 -23.805 6.007 1.00 0.00 159 ALA B N 6
ATOM 10252 C CA . ALA B 2 54 ? 2.409 -24.791 5.841 1.00 0.00 159 ALA B CA 6
ATOM 10253 C C . ALA B 2 54 ? 2.930 -24.738 4.403 1.00 0.00 159 ALA B C 6
ATOM 10254 O O . ALA B 2 54 ? 4.107 -24.990 4.155 1.00 0.00 159 ALA B O 6
ATOM 10261 N N . GLY A 1 1 ? -5.012 18.505 -5.829 1.00 0.00 1 GLY A N 7
ATOM 10262 C CA . GLY A 1 1 ? -4.206 17.667 -4.961 1.00 0.00 1 GLY A CA 7
ATOM 10263 C C . GLY A 1 1 ? -5.072 16.979 -3.905 1.00 0.00 1 GLY A C 7
ATOM 10264 O O . GLY A 1 1 ? -4.556 16.465 -2.912 1.00 0.00 1 GLY A O 7
ATOM 10268 N N . SER A 1 2 ? -6.374 16.990 -4.153 1.00 0.00 2 SER A N 7
ATOM 10269 C CA . SER A 1 2 ? -7.316 16.374 -3.234 1.00 0.00 2 SER A CA 7
ATOM 10270 C C . SER A 1 2 ? -7.721 14.991 -3.749 1.00 0.00 2 SER A C 7
ATOM 10271 O O . SER A 1 2 ? -8.271 14.869 -4.843 1.00 0.00 2 SER A O 7
ATOM 10279 N N . LEU A 1 3 ? -7.430 13.984 -2.940 1.00 0.00 3 LEU A N 7
ATOM 10280 C CA . LEU A 1 3 ? -7.757 12.615 -3.302 1.00 0.00 3 LEU A CA 7
ATOM 10281 C C . LEU A 1 3 ? -9.266 12.496 -3.518 1.00 0.00 3 LEU A C 7
ATOM 10282 O O . LEU A 1 3 ? -10.041 12.531 -2.561 1.00 0.00 3 LEU A O 7
ATOM 10298 N N . ASN A 1 4 ? -9.641 12.357 -4.781 1.00 0.00 4 ASN A N 7
ATOM 10299 C CA . ASN A 1 4 ? -11.044 12.233 -5.135 1.00 0.00 4 ASN A CA 7
ATOM 10300 C C . ASN A 1 4 ? -11.593 10.919 -4.575 1.00 0.00 4 ASN A C 7
ATOM 10301 O O . ASN A 1 4 ? -12.755 10.846 -4.176 1.00 0.00 4 ASN A O 7
ATOM 10312 N N . LEU A 1 5 ? -10.733 9.912 -4.565 1.00 0.00 5 LEU A N 7
ATOM 10313 C CA . LEU A 1 5 ? -11.117 8.605 -4.061 1.00 0.00 5 LEU A CA 7
ATOM 10314 C C . LEU A 1 5 ? -11.209 8.658 -2.535 1.00 0.00 5 LEU A C 7
ATOM 10315 O O . LEU A 1 5 ? -12.204 8.225 -1.954 1.00 0.00 5 LEU A O 7
ATOM 10331 N N . GLU A 1 6 ? -10.161 9.193 -1.928 1.00 0.00 6 GLU A N 7
ATOM 10332 C CA . GLU A 1 6 ? -10.111 9.310 -0.481 1.00 0.00 6 GLU A CA 7
ATOM 10333 C C . GLU A 1 6 ? -11.264 10.181 0.022 1.00 0.00 6 GLU A C 7
ATOM 10334 O O . GLU A 1 6 ? -11.852 9.899 1.066 1.00 0.00 6 GLU A O 7
ATOM 10347 N N . ARG A 1 7 ? -11.557 11.220 -0.745 1.00 0.00 7 ARG A N 7
ATOM 10348 C CA . ARG A 1 7 ? -12.628 12.134 -0.392 1.00 0.00 7 ARG A CA 7
ATOM 10349 C C . ARG A 1 7 ? -13.987 11.461 -0.594 1.00 0.00 7 ARG A C 7
ATOM 10350 O O . ARG A 1 7 ? -14.891 11.621 0.225 1.00 0.00 7 ARG A O 7
ATOM 10370 N N . ASP A 1 8 ? -14.089 10.724 -1.691 1.00 0.00 8 ASP A N 7
ATOM 10371 C CA . ASP A 1 8 ? -15.322 10.027 -2.013 1.00 0.00 8 ASP A CA 7
ATOM 10372 C C . ASP A 1 8 ? -15.498 8.843 -1.058 1.00 0.00 8 ASP A C 7
ATOM 10373 O O . ASP A 1 8 ? -16.507 8.749 -0.360 1.00 0.00 8 ASP A O 7
ATOM 10383 N N . VAL A 1 9 ? -14.500 7.971 -1.059 1.00 0.00 9 VAL A N 7
ATOM 10384 C CA . VAL A 1 9 ? -14.531 6.800 -0.201 1.00 0.00 9 VAL A CA 7
ATOM 10385 C C . VAL A 1 9 ? -15.023 7.201 1.190 1.00 0.00 9 VAL A C 7
ATOM 10386 O O . VAL A 1 9 ? -15.583 6.382 1.917 1.00 0.00 9 VAL A O 7
ATOM 10399 N N . GLN A 1 10 ? -14.798 8.464 1.520 1.00 0.00 10 GLN A N 7
ATOM 10400 C CA . GLN A 1 10 ? -15.212 8.987 2.811 1.00 0.00 10 GLN A CA 7
ATOM 10401 C C . GLN A 1 10 ? -16.614 9.591 2.715 1.00 0.00 10 GLN A C 7
ATOM 10402 O O . GLN A 1 10 ? -17.448 9.378 3.594 1.00 0.00 10 GLN A O 7
ATOM 10416 N N . ARG A 1 11 ? -16.833 10.334 1.639 1.00 0.00 11 ARG A N 7
ATOM 10417 C CA . ARG A 1 11 ? -18.119 10.968 1.417 1.00 0.00 11 ARG A CA 7
ATOM 10418 C C . ARG A 1 11 ? -19.183 9.917 1.092 1.00 0.00 11 ARG A C 7
ATOM 10419 O O . ARG A 1 11 ? -20.378 10.181 1.208 1.00 0.00 11 ARG A O 7
ATOM 10439 N N . ILE A 1 12 ? -18.708 8.747 0.692 1.00 0.00 12 ILE A N 7
ATOM 10440 C CA . ILE A 1 12 ? -19.602 7.654 0.351 1.00 0.00 12 ILE A CA 7
ATOM 10441 C C . ILE A 1 12 ? -20.345 7.196 1.607 1.00 0.00 12 ILE A C 7
ATOM 10442 O O . ILE A 1 12 ? -21.501 6.786 1.534 1.00 0.00 12 ILE A O 7
ATOM 10458 N N . LEU A 1 13 ? -19.649 7.283 2.733 1.00 0.00 13 LEU A N 7
ATOM 10459 C CA . LEU A 1 13 ? -20.229 6.883 4.002 1.00 0.00 13 LEU A CA 7
ATOM 10460 C C . LEU A 1 13 ? -21.529 7.658 4.233 1.00 0.00 13 LEU A C 7
ATOM 10461 O O . LEU A 1 13 ? -22.378 7.232 5.013 1.00 0.00 13 LEU A O 7
ATOM 10477 N N . GLU A 1 14 ? -21.640 8.781 3.538 1.00 0.00 14 GLU A N 7
ATOM 10478 C CA . GLU A 1 14 ? -22.821 9.619 3.658 1.00 0.00 14 GLU A CA 7
ATOM 10479 C C . GLU A 1 14 ? -23.908 9.145 2.692 1.00 0.00 14 GLU A C 7
ATOM 10480 O O . GLU A 1 14 ? -25.098 9.273 2.979 1.00 0.00 14 GLU A O 7
ATOM 10493 N N . LEU A 1 15 ? -23.460 8.607 1.566 1.00 0.00 15 LEU A N 7
ATOM 10494 C CA . LEU A 1 15 ? -24.381 8.111 0.556 1.00 0.00 15 LEU A CA 7
ATOM 10495 C C . LEU A 1 15 ? -25.021 6.812 1.047 1.00 0.00 15 LEU A C 7
ATOM 10496 O O . LEU A 1 15 ? -26.244 6.682 1.050 1.00 0.00 15 LEU A O 7
ATOM 10512 N N . MET A 1 16 ? -24.167 5.884 1.452 1.00 0.00 16 MET A N 7
ATOM 10513 C CA . MET A 1 16 ? -24.635 4.601 1.946 1.00 0.00 16 MET A CA 7
ATOM 10514 C C . MET A 1 16 ? -25.397 4.763 3.262 1.00 0.00 16 MET A C 7
ATOM 10515 O O . MET A 1 16 ? -26.357 4.038 3.522 1.00 0.00 16 MET A O 7
ATOM 10529 N N . GLU A 1 17 ? -24.943 5.720 4.058 1.00 0.00 17 GLU A N 7
ATOM 10530 C CA . GLU A 1 17 ? -25.571 5.987 5.341 1.00 0.00 17 GLU A CA 7
ATOM 10531 C C . GLU A 1 17 ? -26.924 6.672 5.138 1.00 0.00 17 GLU A C 7
ATOM 10532 O O . GLU A 1 17 ? -27.735 6.737 6.059 1.00 0.00 17 GLU A O 7
ATOM 10545 N N . HIS A 1 18 ? -27.125 7.165 3.924 1.00 0.00 18 HIS A N 7
ATOM 10546 C CA . HIS A 1 18 ? -28.366 7.842 3.588 1.00 0.00 18 HIS A CA 7
ATOM 10547 C C . HIS A 1 18 ? -29.400 6.816 3.123 1.00 0.00 18 HIS A C 7
ATOM 10548 O O . HIS A 1 18 ? -30.592 6.968 3.386 1.00 0.00 18 HIS A O 7
ATOM 10562 N N . VAL A 1 19 ? -28.908 5.793 2.439 1.00 0.00 19 VAL A N 7
ATOM 10563 C CA . VAL A 1 19 ? -29.775 4.741 1.936 1.00 0.00 19 VAL A CA 7
ATOM 10564 C C . VAL A 1 19 ? -30.281 3.899 3.108 1.00 0.00 19 VAL A C 7
ATOM 10565 O O . VAL A 1 19 ? -31.429 3.456 3.109 1.00 0.00 19 VAL A O 7
ATOM 10578 N N . GLN A 1 20 ? -29.400 3.702 4.077 1.00 0.00 20 GLN A N 7
ATOM 10579 C CA . GLN A 1 20 ? -29.741 2.919 5.252 1.00 0.00 20 GLN A CA 7
ATOM 10580 C C . GLN A 1 20 ? -30.843 3.616 6.052 1.00 0.00 20 GLN A C 7
ATOM 10581 O O . GLN A 1 20 ? -31.328 3.080 7.048 1.00 0.00 20 GLN A O 7
ATOM 10595 N N . LYS A 1 21 ? -31.205 4.803 5.590 1.00 0.00 21 LYS A N 7
ATOM 10596 C CA . LYS A 1 21 ? -32.240 5.582 6.250 1.00 0.00 21 LYS A CA 7
ATOM 10597 C C . LYS A 1 21 ? -33.613 5.018 5.875 1.00 0.00 21 LYS A C 7
ATOM 10598 O O . LYS A 1 21 ? -34.640 5.603 6.215 1.00 0.00 21 LYS A O 7
ATOM 10616 N N . THR A 1 22 ? -33.584 3.891 5.182 1.00 0.00 22 THR A N 7
ATOM 10617 C CA . THR A 1 22 ? -34.813 3.242 4.756 1.00 0.00 22 THR A CA 7
ATOM 10618 C C . THR A 1 22 ? -35.201 2.138 5.743 1.00 0.00 22 THR A C 7
ATOM 10619 O O . THR A 1 22 ? -36.375 1.783 5.851 1.00 0.00 22 THR A O 7
ATOM 10630 N N . GLY A 1 23 ? -34.196 1.628 6.436 1.00 0.00 23 GLY A N 7
ATOM 10631 C CA . GLY A 1 23 ? -34.416 0.572 7.410 1.00 0.00 23 GLY A CA 7
ATOM 10632 C C . GLY A 1 23 ? -34.270 -0.808 6.764 1.00 0.00 23 GLY A C 7
ATOM 10633 O O . GLY A 1 23 ? -33.591 -1.681 7.302 1.00 0.00 23 GLY A O 7
ATOM 10637 N N . GLU A 1 24 ? -34.920 -0.964 5.619 1.00 0.00 24 GLU A N 7
ATOM 10638 C CA . GLU A 1 24 ? -34.872 -2.222 4.895 1.00 0.00 24 GLU A CA 7
ATOM 10639 C C . GLU A 1 24 ? -33.500 -2.406 4.241 1.00 0.00 24 GLU A C 7
ATOM 10640 O O . GLU A 1 24 ? -33.397 -2.472 3.017 1.00 0.00 24 GLU A O 7
ATOM 10653 N N . VAL A 1 25 ? -32.483 -2.482 5.086 1.00 0.00 25 VAL A N 7
ATOM 10654 C CA . VAL A 1 25 ? -31.123 -2.655 4.605 1.00 0.00 25 VAL A CA 7
ATOM 10655 C C . VAL A 1 25 ? -30.190 -2.887 5.796 1.00 0.00 25 VAL A C 7
ATOM 10656 O O . VAL A 1 25 ? -29.178 -2.200 5.938 1.00 0.00 25 VAL A O 7
ATOM 10669 N N . ASN A 1 26 ? -30.564 -3.852 6.621 1.00 0.00 26 ASN A N 7
ATOM 10670 C CA . ASN A 1 26 ? -29.774 -4.182 7.795 1.00 0.00 26 ASN A CA 7
ATOM 10671 C C . ASN A 1 26 ? -28.540 -3.280 7.843 1.00 0.00 26 ASN A C 7
ATOM 10672 O O . ASN A 1 26 ? -27.592 -3.477 7.085 1.00 0.00 26 ASN A O 7
ATOM 10683 N N . ASN A 1 27 ? -28.592 -2.307 8.742 1.00 0.00 27 ASN A N 7
ATOM 10684 C CA . ASN A 1 27 ? -27.490 -1.374 8.900 1.00 0.00 27 ASN A CA 7
ATOM 10685 C C . ASN A 1 27 ? -26.239 -2.136 9.342 1.00 0.00 27 ASN A C 7
ATOM 10686 O O . ASN A 1 27 ? -25.125 -1.631 9.223 1.00 0.00 27 ASN A O 7
ATOM 10697 N N . ALA A 1 28 ? -26.468 -3.343 9.843 1.00 0.00 28 ALA A N 7
ATOM 10698 C CA . ALA A 1 28 ? -25.374 -4.179 10.304 1.00 0.00 28 ALA A CA 7
ATOM 10699 C C . ALA A 1 28 ? -24.387 -4.403 9.154 1.00 0.00 28 ALA A C 7
ATOM 10700 O O . ALA A 1 28 ? -23.186 -4.189 9.311 1.00 0.00 28 ALA A O 7
ATOM 10707 N N . LYS A 1 29 ? -24.933 -4.828 8.024 1.00 0.00 29 LYS A N 7
ATOM 10708 C CA . LYS A 1 29 ? -24.116 -5.082 6.849 1.00 0.00 29 LYS A CA 7
ATOM 10709 C C . LYS A 1 29 ? -23.653 -3.749 6.258 1.00 0.00 29 LYS A C 7
ATOM 10710 O O . LYS A 1 29 ? -22.515 -3.628 5.809 1.00 0.00 29 LYS A O 7
ATOM 10728 N N . LEU A 1 30 ? -24.560 -2.783 6.276 1.00 0.00 30 LEU A N 7
ATOM 10729 C CA . LEU A 1 30 ? -24.258 -1.463 5.747 1.00 0.00 30 LEU A CA 7
ATOM 10730 C C . LEU A 1 30 ? -23.007 -0.916 6.440 1.00 0.00 30 LEU A C 7
ATOM 10731 O O . LEU A 1 30 ? -22.199 -0.230 5.817 1.00 0.00 30 LEU A O 7
ATOM 10747 N N . ALA A 1 31 ? -22.888 -1.239 7.720 1.00 0.00 31 ALA A N 7
ATOM 10748 C CA . ALA A 1 31 ? -21.751 -0.789 8.502 1.00 0.00 31 ALA A CA 7
ATOM 10749 C C . ALA A 1 31 ? -20.497 -1.542 8.053 1.00 0.00 31 ALA A C 7
ATOM 10750 O O . ALA A 1 31 ? -19.416 -0.961 7.969 1.00 0.00 31 ALA A O 7
ATOM 10757 N N . SER A 1 32 ? -20.683 -2.824 7.778 1.00 0.00 32 SER A N 7
ATOM 10758 C CA . SER A 1 32 ? -19.581 -3.664 7.341 1.00 0.00 32 SER A CA 7
ATOM 10759 C C . SER A 1 32 ? -18.867 -3.014 6.153 1.00 0.00 32 SER A C 7
ATOM 10760 O O . SER A 1 32 ? -17.702 -3.305 5.889 1.00 0.00 32 SER A O 7
ATOM 10768 N N . LEU A 1 33 ? -19.597 -2.144 5.469 1.00 0.00 33 LEU A N 7
ATOM 10769 C CA . LEU A 1 33 ? -19.049 -1.449 4.318 1.00 0.00 33 LEU A CA 7
ATOM 10770 C C . LEU A 1 33 ? -18.185 -0.280 4.794 1.00 0.00 33 LEU A C 7
ATOM 10771 O O . LEU A 1 33 ? -17.248 0.126 4.108 1.00 0.00 33 LEU A O 7
ATOM 10787 N N . GLN A 1 34 ? -18.530 0.229 5.968 1.00 0.00 34 GLN A N 7
ATOM 10788 C CA . GLN A 1 34 ? -17.797 1.342 6.546 1.00 0.00 34 GLN A CA 7
ATOM 10789 C C . GLN A 1 34 ? -16.456 0.863 7.103 1.00 0.00 34 GLN A C 7
ATOM 10790 O O . GLN A 1 34 ? -15.420 1.480 6.855 1.00 0.00 34 GLN A O 7
ATOM 10804 N N . GLN A 1 35 ? -16.516 -0.232 7.847 1.00 0.00 35 GLN A N 7
ATOM 10805 C CA . GLN A 1 35 ? -15.319 -0.800 8.441 1.00 0.00 35 GLN A CA 7
ATOM 10806 C C . GLN A 1 35 ? -14.304 -1.155 7.353 1.00 0.00 35 GLN A C 7
ATOM 10807 O O . GLN A 1 35 ? -13.104 -1.233 7.621 1.00 0.00 35 GLN A O 7
ATOM 10821 N N . VAL A 1 36 ? -14.819 -1.359 6.150 1.00 0.00 36 VAL A N 7
ATOM 10822 C CA . VAL A 1 36 ? -13.971 -1.704 5.021 1.00 0.00 36 VAL A CA 7
ATOM 10823 C C . VAL A 1 36 ? -13.555 -0.424 4.293 1.00 0.00 36 VAL A C 7
ATOM 10824 O O . VAL A 1 36 ? -12.425 -0.315 3.819 1.00 0.00 36 VAL A O 7
ATOM 10837 N N . LEU A 1 37 ? -14.490 0.512 4.227 1.00 0.00 37 LEU A N 7
ATOM 10838 C CA . LEU A 1 37 ? -14.235 1.780 3.565 1.00 0.00 37 LEU A CA 7
ATOM 10839 C C . LEU A 1 37 ? -13.370 2.658 4.472 1.00 0.00 37 LEU A C 7
ATOM 10840 O O . LEU A 1 37 ? -12.470 3.352 3.996 1.00 0.00 37 LEU A O 7
ATOM 10856 N N . GLN A 1 38 ? -13.671 2.601 5.760 1.00 0.00 38 GLN A N 7
ATOM 10857 C CA . GLN A 1 38 ? -12.932 3.383 6.737 1.00 0.00 38 GLN A CA 7
ATOM 10858 C C . GLN A 1 38 ? -11.671 2.634 7.174 1.00 0.00 38 GLN A C 7
ATOM 10859 O O . GLN A 1 38 ? -10.951 3.088 8.061 1.00 0.00 38 GLN A O 7
ATOM 10873 N N . SER A 1 39 ? -11.444 1.498 6.529 1.00 0.00 39 SER A N 7
ATOM 10874 C CA . SER A 1 39 ? -10.282 0.682 6.840 1.00 0.00 39 SER A CA 7
ATOM 10875 C C . SER A 1 39 ? -9.001 1.464 6.549 1.00 0.00 39 SER A C 7
ATOM 10876 O O . SER A 1 39 ? -8.939 2.224 5.583 1.00 0.00 39 SER A O 7
ATOM 10884 N N . GLU A 1 40 ? -8.009 1.250 7.399 1.00 0.00 40 GLU A N 7
ATOM 10885 C CA . GLU A 1 40 ? -6.732 1.924 7.246 1.00 0.00 40 GLU A CA 7
ATOM 10886 C C . GLU A 1 40 ? -5.947 1.317 6.080 1.00 0.00 40 GLU A C 7
ATOM 10887 O O . GLU A 1 40 ? -5.404 2.041 5.247 1.00 0.00 40 GLU A O 7
ATOM 10900 N N . PHE A 1 41 ? -5.911 -0.008 6.061 1.00 0.00 41 PHE A N 7
ATOM 10901 C CA . PHE A 1 41 ? -5.202 -0.720 5.012 1.00 0.00 41 PHE A CA 7
ATOM 10902 C C . PHE A 1 41 ? -5.463 -0.086 3.645 1.00 0.00 41 PHE A C 7
ATOM 10903 O O . PHE A 1 41 ? -4.568 -0.032 2.801 1.00 0.00 41 PHE A O 7
ATOM 10920 N N . PHE A 1 42 ? -6.691 0.378 3.468 1.00 0.00 42 PHE A N 7
ATOM 10921 C CA . PHE A 1 42 ? -7.080 1.008 2.217 1.00 0.00 42 PHE A CA 7
ATOM 10922 C C . PHE A 1 42 ? -6.124 2.145 1.854 1.00 0.00 42 PHE A C 7
ATOM 10923 O O . PHE A 1 42 ? -5.777 2.322 0.687 1.00 0.00 42 PHE A O 7
ATOM 10940 N N . GLY A 1 43 ? -5.723 2.887 2.876 1.00 0.00 43 GLY A N 7
ATOM 10941 C CA . GLY A 1 43 ? -4.812 4.002 2.679 1.00 0.00 43 GLY A CA 7
ATOM 10942 C C . GLY A 1 43 ? -3.357 3.534 2.708 1.00 0.00 43 GLY A C 7
ATOM 10943 O O . GLY A 1 43 ? -2.496 4.132 2.064 1.00 0.00 43 GLY A O 7
ATOM 10947 N N . ALA A 1 44 ? -3.126 2.469 3.462 1.00 0.00 44 ALA A N 7
ATOM 10948 C CA . ALA A 1 44 ? -1.788 1.914 3.582 1.00 0.00 44 ALA A CA 7
ATOM 10949 C C . ALA A 1 44 ? -1.395 1.251 2.261 1.00 0.00 44 ALA A C 7
ATOM 10950 O O . ALA A 1 44 ? -0.229 1.285 1.870 1.00 0.00 44 ALA A O 7
ATOM 10957 N N . VAL A 1 45 ? -2.388 0.666 1.609 1.00 0.00 45 VAL A N 7
ATOM 10958 C CA . VAL A 1 45 ? -2.159 -0.003 0.340 1.00 0.00 45 VAL A CA 7
ATOM 10959 C C . VAL A 1 45 ? -2.048 1.045 -0.769 1.00 0.00 45 VAL A C 7
ATOM 10960 O O . VAL A 1 45 ? -1.126 0.997 -1.583 1.00 0.00 45 VAL A O 7
ATOM 10973 N N . ARG A 1 46 ? -3.000 1.966 -0.770 1.00 0.00 46 ARG A N 7
ATOM 10974 C CA . ARG A 1 46 ? -3.020 3.024 -1.766 1.00 0.00 46 ARG A CA 7
ATOM 10975 C C . ARG A 1 46 ? -1.692 3.785 -1.758 1.00 0.00 46 ARG A C 7
ATOM 10976 O O . ARG A 1 46 ? -1.299 4.362 -2.769 1.00 0.00 46 ARG A O 7
ATOM 10996 N N . GLU A 1 47 ? -1.040 3.761 -0.606 1.00 0.00 47 GLU A N 7
ATOM 10997 C CA . GLU A 1 47 ? 0.236 4.441 -0.452 1.00 0.00 47 GLU A CA 7
ATOM 10998 C C . GLU A 1 47 ? 1.279 3.828 -1.388 1.00 0.00 47 GLU A C 7
ATOM 10999 O O . GLU A 1 47 ? 2.028 4.548 -2.045 1.00 0.00 47 GLU A O 7
ATOM 11012 N N . VAL A 1 48 ? 1.296 2.504 -1.416 1.00 0.00 48 VAL A N 7
ATOM 11013 C CA . VAL A 1 48 ? 2.235 1.785 -2.260 1.00 0.00 48 VAL A CA 7
ATOM 11014 C C . VAL A 1 48 ? 1.871 2.008 -3.728 1.00 0.00 48 VAL A C 7
ATOM 11015 O O . VAL A 1 48 ? 2.750 2.103 -4.583 1.00 0.00 48 VAL A O 7
ATOM 11028 N N . TYR A 1 49 ? 0.571 2.084 -3.975 1.00 0.00 49 TYR A N 7
ATOM 11029 C CA . TYR A 1 49 ? 0.078 2.294 -5.326 1.00 0.00 49 TYR A CA 7
ATOM 11030 C C . TYR A 1 49 ? 0.433 3.695 -5.829 1.00 0.00 49 TYR A C 7
ATOM 11031 O O . TYR A 1 49 ? 0.897 3.855 -6.958 1.00 0.00 49 TYR A O 7
ATOM 11049 N N . GLU A 1 50 ? 0.202 4.674 -4.967 1.00 0.00 50 GLU A N 7
ATOM 11050 C CA . GLU A 1 50 ? 0.492 6.055 -5.309 1.00 0.00 50 GLU A CA 7
ATOM 11051 C C . GLU A 1 50 ? 2.000 6.257 -5.475 1.00 0.00 50 GLU A C 7
ATOM 11052 O O . GLU A 1 50 ? 2.442 6.921 -6.411 1.00 0.00 50 GLU A O 7
ATOM 11065 N N . THR A 1 51 ? 2.749 5.670 -4.552 1.00 0.00 51 THR A N 7
ATOM 11066 C CA . THR A 1 51 ? 4.197 5.777 -4.584 1.00 0.00 51 THR A CA 7
ATOM 11067 C C . THR A 1 51 ? 4.756 5.077 -5.825 1.00 0.00 51 THR A C 7
ATOM 11068 O O . THR A 1 51 ? 5.649 5.601 -6.487 1.00 0.00 51 THR A O 7
ATOM 11079 N N . VAL A 1 52 ? 4.206 3.903 -6.100 1.00 0.00 52 VAL A N 7
ATOM 11080 C CA . VAL A 1 52 ? 4.639 3.126 -7.250 1.00 0.00 52 VAL A CA 7
ATOM 11081 C C . VAL A 1 52 ? 4.218 3.844 -8.533 1.00 0.00 52 VAL A C 7
ATOM 11082 O O . VAL A 1 52 ? 4.979 3.897 -9.497 1.00 0.00 52 VAL A O 7
ATOM 11095 N N . TYR A 1 53 ? 3.005 4.380 -8.505 1.00 0.00 53 TYR A N 7
ATOM 11096 C CA . TYR A 1 53 ? 2.474 5.094 -9.653 1.00 0.00 53 TYR A CA 7
ATOM 11097 C C . TYR A 1 53 ? 3.269 6.374 -9.919 1.00 0.00 53 TYR A C 7
ATOM 11098 O O . TYR A 1 53 ? 3.386 6.810 -11.063 1.00 0.00 53 TYR A O 7
ATOM 11116 N N . SER B 2 1 ? -11.806 -12.663 0.104 1.00 0.00 106 SER B N 7
ATOM 11117 C CA . SER B 2 1 ? -12.374 -11.745 -0.867 1.00 0.00 106 SER B CA 7
ATOM 11118 C C . SER B 2 1 ? -13.856 -11.514 -0.564 1.00 0.00 106 SER B C 7
ATOM 11119 O O . SER B 2 1 ? -14.560 -10.873 -1.345 1.00 0.00 106 SER B O 7
ATOM 11127 N N . ASP B 2 2 ? -14.286 -12.049 0.569 1.00 0.00 107 ASP B N 7
ATOM 11128 C CA . ASP B 2 2 ? -15.672 -11.911 0.983 1.00 0.00 107 ASP B CA 7
ATOM 11129 C C . ASP B 2 2 ? -15.786 -10.768 1.994 1.00 0.00 107 ASP B C 7
ATOM 11130 O O . ASP B 2 2 ? -16.846 -10.158 2.132 1.00 0.00 107 ASP B O 7
ATOM 11140 N N . ALA B 2 3 ? -14.678 -10.510 2.676 1.00 0.00 108 ALA B N 7
ATOM 11141 C CA . ALA B 2 3 ? -14.641 -9.453 3.671 1.00 0.00 108 ALA B CA 7
ATOM 11142 C C . ALA B 2 3 ? -14.741 -8.096 2.970 1.00 0.00 108 ALA B C 7
ATOM 11143 O O . ALA B 2 3 ? -15.515 -7.236 3.385 1.00 0.00 108 ALA B O 7
ATOM 11150 N N . VAL B 2 4 ? -13.948 -7.949 1.919 1.00 0.00 109 VAL B N 7
ATOM 11151 C CA . VAL B 2 4 ? -13.939 -6.711 1.157 1.00 0.00 109 VAL B CA 7
ATOM 11152 C C . VAL B 2 4 ? -15.197 -6.643 0.287 1.00 0.00 109 VAL B C 7
ATOM 11153 O O . VAL B 2 4 ? -15.791 -5.578 0.135 1.00 0.00 109 VAL B O 7
ATOM 11166 N N . GLN B 2 5 ? -15.564 -7.793 -0.258 1.00 0.00 110 GLN B N 7
ATOM 11167 C CA . GLN B 2 5 ? -16.739 -7.878 -1.107 1.00 0.00 110 GLN B CA 7
ATOM 11168 C C . GLN B 2 5 ? -17.981 -7.414 -0.342 1.00 0.00 110 GLN B C 7
ATOM 11169 O O . GLN B 2 5 ? -18.887 -6.820 -0.925 1.00 0.00 110 GLN B O 7
ATOM 11183 N N . ARG B 2 6 ? -17.982 -7.701 0.951 1.00 0.00 111 ARG B N 7
ATOM 11184 C CA . ARG B 2 6 ? -19.096 -7.319 1.800 1.00 0.00 111 ARG B CA 7
ATOM 11185 C C . ARG B 2 6 ? -19.422 -5.836 1.615 1.00 0.00 111 ARG B C 7
ATOM 11186 O O . ARG B 2 6 ? -20.541 -5.404 1.889 1.00 0.00 111 ARG B O 7
ATOM 11206 N N . ALA B 2 7 ? -18.425 -5.098 1.152 1.00 0.00 112 ALA B N 7
ATOM 11207 C CA . ALA B 2 7 ? -18.591 -3.671 0.928 1.00 0.00 112 ALA B CA 7
ATOM 11208 C C . ALA B 2 7 ? -19.773 -3.444 -0.017 1.00 0.00 112 ALA B C 7
ATOM 11209 O O . ALA B 2 7 ? -20.753 -2.796 0.352 1.00 0.00 112 ALA B O 7
ATOM 11216 N N . LYS B 2 8 ? -19.642 -3.985 -1.218 1.00 0.00 113 LYS B N 7
ATOM 11217 C CA . LYS B 2 8 ? -20.687 -3.849 -2.219 1.00 0.00 113 LYS B CA 7
ATOM 11218 C C . LYS B 2 8 ? -21.783 -4.883 -1.951 1.00 0.00 113 LYS B C 7
ATOM 11219 O O . LYS B 2 8 ? -22.956 -4.636 -2.223 1.00 0.00 113 LYS B O 7
ATOM 11237 N N . GLU B 2 9 ? -21.360 -6.022 -1.421 1.00 0.00 114 GLU B N 7
ATOM 11238 C CA . GLU B 2 9 ? -22.291 -7.094 -1.111 1.00 0.00 114 GLU B CA 7
ATOM 11239 C C . GLU B 2 9 ? -23.534 -6.535 -0.416 1.00 0.00 114 GLU B C 7
ATOM 11240 O O . GLU B 2 9 ? -24.621 -7.097 -0.537 1.00 0.00 114 GLU B O 7
ATOM 11253 N N . VAL B 2 10 ? -23.332 -5.437 0.295 1.00 0.00 115 VAL B N 7
ATOM 11254 C CA . VAL B 2 10 ? -24.421 -4.796 1.010 1.00 0.00 115 VAL B CA 7
ATOM 11255 C C . VAL B 2 10 ? -25.502 -4.376 0.012 1.00 0.00 115 VAL B C 7
ATOM 11256 O O . VAL B 2 10 ? -26.690 -4.401 0.330 1.00 0.00 115 VAL B O 7
ATOM 11269 N N . LEU B 2 11 ? -25.052 -3.998 -1.176 1.00 0.00 116 LEU B N 7
ATOM 11270 C CA . LEU B 2 11 ? -25.965 -3.574 -2.223 1.00 0.00 116 LEU B CA 7
ATOM 11271 C C . LEU B 2 11 ? -26.910 -4.726 -2.568 1.00 0.00 116 LEU B C 7
ATOM 11272 O O . LEU B 2 11 ? -27.994 -4.505 -3.104 1.00 0.00 116 LEU B O 7
ATOM 11288 N N . GLU B 2 12 ? -26.464 -5.931 -2.245 1.00 0.00 117 GLU B N 7
ATOM 11289 C CA . GLU B 2 12 ? -27.257 -7.120 -2.513 1.00 0.00 117 GLU B CA 7
ATOM 11290 C C . GLU B 2 12 ? -28.596 -7.043 -1.777 1.00 0.00 117 GLU B C 7
ATOM 11291 O O . GLU B 2 12 ? -29.626 -7.455 -2.308 1.00 0.00 117 GLU B O 7
ATOM 11304 N N . GLU B 2 13 ? -28.539 -6.510 -0.565 1.00 0.00 118 GLU B N 7
ATOM 11305 C CA . GLU B 2 13 ? -29.734 -6.372 0.251 1.00 0.00 118 GLU B CA 7
ATOM 11306 C C . GLU B 2 13 ? -30.511 -5.118 -0.156 1.00 0.00 118 GLU B C 7
ATOM 11307 O O . GLU B 2 13 ? -31.715 -5.029 0.079 1.00 0.00 118 GLU B O 7
ATOM 11320 N N . ILE B 2 14 ? -29.791 -4.182 -0.755 1.00 0.00 119 ILE B N 7
ATOM 11321 C CA . ILE B 2 14 ? -30.400 -2.938 -1.195 1.00 0.00 119 ILE B CA 7
ATOM 11322 C C . ILE B 2 14 ? -31.164 -3.180 -2.498 1.00 0.00 119 ILE B C 7
ATOM 11323 O O . ILE B 2 14 ? -31.950 -2.338 -2.927 1.00 0.00 119 ILE B O 7
ATOM 11339 N N . SER B 2 15 ? -30.906 -4.337 -3.091 1.00 0.00 120 SER B N 7
ATOM 11340 C CA . SER B 2 15 ? -31.561 -4.702 -4.337 1.00 0.00 120 SER B CA 7
ATOM 11341 C C . SER B 2 15 ? -33.075 -4.761 -4.134 1.00 0.00 120 SER B C 7
ATOM 11342 O O . SER B 2 15 ? -33.840 -4.504 -5.063 1.00 0.00 120 SER B O 7
ATOM 11350 N N . CYS B 2 16 ? -33.465 -5.100 -2.912 1.00 0.00 121 CYS B N 7
ATOM 11351 C CA . CYS B 2 16 ? -34.875 -5.195 -2.576 1.00 0.00 121 CYS B CA 7
ATOM 11352 C C . CYS B 2 16 ? -35.353 -3.817 -2.114 1.00 0.00 121 CYS B C 7
ATOM 11353 O O . CYS B 2 16 ? -36.493 -3.431 -2.374 1.00 0.00 121 CYS B O 7
ATOM 11361 N N . TYR B 2 17 ? -34.459 -3.111 -1.439 1.00 0.00 122 TYR B N 7
ATOM 11362 C CA . TYR B 2 17 ? -34.775 -1.783 -0.937 1.00 0.00 122 TYR B CA 7
ATOM 11363 C C . TYR B 2 17 ? -34.563 -0.725 -2.022 1.00 0.00 122 TYR B C 7
ATOM 11364 O O . TYR B 2 17 ? -33.455 -0.567 -2.533 1.00 0.00 122 TYR B O 7
ATOM 11382 N N . PRO B 2 18 ? -35.670 -0.007 -2.350 1.00 0.00 123 PRO B N 7
ATOM 11383 C CA . PRO B 2 18 ? -35.616 1.033 -3.362 1.00 0.00 123 PRO B CA 7
ATOM 11384 C C . PRO B 2 18 ? -34.920 2.286 -2.827 1.00 0.00 123 PRO B C 7
ATOM 11385 O O . PRO B 2 18 ? -35.547 3.109 -2.159 1.00 0.00 123 PRO B O 7
ATOM 11396 N N . GLU B 2 19 ? -33.637 2.391 -3.137 1.00 0.00 124 GLU B N 7
ATOM 11397 C CA . GLU B 2 19 ? -32.851 3.528 -2.695 1.00 0.00 124 GLU B CA 7
ATOM 11398 C C . GLU B 2 19 ? -32.486 4.416 -3.886 1.00 0.00 124 GLU B C 7
ATOM 11399 O O . GLU B 2 19 ? -32.973 4.204 -4.996 1.00 0.00 124 GLU B O 7
ATOM 11412 N N . ASN B 2 20 ? -31.633 5.394 -3.616 1.00 0.00 125 ASN B N 7
ATOM 11413 C CA . ASN B 2 20 ? -31.198 6.315 -4.651 1.00 0.00 125 ASN B CA 7
ATOM 11414 C C . ASN B 2 20 ? -30.090 5.661 -5.478 1.00 0.00 125 ASN B C 7
ATOM 11415 O O . ASN B 2 20 ? -29.149 5.093 -4.924 1.00 0.00 125 ASN B O 7
ATOM 11426 N N . ASN B 2 21 ? -30.238 5.760 -6.792 1.00 0.00 126 ASN B N 7
ATOM 11427 C CA . ASN B 2 21 ? -29.261 5.184 -7.701 1.00 0.00 126 ASN B CA 7
ATOM 11428 C C . ASN B 2 21 ? -27.931 5.925 -7.549 1.00 0.00 126 ASN B C 7
ATOM 11429 O O . ASN B 2 21 ? -26.875 5.388 -7.884 1.00 0.00 126 ASN B O 7
ATOM 11440 N N . ASP B 2 22 ? -28.025 7.147 -7.046 1.00 0.00 127 ASP B N 7
ATOM 11441 C CA . ASP B 2 22 ? -26.842 7.968 -6.845 1.00 0.00 127 ASP B CA 7
ATOM 11442 C C . ASP B 2 22 ? -26.094 7.483 -5.603 1.00 0.00 127 ASP B C 7
ATOM 11443 O O . ASP B 2 22 ? -24.865 7.490 -5.570 1.00 0.00 127 ASP B O 7
ATOM 11453 N N . ALA B 2 23 ? -26.867 7.072 -4.608 1.00 0.00 128 ALA B N 7
ATOM 11454 C CA . ALA B 2 23 ? -26.295 6.584 -3.366 1.00 0.00 128 ALA B CA 7
ATOM 11455 C C . ALA B 2 23 ? -25.621 5.232 -3.615 1.00 0.00 128 ALA B C 7
ATOM 11456 O O . ALA B 2 23 ? -24.443 5.054 -3.306 1.00 0.00 128 ALA B O 7
ATOM 11463 N N . LYS B 2 24 ? -26.399 4.315 -4.170 1.00 0.00 129 LYS B N 7
ATOM 11464 C CA . LYS B 2 24 ? -25.893 2.984 -4.465 1.00 0.00 129 LYS B CA 7
ATOM 11465 C C . LYS B 2 24 ? -24.762 3.089 -5.490 1.00 0.00 129 LYS B C 7
ATOM 11466 O O . LYS B 2 24 ? -23.832 2.283 -5.478 1.00 0.00 129 LYS B O 7
ATOM 11484 N N . GLU B 2 25 ? -24.879 4.087 -6.352 1.00 0.00 130 GLU B N 7
ATOM 11485 C CA . GLU B 2 25 ? -23.877 4.307 -7.382 1.00 0.00 130 GLU B CA 7
ATOM 11486 C C . GLU B 2 25 ? -22.528 4.653 -6.747 1.00 0.00 130 GLU B C 7
ATOM 11487 O O . GLU B 2 25 ? -21.481 4.248 -7.246 1.00 0.00 130 GLU B O 7
ATOM 11500 N N . LEU B 2 26 ? -22.600 5.399 -5.653 1.00 0.00 131 LEU B N 7
ATOM 11501 C CA . LEU B 2 26 ? -21.397 5.803 -4.944 1.00 0.00 131 LEU B CA 7
ATOM 11502 C C . LEU B 2 26 ? -20.619 4.559 -4.518 1.00 0.00 131 LEU B C 7
ATOM 11503 O O . LEU B 2 26 ? -19.392 4.528 -4.611 1.00 0.00 131 LEU B O 7
ATOM 11519 N N . LYS B 2 27 ? -21.362 3.562 -4.060 1.00 0.00 132 LYS B N 7
ATOM 11520 C CA . LYS B 2 27 ? -20.756 2.317 -3.621 1.00 0.00 132 LYS B CA 7
ATOM 11521 C C . LYS B 2 27 ? -20.268 1.533 -4.840 1.00 0.00 132 LYS B C 7
ATOM 11522 O O . LYS B 2 27 ? -19.164 0.987 -4.831 1.00 0.00 132 LYS B O 7
ATOM 11540 N N . ARG B 2 28 ? -21.112 1.503 -5.860 1.00 0.00 133 ARG B N 7
ATOM 11541 C CA . ARG B 2 28 ? -20.781 0.794 -7.085 1.00 0.00 133 ARG B CA 7
ATOM 11542 C C . ARG B 2 28 ? -19.503 1.370 -7.702 1.00 0.00 133 ARG B C 7
ATOM 11543 O O . ARG B 2 28 ? -18.654 0.626 -8.187 1.00 0.00 133 ARG B O 7
ATOM 11563 N N . ILE B 2 29 ? -19.408 2.690 -7.661 1.00 0.00 134 ILE B N 7
ATOM 11564 C CA . ILE B 2 29 ? -18.250 3.375 -8.210 1.00 0.00 134 ILE B CA 7
ATOM 11565 C C . ILE B 2 29 ? -17.061 3.194 -7.263 1.00 0.00 134 ILE B C 7
ATOM 11566 O O . ILE B 2 29 ? -15.912 3.382 -7.661 1.00 0.00 134 ILE B O 7
ATOM 11582 N N . LEU B 2 30 ? -17.379 2.836 -6.028 1.00 0.00 135 LEU B N 7
ATOM 11583 C CA . LEU B 2 30 ? -16.351 2.629 -5.021 1.00 0.00 135 LEU B CA 7
ATOM 11584 C C . LEU B 2 30 ? -15.532 1.387 -5.383 1.00 0.00 135 LEU B C 7
ATOM 11585 O O . LEU B 2 30 ? -14.359 1.292 -5.030 1.00 0.00 135 LEU B O 7
ATOM 11601 N N . THR B 2 31 ? -16.186 0.469 -6.078 1.00 0.00 136 THR B N 7
ATOM 11602 C CA . THR B 2 31 ? -15.534 -0.762 -6.490 1.00 0.00 136 THR B CA 7
ATOM 11603 C C . THR B 2 31 ? -14.784 -0.553 -7.808 1.00 0.00 136 THR B C 7
ATOM 11604 O O . THR B 2 31 ? -15.304 -0.866 -8.878 1.00 0.00 136 THR B O 7
ATOM 11615 N N . GLN B 2 32 ? -13.575 -0.027 -7.688 1.00 0.00 137 GLN B N 7
ATOM 11616 C CA . GLN B 2 32 ? -12.747 0.227 -8.854 1.00 0.00 137 GLN B CA 7
ATOM 11617 C C . GLN B 2 32 ? -11.563 -0.740 -8.887 1.00 0.00 137 GLN B C 7
ATOM 11618 O O . GLN B 2 32 ? -11.308 -1.448 -7.914 1.00 0.00 137 GLN B O 7
ATOM 11632 N N . PRO B 2 33 ? -10.851 -0.738 -10.045 1.00 0.00 138 PRO B N 7
ATOM 11633 C CA . PRO B 2 33 ? -9.699 -1.607 -10.217 1.00 0.00 138 PRO B CA 7
ATOM 11634 C C . PRO B 2 33 ? -8.494 -1.079 -9.435 1.00 0.00 138 PRO B C 7
ATOM 11635 O O . PRO B 2 33 ? -7.420 -1.678 -9.465 1.00 0.00 138 PRO B O 7
ATOM 11646 N N . HIS B 2 34 ? -8.713 0.036 -8.754 1.00 0.00 139 HIS B N 7
ATOM 11647 C CA . HIS B 2 34 ? -7.658 0.650 -7.965 1.00 0.00 139 HIS B CA 7
ATOM 11648 C C . HIS B 2 34 ? -7.862 0.316 -6.486 1.00 0.00 139 HIS B C 7
ATOM 11649 O O . HIS B 2 34 ? -6.968 -0.227 -5.839 1.00 0.00 139 HIS B O 7
ATOM 11663 N N . PHE B 2 35 ? -9.044 0.654 -5.995 1.00 0.00 140 PHE B N 7
ATOM 11664 C CA . PHE B 2 35 ? -9.378 0.397 -4.603 1.00 0.00 140 PHE B CA 7
ATOM 11665 C C . PHE B 2 35 ? -9.730 -1.077 -4.387 1.00 0.00 140 PHE B C 7
ATOM 11666 O O . PHE B 2 35 ? -8.993 -1.803 -3.719 1.00 0.00 140 PHE B O 7
ATOM 11683 N N . MET B 2 36 ? -10.854 -1.475 -4.964 1.00 0.00 141 MET B N 7
ATOM 11684 C CA . MET B 2 36 ? -11.311 -2.849 -4.844 1.00 0.00 141 MET B CA 7
ATOM 11685 C C . MET B 2 36 ? -10.196 -3.833 -5.205 1.00 0.00 141 MET B C 7
ATOM 11686 O O . MET B 2 36 ? -9.991 -4.827 -4.511 1.00 0.00 141 MET B O 7
ATOM 11700 N N . ALA B 2 37 ? -9.503 -3.519 -6.289 1.00 0.00 142 ALA B N 7
ATOM 11701 C CA . ALA B 2 37 ? -8.413 -4.362 -6.751 1.00 0.00 142 ALA B CA 7
ATOM 11702 C C . ALA B 2 37 ? -7.427 -4.591 -5.604 1.00 0.00 142 ALA B C 7
ATOM 11703 O O . ALA B 2 37 ? -6.935 -5.701 -5.415 1.00 0.00 142 ALA B O 7
ATOM 11710 N N . LEU B 2 38 ? -7.170 -3.520 -4.865 1.00 0.00 143 LEU B N 7
ATOM 11711 C CA . LEU B 2 38 ? -6.254 -3.589 -3.741 1.00 0.00 143 LEU B CA 7
ATOM 11712 C C . LEU B 2 38 ? -6.786 -4.593 -2.716 1.00 0.00 143 LEU B C 7
ATOM 11713 O O . LEU B 2 38 ? -6.010 -5.291 -2.064 1.00 0.00 143 LEU B O 7
ATOM 11729 N N . LEU B 2 39 ? -8.104 -4.634 -2.605 1.00 0.00 144 LEU B N 7
ATOM 11730 C CA . LEU B 2 39 ? -8.750 -5.541 -1.669 1.00 0.00 144 LEU B CA 7
ATOM 11731 C C . LEU B 2 39 ? -8.370 -6.981 -2.020 1.00 0.00 144 LEU B C 7
ATOM 11732 O O . LEU B 2 39 ? -8.074 -7.782 -1.134 1.00 0.00 144 LEU B O 7
ATOM 11748 N N . GLN B 2 40 ? -8.392 -7.266 -3.314 1.00 0.00 145 GLN B N 7
ATOM 11749 C CA . GLN B 2 40 ? -8.053 -8.596 -3.792 1.00 0.00 145 GLN B CA 7
ATOM 11750 C C . GLN B 2 40 ? -6.535 -8.785 -3.809 1.00 0.00 145 GLN B C 7
ATOM 11751 O O . GLN B 2 40 ? -6.046 -9.889 -4.038 1.00 0.00 145 GLN B O 7
ATOM 11765 N N . THR B 2 41 ? -5.833 -7.689 -3.563 1.00 0.00 146 THR B N 7
ATOM 11766 C CA . THR B 2 41 ? -4.380 -7.719 -3.548 1.00 0.00 146 THR B CA 7
ATOM 11767 C C . THR B 2 41 ? -3.862 -7.674 -2.109 1.00 0.00 146 THR B C 7
ATOM 11768 O O . THR B 2 41 ? -2.712 -8.027 -1.847 1.00 0.00 146 THR B O 7
ATOM 11779 N N . HIS B 2 42 ? -4.732 -7.234 -1.212 1.00 0.00 147 HIS B N 7
ATOM 11780 C CA . HIS B 2 42 ? -4.377 -7.137 0.192 1.00 0.00 147 HIS B CA 7
ATOM 11781 C C . HIS B 2 42 ? -5.061 -8.261 0.974 1.00 0.00 147 HIS B C 7
ATOM 11782 O O . HIS B 2 42 ? -4.477 -8.821 1.901 1.00 0.00 147 HIS B O 7
ATOM 11796 N N . ASP B 2 43 ? -6.288 -8.556 0.572 1.00 0.00 148 ASP B N 7
ATOM 11797 C CA . ASP B 2 43 ? -7.057 -9.604 1.221 1.00 0.00 148 ASP B CA 7
ATOM 11798 C C . ASP B 2 43 ? -6.382 -10.955 0.977 1.00 0.00 148 ASP B C 7
ATOM 11799 O O . ASP B 2 43 ? -6.718 -11.947 1.621 1.00 0.00 148 ASP B O 7
ATOM 11809 N N . VAL B 2 44 ? -5.441 -10.947 0.044 1.00 0.00 149 VAL B N 7
ATOM 11810 C CA . VAL B 2 44 ? -4.714 -12.161 -0.295 1.00 0.00 149 VAL B CA 7
ATOM 11811 C C . VAL B 2 44 ? -3.942 -12.648 0.933 1.00 0.00 149 VAL B C 7
ATOM 11812 O O . VAL B 2 44 ? -3.890 -13.847 1.202 1.00 0.00 149 VAL B O 7
ATOM 11825 N N . VAL B 2 45 ? -3.364 -11.694 1.646 1.00 0.00 150 VAL B N 7
ATOM 11826 C CA . VAL B 2 45 ? -2.597 -12.010 2.839 1.00 0.00 150 VAL B CA 7
ATOM 11827 C C . VAL B 2 45 ? -3.517 -12.664 3.872 1.00 0.00 150 VAL B C 7
ATOM 11828 O O . VAL B 2 45 ? -3.092 -13.548 4.615 1.00 0.00 150 VAL B O 7
ATOM 11841 N N . ALA B 2 46 ? -4.759 -12.205 3.886 1.00 0.00 151 ALA B N 7
ATOM 11842 C CA . ALA B 2 46 ? -5.742 -12.733 4.816 1.00 0.00 151 ALA B CA 7
ATOM 11843 C C . ALA B 2 46 ? -5.942 -14.225 4.545 1.00 0.00 151 ALA B C 7
ATOM 11844 O O . ALA B 2 46 ? -6.211 -14.996 5.465 1.00 0.00 151 ALA B O 7
ATOM 11851 N N . HIS B 2 47 ? -5.804 -14.589 3.279 1.00 0.00 152 HIS B N 7
ATOM 11852 C CA . HIS B 2 47 ? -5.965 -15.975 2.875 1.00 0.00 152 HIS B CA 7
ATOM 11853 C C . HIS B 2 47 ? -4.792 -16.802 3.401 1.00 0.00 152 HIS B C 7
ATOM 11854 O O . HIS B 2 47 ? -4.991 -17.859 4.000 1.00 0.00 152 HIS B O 7
ATOM 11868 N N . GLU B 2 48 ? -3.593 -16.293 3.158 1.00 0.00 153 GLU B N 7
ATOM 11869 C CA . GLU B 2 48 ? -2.386 -16.972 3.599 1.00 0.00 153 GLU B CA 7
ATOM 11870 C C . GLU B 2 48 ? -2.231 -16.845 5.115 1.00 0.00 153 GLU B C 7
ATOM 11871 O O . GLU B 2 48 ? -1.662 -17.726 5.760 1.00 0.00 153 GLU B O 7
ATOM 11884 N N . VAL B 2 49 ? -2.749 -15.745 5.641 1.00 0.00 154 VAL B N 7
ATOM 11885 C CA . VAL B 2 49 ? -2.675 -15.493 7.071 1.00 0.00 154 VAL B CA 7
ATOM 11886 C C . VAL B 2 49 ? -3.277 -16.679 7.827 1.00 0.00 154 VAL B C 7
ATOM 11887 O O . VAL B 2 49 ? -2.739 -17.109 8.844 1.00 0.00 154 VAL B O 7
ATOM 11900 N N . TYR B 2 50 ? -4.386 -17.174 7.297 1.00 0.00 155 TYR B N 7
ATOM 11901 C CA . TYR B 2 50 ? -5.068 -18.303 7.907 1.00 0.00 155 TYR B CA 7
ATOM 11902 C C . TYR B 2 50 ? -4.586 -19.626 7.308 1.00 0.00 155 TYR B C 7
ATOM 11903 O O . TYR B 2 50 ? -4.910 -20.698 7.817 1.00 0.00 155 TYR B O 7
ATOM 11921 N N . SER B 2 51 ? -3.820 -19.507 6.234 1.00 0.00 156 SER B N 7
ATOM 11922 C CA . SER B 2 51 ? -3.289 -20.679 5.558 1.00 0.00 156 SER B CA 7
ATOM 11923 C C . SER B 2 51 ? -1.916 -21.036 6.130 1.00 0.00 156 SER B C 7
ATOM 11924 O O . SER B 2 51 ? -1.312 -20.240 6.848 1.00 0.00 156 SER B O 7
ATOM 11932 N N . ASP B 2 52 ? -1.462 -22.233 5.790 1.00 0.00 157 ASP B N 7
ATOM 11933 C CA . ASP B 2 52 ? -0.171 -22.705 6.259 1.00 0.00 157 ASP B CA 7
ATOM 11934 C C . ASP B 2 52 ? 0.856 -21.580 6.128 1.00 0.00 157 ASP B C 7
ATOM 11935 O O . ASP B 2 52 ? 1.273 -21.240 5.022 1.00 0.00 157 ASP B O 7
ATOM 11945 N N . GLU B 2 53 ? 1.239 -21.035 7.273 1.00 0.00 158 GLU B N 7
ATOM 11946 C CA . GLU B 2 53 ? 2.210 -19.955 7.301 1.00 0.00 158 GLU B CA 7
ATOM 11947 C C . GLU B 2 53 ? 3.632 -20.517 7.217 1.00 0.00 158 GLU B C 7
ATOM 11948 O O . GLU B 2 53 ? 4.587 -19.771 7.014 1.00 0.00 158 GLU B O 7
ATOM 11961 N N . ALA B 2 54 ? 3.725 -21.828 7.383 1.00 0.00 159 ALA B N 7
ATOM 11962 C CA . ALA B 2 54 ? 5.013 -22.499 7.329 1.00 0.00 159 ALA B CA 7
ATOM 11963 C C . ALA B 2 54 ? 5.570 -22.413 5.906 1.00 0.00 159 ALA B C 7
ATOM 11964 O O . ALA B 2 54 ? 6.783 -22.348 5.714 1.00 0.00 159 ALA B O 7
ATOM 11971 N N . GLY A 1 1 ? -10.568 8.911 -11.701 1.00 0.00 1 GLY A N 8
ATOM 11972 C CA . GLY A 1 1 ? -9.245 8.481 -11.286 1.00 0.00 1 GLY A CA 8
ATOM 11973 C C . GLY A 1 1 ? -8.455 9.641 -10.678 1.00 0.00 1 GLY A C 8
ATOM 11974 O O . GLY A 1 1 ? -7.227 9.657 -10.735 1.00 0.00 1 GLY A O 8
ATOM 11978 N N . SER A 1 2 ? -9.192 10.586 -10.114 1.00 0.00 2 SER A N 8
ATOM 11979 C CA . SER A 1 2 ? -8.576 11.748 -9.497 1.00 0.00 2 SER A CA 8
ATOM 11980 C C . SER A 1 2 ? -8.778 11.704 -7.982 1.00 0.00 2 SER A C 8
ATOM 11981 O O . SER A 1 2 ? -9.456 10.817 -7.467 1.00 0.00 2 SER A O 8
ATOM 11989 N N . LEU A 1 3 ? -8.174 12.672 -7.308 1.00 0.00 3 LEU A N 8
ATOM 11990 C CA . LEU A 1 3 ? -8.278 12.757 -5.861 1.00 0.00 3 LEU A CA 8
ATOM 11991 C C . LEU A 1 3 ? -9.717 13.108 -5.477 1.00 0.00 3 LEU A C 8
ATOM 11992 O O . LEU A 1 3 ? -10.014 14.258 -5.159 1.00 0.00 3 LEU A O 8
ATOM 12008 N N . ASN A 1 4 ? -10.571 12.096 -5.519 1.00 0.00 4 ASN A N 8
ATOM 12009 C CA . ASN A 1 4 ? -11.972 12.284 -5.178 1.00 0.00 4 ASN A CA 8
ATOM 12010 C C . ASN A 1 4 ? -12.428 11.143 -4.266 1.00 0.00 4 ASN A C 8
ATOM 12011 O O . ASN A 1 4 ? -13.148 11.372 -3.296 1.00 0.00 4 ASN A O 8
ATOM 12022 N N . LEU A 1 5 ? -11.989 9.942 -4.610 1.00 0.00 5 LEU A N 8
ATOM 12023 C CA . LEU A 1 5 ? -12.343 8.765 -3.835 1.00 0.00 5 LEU A CA 8
ATOM 12024 C C . LEU A 1 5 ? -11.935 8.979 -2.377 1.00 0.00 5 LEU A C 8
ATOM 12025 O O . LEU A 1 5 ? -12.609 8.505 -1.463 1.00 0.00 5 LEU A O 8
ATOM 12041 N N . GLU A 1 6 ? -10.832 9.693 -2.203 1.00 0.00 6 GLU A N 8
ATOM 12042 C CA . GLU A 1 6 ? -10.326 9.975 -0.871 1.00 0.00 6 GLU A CA 8
ATOM 12043 C C . GLU A 1 6 ? -11.346 10.794 -0.077 1.00 0.00 6 GLU A C 8
ATOM 12044 O O . GLU A 1 6 ? -11.675 10.453 1.058 1.00 0.00 6 GLU A O 8
ATOM 12057 N N . ARG A 1 7 ? -11.820 11.860 -0.706 1.00 0.00 7 ARG A N 8
ATOM 12058 C CA . ARG A 1 7 ? -12.796 12.731 -0.074 1.00 0.00 7 ARG A CA 8
ATOM 12059 C C . ARG A 1 7 ? -14.174 12.065 -0.067 1.00 0.00 7 ARG A C 8
ATOM 12060 O O . ARG A 1 7 ? -14.924 12.194 0.900 1.00 0.00 7 ARG A O 8
ATOM 12080 N N . ASP A 1 8 ? -14.465 11.367 -1.154 1.00 0.00 8 ASP A N 8
ATOM 12081 C CA . ASP A 1 8 ? -15.739 10.682 -1.285 1.00 0.00 8 ASP A CA 8
ATOM 12082 C C . ASP A 1 8 ? -15.810 9.546 -0.262 1.00 0.00 8 ASP A C 8
ATOM 12083 O O . ASP A 1 8 ? -16.858 9.311 0.340 1.00 0.00 8 ASP A O 8
ATOM 12093 N N . VAL A 1 9 ? -14.681 8.872 -0.094 1.00 0.00 9 VAL A N 8
ATOM 12094 C CA . VAL A 1 9 ? -14.603 7.767 0.846 1.00 0.00 9 VAL A CA 8
ATOM 12095 C C . VAL A 1 9 ? -15.301 8.159 2.149 1.00 0.00 9 VAL A C 8
ATOM 12096 O O . VAL A 1 9 ? -15.815 7.302 2.866 1.00 0.00 9 VAL A O 8
ATOM 12109 N N . GLN A 1 10 ? -15.299 9.458 2.415 1.00 0.00 10 GLN A N 8
ATOM 12110 C CA . GLN A 1 10 ? -15.926 9.975 3.619 1.00 0.00 10 GLN A CA 8
ATOM 12111 C C . GLN A 1 10 ? -17.361 10.421 3.322 1.00 0.00 10 GLN A C 8
ATOM 12112 O O . GLN A 1 10 ? -18.266 10.182 4.118 1.00 0.00 10 GLN A O 8
ATOM 12126 N N . ARG A 1 11 ? -17.522 11.059 2.171 1.00 0.00 11 ARG A N 8
ATOM 12127 C CA . ARG A 1 11 ? -18.829 11.540 1.759 1.00 0.00 11 ARG A CA 8
ATOM 12128 C C . ARG A 1 11 ? -19.740 10.363 1.409 1.00 0.00 11 ARG A C 8
ATOM 12129 O O . ARG A 1 11 ? -20.962 10.507 1.373 1.00 0.00 11 ARG A O 8
ATOM 12149 N N . ILE A 1 12 ? -19.113 9.223 1.157 1.00 0.00 12 ILE A N 8
ATOM 12150 C CA . ILE A 1 12 ? -19.851 8.022 0.811 1.00 0.00 12 ILE A CA 8
ATOM 12151 C C . ILE A 1 12 ? -20.643 7.545 2.032 1.00 0.00 12 ILE A C 8
ATOM 12152 O O . ILE A 1 12 ? -21.767 7.065 1.897 1.00 0.00 12 ILE A O 8
ATOM 12168 N N . LEU A 1 13 ? -20.022 7.693 3.192 1.00 0.00 13 LEU A N 8
ATOM 12169 C CA . LEU A 1 13 ? -20.654 7.284 4.435 1.00 0.00 13 LEU A CA 8
ATOM 12170 C C . LEU A 1 13 ? -22.010 7.982 4.567 1.00 0.00 13 LEU A C 8
ATOM 12171 O O . LEU A 1 13 ? -22.875 7.527 5.316 1.00 0.00 13 LEU A O 8
ATOM 12187 N N . GLU A 1 14 ? -22.151 9.072 3.830 1.00 0.00 14 GLU A N 8
ATOM 12188 C CA . GLU A 1 14 ? -23.388 9.836 3.854 1.00 0.00 14 GLU A CA 8
ATOM 12189 C C . GLU A 1 14 ? -24.425 9.197 2.931 1.00 0.00 14 GLU A C 8
ATOM 12190 O O . GLU A 1 14 ? -25.583 9.028 3.314 1.00 0.00 14 GLU A O 8
ATOM 12203 N N . LEU A 1 15 ? -23.976 8.859 1.733 1.00 0.00 15 LEU A N 8
ATOM 12204 C CA . LEU A 1 15 ? -24.850 8.243 0.751 1.00 0.00 15 LEU A CA 8
ATOM 12205 C C . LEU A 1 15 ? -25.444 6.958 1.337 1.00 0.00 15 LEU A C 8
ATOM 12206 O O . LEU A 1 15 ? -26.650 6.731 1.251 1.00 0.00 15 LEU A O 8
ATOM 12222 N N . MET A 1 16 ? -24.568 6.153 1.921 1.00 0.00 16 MET A N 8
ATOM 12223 C CA . MET A 1 16 ? -24.989 4.899 2.520 1.00 0.00 16 MET A CA 8
ATOM 12224 C C . MET A 1 16 ? -26.022 5.139 3.622 1.00 0.00 16 MET A C 8
ATOM 12225 O O . MET A 1 16 ? -27.042 4.453 3.682 1.00 0.00 16 MET A O 8
ATOM 12239 N N . GLU A 1 17 ? -25.723 6.113 4.469 1.00 0.00 17 GLU A N 8
ATOM 12240 C CA . GLU A 1 17 ? -26.613 6.451 5.567 1.00 0.00 17 GLU A CA 8
ATOM 12241 C C . GLU A 1 17 ? -27.947 6.973 5.027 1.00 0.00 17 GLU A C 8
ATOM 12242 O O . GLU A 1 17 ? -28.930 7.048 5.761 1.00 0.00 17 GLU A O 8
ATOM 12255 N N . HIS A 1 18 ? -27.935 7.320 3.748 1.00 0.00 18 HIS A N 8
ATOM 12256 C CA . HIS A 1 18 ? -29.131 7.834 3.102 1.00 0.00 18 HIS A CA 8
ATOM 12257 C C . HIS A 1 18 ? -29.962 6.667 2.560 1.00 0.00 18 HIS A C 8
ATOM 12258 O O . HIS A 1 18 ? -31.191 6.722 2.564 1.00 0.00 18 HIS A O 8
ATOM 12272 N N . VAL A 1 19 ? -29.257 5.641 2.109 1.00 0.00 19 VAL A N 8
ATOM 12273 C CA . VAL A 1 19 ? -29.913 4.464 1.565 1.00 0.00 19 VAL A CA 8
ATOM 12274 C C . VAL A 1 19 ? -30.511 3.644 2.710 1.00 0.00 19 VAL A C 8
ATOM 12275 O O . VAL A 1 19 ? -31.554 3.013 2.550 1.00 0.00 19 VAL A O 8
ATOM 12288 N N . GLN A 1 20 ? -29.824 3.681 3.843 1.00 0.00 20 GLN A N 8
ATOM 12289 C CA . GLN A 1 20 ? -30.273 2.949 5.015 1.00 0.00 20 GLN A CA 8
ATOM 12290 C C . GLN A 1 20 ? -31.532 3.597 5.596 1.00 0.00 20 GLN A C 8
ATOM 12291 O O . GLN A 1 20 ? -32.105 3.094 6.561 1.00 0.00 20 GLN A O 8
ATOM 12305 N N . LYS A 1 21 ? -31.927 4.704 4.982 1.00 0.00 21 LYS A N 8
ATOM 12306 C CA . LYS A 1 21 ? -33.106 5.425 5.425 1.00 0.00 21 LYS A CA 8
ATOM 12307 C C . LYS A 1 21 ? -34.361 4.683 4.956 1.00 0.00 21 LYS A C 8
ATOM 12308 O O . LYS A 1 21 ? -35.478 5.125 5.210 1.00 0.00 21 LYS A O 8
ATOM 12326 N N . THR A 1 22 ? -34.129 3.566 4.279 1.00 0.00 22 THR A N 8
ATOM 12327 C CA . THR A 1 22 ? -35.225 2.759 3.773 1.00 0.00 22 THR A CA 8
ATOM 12328 C C . THR A 1 22 ? -35.605 1.678 4.789 1.00 0.00 22 THR A C 8
ATOM 12329 O O . THR A 1 22 ? -36.738 1.200 4.796 1.00 0.00 22 THR A O 8
ATOM 12340 N N . GLY A 1 23 ? -34.636 1.326 5.621 1.00 0.00 23 GLY A N 8
ATOM 12341 C CA . GLY A 1 23 ? -34.855 0.312 6.637 1.00 0.00 23 GLY A CA 8
ATOM 12342 C C . GLY A 1 23 ? -34.550 -1.084 6.092 1.00 0.00 23 GLY A C 8
ATOM 12343 O O . GLY A 1 23 ? -33.905 -1.890 6.763 1.00 0.00 23 GLY A O 8
ATOM 12347 N N . GLU A 1 24 ? -35.028 -1.330 4.882 1.00 0.00 24 GLU A N 8
ATOM 12348 C CA . GLU A 1 24 ? -34.815 -2.616 4.238 1.00 0.00 24 GLU A CA 8
ATOM 12349 C C . GLU A 1 24 ? -33.395 -2.699 3.676 1.00 0.00 24 GLU A C 8
ATOM 12350 O O . GLU A 1 24 ? -33.209 -2.817 2.465 1.00 0.00 24 GLU A O 8
ATOM 12363 N N . VAL A 1 25 ? -32.430 -2.633 4.580 1.00 0.00 25 VAL A N 8
ATOM 12364 C CA . VAL A 1 25 ? -31.032 -2.700 4.189 1.00 0.00 25 VAL A CA 8
ATOM 12365 C C . VAL A 1 25 ? -30.160 -2.827 5.440 1.00 0.00 25 VAL A C 8
ATOM 12366 O O . VAL A 1 25 ? -29.276 -2.006 5.673 1.00 0.00 25 VAL A O 8
ATOM 12379 N N . ASN A 1 26 ? -30.443 -3.865 6.216 1.00 0.00 26 ASN A N 8
ATOM 12380 C CA . ASN A 1 26 ? -29.696 -4.111 7.437 1.00 0.00 26 ASN A CA 8
ATOM 12381 C C . ASN A 1 26 ? -28.606 -3.049 7.586 1.00 0.00 26 ASN A C 8
ATOM 12382 O O . ASN A 1 26 ? -27.571 -3.122 6.923 1.00 0.00 26 ASN A O 8
ATOM 12393 N N . ASN A 1 27 ? -28.872 -2.090 8.459 1.00 0.00 27 ASN A N 8
ATOM 12394 C CA . ASN A 1 27 ? -27.926 -1.016 8.703 1.00 0.00 27 ASN A CA 8
ATOM 12395 C C . ASN A 1 27 ? -26.632 -1.601 9.273 1.00 0.00 27 ASN A C 8
ATOM 12396 O O . ASN A 1 27 ? -25.550 -1.064 9.045 1.00 0.00 27 ASN A O 8
ATOM 12407 N N . ALA A 1 28 ? -26.787 -2.694 10.005 1.00 0.00 28 ALA A N 8
ATOM 12408 C CA . ALA A 1 28 ? -25.645 -3.359 10.609 1.00 0.00 28 ALA A CA 8
ATOM 12409 C C . ALA A 1 28 ? -24.641 -3.734 9.517 1.00 0.00 28 ALA A C 8
ATOM 12410 O O . ALA A 1 28 ? -23.433 -3.621 9.714 1.00 0.00 28 ALA A O 8
ATOM 12417 N N . LYS A 1 29 ? -25.179 -4.172 8.388 1.00 0.00 29 LYS A N 8
ATOM 12418 C CA . LYS A 1 29 ? -24.346 -4.565 7.265 1.00 0.00 29 LYS A CA 8
ATOM 12419 C C . LYS A 1 29 ? -23.707 -3.318 6.651 1.00 0.00 29 LYS A C 8
ATOM 12420 O O . LYS A 1 29 ? -22.508 -3.302 6.376 1.00 0.00 29 LYS A O 8
ATOM 12438 N N . LEU A 1 30 ? -24.537 -2.304 6.453 1.00 0.00 30 LEU A N 8
ATOM 12439 C CA . LEU A 1 30 ? -24.067 -1.055 5.874 1.00 0.00 30 LEU A CA 8
ATOM 12440 C C . LEU A 1 30 ? -22.950 -0.482 6.749 1.00 0.00 30 LEU A C 8
ATOM 12441 O O . LEU A 1 30 ? -22.037 0.172 6.247 1.00 0.00 30 LEU A O 8
ATOM 12457 N N . ALA A 1 31 ? -23.058 -0.749 8.043 1.00 0.00 31 ALA A N 8
ATOM 12458 C CA . ALA A 1 31 ? -22.070 -0.267 8.992 1.00 0.00 31 ALA A CA 8
ATOM 12459 C C . ALA A 1 31 ? -20.726 -0.938 8.705 1.00 0.00 31 ALA A C 8
ATOM 12460 O O . ALA A 1 31 ? -19.686 -0.280 8.706 1.00 0.00 31 ALA A O 8
ATOM 12467 N N . SER A 1 32 ? -20.789 -2.240 8.468 1.00 0.00 32 SER A N 8
ATOM 12468 C CA . SER A 1 32 ? -19.589 -3.009 8.182 1.00 0.00 32 SER A CA 8
ATOM 12469 C C . SER A 1 32 ? -18.816 -2.362 7.031 1.00 0.00 32 SER A C 8
ATOM 12470 O O . SER A 1 32 ? -17.594 -2.478 6.956 1.00 0.00 32 SER A O 8
ATOM 12478 N N . LEU A 1 33 ? -19.562 -1.692 6.163 1.00 0.00 33 LEU A N 8
ATOM 12479 C CA . LEU A 1 33 ? -18.961 -1.026 5.019 1.00 0.00 33 LEU A CA 8
ATOM 12480 C C . LEU A 1 33 ? -18.149 0.177 5.503 1.00 0.00 33 LEU A C 8
ATOM 12481 O O . LEU A 1 33 ? -17.088 0.476 4.955 1.00 0.00 33 LEU A O 8
ATOM 12497 N N . GLN A 1 34 ? -18.677 0.836 6.525 1.00 0.00 34 GLN A N 8
ATOM 12498 C CA . GLN A 1 34 ? -18.015 1.999 7.089 1.00 0.00 34 GLN A CA 8
ATOM 12499 C C . GLN A 1 34 ? -16.718 1.583 7.790 1.00 0.00 34 GLN A C 8
ATOM 12500 O O . GLN A 1 34 ? -15.718 2.294 7.721 1.00 0.00 34 GLN A O 8
ATOM 12514 N N . GLN A 1 35 ? -16.780 0.436 8.448 1.00 0.00 35 GLN A N 8
ATOM 12515 C CA . GLN A 1 35 ? -15.627 -0.083 9.159 1.00 0.00 35 GLN A CA 8
ATOM 12516 C C . GLN A 1 35 ? -14.471 -0.335 8.188 1.00 0.00 35 GLN A C 8
ATOM 12517 O O . GLN A 1 35 ? -13.305 -0.239 8.564 1.00 0.00 35 GLN A O 8
ATOM 12531 N N . VAL A 1 36 ? -14.838 -0.652 6.953 1.00 0.00 36 VAL A N 8
ATOM 12532 C CA . VAL A 1 36 ? -13.847 -0.918 5.924 1.00 0.00 36 VAL A CA 8
ATOM 12533 C C . VAL A 1 36 ? -13.508 0.385 5.199 1.00 0.00 36 VAL A C 8
ATOM 12534 O O . VAL A 1 36 ? -12.337 0.685 4.966 1.00 0.00 36 VAL A O 8
ATOM 12547 N N . LEU A 1 37 ? -14.554 1.128 4.863 1.00 0.00 37 LEU A N 8
ATOM 12548 C CA . LEU A 1 37 ? -14.381 2.393 4.170 1.00 0.00 37 LEU A CA 8
ATOM 12549 C C . LEU A 1 37 ? -13.699 3.394 5.106 1.00 0.00 37 LEU A C 8
ATOM 12550 O O . LEU A 1 37 ? -13.093 4.364 4.650 1.00 0.00 37 LEU A O 8
ATOM 12566 N N . GLN A 1 38 ? -13.818 3.123 6.397 1.00 0.00 38 GLN A N 8
ATOM 12567 C CA . GLN A 1 38 ? -13.221 3.987 7.401 1.00 0.00 38 GLN A CA 8
ATOM 12568 C C . GLN A 1 38 ? -11.931 3.364 7.942 1.00 0.00 38 GLN A C 8
ATOM 12569 O O . GLN A 1 38 ? -11.247 3.963 8.768 1.00 0.00 38 GLN A O 8
ATOM 12583 N N . SER A 1 39 ? -11.642 2.168 7.452 1.00 0.00 39 SER A N 8
ATOM 12584 C CA . SER A 1 39 ? -10.448 1.455 7.874 1.00 0.00 39 SER A CA 8
ATOM 12585 C C . SER A 1 39 ? -9.199 2.192 7.387 1.00 0.00 39 SER A C 8
ATOM 12586 O O . SER A 1 39 ? -9.183 2.733 6.281 1.00 0.00 39 SER A O 8
ATOM 12594 N N . GLU A 1 40 ? -8.183 2.191 8.237 1.00 0.00 40 GLU A N 8
ATOM 12595 C CA . GLU A 1 40 ? -6.931 2.855 7.906 1.00 0.00 40 GLU A CA 8
ATOM 12596 C C . GLU A 1 40 ? -6.146 2.028 6.884 1.00 0.00 40 GLU A C 8
ATOM 12597 O O . GLU A 1 40 ? -5.433 2.582 6.051 1.00 0.00 40 GLU A O 8
ATOM 12610 N N . PHE A 1 41 ? -6.305 0.717 6.985 1.00 0.00 41 PHE A N 8
ATOM 12611 C CA . PHE A 1 41 ? -5.621 -0.191 6.080 1.00 0.00 41 PHE A CA 8
ATOM 12612 C C . PHE A 1 41 ? -5.622 0.356 4.651 1.00 0.00 41 PHE A C 8
ATOM 12613 O O . PHE A 1 41 ? -4.698 0.094 3.881 1.00 0.00 41 PHE A O 8
ATOM 12630 N N . PHE A 1 42 ? -6.667 1.106 4.338 1.00 0.00 42 PHE A N 8
ATOM 12631 C CA . PHE A 1 42 ? -6.800 1.692 3.016 1.00 0.00 42 PHE A CA 8
ATOM 12632 C C . PHE A 1 42 ? -5.630 2.630 2.710 1.00 0.00 42 PHE A C 8
ATOM 12633 O O . PHE A 1 42 ? -5.094 2.619 1.603 1.00 0.00 42 PHE A O 8
ATOM 12650 N N . GLY A 1 43 ? -5.267 3.416 3.713 1.00 0.00 43 GLY A N 8
ATOM 12651 C CA . GLY A 1 43 ? -4.170 4.356 3.566 1.00 0.00 43 GLY A CA 8
ATOM 12652 C C . GLY A 1 43 ? -2.829 3.626 3.474 1.00 0.00 43 GLY A C 8
ATOM 12653 O O . GLY A 1 43 ? -1.977 3.983 2.662 1.00 0.00 43 GLY A O 8
ATOM 12657 N N . ALA A 1 44 ? -2.683 2.615 4.319 1.00 0.00 44 ALA A N 8
ATOM 12658 C CA . ALA A 1 44 ? -1.462 1.831 4.345 1.00 0.00 44 ALA A CA 8
ATOM 12659 C C . ALA A 1 44 ? -1.393 0.960 3.090 1.00 0.00 44 ALA A C 8
ATOM 12660 O O . ALA A 1 44 ? -0.313 0.730 2.547 1.00 0.00 44 ALA A O 8
ATOM 12667 N N . VAL A 1 45 ? -2.561 0.497 2.665 1.00 0.00 45 VAL A N 8
ATOM 12668 C CA . VAL A 1 45 ? -2.647 -0.342 1.482 1.00 0.00 45 VAL A CA 8
ATOM 12669 C C . VAL A 1 45 ? -2.515 0.527 0.232 1.00 0.00 45 VAL A C 8
ATOM 12670 O O . VAL A 1 45 ? -1.724 0.224 -0.660 1.00 0.00 45 VAL A O 8
ATOM 12683 N N . ARG A 1 46 ? -3.302 1.592 0.205 1.00 0.00 46 ARG A N 8
ATOM 12684 C CA . ARG A 1 46 ? -3.283 2.509 -0.922 1.00 0.00 46 ARG A CA 8
ATOM 12685 C C . ARG A 1 46 ? -1.917 3.188 -1.030 1.00 0.00 46 ARG A C 8
ATOM 12686 O O . ARG A 1 46 ? -1.508 3.601 -2.115 1.00 0.00 46 ARG A O 8
ATOM 12706 N N . GLU A 1 47 ? -1.246 3.285 0.109 1.00 0.00 47 GLU A N 8
ATOM 12707 C CA . GLU A 1 47 ? 0.065 3.908 0.155 1.00 0.00 47 GLU A CA 8
ATOM 12708 C C . GLU A 1 47 ? 1.055 3.122 -0.704 1.00 0.00 47 GLU A C 8
ATOM 12709 O O . GLU A 1 47 ? 1.936 3.707 -1.336 1.00 0.00 47 GLU A O 8
ATOM 12722 N N . VAL A 1 48 ? 0.883 1.808 -0.703 1.00 0.00 48 VAL A N 8
ATOM 12723 C CA . VAL A 1 48 ? 1.750 0.937 -1.475 1.00 0.00 48 VAL A CA 8
ATOM 12724 C C . VAL A 1 48 ? 1.506 1.171 -2.966 1.00 0.00 48 VAL A C 8
ATOM 12725 O O . VAL A 1 48 ? 2.412 1.005 -3.781 1.00 0.00 48 VAL A O 8
ATOM 12738 N N . TYR A 1 49 ? 0.278 1.558 -3.278 1.00 0.00 49 TYR A N 8
ATOM 12739 C CA . TYR A 1 49 ? -0.097 1.818 -4.658 1.00 0.00 49 TYR A CA 8
ATOM 12740 C C . TYR A 1 49 ? 0.643 3.039 -5.207 1.00 0.00 49 TYR A C 8
ATOM 12741 O O . TYR A 1 49 ? 1.158 3.009 -6.323 1.00 0.00 49 TYR A O 8
ATOM 12759 N N . GLU A 1 50 ? 0.674 4.086 -4.395 1.00 0.00 50 GLU A N 8
ATOM 12760 C CA . GLU A 1 50 ? 1.342 5.316 -4.784 1.00 0.00 50 GLU A CA 8
ATOM 12761 C C . GLU A 1 50 ? 2.851 5.087 -4.897 1.00 0.00 50 GLU A C 8
ATOM 12762 O O . GLU A 1 50 ? 3.489 5.574 -5.829 1.00 0.00 50 GLU A O 8
ATOM 12775 N N . THR A 1 51 ? 3.379 4.346 -3.934 1.00 0.00 51 THR A N 8
ATOM 12776 C CA . THR A 1 51 ? 4.799 4.047 -3.912 1.00 0.00 51 THR A CA 8
ATOM 12777 C C . THR A 1 51 ? 5.191 3.228 -5.144 1.00 0.00 51 THR A C 8
ATOM 12778 O O . THR A 1 51 ? 6.234 3.471 -5.750 1.00 0.00 51 THR A O 8
ATOM 12789 N N . VAL A 1 52 ? 4.333 2.275 -5.479 1.00 0.00 52 VAL A N 8
ATOM 12790 C CA . VAL A 1 52 ? 4.575 1.420 -6.628 1.00 0.00 52 VAL A CA 8
ATOM 12791 C C . VAL A 1 52 ? 4.312 2.210 -7.911 1.00 0.00 52 VAL A C 8
ATOM 12792 O O . VAL A 1 52 ? 5.082 2.124 -8.867 1.00 0.00 52 VAL A O 8
ATOM 12805 N N . TYR A 1 53 ? 3.223 2.963 -7.893 1.00 0.00 53 TYR A N 8
ATOM 12806 C CA . TYR A 1 53 ? 2.848 3.768 -9.043 1.00 0.00 53 TYR A CA 8
ATOM 12807 C C . TYR A 1 53 ? 3.740 5.005 -9.160 1.00 0.00 53 TYR A C 8
ATOM 12808 O O . TYR A 1 53 ? 4.046 5.451 -10.265 1.00 0.00 53 TYR A O 8
ATOM 12826 N N . SER B 2 1 ? -10.051 -11.270 6.048 1.00 0.00 106 SER B N 8
ATOM 12827 C CA . SER B 2 1 ? -9.986 -9.932 5.485 1.00 0.00 106 SER B CA 8
ATOM 12828 C C . SER B 2 1 ? -11.008 -9.788 4.357 1.00 0.00 106 SER B C 8
ATOM 12829 O O . SER B 2 1 ? -10.977 -8.813 3.606 1.00 0.00 106 SER B O 8
ATOM 12837 N N . ASP B 2 2 ? -11.891 -10.772 4.271 1.00 0.00 107 ASP B N 8
ATOM 12838 C CA . ASP B 2 2 ? -12.920 -10.766 3.248 1.00 0.00 107 ASP B CA 8
ATOM 12839 C C . ASP B 2 2 ? -14.009 -9.760 3.628 1.00 0.00 107 ASP B C 8
ATOM 12840 O O . ASP B 2 2 ? -14.962 -9.558 2.877 1.00 0.00 107 ASP B O 8
ATOM 12850 N N . ALA B 2 3 ? -13.830 -9.156 4.793 1.00 0.00 108 ALA B N 8
ATOM 12851 C CA . ALA B 2 3 ? -14.783 -8.176 5.283 1.00 0.00 108 ALA B CA 8
ATOM 12852 C C . ALA B 2 3 ? -14.795 -6.970 4.343 1.00 0.00 108 ALA B C 8
ATOM 12853 O O . ALA B 2 3 ? -15.852 -6.398 4.075 1.00 0.00 108 ALA B O 8
ATOM 12860 N N . VAL B 2 4 ? -13.610 -6.619 3.867 1.00 0.00 109 VAL B N 8
ATOM 12861 C CA . VAL B 2 4 ? -13.472 -5.489 2.963 1.00 0.00 109 VAL B CA 8
ATOM 12862 C C . VAL B 2 4 ? -14.523 -5.596 1.857 1.00 0.00 109 VAL B C 8
ATOM 12863 O O . VAL B 2 4 ? -15.271 -4.648 1.613 1.00 0.00 109 VAL B O 8
ATOM 12876 N N . GLN B 2 5 ? -14.550 -6.756 1.218 1.00 0.00 110 GLN B N 8
ATOM 12877 C CA . GLN B 2 5 ? -15.498 -6.998 0.144 1.00 0.00 110 GLN B CA 8
ATOM 12878 C C . GLN B 2 5 ? -16.931 -6.833 0.654 1.00 0.00 110 GLN B C 8
ATOM 12879 O O . GLN B 2 5 ? -17.848 -6.589 -0.128 1.00 0.00 110 GLN B O 8
ATOM 12893 N N . ARG B 2 6 ? -17.079 -6.975 1.964 1.00 0.00 111 ARG B N 8
ATOM 12894 C CA . ARG B 2 6 ? -18.384 -6.845 2.588 1.00 0.00 111 ARG B CA 8
ATOM 12895 C C . ARG B 2 6 ? -18.937 -5.434 2.375 1.00 0.00 111 ARG B C 8
ATOM 12896 O O . ARG B 2 6 ? -20.146 -5.219 2.443 1.00 0.00 111 ARG B O 8
ATOM 12916 N N . ALA B 2 7 ? -18.024 -4.508 2.121 1.00 0.00 112 ALA B N 8
ATOM 12917 C CA . ALA B 2 7 ? -18.404 -3.123 1.899 1.00 0.00 112 ALA B CA 8
ATOM 12918 C C . ALA B 2 7 ? -19.473 -3.063 0.806 1.00 0.00 112 ALA B C 8
ATOM 12919 O O . ALA B 2 7 ? -20.590 -2.609 1.052 1.00 0.00 112 ALA B O 8
ATOM 12926 N N . LYS B 2 8 ? -19.094 -3.524 -0.375 1.00 0.00 113 LYS B N 8
ATOM 12927 C CA . LYS B 2 8 ? -20.007 -3.528 -1.506 1.00 0.00 113 LYS B CA 8
ATOM 12928 C C . LYS B 2 8 ? -21.042 -4.638 -1.317 1.00 0.00 113 LYS B C 8
ATOM 12929 O O . LYS B 2 8 ? -22.173 -4.522 -1.788 1.00 0.00 113 LYS B O 8
ATOM 12947 N N . GLU B 2 9 ? -20.620 -5.687 -0.625 1.00 0.00 114 GLU B N 8
ATOM 12948 C CA . GLU B 2 9 ? -21.496 -6.815 -0.368 1.00 0.00 114 GLU B CA 8
ATOM 12949 C C . GLU B 2 9 ? -22.868 -6.327 0.103 1.00 0.00 114 GLU B C 8
ATOM 12950 O O . GLU B 2 9 ? -23.877 -6.997 -0.112 1.00 0.00 114 GLU B O 8
ATOM 12963 N N . VAL B 2 10 ? -22.859 -5.163 0.736 1.00 0.00 115 VAL B N 8
ATOM 12964 C CA . VAL B 2 10 ? -24.090 -4.576 1.239 1.00 0.00 115 VAL B CA 8
ATOM 12965 C C . VAL B 2 10 ? -25.044 -4.322 0.071 1.00 0.00 115 VAL B C 8
ATOM 12966 O O . VAL B 2 10 ? -26.259 -4.433 0.221 1.00 0.00 115 VAL B O 8
ATOM 12979 N N . LEU B 2 11 ? -24.457 -3.984 -1.068 1.00 0.00 116 LEU B N 8
ATOM 12980 C CA . LEU B 2 11 ? -25.239 -3.715 -2.263 1.00 0.00 116 LEU B CA 8
ATOM 12981 C C . LEU B 2 11 ? -26.039 -4.963 -2.636 1.00 0.00 116 LEU B C 8
ATOM 12982 O O . LEU B 2 11 ? -27.047 -4.873 -3.339 1.00 0.00 116 LEU B O 8
ATOM 12998 N N . GLU B 2 12 ? -25.564 -6.100 -2.151 1.00 0.00 117 GLU B N 8
ATOM 12999 C CA . GLU B 2 12 ? -26.223 -7.366 -2.426 1.00 0.00 117 GLU B CA 8
ATOM 13000 C C . GLU B 2 12 ? -27.662 -7.340 -1.904 1.00 0.00 117 GLU B C 8
ATOM 13001 O O . GLU B 2 12 ? -28.573 -7.832 -2.565 1.00 0.00 117 GLU B O 8
ATOM 13014 N N . GLU B 2 13 ? -27.819 -6.758 -0.725 1.00 0.00 118 GLU B N 8
ATOM 13015 C CA . GLU B 2 13 ? -29.130 -6.662 -0.106 1.00 0.00 118 GLU B CA 8
ATOM 13016 C C . GLU B 2 13 ? -29.911 -5.487 -0.702 1.00 0.00 118 GLU B C 8
ATOM 13017 O O . GLU B 2 13 ? -31.139 -5.520 -0.761 1.00 0.00 118 GLU B O 8
ATOM 13030 N N . ILE B 2 14 ? -29.166 -4.478 -1.128 1.00 0.00 119 ILE B N 8
ATOM 13031 C CA . ILE B 2 14 ? -29.773 -3.295 -1.717 1.00 0.00 119 ILE B CA 8
ATOM 13032 C C . ILE B 2 14 ? -30.465 -3.682 -3.027 1.00 0.00 119 ILE B C 8
ATOM 13033 O O . ILE B 2 14 ? -31.281 -2.924 -3.547 1.00 0.00 119 ILE B O 8
ATOM 13049 N N . SER B 2 15 ? -30.110 -4.858 -3.520 1.00 0.00 120 SER B N 8
ATOM 13050 C CA . SER B 2 15 ? -30.686 -5.355 -4.759 1.00 0.00 120 SER B CA 8
ATOM 13051 C C . SER B 2 15 ? -32.203 -5.489 -4.614 1.00 0.00 120 SER B C 8
ATOM 13052 O O . SER B 2 15 ? -32.931 -5.447 -5.605 1.00 0.00 120 SER B O 8
ATOM 13060 N N . CYS B 2 16 ? -32.635 -5.646 -3.371 1.00 0.00 121 CYS B N 8
ATOM 13061 C CA . CYS B 2 16 ? -34.054 -5.787 -3.084 1.00 0.00 121 CYS B CA 8
ATOM 13062 C C . CYS B 2 16 ? -34.604 -4.410 -2.702 1.00 0.00 121 CYS B C 8
ATOM 13063 O O . CYS B 2 16 ? -35.772 -4.115 -2.952 1.00 0.00 121 CYS B O 8
ATOM 13071 N N . TYR B 2 17 ? -33.739 -3.607 -2.104 1.00 0.00 122 TYR B N 8
ATOM 13072 C CA . TYR B 2 17 ? -34.125 -2.271 -1.685 1.00 0.00 122 TYR B CA 8
ATOM 13073 C C . TYR B 2 17 ? -33.782 -1.237 -2.761 1.00 0.00 122 TYR B C 8
ATOM 13074 O O . TYR B 2 17 ? -32.613 -1.041 -3.088 1.00 0.00 122 TYR B O 8
ATOM 13092 N N . PRO B 2 18 ? -34.852 -0.591 -3.296 1.00 0.00 123 PRO B N 8
ATOM 13093 C CA . PRO B 2 18 ? -34.677 0.416 -4.329 1.00 0.00 123 PRO B CA 8
ATOM 13094 C C . PRO B 2 18 ? -34.140 1.720 -3.738 1.00 0.00 123 PRO B C 8
ATOM 13095 O O . PRO B 2 18 ? -34.909 2.554 -3.261 1.00 0.00 123 PRO B O 8
ATOM 13106 N N . GLU B 2 19 ? -32.823 1.857 -3.789 1.00 0.00 124 GLU B N 8
ATOM 13107 C CA . GLU B 2 19 ? -32.174 3.046 -3.265 1.00 0.00 124 GLU B CA 8
ATOM 13108 C C . GLU B 2 19 ? -31.866 4.026 -4.398 1.00 0.00 124 GLU B C 8
ATOM 13109 O O . GLU B 2 19 ? -32.258 3.802 -5.542 1.00 0.00 124 GLU B O 8
ATOM 13122 N N . ASN B 2 20 ? -31.164 5.093 -4.042 1.00 0.00 125 ASN B N 8
ATOM 13123 C CA . ASN B 2 20 ? -30.799 6.109 -5.015 1.00 0.00 125 ASN B CA 8
ATOM 13124 C C . ASN B 2 20 ? -29.585 5.629 -5.814 1.00 0.00 125 ASN B C 8
ATOM 13125 O O . ASN B 2 20 ? -28.529 5.361 -5.244 1.00 0.00 125 ASN B O 8
ATOM 13136 N N . ASN B 2 21 ? -29.778 5.536 -7.122 1.00 0.00 126 ASN B N 8
ATOM 13137 C CA . ASN B 2 21 ? -28.712 5.095 -8.005 1.00 0.00 126 ASN B CA 8
ATOM 13138 C C . ASN B 2 21 ? -27.451 5.914 -7.726 1.00 0.00 126 ASN B C 8
ATOM 13139 O O . ASN B 2 21 ? -26.337 5.424 -7.899 1.00 0.00 126 ASN B O 8
ATOM 13150 N N . ASP B 2 22 ? -27.670 7.149 -7.299 1.00 0.00 127 ASP B N 8
ATOM 13151 C CA . ASP B 2 22 ? -26.564 8.042 -6.993 1.00 0.00 127 ASP B CA 8
ATOM 13152 C C . ASP B 2 22 ? -25.935 7.629 -5.661 1.00 0.00 127 ASP B C 8
ATOM 13153 O O . ASP B 2 22 ? -24.712 7.637 -5.519 1.00 0.00 127 ASP B O 8
ATOM 13163 N N . ALA B 2 23 ? -26.797 7.282 -4.718 1.00 0.00 128 ALA B N 8
ATOM 13164 C CA . ALA B 2 23 ? -26.342 6.868 -3.402 1.00 0.00 128 ALA B CA 8
ATOM 13165 C C . ALA B 2 23 ? -25.572 5.551 -3.524 1.00 0.00 128 ALA B C 8
ATOM 13166 O O . ALA B 2 23 ? -24.431 5.451 -3.080 1.00 0.00 128 ALA B O 8
ATOM 13173 N N . LYS B 2 24 ? -26.232 4.572 -4.128 1.00 0.00 129 LYS B N 8
ATOM 13174 C CA . LYS B 2 24 ? -25.624 3.265 -4.314 1.00 0.00 129 LYS B CA 8
ATOM 13175 C C . LYS B 2 24 ? -24.417 3.396 -5.244 1.00 0.00 129 LYS B C 8
ATOM 13176 O O . LYS B 2 24 ? -23.456 2.637 -5.130 1.00 0.00 129 LYS B O 8
ATOM 13194 N N . GLU B 2 25 ? -24.505 4.365 -6.143 1.00 0.00 130 GLU B N 8
ATOM 13195 C CA . GLU B 2 25 ? -23.431 4.606 -7.091 1.00 0.00 130 GLU B CA 8
ATOM 13196 C C . GLU B 2 25 ? -22.145 4.985 -6.353 1.00 0.00 130 GLU B C 8
ATOM 13197 O O . GLU B 2 25 ? -21.047 4.746 -6.853 1.00 0.00 130 GLU B O 8
ATOM 13210 N N . LEU B 2 26 ? -22.326 5.568 -5.178 1.00 0.00 131 LEU B N 8
ATOM 13211 C CA . LEU B 2 26 ? -21.194 5.980 -4.365 1.00 0.00 131 LEU B CA 8
ATOM 13212 C C . LEU B 2 26 ? -20.483 4.741 -3.821 1.00 0.00 131 LEU B C 8
ATOM 13213 O O . LEU B 2 26 ? -19.255 4.700 -3.760 1.00 0.00 131 LEU B O 8
ATOM 13229 N N . LYS B 2 27 ? -21.286 3.760 -3.436 1.00 0.00 132 LYS B N 8
ATOM 13230 C CA . LYS B 2 27 ? -20.750 2.522 -2.897 1.00 0.00 132 LYS B CA 8
ATOM 13231 C C . LYS B 2 27 ? -20.104 1.715 -4.026 1.00 0.00 132 LYS B C 8
ATOM 13232 O O . LYS B 2 27 ? -19.058 1.098 -3.834 1.00 0.00 132 LYS B O 8
ATOM 13250 N N . ARG B 2 28 ? -20.754 1.748 -5.181 1.00 0.00 133 ARG B N 8
ATOM 13251 C CA . ARG B 2 28 ? -20.257 1.028 -6.340 1.00 0.00 133 ARG B CA 8
ATOM 13252 C C . ARG B 2 28 ? -18.982 1.690 -6.869 1.00 0.00 133 ARG B C 8
ATOM 13253 O O . ARG B 2 28 ? -17.980 1.017 -7.097 1.00 0.00 133 ARG B O 8
ATOM 13273 N N . ILE B 2 29 ? -19.066 2.999 -7.048 1.00 0.00 134 ILE B N 8
ATOM 13274 C CA . ILE B 2 29 ? -17.933 3.759 -7.546 1.00 0.00 134 ILE B CA 8
ATOM 13275 C C . ILE B 2 29 ? -16.761 3.621 -6.569 1.00 0.00 134 ILE B C 8
ATOM 13276 O O . ILE B 2 29 ? -15.614 3.876 -6.930 1.00 0.00 134 ILE B O 8
ATOM 13292 N N . LEU B 2 30 ? -17.093 3.216 -5.353 1.00 0.00 135 LEU B N 8
ATOM 13293 C CA . LEU B 2 30 ? -16.085 3.039 -4.323 1.00 0.00 135 LEU B CA 8
ATOM 13294 C C . LEU B 2 30 ? -15.198 1.844 -4.680 1.00 0.00 135 LEU B C 8
ATOM 13295 O O . LEU B 2 30 ? -14.068 1.740 -4.208 1.00 0.00 135 LEU B O 8
ATOM 13311 N N . THR B 2 31 ? -15.746 0.971 -5.513 1.00 0.00 136 THR B N 8
ATOM 13312 C CA . THR B 2 31 ? -15.021 -0.213 -5.940 1.00 0.00 136 THR B CA 8
ATOM 13313 C C . THR B 2 31 ? -14.370 0.024 -7.305 1.00 0.00 136 THR B C 8
ATOM 13314 O O . THR B 2 31 ? -14.931 -0.343 -8.336 1.00 0.00 136 THR B O 8
ATOM 13325 N N . GLN B 2 32 ? -13.196 0.634 -7.268 1.00 0.00 137 GLN B N 8
ATOM 13326 C CA . GLN B 2 32 ? -12.463 0.924 -8.489 1.00 0.00 137 GLN B CA 8
ATOM 13327 C C . GLN B 2 32 ? -11.193 0.075 -8.561 1.00 0.00 137 GLN B C 8
ATOM 13328 O O . GLN B 2 32 ? -10.936 -0.740 -7.674 1.00 0.00 137 GLN B O 8
ATOM 13342 N N . PRO B 2 33 ? -10.412 0.298 -9.652 1.00 0.00 138 PRO B N 8
ATOM 13343 C CA . PRO B 2 33 ? -9.177 -0.439 -9.851 1.00 0.00 138 PRO B CA 8
ATOM 13344 C C . PRO B 2 33 ? -8.078 0.073 -8.917 1.00 0.00 138 PRO B C 8
ATOM 13345 O O . PRO B 2 33 ? -6.958 -0.438 -8.933 1.00 0.00 138 PRO B O 8
ATOM 13356 N N . HIS B 2 34 ? -8.436 1.075 -8.127 1.00 0.00 139 HIS B N 8
ATOM 13357 C CA . HIS B 2 34 ? -7.493 1.659 -7.189 1.00 0.00 139 HIS B CA 8
ATOM 13358 C C . HIS B 2 34 ? -7.778 1.132 -5.780 1.00 0.00 139 HIS B C 8
ATOM 13359 O O . HIS B 2 34 ? -6.896 0.564 -5.137 1.00 0.00 139 HIS B O 8
ATOM 13373 N N . PHE B 2 35 ? -9.011 1.340 -5.343 1.00 0.00 140 PHE B N 8
ATOM 13374 C CA . PHE B 2 35 ? -9.422 0.893 -4.022 1.00 0.00 140 PHE B CA 8
ATOM 13375 C C . PHE B 2 35 ? -9.696 -0.612 -4.014 1.00 0.00 140 PHE B C 8
ATOM 13376 O O . PHE B 2 35 ? -8.900 -1.389 -3.489 1.00 0.00 140 PHE B O 8
ATOM 13393 N N . MET B 2 36 ? -10.826 -0.979 -4.603 1.00 0.00 141 MET B N 8
ATOM 13394 C CA . MET B 2 36 ? -11.215 -2.377 -4.669 1.00 0.00 141 MET B CA 8
ATOM 13395 C C . MET B 2 36 ? -10.041 -3.252 -5.113 1.00 0.00 141 MET B C 8
ATOM 13396 O O . MET B 2 36 ? -9.910 -4.393 -4.670 1.00 0.00 141 MET B O 8
ATOM 13410 N N . ALA B 2 37 ? -9.218 -2.686 -5.983 1.00 0.00 142 ALA B N 8
ATOM 13411 C CA . ALA B 2 37 ? -8.061 -3.400 -6.491 1.00 0.00 142 ALA B CA 8
ATOM 13412 C C . ALA B 2 37 ? -7.110 -3.712 -5.333 1.00 0.00 142 ALA B C 8
ATOM 13413 O O . ALA B 2 37 ? -6.582 -4.819 -5.239 1.00 0.00 142 ALA B O 8
ATOM 13420 N N . LEU B 2 38 ? -6.919 -2.715 -4.481 1.00 0.00 143 LEU B N 8
ATOM 13421 C CA . LEU B 2 38 ? -6.041 -2.869 -3.333 1.00 0.00 143 LEU B CA 8
ATOM 13422 C C . LEU B 2 38 ? -6.655 -3.877 -2.359 1.00 0.00 143 LEU B C 8
ATOM 13423 O O . LEU B 2 38 ? -5.938 -4.645 -1.721 1.00 0.00 143 LEU B O 8
ATOM 13439 N N . LEU B 2 39 ? -7.977 -3.842 -2.275 1.00 0.00 144 LEU B N 8
ATOM 13440 C CA . LEU B 2 39 ? -8.696 -4.741 -1.390 1.00 0.00 144 LEU B CA 8
ATOM 13441 C C . LEU B 2 39 ? -8.574 -6.173 -1.916 1.00 0.00 144 LEU B C 8
ATOM 13442 O O . LEU B 2 39 ? -8.468 -7.119 -1.136 1.00 0.00 144 LEU B O 8
ATOM 13458 N N . GLN B 2 40 ? -8.593 -6.288 -3.236 1.00 0.00 145 GLN B N 8
ATOM 13459 C CA . GLN B 2 40 ? -8.485 -7.588 -3.875 1.00 0.00 145 GLN B CA 8
ATOM 13460 C C . GLN B 2 40 ? -7.021 -7.912 -4.178 1.00 0.00 145 GLN B C 8
ATOM 13461 O O . GLN B 2 40 ? -6.700 -9.023 -4.599 1.00 0.00 145 GLN B O 8
ATOM 13475 N N . THR B 2 41 ? -6.170 -6.922 -3.949 1.00 0.00 146 THR B N 8
ATOM 13476 C CA . THR B 2 41 ? -4.747 -7.088 -4.192 1.00 0.00 146 THR B CA 8
ATOM 13477 C C . THR B 2 41 ? -4.011 -7.368 -2.879 1.00 0.00 146 THR B C 8
ATOM 13478 O O . THR B 2 41 ? -2.864 -7.810 -2.890 1.00 0.00 146 THR B O 8
ATOM 13489 N N . HIS B 2 42 ? -4.704 -7.103 -1.781 1.00 0.00 147 HIS B N 8
ATOM 13490 C CA . HIS B 2 42 ? -4.131 -7.321 -0.466 1.00 0.00 147 HIS B CA 8
ATOM 13491 C C . HIS B 2 42 ? -4.884 -8.449 0.241 1.00 0.00 147 HIS B C 8
ATOM 13492 O O . HIS B 2 42 ? -4.303 -9.186 1.036 1.00 0.00 147 HIS B O 8
ATOM 13506 N N . ASP B 2 43 ? -6.167 -8.552 -0.075 1.00 0.00 148 ASP B N 8
ATOM 13507 C CA . ASP B 2 43 ? -7.005 -9.578 0.519 1.00 0.00 148 ASP B CA 8
ATOM 13508 C C . ASP B 2 43 ? -6.510 -10.956 0.073 1.00 0.00 148 ASP B C 8
ATOM 13509 O O . ASP B 2 43 ? -6.881 -11.973 0.657 1.00 0.00 148 ASP B O 8
ATOM 13519 N N . VAL B 2 44 ? -5.676 -10.945 -0.957 1.00 0.00 149 VAL B N 8
ATOM 13520 C CA . VAL B 2 44 ? -5.126 -12.180 -1.489 1.00 0.00 149 VAL B CA 8
ATOM 13521 C C . VAL B 2 44 ? -4.287 -12.866 -0.408 1.00 0.00 149 VAL B C 8
ATOM 13522 O O . VAL B 2 44 ? -4.399 -14.073 -0.202 1.00 0.00 149 VAL B O 8
ATOM 13535 N N . VAL B 2 45 ? -3.463 -12.065 0.254 1.00 0.00 150 VAL B N 8
ATOM 13536 C CA . VAL B 2 45 ? -2.605 -12.578 1.307 1.00 0.00 150 VAL B CA 8
ATOM 13537 C C . VAL B 2 45 ? -3.471 -13.081 2.464 1.00 0.00 150 VAL B C 8
ATOM 13538 O O . VAL B 2 45 ? -3.097 -14.023 3.159 1.00 0.00 150 VAL B O 8
ATOM 13551 N N . ALA B 2 46 ? -4.611 -12.428 2.634 1.00 0.00 151 ALA B N 8
ATOM 13552 C CA . ALA B 2 46 ? -5.534 -12.796 3.696 1.00 0.00 151 ALA B CA 8
ATOM 13553 C C . ALA B 2 46 ? -5.858 -14.287 3.587 1.00 0.00 151 ALA B C 8
ATOM 13554 O O . ALA B 2 46 ? -5.961 -14.980 4.599 1.00 0.00 151 ALA B O 8
ATOM 13561 N N . HIS B 2 47 ? -6.012 -14.739 2.353 1.00 0.00 152 HIS B N 8
ATOM 13562 C CA . HIS B 2 47 ? -6.324 -16.134 2.098 1.00 0.00 152 HIS B CA 8
ATOM 13563 C C . HIS B 2 47 ? -5.103 -17.000 2.418 1.00 0.00 152 HIS B C 8
ATOM 13564 O O . HIS B 2 47 ? -5.210 -17.988 3.141 1.00 0.00 152 HIS B O 8
ATOM 13578 N N . GLU B 2 48 ? -3.970 -16.595 1.862 1.00 0.00 153 GLU B N 8
ATOM 13579 C CA . GLU B 2 48 ? -2.731 -17.319 2.078 1.00 0.00 153 GLU B CA 8
ATOM 13580 C C . GLU B 2 48 ? -2.332 -17.263 3.556 1.00 0.00 153 GLU B C 8
ATOM 13581 O O . GLU B 2 48 ? -1.630 -18.146 4.046 1.00 0.00 153 GLU B O 8
ATOM 13594 N N . VAL B 2 49 ? -2.799 -16.217 4.221 1.00 0.00 154 VAL B N 8
ATOM 13595 C CA . VAL B 2 49 ? -2.501 -16.035 5.631 1.00 0.00 154 VAL B CA 8
ATOM 13596 C C . VAL B 2 49 ? -3.016 -17.242 6.417 1.00 0.00 154 VAL B C 8
ATOM 13597 O O . VAL B 2 49 ? -2.440 -17.614 7.439 1.00 0.00 154 VAL B O 8
ATOM 13610 N N . TYR B 2 50 ? -4.095 -17.821 5.912 1.00 0.00 155 TYR B N 8
ATOM 13611 C CA . TYR B 2 50 ? -4.693 -18.980 6.553 1.00 0.00 155 TYR B CA 8
ATOM 13612 C C . TYR B 2 50 ? -4.551 -20.226 5.678 1.00 0.00 155 TYR B C 8
ATOM 13613 O O . TYR B 2 50 ? -5.020 -21.302 6.044 1.00 0.00 155 TYR B O 8
ATOM 13631 N N . SER B 2 51 ? -3.903 -20.039 4.537 1.00 0.00 156 SER B N 8
ATOM 13632 C CA . SER B 2 51 ? -3.696 -21.135 3.607 1.00 0.00 156 SER B CA 8
ATOM 13633 C C . SER B 2 51 ? -2.352 -21.811 3.888 1.00 0.00 156 SER B C 8
ATOM 13634 O O . SER B 2 51 ? -1.519 -21.270 4.614 1.00 0.00 156 SER B O 8
ATOM 13642 N N . ASP B 2 52 ? -2.181 -22.985 3.298 1.00 0.00 157 ASP B N 8
ATOM 13643 C CA . ASP B 2 52 ? -0.954 -23.743 3.477 1.00 0.00 157 ASP B CA 8
ATOM 13644 C C . ASP B 2 52 ? 0.244 -22.798 3.357 1.00 0.00 157 ASP B C 8
ATOM 13645 O O . ASP B 2 52 ? 0.579 -22.349 2.261 1.00 0.00 157 ASP B O 8
ATOM 13655 N N . GLU B 2 53 ? 0.857 -22.525 4.498 1.00 0.00 158 GLU B N 8
ATOM 13656 C CA . GLU B 2 53 ? 2.010 -21.641 4.536 1.00 0.00 158 GLU B CA 8
ATOM 13657 C C . GLU B 2 53 ? 3.282 -22.412 4.178 1.00 0.00 158 GLU B C 8
ATOM 13658 O O . GLU B 2 53 ? 4.331 -21.814 3.947 1.00 0.00 158 GLU B O 8
ATOM 13671 N N . ALA B 2 54 ? 3.146 -23.731 4.142 1.00 0.00 159 ALA B N 8
ATOM 13672 C CA . ALA B 2 54 ? 4.270 -24.590 3.817 1.00 0.00 159 ALA B CA 8
ATOM 13673 C C . ALA B 2 54 ? 4.671 -24.367 2.356 1.00 0.00 159 ALA B C 8
ATOM 13674 O O . ALA B 2 54 ? 5.836 -24.527 1.997 1.00 0.00 159 ALA B O 8
ATOM 13681 N N . GLY A 1 1 ? -4.288 15.985 -8.883 1.00 0.00 1 GLY A N 9
ATOM 13682 C CA . GLY A 1 1 ? -5.493 16.624 -9.382 1.00 0.00 1 GLY A CA 9
ATOM 13683 C C . GLY A 1 1 ? -6.489 15.587 -9.905 1.00 0.00 1 GLY A C 9
ATOM 13684 O O . GLY A 1 1 ? -7.273 15.872 -10.809 1.00 0.00 1 GLY A O 9
ATOM 13688 N N . SER A 1 2 ? -6.426 14.403 -9.312 1.00 0.00 2 SER A N 9
ATOM 13689 C CA . SER A 1 2 ? -7.311 13.322 -9.706 1.00 0.00 2 SER A CA 9
ATOM 13690 C C . SER A 1 2 ? -8.507 13.251 -8.754 1.00 0.00 2 SER A C 9
ATOM 13691 O O . SER A 1 2 ? -8.635 14.075 -7.851 1.00 0.00 2 SER A O 9
ATOM 13699 N N . LEU A 1 3 ? -9.353 12.258 -8.990 1.00 0.00 3 LEU A N 9
ATOM 13700 C CA . LEU A 1 3 ? -10.531 12.068 -8.164 1.00 0.00 3 LEU A CA 9
ATOM 13701 C C . LEU A 1 3 ? -10.109 11.921 -6.701 1.00 0.00 3 LEU A C 9
ATOM 13702 O O . LEU A 1 3 ? -9.024 11.416 -6.414 1.00 0.00 3 LEU A O 9
ATOM 13718 N N . ASN A 1 4 ? -10.986 12.367 -5.815 1.00 0.00 4 ASN A N 9
ATOM 13719 C CA . ASN A 1 4 ? -10.717 12.290 -4.390 1.00 0.00 4 ASN A CA 9
ATOM 13720 C C . ASN A 1 4 ? -11.728 11.346 -3.734 1.00 0.00 4 ASN A C 9
ATOM 13721 O O . ASN A 1 4 ? -11.925 11.390 -2.521 1.00 0.00 4 ASN A O 9
ATOM 13732 N N . LEU A 1 5 ? -12.340 10.517 -4.566 1.00 0.00 5 LEU A N 9
ATOM 13733 C CA . LEU A 1 5 ? -13.324 9.564 -4.081 1.00 0.00 5 LEU A CA 9
ATOM 13734 C C . LEU A 1 5 ? -12.727 8.762 -2.924 1.00 0.00 5 LEU A C 9
ATOM 13735 O O . LEU A 1 5 ? -13.458 8.236 -2.086 1.00 0.00 5 LEU A O 9
ATOM 13751 N N . GLU A 1 6 ? -11.403 8.693 -2.916 1.00 0.00 6 GLU A N 9
ATOM 13752 C CA . GLU A 1 6 ? -10.699 7.963 -1.875 1.00 0.00 6 GLU A CA 9
ATOM 13753 C C . GLU A 1 6 ? -10.976 8.591 -0.507 1.00 0.00 6 GLU A C 9
ATOM 13754 O O . GLU A 1 6 ? -10.990 7.895 0.508 1.00 0.00 6 GLU A O 9
ATOM 13767 N N . ARG A 1 7 ? -11.187 9.898 -0.523 1.00 0.00 7 ARG A N 9
ATOM 13768 C CA . ARG A 1 7 ? -11.462 10.628 0.703 1.00 0.00 7 ARG A CA 9
ATOM 13769 C C . ARG A 1 7 ? -12.880 10.324 1.195 1.00 0.00 7 ARG A C 9
ATOM 13770 O O . ARG A 1 7 ? -13.116 10.228 2.398 1.00 0.00 7 ARG A O 9
ATOM 13790 N N . ASP A 1 8 ? -13.785 10.182 0.238 1.00 0.00 8 ASP A N 9
ATOM 13791 C CA . ASP A 1 8 ? -15.172 9.891 0.559 1.00 0.00 8 ASP A CA 9
ATOM 13792 C C . ASP A 1 8 ? -15.258 8.524 1.241 1.00 0.00 8 ASP A C 9
ATOM 13793 O O . ASP A 1 8 ? -16.248 8.220 1.904 1.00 0.00 8 ASP A O 9
ATOM 13803 N N . VAL A 1 9 ? -14.208 7.738 1.053 1.00 0.00 9 VAL A N 9
ATOM 13804 C CA . VAL A 1 9 ? -14.154 6.410 1.643 1.00 0.00 9 VAL A CA 9
ATOM 13805 C C . VAL A 1 9 ? -14.653 6.477 3.088 1.00 0.00 9 VAL A C 9
ATOM 13806 O O . VAL A 1 9 ? -15.171 5.495 3.614 1.00 0.00 9 VAL A O 9
ATOM 13819 N N . GLN A 1 10 ? -14.482 7.647 3.685 1.00 0.00 10 GLN A N 9
ATOM 13820 C CA . GLN A 1 10 ? -14.911 7.855 5.060 1.00 0.00 10 GLN A CA 9
ATOM 13821 C C . GLN A 1 10 ? -16.312 8.470 5.091 1.00 0.00 10 GLN A C 9
ATOM 13822 O O . GLN A 1 10 ? -17.154 8.062 5.890 1.00 0.00 10 GLN A O 9
ATOM 13836 N N . ARG A 1 11 ? -16.516 9.440 4.212 1.00 0.00 11 ARG A N 9
ATOM 13837 C CA . ARG A 1 11 ? -17.802 10.116 4.131 1.00 0.00 11 ARG A CA 9
ATOM 13838 C C . ARG A 1 11 ? -18.854 9.182 3.532 1.00 0.00 11 ARG A C 9
ATOM 13839 O O . ARG A 1 11 ? -20.052 9.387 3.724 1.00 0.00 11 ARG A O 9
ATOM 13859 N N . ILE A 1 12 ? -18.371 8.175 2.819 1.00 0.00 12 ILE A N 9
ATOM 13860 C CA . ILE A 1 12 ? -19.256 7.209 2.191 1.00 0.00 12 ILE A CA 9
ATOM 13861 C C . ILE A 1 12 ? -20.075 6.497 3.271 1.00 0.00 12 ILE A C 9
ATOM 13862 O O . ILE A 1 12 ? -21.229 6.139 3.043 1.00 0.00 12 ILE A O 9
ATOM 13878 N N . LEU A 1 13 ? -19.443 6.312 4.422 1.00 0.00 13 LEU A N 9
ATOM 13879 C CA . LEU A 1 13 ? -20.100 5.651 5.536 1.00 0.00 13 LEU A CA 9
ATOM 13880 C C . LEU A 1 13 ? -21.402 6.383 5.863 1.00 0.00 13 LEU A C 9
ATOM 13881 O O . LEU A 1 13 ? -22.279 5.830 6.527 1.00 0.00 13 LEU A O 9
ATOM 13897 N N . GLU A 1 14 ? -21.488 7.614 5.384 1.00 0.00 14 GLU A N 9
ATOM 13898 C CA . GLU A 1 14 ? -22.669 8.427 5.617 1.00 0.00 14 GLU A CA 9
ATOM 13899 C C . GLU A 1 14 ? -23.715 8.171 4.530 1.00 0.00 14 GLU A C 9
ATOM 13900 O O . GLU A 1 14 ? -24.915 8.263 4.785 1.00 0.00 14 GLU A O 9
ATOM 13913 N N . LEU A 1 15 ? -23.220 7.853 3.343 1.00 0.00 15 LEU A N 9
ATOM 13914 C CA . LEU A 1 15 ? -24.096 7.581 2.215 1.00 0.00 15 LEU A CA 9
ATOM 13915 C C . LEU A 1 15 ? -24.856 6.278 2.469 1.00 0.00 15 LEU A C 9
ATOM 13916 O O . LEU A 1 15 ? -26.079 6.234 2.340 1.00 0.00 15 LEU A O 9
ATOM 13932 N N . MET A 1 16 ? -24.101 5.249 2.823 1.00 0.00 16 MET A N 9
ATOM 13933 C CA . MET A 1 16 ? -24.687 3.948 3.094 1.00 0.00 16 MET A CA 9
ATOM 13934 C C . MET A 1 16 ? -25.640 4.015 4.289 1.00 0.00 16 MET A C 9
ATOM 13935 O O . MET A 1 16 ? -26.774 3.545 4.210 1.00 0.00 16 MET A O 9
ATOM 13949 N N . GLU A 1 17 ? -25.144 4.602 5.368 1.00 0.00 17 GLU A N 9
ATOM 13950 C CA . GLU A 1 17 ? -25.937 4.738 6.579 1.00 0.00 17 GLU A CA 9
ATOM 13951 C C . GLU A 1 17 ? -27.224 5.510 6.285 1.00 0.00 17 GLU A C 9
ATOM 13952 O O . GLU A 1 17 ? -28.183 5.442 7.055 1.00 0.00 17 GLU A O 9
ATOM 13965 N N . HIS A 1 18 ? -27.207 6.228 5.172 1.00 0.00 18 HIS A N 9
ATOM 13966 C CA . HIS A 1 18 ? -28.360 7.013 4.769 1.00 0.00 18 HIS A CA 9
ATOM 13967 C C . HIS A 1 18 ? -29.381 6.109 4.078 1.00 0.00 18 HIS A C 9
ATOM 13968 O O . HIS A 1 18 ? -30.587 6.300 4.223 1.00 0.00 18 HIS A O 9
ATOM 13982 N N . VAL A 1 19 ? -28.859 5.140 3.337 1.00 0.00 19 VAL A N 9
ATOM 13983 C CA . VAL A 1 19 ? -29.710 4.204 2.622 1.00 0.00 19 VAL A CA 9
ATOM 13984 C C . VAL A 1 19 ? -30.237 3.152 3.598 1.00 0.00 19 VAL A C 9
ATOM 13985 O O . VAL A 1 19 ? -31.374 2.699 3.472 1.00 0.00 19 VAL A O 9
ATOM 13998 N N . GLN A 1 20 ? -29.387 2.795 4.549 1.00 0.00 20 GLN A N 9
ATOM 13999 C CA . GLN A 1 20 ? -29.754 1.804 5.546 1.00 0.00 20 GLN A CA 9
ATOM 14000 C C . GLN A 1 20 ? -30.857 2.350 6.457 1.00 0.00 20 GLN A C 9
ATOM 14001 O O . GLN A 1 20 ? -31.353 1.642 7.330 1.00 0.00 20 GLN A O 9
ATOM 14015 N N . LYS A 1 21 ? -31.211 3.605 6.219 1.00 0.00 21 LYS A N 9
ATOM 14016 C CA . LYS A 1 21 ? -32.246 4.253 7.005 1.00 0.00 21 LYS A CA 9
ATOM 14017 C C . LYS A 1 21 ? -33.614 3.719 6.575 1.00 0.00 21 LYS A C 9
ATOM 14018 O O . LYS A 1 21 ? -34.637 4.094 7.148 1.00 0.00 21 LYS A O 9
ATOM 14036 N N . THR A 1 22 ? -33.589 2.856 5.572 1.00 0.00 22 THR A N 9
ATOM 14037 C CA . THR A 1 22 ? -34.815 2.269 5.059 1.00 0.00 22 THR A CA 9
ATOM 14038 C C . THR A 1 22 ? -35.164 0.996 5.837 1.00 0.00 22 THR A C 9
ATOM 14039 O O . THR A 1 22 ? -36.310 0.550 5.822 1.00 0.00 22 THR A O 9
ATOM 14050 N N . GLY A 1 23 ? -34.154 0.450 6.496 1.00 0.00 23 GLY A N 9
ATOM 14051 C CA . GLY A 1 23 ? -34.337 -0.761 7.278 1.00 0.00 23 GLY A CA 9
ATOM 14052 C C . GLY A 1 23 ? -33.942 -2.000 6.472 1.00 0.00 23 GLY A C 9
ATOM 14053 O O . GLY A 1 23 ? -33.194 -2.848 6.956 1.00 0.00 23 GLY A O 9
ATOM 14057 N N . GLU A 1 24 ? -34.461 -2.065 5.255 1.00 0.00 24 GLU A N 9
ATOM 14058 C CA . GLU A 1 24 ? -34.172 -3.184 4.376 1.00 0.00 24 GLU A CA 9
ATOM 14059 C C . GLU A 1 24 ? -32.759 -3.059 3.802 1.00 0.00 24 GLU A C 9
ATOM 14060 O O . GLU A 1 24 ? -32.582 -3.000 2.588 1.00 0.00 24 GLU A O 9
ATOM 14073 N N . VAL A 1 25 ? -31.790 -3.020 4.707 1.00 0.00 25 VAL A N 9
ATOM 14074 C CA . VAL A 1 25 ? -30.399 -2.903 4.306 1.00 0.00 25 VAL A CA 9
ATOM 14075 C C . VAL A 1 25 ? -29.504 -3.439 5.425 1.00 0.00 25 VAL A C 9
ATOM 14076 O O . VAL A 1 25 ? -28.542 -2.785 5.825 1.00 0.00 25 VAL A O 9
ATOM 14089 N N . ASN A 1 26 ? -29.851 -4.628 5.898 1.00 0.00 26 ASN A N 9
ATOM 14090 C CA . ASN A 1 26 ? -29.091 -5.260 6.963 1.00 0.00 26 ASN A CA 9
ATOM 14091 C C . ASN A 1 26 ? -27.805 -4.467 7.207 1.00 0.00 26 ASN A C 9
ATOM 14092 O O . ASN A 1 26 ? -26.884 -4.507 6.394 1.00 0.00 26 ASN A O 9
ATOM 14103 N N . ASN A 1 27 ? -27.785 -3.765 8.331 1.00 0.00 27 ASN A N 9
ATOM 14104 C CA . ASN A 1 27 ? -26.629 -2.964 8.691 1.00 0.00 27 ASN A CA 9
ATOM 14105 C C . ASN A 1 27 ? -25.414 -3.879 8.866 1.00 0.00 27 ASN A C 9
ATOM 14106 O O . ASN A 1 27 ? -24.276 -3.415 8.841 1.00 0.00 27 ASN A O 9
ATOM 14117 N N . ALA A 1 28 ? -25.699 -5.161 9.038 1.00 0.00 28 ALA A N 9
ATOM 14118 C CA . ALA A 1 28 ? -24.645 -6.144 9.216 1.00 0.00 28 ALA A CA 9
ATOM 14119 C C . ALA A 1 28 ? -23.813 -6.232 7.934 1.00 0.00 28 ALA A C 9
ATOM 14120 O O . ALA A 1 28 ? -22.584 -6.221 7.985 1.00 0.00 28 ALA A O 9
ATOM 14127 N N . LYS A 1 29 ? -24.516 -6.315 6.815 1.00 0.00 29 LYS A N 9
ATOM 14128 C CA . LYS A 1 29 ? -23.859 -6.404 5.522 1.00 0.00 29 LYS A CA 9
ATOM 14129 C C . LYS A 1 29 ? -23.248 -5.047 5.171 1.00 0.00 29 LYS A C 9
ATOM 14130 O O . LYS A 1 29 ? -22.117 -4.976 4.691 1.00 0.00 29 LYS A O 9
ATOM 14148 N N . LEU A 1 30 ? -24.022 -4.002 5.425 1.00 0.00 30 LEU A N 9
ATOM 14149 C CA . LEU A 1 30 ? -23.570 -2.649 5.142 1.00 0.00 30 LEU A CA 9
ATOM 14150 C C . LEU A 1 30 ? -22.417 -2.295 6.084 1.00 0.00 30 LEU A C 9
ATOM 14151 O O . LEU A 1 30 ? -21.561 -1.480 5.742 1.00 0.00 30 LEU A O 9
ATOM 14167 N N . ALA A 1 31 ? -22.432 -2.922 7.251 1.00 0.00 31 ALA A N 9
ATOM 14168 C CA . ALA A 1 31 ? -21.399 -2.682 8.242 1.00 0.00 31 ALA A CA 9
ATOM 14169 C C . ALA A 1 31 ? -20.094 -3.333 7.781 1.00 0.00 31 ALA A C 9
ATOM 14170 O O . ALA A 1 31 ? -19.008 -2.850 8.099 1.00 0.00 31 ALA A O 9
ATOM 14177 N N . SER A 1 32 ? -20.242 -4.420 7.038 1.00 0.00 32 SER A N 9
ATOM 14178 C CA . SER A 1 32 ? -19.089 -5.142 6.529 1.00 0.00 32 SER A CA 9
ATOM 14179 C C . SER A 1 32 ? -18.245 -4.222 5.642 1.00 0.00 32 SER A C 9
ATOM 14180 O O . SER A 1 32 ? -17.022 -4.186 5.767 1.00 0.00 32 SER A O 9
ATOM 14188 N N . LEU A 1 33 ? -18.931 -3.504 4.766 1.00 0.00 33 LEU A N 9
ATOM 14189 C CA . LEU A 1 33 ? -18.261 -2.587 3.861 1.00 0.00 33 LEU A CA 9
ATOM 14190 C C . LEU A 1 33 ? -17.442 -1.581 4.672 1.00 0.00 33 LEU A C 9
ATOM 14191 O O . LEU A 1 33 ? -16.474 -1.015 4.170 1.00 0.00 33 LEU A O 9
ATOM 14207 N N . GLN A 1 34 ? -17.861 -1.392 5.915 1.00 0.00 34 GLN A N 9
ATOM 14208 C CA . GLN A 1 34 ? -17.179 -0.465 6.802 1.00 0.00 34 GLN A CA 9
ATOM 14209 C C . GLN A 1 34 ? -15.825 -1.037 7.228 1.00 0.00 34 GLN A C 9
ATOM 14210 O O . GLN A 1 34 ? -14.855 -0.297 7.384 1.00 0.00 34 GLN A O 9
ATOM 14224 N N . GLN A 1 35 ? -15.803 -2.349 7.405 1.00 0.00 35 GLN A N 9
ATOM 14225 C CA . GLN A 1 35 ? -14.584 -3.030 7.811 1.00 0.00 35 GLN A CA 9
ATOM 14226 C C . GLN A 1 35 ? -13.485 -2.813 6.770 1.00 0.00 35 GLN A C 9
ATOM 14227 O O . GLN A 1 35 ? -12.302 -2.783 7.109 1.00 0.00 35 GLN A O 9
ATOM 14241 N N . VAL A 1 36 ? -13.912 -2.666 5.525 1.00 0.00 36 VAL A N 9
ATOM 14242 C CA . VAL A 1 36 ? -12.979 -2.452 4.433 1.00 0.00 36 VAL A CA 9
ATOM 14243 C C . VAL A 1 36 ? -12.770 -0.950 4.234 1.00 0.00 36 VAL A C 9
ATOM 14244 O O . VAL A 1 36 ? -11.658 -0.506 3.949 1.00 0.00 36 VAL A O 9
ATOM 14257 N N . LEU A 1 37 ? -13.856 -0.207 4.389 1.00 0.00 37 LEU A N 9
ATOM 14258 C CA . LEU A 1 37 ? -13.806 1.236 4.228 1.00 0.00 37 LEU A CA 9
ATOM 14259 C C . LEU A 1 37 ? -13.112 1.855 5.442 1.00 0.00 37 LEU A C 9
ATOM 14260 O O . LEU A 1 37 ? -12.644 2.992 5.382 1.00 0.00 37 LEU A O 9
ATOM 14276 N N . GLN A 1 38 ? -13.066 1.082 6.518 1.00 0.00 38 GLN A N 9
ATOM 14277 C CA . GLN A 1 38 ? -12.436 1.542 7.743 1.00 0.00 38 GLN A CA 9
ATOM 14278 C C . GLN A 1 38 ? -11.110 0.810 7.966 1.00 0.00 38 GLN A C 9
ATOM 14279 O O . GLN A 1 38 ? -10.544 0.862 9.056 1.00 0.00 38 GLN A O 9
ATOM 14293 N N . SER A 1 39 ? -10.656 0.144 6.914 1.00 0.00 39 SER A N 9
ATOM 14294 C CA . SER A 1 39 ? -9.408 -0.597 6.981 1.00 0.00 39 SER A CA 9
ATOM 14295 C C . SER A 1 39 ? -8.246 0.292 6.532 1.00 0.00 39 SER A C 9
ATOM 14296 O O . SER A 1 39 ? -8.386 1.073 5.591 1.00 0.00 39 SER A O 9
ATOM 14304 N N . GLU A 1 40 ? -7.127 0.143 7.225 1.00 0.00 40 GLU A N 9
ATOM 14305 C CA . GLU A 1 40 ? -5.942 0.924 6.908 1.00 0.00 40 GLU A CA 9
ATOM 14306 C C . GLU A 1 40 ? -5.281 0.391 5.635 1.00 0.00 40 GLU A C 9
ATOM 14307 O O . GLU A 1 40 ? -4.668 1.151 4.886 1.00 0.00 40 GLU A O 9
ATOM 14320 N N . PHE A 1 41 ? -5.429 -0.909 5.428 1.00 0.00 41 PHE A N 9
ATOM 14321 C CA . PHE A 1 41 ? -4.853 -1.551 4.259 1.00 0.00 41 PHE A CA 9
ATOM 14322 C C . PHE A 1 41 ? -5.117 -0.728 2.997 1.00 0.00 41 PHE A C 9
ATOM 14323 O O . PHE A 1 41 ? -4.409 -0.872 1.999 1.00 0.00 41 PHE A O 9
ATOM 14340 N N . PHE A 1 42 ? -6.133 0.118 3.081 1.00 0.00 42 PHE A N 9
ATOM 14341 C CA . PHE A 1 42 ? -6.497 0.964 1.958 1.00 0.00 42 PHE A CA 9
ATOM 14342 C C . PHE A 1 42 ? -5.456 2.064 1.740 1.00 0.00 42 PHE A C 9
ATOM 14343 O O . PHE A 1 42 ? -5.142 2.410 0.602 1.00 0.00 42 PHE A O 9
ATOM 14360 N N . GLY A 1 43 ? -4.949 2.584 2.849 1.00 0.00 43 GLY A N 9
ATOM 14361 C CA . GLY A 1 43 ? -3.949 3.637 2.793 1.00 0.00 43 GLY A CA 9
ATOM 14362 C C . GLY A 1 43 ? -2.543 3.051 2.649 1.00 0.00 43 GLY A C 9
ATOM 14363 O O . GLY A 1 43 ? -1.655 3.690 2.084 1.00 0.00 43 GLY A O 9
ATOM 14367 N N . ALA A 1 44 ? -2.383 1.844 3.171 1.00 0.00 44 ALA A N 9
ATOM 14368 C CA . ALA A 1 44 ? -1.100 1.165 3.108 1.00 0.00 44 ALA A CA 9
ATOM 14369 C C . ALA A 1 44 ? -0.771 0.840 1.649 1.00 0.00 44 ALA A C 9
ATOM 14370 O O . ALA A 1 44 ? 0.360 1.037 1.204 1.00 0.00 44 ALA A O 9
ATOM 14377 N N . VAL A 1 45 ? -1.778 0.348 0.943 1.00 0.00 45 VAL A N 9
ATOM 14378 C CA . VAL A 1 45 ? -1.610 -0.005 -0.455 1.00 0.00 45 VAL A CA 9
ATOM 14379 C C . VAL A 1 45 ? -1.566 1.271 -1.298 1.00 0.00 45 VAL A C 9
ATOM 14380 O O . VAL A 1 45 ? -0.786 1.369 -2.243 1.00 0.00 45 VAL A O 9
ATOM 14393 N N . ARG A 1 46 ? -2.417 2.217 -0.927 1.00 0.00 46 ARG A N 9
ATOM 14394 C CA . ARG A 1 46 ? -2.485 3.484 -1.637 1.00 0.00 46 ARG A CA 9
ATOM 14395 C C . ARG A 1 46 ? -1.114 4.162 -1.643 1.00 0.00 46 ARG A C 9
ATOM 14396 O O . ARG A 1 46 ? -0.781 4.889 -2.578 1.00 0.00 46 ARG A O 9
ATOM 14416 N N . GLU A 1 47 ? -0.352 3.900 -0.590 1.00 0.00 47 GLU A N 9
ATOM 14417 C CA . GLU A 1 47 ? 0.974 4.476 -0.463 1.00 0.00 47 GLU A CA 9
ATOM 14418 C C . GLU A 1 47 ? 1.895 3.935 -1.558 1.00 0.00 47 GLU A C 9
ATOM 14419 O O . GLU A 1 47 ? 2.610 4.697 -2.207 1.00 0.00 47 GLU A O 9
ATOM 14432 N N . VAL A 1 48 ? 1.847 2.621 -1.733 1.00 0.00 48 VAL A N 9
ATOM 14433 C CA . VAL A 1 48 ? 2.668 1.970 -2.738 1.00 0.00 48 VAL A CA 9
ATOM 14434 C C . VAL A 1 48 ? 2.177 2.370 -4.129 1.00 0.00 48 VAL A C 9
ATOM 14435 O O . VAL A 1 48 ? 2.975 2.730 -4.993 1.00 0.00 48 VAL A O 9
ATOM 14448 N N . TYR A 1 49 ? 0.866 2.294 -4.304 1.00 0.00 49 TYR A N 9
ATOM 14449 C CA . TYR A 1 49 ? 0.260 2.645 -5.578 1.00 0.00 49 TYR A CA 9
ATOM 14450 C C . TYR A 1 49 ? 0.649 4.062 -5.999 1.00 0.00 49 TYR A C 9
ATOM 14451 O O . TYR A 1 49 ? 0.987 4.300 -7.156 1.00 0.00 49 TYR A O 9
ATOM 14469 N N . GLU A 1 50 ? 0.589 4.970 -5.034 1.00 0.00 50 GLU A N 9
ATOM 14470 C CA . GLU A 1 50 ? 0.930 6.358 -5.289 1.00 0.00 50 GLU A CA 9
ATOM 14471 C C . GLU A 1 50 ? 2.423 6.489 -5.595 1.00 0.00 50 GLU A C 9
ATOM 14472 O O . GLU A 1 50 ? 2.808 7.162 -6.551 1.00 0.00 50 GLU A O 9
ATOM 14485 N N . THR A 1 51 ? 3.224 5.837 -4.766 1.00 0.00 51 THR A N 9
ATOM 14486 C CA . THR A 1 51 ? 4.667 5.871 -4.935 1.00 0.00 51 THR A CA 9
ATOM 14487 C C . THR A 1 51 ? 5.059 5.288 -6.294 1.00 0.00 51 THR A C 9
ATOM 14488 O O . THR A 1 51 ? 5.918 5.834 -6.983 1.00 0.00 51 THR A O 9
ATOM 14499 N N . VAL A 1 52 ? 4.410 4.184 -6.637 1.00 0.00 52 VAL A N 9
ATOM 14500 C CA . VAL A 1 52 ? 4.681 3.521 -7.902 1.00 0.00 52 VAL A CA 9
ATOM 14501 C C . VAL A 1 52 ? 4.192 4.404 -9.050 1.00 0.00 52 VAL A C 9
ATOM 14502 O O . VAL A 1 52 ? 4.860 4.519 -10.076 1.00 0.00 52 VAL A O 9
ATOM 14515 N N . TYR A 1 53 ? 3.030 5.005 -8.840 1.00 0.00 53 TYR A N 9
ATOM 14516 C CA . TYR A 1 53 ? 2.444 5.875 -9.846 1.00 0.00 53 TYR A CA 9
ATOM 14517 C C . TYR A 1 53 ? 3.262 7.159 -10.004 1.00 0.00 53 TYR A C 9
ATOM 14518 O O . TYR A 1 53 ? 3.454 7.644 -11.119 1.00 0.00 53 TYR A O 9
ATOM 14536 N N . SER B 2 1 ? -11.339 -13.105 -2.123 1.00 0.00 106 SER B N 9
ATOM 14537 C CA . SER B 2 1 ? -11.567 -11.910 -2.918 1.00 0.00 106 SER B CA 9
ATOM 14538 C C . SER B 2 1 ? -12.979 -11.375 -2.666 1.00 0.00 106 SER B C 9
ATOM 14539 O O . SER B 2 1 ? -13.374 -10.360 -3.237 1.00 0.00 106 SER B O 9
ATOM 14547 N N . ASP B 2 2 ? -13.700 -12.083 -1.810 1.00 0.00 107 ASP B N 9
ATOM 14548 C CA . ASP B 2 2 ? -15.060 -11.693 -1.475 1.00 0.00 107 ASP B CA 9
ATOM 14549 C C . ASP B 2 2 ? -15.052 -10.907 -0.162 1.00 0.00 107 ASP B C 9
ATOM 14550 O O . ASP B 2 2 ? -16.085 -10.394 0.264 1.00 0.00 107 ASP B O 9
ATOM 14560 N N . ALA B 2 3 ? -13.875 -10.840 0.442 1.00 0.00 108 ALA B N 9
ATOM 14561 C CA . ALA B 2 3 ? -13.718 -10.125 1.699 1.00 0.00 108 ALA B CA 9
ATOM 14562 C C . ALA B 2 3 ? -13.886 -8.625 1.452 1.00 0.00 108 ALA B C 9
ATOM 14563 O O . ALA B 2 3 ? -14.574 -7.940 2.208 1.00 0.00 108 ALA B O 9
ATOM 14570 N N . VAL B 2 4 ? -13.243 -8.157 0.391 1.00 0.00 109 VAL B N 9
ATOM 14571 C CA . VAL B 2 4 ? -13.314 -6.750 0.036 1.00 0.00 109 VAL B CA 9
ATOM 14572 C C . VAL B 2 4 ? -14.559 -6.505 -0.819 1.00 0.00 109 VAL B C 9
ATOM 14573 O O . VAL B 2 4 ? -15.180 -5.448 -0.728 1.00 0.00 109 VAL B O 9
ATOM 14586 N N . GLN B 2 5 ? -14.887 -7.501 -1.630 1.00 0.00 110 GLN B N 9
ATOM 14587 C CA . GLN B 2 5 ? -16.046 -7.406 -2.499 1.00 0.00 110 GLN B CA 9
ATOM 14588 C C . GLN B 2 5 ? -17.330 -7.360 -1.668 1.00 0.00 110 GLN B C 9
ATOM 14589 O O . GLN B 2 5 ? -18.357 -6.864 -2.132 1.00 0.00 110 GLN B O 9
ATOM 14603 N N . ARG B 2 6 ? -17.232 -7.881 -0.454 1.00 0.00 111 ARG B N 9
ATOM 14604 C CA . ARG B 2 6 ? -18.372 -7.906 0.446 1.00 0.00 111 ARG B CA 9
ATOM 14605 C C . ARG B 2 6 ? -18.893 -6.487 0.680 1.00 0.00 111 ARG B C 9
ATOM 14606 O O . ARG B 2 6 ? -20.031 -6.303 1.105 1.00 0.00 111 ARG B O 9
ATOM 14626 N N . ALA B 2 7 ? -18.033 -5.520 0.393 1.00 0.00 112 ALA B N 9
ATOM 14627 C CA . ALA B 2 7 ? -18.392 -4.123 0.567 1.00 0.00 112 ALA B CA 9
ATOM 14628 C C . ALA B 2 7 ? -19.537 -3.772 -0.384 1.00 0.00 112 ALA B C 9
ATOM 14629 O O . ALA B 2 7 ? -20.589 -3.305 0.050 1.00 0.00 112 ALA B O 9
ATOM 14636 N N . LYS B 2 8 ? -19.295 -4.011 -1.663 1.00 0.00 113 LYS B N 9
ATOM 14637 C CA . LYS B 2 8 ? -20.292 -3.727 -2.681 1.00 0.00 113 LYS B CA 9
ATOM 14638 C C . LYS B 2 8 ? -21.333 -4.848 -2.697 1.00 0.00 113 LYS B C 9
ATOM 14639 O O . LYS B 2 8 ? -22.474 -4.636 -3.104 1.00 0.00 113 LYS B O 9
ATOM 14657 N N . GLU B 2 9 ? -20.902 -6.017 -2.247 1.00 0.00 114 GLU B N 9
ATOM 14658 C CA . GLU B 2 9 ? -21.783 -7.171 -2.204 1.00 0.00 114 GLU B CA 9
ATOM 14659 C C . GLU B 2 9 ? -23.100 -6.811 -1.515 1.00 0.00 114 GLU B C 9
ATOM 14660 O O . GLU B 2 9 ? -24.138 -7.404 -1.802 1.00 0.00 114 GLU B O 9
ATOM 14673 N N . VAL B 2 10 ? -23.016 -5.838 -0.619 1.00 0.00 115 VAL B N 9
ATOM 14674 C CA . VAL B 2 10 ? -24.187 -5.389 0.112 1.00 0.00 115 VAL B CA 9
ATOM 14675 C C . VAL B 2 10 ? -25.247 -4.901 -0.878 1.00 0.00 115 VAL B C 9
ATOM 14676 O O . VAL B 2 10 ? -26.443 -5.061 -0.642 1.00 0.00 115 VAL B O 9
ATOM 14689 N N . LEU B 2 11 ? -24.767 -4.318 -1.967 1.00 0.00 116 LEU B N 9
ATOM 14690 C CA . LEU B 2 11 ? -25.658 -3.805 -2.996 1.00 0.00 116 LEU B CA 9
ATOM 14691 C C . LEU B 2 11 ? -26.563 -4.937 -3.488 1.00 0.00 116 LEU B C 9
ATOM 14692 O O . LEU B 2 11 ? -27.636 -4.683 -4.034 1.00 0.00 116 LEU B O 9
ATOM 14708 N N . GLU B 2 12 ? -26.096 -6.159 -3.280 1.00 0.00 117 GLU B N 9
ATOM 14709 C CA . GLU B 2 12 ? -26.851 -7.329 -3.696 1.00 0.00 117 GLU B CA 9
ATOM 14710 C C . GLU B 2 12 ? -28.220 -7.350 -3.013 1.00 0.00 117 GLU B C 9
ATOM 14711 O O . GLU B 2 12 ? -29.220 -7.714 -3.629 1.00 0.00 117 GLU B O 9
ATOM 14724 N N . GLU B 2 13 ? -28.220 -6.953 -1.749 1.00 0.00 118 GLU B N 9
ATOM 14725 C CA . GLU B 2 13 ? -29.451 -6.922 -0.975 1.00 0.00 118 GLU B CA 9
ATOM 14726 C C . GLU B 2 13 ? -30.230 -5.640 -1.273 1.00 0.00 118 GLU B C 9
ATOM 14727 O O . GLU B 2 13 ? -31.460 -5.654 -1.309 1.00 0.00 118 GLU B O 9
ATOM 14740 N N . ILE B 2 14 ? -29.487 -4.565 -1.478 1.00 0.00 119 ILE B N 9
ATOM 14741 C CA . ILE B 2 14 ? -30.095 -3.278 -1.772 1.00 0.00 119 ILE B CA 9
ATOM 14742 C C . ILE B 2 14 ? -30.916 -3.389 -3.058 1.00 0.00 119 ILE B C 9
ATO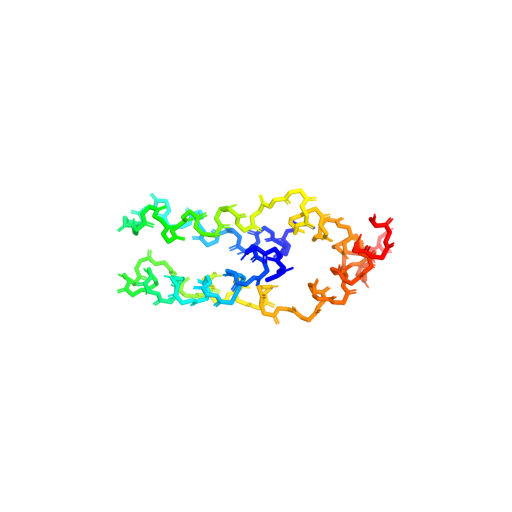M 14743 O O . ILE B 2 14 ? -31.747 -2.528 -3.344 1.00 0.00 119 ILE B O 9
ATOM 14759 N N . SER B 2 15 ? -30.653 -4.455 -3.799 1.00 0.00 120 SER B N 9
ATOM 14760 C CA . SER B 2 15 ? -31.358 -4.688 -5.049 1.00 0.00 120 SER B CA 9
ATOM 14761 C C . SER B 2 15 ? -32.861 -4.810 -4.788 1.00 0.00 120 SER B C 9
ATOM 14762 O O . SER B 2 15 ? -33.671 -4.583 -5.684 1.00 0.00 120 SER B O 9
ATOM 14770 N N . CYS B 2 16 ? -33.187 -5.171 -3.554 1.00 0.00 121 CYS B N 9
ATOM 14771 C CA . CYS B 2 16 ? -34.578 -5.325 -3.163 1.00 0.00 121 CYS B CA 9
ATOM 14772 C C . CYS B 2 16 ? -35.038 -4.025 -2.502 1.00 0.00 121 CYS B C 9
ATOM 14773 O O . CYS B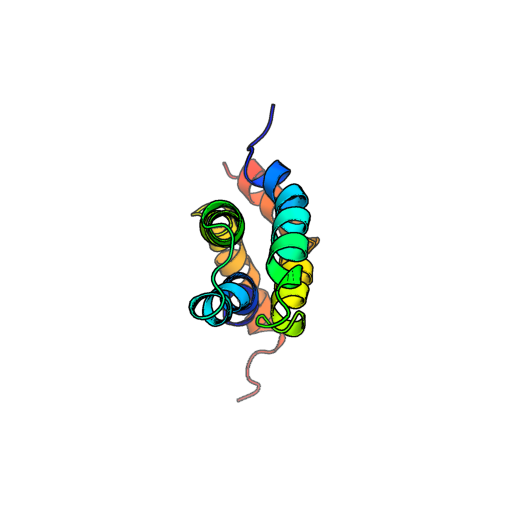 2 16 ? -36.232 -3.725 -2.479 1.00 0.00 121 CYS B O 9
ATOM 14781 N N . TYR B 2 17 ? -34.070 -3.288 -1.979 1.00 0.00 122 TYR B N 9
ATOM 14782 C CA . TYR B 2 17 ? -34.361 -2.027 -1.320 1.00 0.00 122 TYR B CA 9
ATOM 14783 C C . TYR B 2 17 ? -34.037 -0.843 -2.232 1.00 0.00 122 TYR B C 9
ATOM 14784 O O . TYR B 2 17 ? -32.900 -0.688 -2.675 1.00 0.00 122 TYR B O 9
ATOM 14802 N N . PRO B 2 18 ? -35.083 -0.014 -2.492 1.00 0.00 123 PRO B N 9
ATOM 14803 C CA . PRO B 2 18 ? -34.920 1.152 -3.343 1.00 0.00 123 PRO B CA 9
ATOM 14804 C C . PRO B 2 18 ? -34.176 2.269 -2.609 1.00 0.00 123 PRO B C 9
ATOM 14805 O O . PRO B 2 18 ? -34.784 3.047 -1.876 1.00 0.00 123 PRO B O 9
ATOM 14816 N N . GLU B 2 19 ? -32.871 2.310 -2.831 1.00 0.00 124 GLU B N 9
ATOM 14817 C CA . GLU B 2 19 ? -32.036 3.319 -2.198 1.00 0.00 124 GLU B CA 9
ATOM 14818 C C . GLU B 2 19 ? -31.782 4.478 -3.165 1.00 0.00 124 GLU B C 9
ATOM 14819 O O . GLU B 2 19 ? -32.349 4.517 -4.255 1.00 0.00 124 GLU B O 9
ATOM 14832 N N . ASN B 2 20 ? -30.926 5.391 -2.729 1.00 0.00 125 ASN B N 9
ATOM 14833 C CA . ASN B 2 20 ? -30.588 6.548 -3.541 1.00 0.00 125 ASN B CA 9
ATOM 14834 C C . ASN B 2 20 ? -29.417 6.195 -4.461 1.00 0.00 125 ASN B C 9
ATOM 14835 O O . ASN B 2 20 ? -28.357 5.783 -3.992 1.00 0.00 125 ASN B O 9
ATOM 14846 N N . ASN B 2 21 ? -29.648 6.372 -5.753 1.00 0.00 126 ASN B N 9
ATOM 14847 C CA . ASN B 2 21 ? -28.625 6.078 -6.743 1.00 0.00 126 ASN B CA 9
ATOM 14848 C C . ASN B 2 21 ? -27.328 6.791 -6.357 1.00 0.00 126 ASN B C 9
ATOM 14849 O O . ASN B 2 21 ? -26.237 6.301 -6.640 1.00 0.00 126 ASN B O 9
ATOM 14860 N N . ASP B 2 22 ? -27.490 7.941 -5.716 1.00 0.00 127 ASP B N 9
ATOM 14861 C CA . ASP B 2 22 ? -26.347 8.727 -5.289 1.00 0.00 127 ASP B CA 9
ATOM 14862 C C . ASP B 2 22 ? -25.700 8.060 -4.073 1.00 0.00 127 ASP B C 9
ATOM 14863 O O . ASP B 2 22 ? -24.486 7.856 -4.044 1.00 0.00 127 ASP B O 9
ATOM 14873 N N . ALA B 2 23 ? -26.538 7.738 -3.098 1.00 0.00 128 ALA B N 9
ATOM 14874 C CA . ALA B 2 23 ? -26.063 7.099 -1.884 1.00 0.00 128 ALA B CA 9
ATOM 14875 C C . ALA B 2 23 ? -25.395 5.770 -2.241 1.00 0.00 128 ALA B C 9
ATOM 14876 O O . ALA B 2 23 ? -24.306 5.469 -1.753 1.00 0.00 128 ALA B O 9
ATOM 14883 N N . LYS B 2 24 ? -26.074 5.010 -3.086 1.00 0.00 129 LYS B N 9
ATOM 14884 C CA . LYS B 2 24 ? -25.560 3.720 -3.514 1.00 0.00 129 LYS B CA 9
ATOM 14885 C C . LYS B 2 24 ? -24.396 3.936 -4.482 1.00 0.00 129 LYS B C 9
ATOM 14886 O O . LYS B 2 24 ? -23.495 3.104 -4.571 1.00 0.00 129 LYS B O 9
ATOM 14904 N N . GLU B 2 25 ? -24.452 5.058 -5.185 1.00 0.00 130 GLU B N 9
ATOM 14905 C CA . GLU B 2 25 ? -23.413 5.393 -6.144 1.00 0.00 130 GLU B CA 9
ATOM 14906 C C . GLU B 2 25 ? -22.067 5.552 -5.435 1.00 0.00 130 GLU B C 9
ATOM 14907 O O . GLU B 2 25 ? -21.024 5.215 -5.994 1.00 0.00 130 GLU B O 9
ATOM 14920 N N . LEU B 2 26 ? -22.134 6.066 -4.216 1.00 0.00 131 LEU B N 9
ATOM 14921 C CA . LEU B 2 26 ? -20.932 6.275 -3.425 1.00 0.00 131 LEU B CA 9
ATOM 14922 C C . LEU B 2 26 ? -20.229 4.933 -3.213 1.00 0.00 131 LEU B C 9
ATOM 14923 O O . LEU B 2 26 ? -19.007 4.843 -3.330 1.00 0.00 131 LEU B O 9
ATOM 14939 N N . LYS B 2 27 ? -21.028 3.923 -2.905 1.00 0.00 132 LYS B N 9
ATOM 14940 C CA . LYS B 2 27 ? -20.498 2.590 -2.674 1.00 0.00 132 LYS B CA 9
ATOM 14941 C C . LYS B 2 27 ? -19.986 2.015 -3.997 1.00 0.00 132 LYS B C 9
ATOM 14942 O O . LYS B 2 27 ? -18.985 1.299 -4.020 1.00 0.00 132 LYS B O 9
ATOM 14960 N N . ARG B 2 28 ? -20.696 2.350 -5.065 1.00 0.00 133 ARG B N 9
ATOM 14961 C CA . ARG B 2 28 ? -20.325 1.874 -6.388 1.00 0.00 133 ARG B CA 9
ATOM 14962 C C . ARG B 2 28 ? -19.050 2.571 -6.864 1.00 0.00 133 ARG B C 9
ATOM 14963 O O . ARG B 2 28 ? -18.113 1.914 -7.317 1.00 0.00 133 ARG B O 9
ATOM 14983 N N . ILE B 2 29 ? -19.053 3.890 -6.744 1.00 0.00 134 ILE B N 9
ATOM 14984 C CA . ILE B 2 29 ? -17.907 4.681 -7.156 1.00 0.00 134 ILE B CA 9
ATOM 14985 C C . ILE B 2 29 ? -16.689 4.281 -6.320 1.00 0.00 134 ILE B C 9
ATOM 14986 O O . ILE B 2 29 ? -15.549 4.487 -6.738 1.00 0.00 134 ILE B O 9
ATOM 15002 N N . LEU B 2 30 ? -16.970 3.716 -5.156 1.00 0.00 135 LEU B N 9
ATOM 15003 C CA . LEU B 2 30 ? -15.912 3.286 -4.258 1.00 0.00 135 LEU B CA 9
ATOM 15004 C C . LEU B 2 30 ? -15.206 2.067 -4.855 1.00 0.00 135 LEU B C 9
ATOM 15005 O O . LEU B 2 30 ? -14.188 1.617 -4.334 1.00 0.00 135 LEU B O 9
ATOM 15021 N N . THR B 2 31 ? -15.778 1.567 -5.943 1.00 0.00 136 THR B N 9
ATOM 15022 C CA . THR B 2 31 ? -15.216 0.409 -6.616 1.00 0.00 136 THR B CA 9
ATOM 15023 C C . THR B 2 31 ? -14.589 0.821 -7.952 1.00 0.00 136 THR B C 9
ATOM 15024 O O . THR B 2 31 ? -15.232 0.734 -8.995 1.00 0.00 136 THR B O 9
ATOM 15035 N N . GLN B 2 32 ? -13.341 1.259 -7.871 1.00 0.00 137 GLN B N 9
ATOM 15036 C CA . GLN B 2 32 ? -12.621 1.685 -9.060 1.00 0.00 137 GLN B CA 9
ATOM 15037 C C . GLN B 2 32 ? -11.466 0.724 -9.352 1.00 0.00 137 GLN B C 9
ATOM 15038 O O . GLN B 2 32 ? -11.209 -0.197 -8.578 1.00 0.00 137 GLN B O 9
ATOM 15052 N N . PRO B 2 33 ? -10.785 0.977 -10.501 1.00 0.00 138 PRO B N 9
ATOM 15053 C CA . PRO B 2 33 ? -9.666 0.145 -10.907 1.00 0.00 138 PRO B CA 9
ATOM 15054 C C . PRO B 2 33 ? -8.424 0.449 -10.064 1.00 0.00 138 PRO B C 9
ATOM 15055 O O . PRO B 2 33 ? -7.389 -0.194 -10.223 1.00 0.00 138 PRO B O 9
ATOM 15066 N N . HIS B 2 34 ? -8.570 1.429 -9.184 1.00 0.00 139 HIS B N 9
ATOM 15067 C CA . HIS B 2 34 ? -7.476 1.825 -8.316 1.00 0.00 139 HIS B CA 9
ATOM 15068 C C . HIS B 2 34 ? -7.701 1.258 -6.913 1.00 0.00 139 HIS B C 9
ATOM 15069 O O . HIS B 2 34 ? -6.809 0.631 -6.343 1.00 0.00 139 HIS B O 9
ATOM 15083 N N . PHE B 2 35 ? -8.898 1.498 -6.398 1.00 0.00 140 PHE B N 9
ATOM 15084 C CA . PHE B 2 35 ? -9.252 1.018 -5.072 1.00 0.00 140 PHE B CA 9
ATOM 15085 C C . PHE B 2 35 ? -9.579 -0.475 -5.100 1.00 0.00 140 PHE B C 9
ATOM 15086 O O . PHE B 2 35 ? -8.798 -1.294 -4.616 1.00 0.00 140 PHE B O 9
ATOM 15103 N N . MET B 2 36 ? -10.733 -0.786 -5.671 1.00 0.00 141 MET B N 9
ATOM 15104 C CA . MET B 2 36 ? -11.173 -2.167 -5.767 1.00 0.00 141 MET B CA 9
ATOM 15105 C C . MET B 2 36 ? -10.058 -3.062 -6.311 1.00 0.00 141 MET B C 9
ATOM 15106 O O . MET B 2 36 ? -10.020 -4.258 -6.027 1.00 0.00 141 MET B O 9
ATOM 15120 N N . ALA B 2 37 ? -9.176 -2.447 -7.086 1.00 0.00 142 ALA B N 9
ATOM 15121 C CA . ALA B 2 37 ? -8.063 -3.172 -7.674 1.00 0.00 142 ALA B CA 9
ATOM 15122 C C . ALA B 2 37 ? -7.005 -3.432 -6.599 1.00 0.00 142 ALA B C 9
ATOM 15123 O O . ALA B 2 37 ? -6.319 -4.453 -6.632 1.00 0.00 142 ALA B O 9
ATOM 15130 N N . LEU B 2 38 ? -6.906 -2.492 -5.671 1.00 0.00 143 LEU B N 9
ATOM 15131 C CA . LEU B 2 38 ? -5.945 -2.608 -4.588 1.00 0.00 143 LEU B CA 9
ATOM 15132 C C . LEU B 2 38 ? -6.445 -3.640 -3.575 1.00 0.00 143 LEU B C 9
ATOM 15133 O O . LEU B 2 38 ? -5.650 -4.370 -2.986 1.00 0.00 143 LEU B O 9
ATOM 15149 N N . LEU B 2 39 ? -7.758 -3.664 -3.404 1.00 0.00 144 LEU B N 9
ATOM 15150 C CA . LEU B 2 39 ? -8.374 -4.594 -2.472 1.00 0.00 144 LEU B CA 9
ATOM 15151 C C . LEU B 2 39 ? -8.045 -6.026 -2.896 1.00 0.00 144 LEU B C 9
ATOM 15152 O O . LEU B 2 39 ? -7.848 -6.898 -2.051 1.00 0.00 144 LEU B O 9
ATOM 15168 N N . GLN B 2 40 ? -7.998 -6.226 -4.205 1.00 0.00 145 GLN B N 9
ATOM 15169 C CA . GLN B 2 40 ? -7.700 -7.539 -4.752 1.00 0.00 145 GLN B CA 9
ATOM 15170 C C . GLN B 2 40 ? -6.196 -7.815 -4.674 1.00 0.00 145 GLN B C 9
ATOM 15171 O O . GLN B 2 40 ? -5.762 -8.958 -4.819 1.00 0.00 145 GLN B O 9
ATOM 15185 N N . THR B 2 41 ? -5.443 -6.750 -4.445 1.00 0.00 146 THR B N 9
ATOM 15186 C CA . THR B 2 41 ? -3.997 -6.862 -4.346 1.00 0.00 146 THR B CA 9
ATOM 15187 C C . THR B 2 41 ? -3.572 -6.999 -2.882 1.00 0.00 146 THR B C 9
ATOM 15188 O O . THR B 2 41 ? -2.458 -7.437 -2.593 1.00 0.00 146 THR B O 9
ATOM 15199 N N . HIS B 2 42 ? -4.481 -6.617 -1.997 1.00 0.00 147 HIS B N 9
ATOM 15200 C CA . HIS B 2 42 ? -4.214 -6.692 -0.572 1.00 0.00 147 HIS B CA 9
ATOM 15201 C C . HIS B 2 42 ? -5.160 -7.706 0.076 1.00 0.00 147 HIS B C 9
ATOM 15202 O O . HIS B 2 42 ? -5.009 -8.038 1.250 1.00 0.00 147 HIS B O 9
ATOM 15216 N N . ASP B 2 43 ? -6.113 -8.168 -0.720 1.00 0.00 148 ASP B N 9
ATOM 15217 C CA . ASP B 2 43 ? -7.084 -9.136 -0.239 1.00 0.00 148 ASP B CA 9
ATOM 15218 C C . ASP B 2 43 ? -6.363 -10.434 0.131 1.00 0.00 148 ASP B C 9
ATOM 15219 O O . ASP B 2 43 ? -6.881 -11.240 0.903 1.00 0.00 148 ASP B O 9
ATOM 15229 N N . VAL B 2 44 ? -5.176 -10.598 -0.438 1.00 0.00 149 VAL B N 9
ATOM 15230 C CA . VAL B 2 44 ? -4.379 -11.784 -0.177 1.00 0.00 149 VAL B CA 9
ATOM 15231 C C . VAL B 2 44 ? -4.071 -11.867 1.320 1.00 0.00 149 VAL B C 9
ATOM 15232 O O . VAL B 2 44 ? -4.190 -12.933 1.922 1.00 0.00 149 VAL B O 9
ATOM 15245 N N . VAL B 2 45 ? -3.681 -10.730 1.875 1.00 0.00 150 VAL B N 9
ATOM 15246 C CA . VAL B 2 45 ? -3.355 -10.661 3.290 1.00 0.00 150 VAL B CA 9
ATOM 15247 C C . VAL B 2 45 ? -4.649 -10.605 4.105 1.00 0.00 150 VAL B C 9
ATOM 15248 O O . VAL B 2 45 ? -4.744 -11.218 5.166 1.00 0.00 150 VAL B O 9
ATOM 15261 N N . ALA B 2 46 ? -5.612 -9.865 3.577 1.00 0.00 151 ALA B N 9
ATOM 15262 C CA . ALA B 2 46 ? -6.896 -9.721 4.241 1.00 0.00 151 ALA B CA 9
ATOM 15263 C C . ALA B 2 46 ? -7.504 -11.107 4.471 1.00 0.00 151 ALA B C 9
ATOM 15264 O O . ALA B 2 46 ? -8.081 -11.367 5.527 1.00 0.00 151 ALA B O 9
ATOM 15271 N N . HIS B 2 47 ? -7.353 -11.958 3.468 1.00 0.00 152 HIS B N 9
ATOM 15272 C CA . HIS B 2 47 ? -7.879 -13.310 3.548 1.00 0.00 152 HIS B CA 9
ATOM 15273 C C . HIS B 2 47 ? -7.059 -14.121 4.551 1.00 0.00 152 HIS B C 9
ATOM 15274 O O . HIS B 2 47 ? -7.618 -14.802 5.411 1.00 0.00 152 HIS B O 9
ATOM 15288 N N . GLU B 2 48 ? -5.745 -14.024 4.407 1.00 0.00 153 GLU B N 9
ATOM 15289 C CA . GLU B 2 48 ? -4.841 -14.742 5.290 1.00 0.00 153 GLU B CA 9
ATOM 15290 C C . GLU B 2 48 ? -4.962 -14.210 6.721 1.00 0.00 153 GLU B C 9
ATOM 15291 O O . GLU B 2 48 ? -4.686 -14.929 7.680 1.00 0.00 153 GLU B O 9
ATOM 15304 N N . VAL B 2 49 ? -5.373 -12.955 6.818 1.00 0.00 154 VAL B N 9
ATOM 15305 C CA . VAL B 2 49 ? -5.535 -12.318 8.114 1.00 0.00 154 VAL B CA 9
ATOM 15306 C C . VAL B 2 49 ? -6.530 -13.124 8.953 1.00 0.00 154 VAL B C 9
ATOM 15307 O O . VAL B 2 49 ? -6.368 -13.248 10.165 1.00 0.00 154 VAL B O 9
ATOM 15320 N N . TYR B 2 50 ? -7.540 -13.648 8.273 1.00 0.00 155 TYR B N 9
ATOM 15321 C CA . TYR B 2 50 ? -8.561 -14.438 8.939 1.00 0.00 155 TYR B CA 9
ATOM 15322 C C . TYR B 2 50 ? -8.362 -15.931 8.671 1.00 0.00 155 TYR B C 9
ATOM 15323 O O . TYR B 2 50 ? -9.092 -16.763 9.208 1.00 0.00 155 TYR B O 9
ATOM 15341 N N . SER B 2 51 ? -7.372 -16.223 7.843 1.00 0.00 156 SER B N 9
ATOM 15342 C CA . SER B 2 51 ? -7.068 -17.602 7.497 1.00 0.00 156 SER B CA 9
ATOM 15343 C C . SER B 2 51 ? -6.088 -18.192 8.513 1.00 0.00 156 SER B C 9
ATOM 15344 O O . SER B 2 51 ? -5.485 -17.462 9.296 1.00 0.00 156 SER B O 9
ATOM 15352 N N . ASP B 2 52 ? -5.960 -19.510 8.467 1.00 0.00 157 ASP B N 9
ATOM 15353 C CA . ASP B 2 52 ? -5.064 -20.208 9.373 1.00 0.00 157 ASP B CA 9
ATOM 15354 C C . ASP B 2 52 ? -3.741 -19.445 9.462 1.00 0.00 157 ASP B C 9
ATOM 15355 O O . ASP B 2 52 ? -2.949 -19.455 8.519 1.00 0.00 157 ASP B O 9
ATOM 15365 N N . GLU B 2 53 ? -3.540 -18.802 10.603 1.00 0.00 158 GLU B N 9
ATOM 15366 C CA . GLU B 2 53 ? -2.327 -18.036 10.827 1.00 0.00 158 GLU B CA 9
ATOM 15367 C C . GLU B 2 53 ? -1.191 -18.958 11.278 1.00 0.00 158 GLU B C 9
ATOM 15368 O O . GLU B 2 53 ? -0.033 -18.548 11.319 1.00 0.00 158 GLU B O 9
ATOM 15381 N N . ALA B 2 54 ? -1.565 -20.187 11.603 1.00 0.00 159 ALA B N 9
ATOM 15382 C CA . ALA B 2 54 ? -0.595 -21.171 12.050 1.00 0.00 159 ALA B CA 9
ATOM 15383 C C . ALA B 2 54 ? 0.340 -21.521 10.891 1.00 0.00 159 ALA B C 9
ATOM 15384 O O . ALA B 2 54 ? 1.492 -21.899 11.107 1.00 0.00 159 ALA B O 9
ATOM 15391 N N . GLY A 1 1 ? -15.080 14.588 -11.839 1.00 0.00 1 GLY A N 10
ATOM 15392 C CA . GLY A 1 1 ? -14.746 13.228 -12.226 1.00 0.00 1 GLY A CA 10
ATOM 15393 C C . GLY A 1 1 ? -13.269 12.927 -11.956 1.00 0.00 1 GLY A C 10
ATOM 15394 O O . GLY A 1 1 ? -12.664 12.104 -12.641 1.00 0.00 1 GLY A O 10
ATOM 15398 N N . SER A 1 2 ? -12.732 13.613 -10.959 1.00 0.00 2 SER A N 10
ATOM 15399 C CA . SER A 1 2 ? -11.339 13.431 -10.589 1.00 0.00 2 SER A CA 10
ATOM 15400 C C . SER A 1 2 ? -11.235 12.477 -9.397 1.00 0.00 2 SER A C 10
ATOM 15401 O O . SER A 1 2 ? -12.249 12.012 -8.877 1.00 0.00 2 SER A O 10
ATOM 15409 N N . LEU A 1 3 ? -9.997 12.213 -8.998 1.00 0.00 3 LEU A N 10
ATOM 15410 C CA . LEU A 1 3 ? -9.748 11.325 -7.877 1.00 0.00 3 LEU A CA 10
ATOM 15411 C C . LEU A 1 3 ? -10.429 11.883 -6.626 1.00 0.00 3 LEU A C 10
ATOM 15412 O O . LEU A 1 3 ? -9.830 12.654 -5.880 1.00 0.00 3 LEU A O 10
ATOM 15428 N N . ASN A 1 4 ? -11.674 11.471 -6.435 1.00 0.00 4 ASN A N 10
ATOM 15429 C CA . ASN A 1 4 ? -12.444 11.919 -5.288 1.00 0.00 4 ASN A CA 10
ATOM 15430 C C . ASN A 1 4 ? -12.930 10.703 -4.497 1.00 0.00 4 ASN A C 10
ATOM 15431 O O . ASN A 1 4 ? -13.615 10.848 -3.487 1.00 0.00 4 ASN A O 10
ATOM 15442 N N . LEU A 1 5 ? -12.554 9.531 -4.989 1.00 0.00 5 LEU A N 10
ATOM 15443 C CA . LEU A 1 5 ? -12.942 8.290 -4.339 1.00 0.00 5 LEU A CA 10
ATOM 15444 C C . LEU A 1 5 ? -12.329 8.237 -2.939 1.00 0.00 5 LEU A C 10
ATOM 15445 O O . LEU A 1 5 ? -12.986 7.829 -1.982 1.00 0.00 5 LEU A O 10
ATOM 15461 N N . GLU A 1 6 ? -11.073 8.654 -2.862 1.00 0.00 6 GLU A N 10
ATOM 15462 C CA . GLU A 1 6 ? -10.362 8.660 -1.594 1.00 0.00 6 GLU A CA 10
ATOM 15463 C C . GLU A 1 6 ? -11.056 9.595 -0.601 1.00 0.00 6 GLU A C 10
ATOM 15464 O O . GLU A 1 6 ? -11.308 9.214 0.541 1.00 0.00 6 GLU A O 10
ATOM 15477 N N . ARG A 1 7 ? -11.344 10.797 -1.072 1.00 0.00 7 ARG A N 10
ATOM 15478 C CA . ARG A 1 7 ? -12.003 11.790 -0.240 1.00 0.00 7 ARG A CA 10
ATOM 15479 C C . ARG A 1 7 ? -13.463 11.398 -0.003 1.00 0.00 7 ARG A C 10
ATOM 15480 O O . ARG A 1 7 ? -13.997 11.606 1.086 1.00 0.00 7 ARG A O 10
ATOM 15500 N N . ASP A 1 8 ? -14.068 10.837 -1.041 1.00 0.00 8 ASP A N 10
ATOM 15501 C CA . ASP A 1 8 ? -15.457 10.416 -0.959 1.00 0.00 8 ASP A CA 10
ATOM 15502 C C . ASP A 1 8 ? -15.555 9.173 -0.071 1.00 0.00 8 ASP A C 10
ATOM 15503 O O . ASP A 1 8 ? -16.619 8.879 0.471 1.00 0.00 8 ASP A O 10
ATOM 15513 N N . VAL A 1 9 ? -14.433 8.480 0.049 1.00 0.00 9 VAL A N 10
ATOM 15514 C CA . VAL A 1 9 ? -14.381 7.276 0.8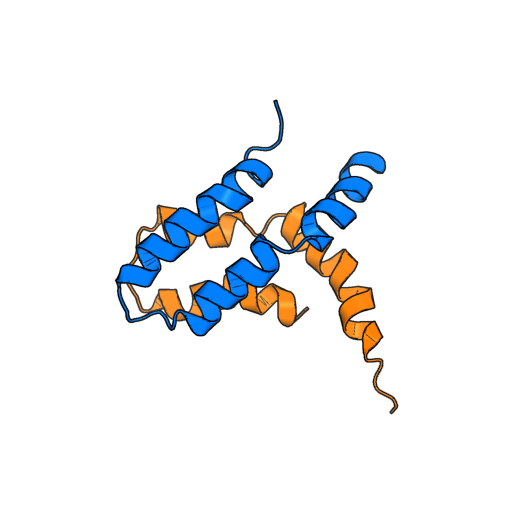61 1.00 0.00 9 VAL A CA 10
ATOM 15515 C C . VAL A 1 9 ? -14.971 7.573 2.241 1.00 0.00 9 VAL A C 10
ATOM 15516 O O . VAL A 1 9 ? -15.520 6.683 2.890 1.00 0.00 9 VAL A O 10
ATOM 15529 N N . GLN A 1 10 ? -14.836 8.825 2.651 1.00 0.00 10 GLN A N 10
ATOM 15530 C CA . GLN A 1 10 ? -15.349 9.250 3.943 1.00 0.00 10 GLN A CA 10
ATOM 15531 C C . GLN A 1 10 ? -16.775 9.785 3.798 1.00 0.00 10 GLN A C 10
ATOM 15532 O O . GLN A 1 10 ? -17.645 9.469 4.607 1.00 0.00 10 GLN A O 10
ATOM 15546 N N . ARG A 1 11 ? -16.969 10.586 2.760 1.00 0.00 11 ARG A N 10
ATOM 15547 C CA . ARG A 1 11 ? -18.274 11.168 2.499 1.00 0.00 11 ARG A CA 10
ATOM 15548 C C . ARG A 1 11 ? -19.284 10.074 2.151 1.00 0.00 11 ARG A C 10
ATOM 15549 O O . ARG A 1 11 ? -20.493 10.286 2.244 1.00 0.00 11 ARG A O 10
ATOM 15569 N N . ILE A 1 12 ? -18.752 8.926 1.754 1.00 0.00 12 ILE A N 10
ATOM 15570 C CA . ILE A 1 12 ? -19.591 7.798 1.391 1.00 0.00 12 ILE A CA 10
ATOM 15571 C C . ILE A 1 12 ? -20.278 7.254 2.645 1.00 0.00 12 ILE A C 10
ATOM 15572 O O . ILE A 1 12 ? -21.403 6.761 2.577 1.00 0.00 12 ILE A O 10
ATOM 15588 N N . LEU A 1 13 ? -19.574 7.362 3.762 1.00 0.00 13 LEU A N 10
ATOM 15589 C CA . LEU A 1 13 ? -20.102 6.887 5.029 1.00 0.00 13 LEU A CA 10
ATOM 15590 C C . LEU A 1 13 ? -21.403 7.628 5.345 1.00 0.00 13 LEU A C 10
ATOM 15591 O O . LEU A 1 13 ? -22.202 7.167 6.156 1.00 0.00 13 LEU A O 10
ATOM 15607 N N . GLU A 1 14 ? -21.575 8.764 4.684 1.00 0.00 14 GLU A N 10
ATOM 15608 C CA . GLU A 1 14 ? -22.765 9.573 4.883 1.00 0.00 14 GLU A CA 10
ATOM 15609 C C . GLU A 1 14 ? -23.914 9.047 4.021 1.00 0.00 14 GLU A C 10
ATOM 15610 O O . GLU A 1 14 ? -25.016 8.821 4.518 1.00 0.00 14 GLU A O 10
ATOM 15623 N N . LEU A 1 15 ? -23.617 8.870 2.741 1.00 0.00 15 LEU A N 10
ATOM 15624 C CA . LEU A 1 15 ? -24.612 8.374 1.804 1.00 0.00 15 LEU A CA 10
ATOM 15625 C C . LEU A 1 15 ? -25.104 7.003 2.267 1.00 0.00 15 LEU A C 10
ATOM 15626 O O . LEU A 1 15 ? -26.302 6.722 2.223 1.00 0.00 15 LEU A O 10
ATOM 15642 N N . MET A 1 16 ? -24.158 6.185 2.700 1.00 0.00 16 MET A N 10
ATOM 15643 C CA . MET A 1 16 ? -24.479 4.849 3.170 1.00 0.00 16 MET A CA 10
ATOM 15644 C C . MET A 1 16 ? -25.557 4.895 4.256 1.00 0.00 16 MET A C 10
ATOM 15645 O O . MET A 1 16 ? -26.541 4.160 4.192 1.00 0.00 16 MET A O 10
ATOM 15659 N N . GLU A 1 17 ? -25.331 5.765 5.230 1.00 0.00 17 GLU A N 10
ATOM 15660 C CA . GLU A 1 17 ? -26.271 5.917 6.328 1.00 0.00 17 GLU A CA 10
ATOM 15661 C C . GLU A 1 17 ? -27.553 6.596 5.843 1.00 0.00 17 GLU A C 10
ATOM 15662 O O . GLU A 1 17 ? -28.591 6.509 6.496 1.00 0.00 17 GLU A O 10
ATOM 15675 N N . HIS A 1 18 ? -27.438 7.256 4.700 1.00 0.00 18 HIS A N 10
ATOM 15676 C CA . HIS A 1 18 ? -28.576 7.947 4.117 1.00 0.00 18 HIS A CA 10
ATOM 15677 C C . HIS A 1 18 ? -29.485 6.939 3.413 1.00 0.00 18 HIS A C 10
ATOM 15678 O O . HIS A 1 18 ? -30.706 7.083 3.427 1.00 0.00 18 HIS A O 10
ATOM 15692 N N . VAL A 1 19 ? -28.853 5.941 2.811 1.00 0.00 19 VAL A N 10
ATOM 15693 C CA . VAL A 1 19 ? -29.591 4.909 2.102 1.00 0.00 19 VAL A CA 10
ATOM 15694 C C . VAL A 1 19 ? -30.149 3.903 3.112 1.00 0.00 19 VAL A C 10
ATOM 15695 O O . VAL A 1 19 ? -31.281 3.444 2.972 1.00 0.00 19 VAL A O 10
ATOM 15708 N N . GLN A 1 20 ? -29.329 3.590 4.103 1.00 0.00 20 GLN A N 10
ATOM 15709 C CA . GLN A 1 20 ? -29.727 2.647 5.135 1.00 0.00 20 GLN A CA 10
ATOM 15710 C C . GLN A 1 20 ? -30.876 3.223 5.964 1.00 0.00 20 GLN A C 10
ATOM 15711 O O . GLN A 1 20 ? -31.405 2.552 6.850 1.00 0.00 20 GLN A O 10
ATOM 15725 N N . LYS A 1 21 ? -31.230 4.461 5.650 1.00 0.00 21 LYS A N 10
ATOM 15726 C CA . LYS A 1 21 ? -32.306 5.134 6.355 1.00 0.00 21 LYS A CA 10
ATOM 15727 C C . LYS A 1 21 ? -33.636 4.464 6.009 1.00 0.00 21 LYS A C 10
ATOM 15728 O O . LYS A 1 21 ? -34.665 4.764 6.613 1.00 0.00 21 LYS A O 10
ATOM 15746 N N . THR A 1 22 ? -33.574 3.565 5.035 1.00 0.00 22 THR A N 10
ATOM 15747 C CA . THR A 1 22 ? -34.760 2.851 4.599 1.00 0.00 22 THR A CA 10
ATOM 15748 C C . THR A 1 22 ? -35.055 1.682 5.542 1.00 0.00 22 THR A C 10
ATOM 15749 O O . THR A 1 22 ? -36.192 1.223 5.631 1.00 0.00 22 THR A O 10
ATOM 15760 N N . GLY A 1 23 ? -34.009 1.235 6.224 1.00 0.00 23 GLY A N 10
ATOM 15761 C CA . GLY A 1 23 ? -34.143 0.130 7.158 1.00 0.00 23 GLY A CA 10
ATOM 15762 C C . GLY A 1 23 ? -33.999 -1.214 6.442 1.00 0.00 23 GLY A C 10
ATOM 15763 O O . GLY A 1 23 ? -33.347 -2.127 6.948 1.00 0.00 23 GLY A O 10
ATOM 15767 N N . GLU A 1 24 ? -34.618 -1.294 5.272 1.00 0.00 24 GLU A N 10
ATOM 15768 C CA . GLU A 1 24 ? -34.568 -2.510 4.478 1.00 0.00 24 GLU A CA 10
ATOM 15769 C C . GLU A 1 24 ? -33.188 -2.667 3.835 1.00 0.00 24 GLU A C 10
ATOM 15770 O O . GLU A 1 24 ? -33.070 -2.689 2.611 1.00 0.00 24 GLU A O 10
ATOM 15783 N N . VAL A 1 25 ? -32.180 -2.774 4.688 1.00 0.00 25 VAL A N 10
ATOM 15784 C CA . VAL A 1 25 ? -30.814 -2.929 4.218 1.00 0.00 25 VAL A CA 10
ATOM 15785 C C . VAL A 1 25 ? -29.901 -3.234 5.408 1.00 0.00 25 VAL A C 10
ATOM 15786 O O . VAL A 1 25 ? -28.944 -2.506 5.663 1.00 0.00 25 VAL A O 10
ATOM 15799 N N . ASN A 1 26 ? -30.230 -4.314 6.101 1.00 0.00 26 ASN A N 10
ATOM 15800 C CA . ASN A 1 26 ? -29.452 -4.726 7.257 1.00 0.00 26 ASN A CA 10
ATOM 15801 C C . ASN A 1 26 ? -28.250 -3.792 7.417 1.00 0.00 26 ASN A C 10
ATOM 15802 O O . ASN A 1 26 ? -27.290 -3.872 6.649 1.00 0.00 26 ASN A O 10
ATOM 15813 N N . ASN A 1 27 ? -28.340 -2.926 8.415 1.00 0.00 27 ASN A N 10
ATOM 15814 C CA . ASN A 1 27 ? -27.274 -1.980 8.684 1.00 0.00 27 ASN A CA 10
ATOM 15815 C C . ASN A 1 27 ? -25.990 -2.744 9.017 1.00 0.00 27 ASN A C 10
ATOM 15816 O O . ASN A 1 27 ? -24.889 -2.233 8.815 1.00 0.00 27 ASN A O 10
ATOM 15827 N N . ALA A 1 28 ? -26.173 -3.956 9.519 1.00 0.00 28 ALA A N 10
ATOM 15828 C CA . ALA A 1 28 ? -25.045 -4.796 9.880 1.00 0.00 28 ALA A CA 10
ATOM 15829 C C . ALA A 1 28 ? -24.188 -5.051 8.641 1.00 0.00 28 ALA A C 10
ATOM 15830 O O . ALA A 1 28 ? -22.960 -5.079 8.724 1.00 0.00 28 ALA A O 10
ATOM 15837 N N . LYS A 1 29 ? -24.866 -5.232 7.516 1.00 0.00 29 LYS A N 10
ATOM 15838 C CA . LYS A 1 29 ? -24.181 -5.485 6.260 1.00 0.00 29 LYS A CA 10
ATOM 15839 C C . LYS A 1 29 ? -23.514 -4.194 5.780 1.00 0.00 29 LYS A C 10
ATOM 15840 O O . LYS A 1 29 ? -22.402 -4.225 5.256 1.00 0.00 29 LYS A O 10
ATOM 15858 N N . LEU A 1 30 ? -24.223 -3.091 5.974 1.00 0.00 30 LEU A N 10
ATOM 15859 C CA . LEU A 1 30 ? -23.713 -1.792 5.568 1.00 0.00 30 LEU A CA 10
ATOM 15860 C C . LEU A 1 30 ? -22.589 -1.371 6.516 1.00 0.00 30 LEU A C 10
ATOM 15861 O O . LEU A 1 30 ? -21.663 -0.669 6.112 1.00 0.00 30 LEU A O 10
ATOM 15877 N N . ALA A 1 31 ? -22.706 -1.817 7.759 1.00 0.00 31 ALA A N 10
ATOM 15878 C CA . ALA A 1 31 ? -21.710 -1.495 8.766 1.00 0.00 31 ALA A CA 10
ATOM 15879 C C . ALA A 1 31 ? -20.362 -2.089 8.353 1.00 0.00 31 ALA A C 10
ATOM 15880 O O . ALA A 1 31 ? -19.345 -1.399 8.370 1.00 0.00 31 ALA A O 10
ATOM 15887 N N . SER A 1 32 ? -20.398 -3.363 7.990 1.00 0.00 32 SER A N 10
ATOM 15888 C CA . SER A 1 32 ? -19.193 -4.056 7.574 1.00 0.00 32 SER A CA 10
ATOM 15889 C C . SER A 1 32 ? -18.509 -3.286 6.440 1.00 0.00 32 SER A C 10
ATOM 15890 O O . SER A 1 32 ? -17.290 -3.346 6.292 1.00 0.00 32 SER A O 10
ATOM 15898 N N . LEU A 1 33 ? -19.326 -2.580 5.675 1.00 0.00 33 LEU A N 10
ATOM 15899 C CA . LEU A 1 33 ? -18.817 -1.798 4.559 1.00 0.00 33 LEU A CA 10
ATOM 15900 C C . LEU A 1 33 ? -18.048 -0.591 5.098 1.00 0.00 33 LEU A C 10
ATOM 15901 O O . LEU A 1 33 ? -17.148 -0.077 4.437 1.00 0.00 33 LEU A O 10
ATOM 15917 N N . GLN A 1 34 ? -18.433 -0.171 6.295 1.00 0.00 34 GLN A N 10
ATOM 15918 C CA . GLN A 1 34 ? -17.790 0.967 6.931 1.00 0.00 34 GLN A CA 10
ATOM 15919 C C . GLN A 1 34 ? -16.414 0.570 7.468 1.00 0.00 34 GLN A C 10
ATOM 15920 O O . GLN A 1 34 ? -15.494 1.384 7.492 1.00 0.00 34 GLN A O 10
ATOM 15934 N N . GLN A 1 35 ? -16.317 -0.685 7.885 1.00 0.00 35 GLN A N 10
ATOM 15935 C CA . GLN A 1 35 ? -15.069 -1.200 8.420 1.00 0.00 35 GLN A CA 10
ATOM 15936 C C . GLN A 1 35 ? -14.004 -1.255 7.325 1.00 0.00 35 GLN A C 10
ATOM 15937 O O . GLN A 1 35 ? -12.862 -0.854 7.542 1.00 0.00 35 GLN A O 10
ATOM 15951 N N . VAL A 1 36 ? -14.415 -1.756 6.169 1.00 0.00 36 VAL A N 10
ATOM 15952 C CA . VAL A 1 36 ? -13.511 -1.870 5.038 1.00 0.00 36 VAL A CA 10
ATOM 15953 C C . VAL A 1 36 ? -13.227 -0.476 4.476 1.00 0.00 36 VAL A C 10
ATOM 15954 O O . VAL A 1 36 ? -12.131 -0.212 3.984 1.00 0.00 36 VAL A O 10
ATOM 15967 N N . LEU A 1 37 ? -14.235 0.380 4.566 1.00 0.00 37 LEU A N 10
ATOM 15968 C CA . LEU A 1 37 ? -14.108 1.741 4.073 1.00 0.00 37 LEU A CA 10
ATOM 15969 C C . LEU A 1 37 ? -13.332 2.578 5.090 1.00 0.00 37 LEU A C 10
ATOM 15970 O O . LEU A 1 37 ? -12.495 3.397 4.717 1.00 0.00 37 LEU A O 10
ATOM 15986 N N . GLN A 1 38 ? -13.639 2.344 6.358 1.00 0.00 38 GLN A N 10
ATOM 15987 C CA . GLN A 1 38 ? -12.981 3.066 7.433 1.00 0.00 38 GLN A CA 10
ATOM 15988 C C . GLN A 1 38 ? -11.685 2.358 7.836 1.00 0.00 38 GLN A C 10
ATOM 15989 O O . GLN A 1 38 ? -11.055 2.724 8.825 1.00 0.00 38 GLN A O 10
ATOM 16003 N N . SER A 1 39 ? -11.329 1.354 7.047 1.00 0.00 39 SER A N 10
ATOM 16004 C CA . SER A 1 39 ? -10.122 0.590 7.306 1.00 0.00 39 SER A CA 10
ATOM 16005 C C . SER A 1 39 ? -8.888 1.446 7.016 1.00 0.00 39 SER A C 10
ATOM 16006 O O . SER A 1 39 ? -8.861 2.190 6.036 1.00 0.00 39 SER A O 10
ATOM 16014 N N . GLU A 1 40 ? -7.895 1.312 7.884 1.00 0.00 40 GLU A N 10
ATOM 16015 C CA . GLU A 1 40 ? -6.662 2.065 7.731 1.00 0.00 40 GLU A CA 10
ATOM 16016 C C . GLU A 1 40 ? -5.805 1.458 6.618 1.00 0.00 40 GLU A C 10
ATOM 16017 O O . GLU A 1 40 ? -5.130 2.180 5.886 1.00 0.00 40 GLU A O 10
ATOM 16030 N N . PHE A 1 41 ? -5.858 0.138 6.525 1.00 0.00 41 PHE A N 10
ATOM 16031 C CA . PHE A 1 41 ? -5.096 -0.574 5.515 1.00 0.00 41 PHE A CA 10
ATOM 16032 C C . PHE A 1 41 ? -5.316 0.039 4.130 1.00 0.00 41 PHE A C 10
ATOM 16033 O O . PHE A 1 41 ? -4.421 0.015 3.288 1.00 0.00 41 PHE A O 10
ATOM 16050 N N . PHE A 1 42 ? -6.512 0.572 3.937 1.00 0.00 42 PHE A N 10
ATOM 16051 C CA . PHE A 1 42 ? -6.862 1.190 2.669 1.00 0.00 42 PHE A CA 10
ATOM 16052 C C . PHE A 1 42 ? -5.858 2.285 2.298 1.00 0.00 42 PHE A C 10
ATOM 16053 O O . PHE A 1 42 ? -5.377 2.332 1.167 1.00 0.00 42 PHE A O 10
ATOM 16070 N N . GLY A 1 43 ? -5.573 3.137 3.272 1.00 0.00 43 GLY A N 10
ATOM 16071 C CA . GLY A 1 43 ? -4.636 4.227 3.061 1.00 0.00 43 GLY A CA 10
ATOM 16072 C C . GLY A 1 43 ? -3.190 3.729 3.134 1.00 0.00 43 GLY A C 10
ATOM 16073 O O . GLY A 1 43 ? -2.314 4.253 2.448 1.00 0.00 43 GLY A O 10
ATOM 16077 N N . ALA A 1 44 ? -2.986 2.723 3.972 1.00 0.00 44 ALA A N 10
ATOM 16078 C CA . ALA A 1 44 ? -1.663 2.149 4.142 1.00 0.00 44 ALA A CA 10
ATOM 16079 C C . ALA A 1 44 ? -1.263 1.411 2.864 1.00 0.00 44 ALA A C 10
ATOM 16080 O O . ALA A 1 44 ? -0.131 1.536 2.399 1.00 0.00 44 ALA A O 10
ATOM 16087 N N . VAL A 1 45 ? -2.214 0.657 2.332 1.00 0.00 45 VAL A N 10
ATOM 16088 C CA . VAL A 1 45 ? -1.975 -0.102 1.117 1.00 0.00 45 VAL A CA 10
ATOM 16089 C C . VAL A 1 45 ? -2.058 0.836 -0.090 1.00 0.00 45 VAL A C 10
ATOM 16090 O O . VAL A 1 45 ? -1.350 0.647 -1.078 1.00 0.00 45 VAL A O 10
ATOM 16103 N N . ARG A 1 46 ? -2.930 1.827 0.030 1.00 0.00 46 ARG A N 10
ATOM 16104 C CA . ARG A 1 46 ? -3.115 2.795 -1.038 1.00 0.00 46 ARG A CA 10
ATOM 16105 C C . ARG A 1 46 ? -1.866 3.666 -1.185 1.00 0.00 46 ARG A C 10
ATOM 16106 O O . ARG A 1 46 ? -1.509 4.061 -2.294 1.00 0.00 46 ARG A O 10
ATOM 16126 N N . GLU A 1 47 ? -1.239 3.943 -0.052 1.00 0.00 47 GLU A N 10
ATOM 16127 C CA . GLU A 1 47 ? -0.038 4.762 -0.041 1.00 0.00 47 GLU A CA 10
ATOM 16128 C C . GLU A 1 47 ? 1.093 4.055 -0.791 1.00 0.00 47 GLU A C 10
ATOM 16129 O O . GLU A 1 47 ? 2.007 4.703 -1.297 1.00 0.00 47 GLU A O 10
ATOM 16142 N N . VAL A 1 48 ? 0.992 2.735 -0.841 1.00 0.00 48 VAL A N 10
ATOM 16143 C CA . VAL A 1 48 ? 1.996 1.933 -1.522 1.00 0.00 48 VAL A CA 10
ATOM 16144 C C . VAL A 1 48 ? 1.923 2.203 -3.027 1.00 0.00 48 VAL A C 10
ATOM 16145 O O . VAL A 1 48 ? 2.952 2.298 -3.694 1.00 0.00 48 VAL A O 10
ATOM 16158 N N . TYR A 1 49 ? 0.698 2.319 -3.516 1.00 0.00 49 TYR A N 10
ATOM 16159 C CA . TYR A 1 49 ? 0.478 2.576 -4.929 1.00 0.00 49 TYR A CA 10
ATOM 16160 C C . TYR A 1 49 ? 1.069 3.926 -5.339 1.00 0.00 49 TYR A C 10
ATOM 16161 O O . TYR A 1 49 ? 1.754 4.024 -6.357 1.00 0.00 49 TYR A O 10
ATOM 16179 N N . GLU A 1 50 ? 0.784 4.933 -4.527 1.00 0.00 50 GLU A N 10
ATOM 16180 C CA . GLU A 1 50 ? 1.279 6.272 -4.793 1.00 0.00 50 GLU A CA 10
ATOM 16181 C C . GLU A 1 50 ? 2.797 6.324 -4.610 1.00 0.00 50 GLU A C 10
ATOM 16182 O O . GLU A 1 50 ? 3.485 7.072 -5.300 1.00 0.00 50 GLU A O 10
ATOM 16195 N N . THR A 1 51 ? 3.276 5.516 -3.673 1.00 0.00 51 THR A N 10
ATOM 16196 C CA . THR A 1 51 ? 4.698 5.460 -3.389 1.00 0.00 51 THR A CA 10
ATOM 16197 C C . THR A 1 51 ? 5.439 4.736 -4.516 1.00 0.00 51 THR A C 10
ATOM 16198 O O . THR A 1 51 ? 6.453 5.224 -5.012 1.00 0.00 51 THR A O 10
ATOM 16209 N N . VAL A 1 52 ? 4.903 3.583 -4.889 1.00 0.00 52 VAL A N 10
ATOM 16210 C CA . VAL A 1 52 ? 5.499 2.786 -5.947 1.00 0.00 52 VAL A CA 10
ATOM 16211 C C . VAL A 1 52 ? 5.276 3.484 -7.291 1.00 0.00 52 VAL A C 10
ATOM 16212 O O . VAL A 1 52 ? 6.099 3.373 -8.198 1.00 0.00 52 VAL A O 10
ATOM 16225 N N . TYR A 1 53 ? 4.156 4.188 -7.377 1.00 0.00 53 TYR A N 10
ATOM 16226 C CA . TYR A 1 53 ? 3.812 4.903 -8.595 1.00 0.00 53 TYR A CA 10
ATOM 16227 C C . TYR A 1 53 ? 4.836 6.000 -8.892 1.00 0.00 53 TYR A C 10
ATOM 16228 O O . TYR A 1 53 ? 5.175 6.241 -10.051 1.00 0.00 53 TYR A O 10
ATOM 16246 N N . SER B 2 1 ? -11.254 -12.530 4.555 1.00 0.00 106 SER B N 10
ATOM 16247 C CA . SER B 2 1 ? -10.865 -11.403 3.727 1.00 0.00 106 SER B CA 10
ATOM 16248 C C . SER B 2 1 ? -12.003 -11.035 2.773 1.00 0.00 106 SER B C 10
ATOM 16249 O O . SER B 2 1 ? -11.811 -10.255 1.841 1.00 0.00 106 SER B O 10
ATOM 16257 N N . ASP B 2 2 ? -13.165 -11.615 3.039 1.00 0.00 107 ASP B N 10
ATOM 16258 C CA . ASP B 2 2 ? -14.334 -11.358 2.216 1.00 0.00 107 ASP B CA 10
ATOM 16259 C C . ASP B 2 2 ? -14.916 -9.989 2.577 1.00 0.00 107 ASP B C 10
ATOM 16260 O O . ASP B 2 2 ? -15.917 -9.565 2.000 1.00 0.00 107 ASP B O 10
ATOM 16270 N N . ALA B 2 3 ? -14.263 -9.336 3.526 1.00 0.00 108 ALA B N 10
ATOM 16271 C CA . ALA B 2 3 ? -14.702 -8.025 3.970 1.00 0.00 108 ALA B CA 10
ATOM 16272 C C . ALA B 2 3 ? -14.595 -7.035 2.807 1.00 0.00 108 ALA B C 10
ATOM 16273 O O . ALA B 2 3 ? -15.454 -6.171 2.643 1.00 0.00 108 ALA B O 10
ATOM 16280 N N . VAL B 2 4 ? -13.533 -7.196 2.033 1.00 0.00 109 VAL B N 10
ATOM 16281 C CA . VAL B 2 4 ? -13.302 -6.328 0.891 1.00 0.00 109 VAL B CA 10
ATOM 16282 C C . VAL B 2 4 ? -14.563 -6.280 0.028 1.00 0.00 109 VAL B C 10
ATOM 16283 O O . VAL B 2 4 ? -15.070 -5.201 -0.278 1.00 0.00 109 VAL B O 10
ATOM 16296 N N . GLN B 2 5 ? -15.035 -7.461 -0.340 1.00 0.00 110 GLN B N 10
ATOM 16297 C CA . GLN B 2 5 ? -16.228 -7.569 -1.164 1.00 0.00 110 GLN B CA 10
ATOM 16298 C C . GLN B 2 5 ? -17.473 -7.241 -0.336 1.00 0.00 110 GLN B C 10
ATOM 16299 O O . GLN B 2 5 ? -18.430 -6.666 -0.852 1.00 0.00 110 GLN B O 10
ATOM 16313 N N . ARG B 2 6 ? -17.420 -7.622 0.932 1.00 0.00 111 ARG B N 10
ATOM 16314 C CA . ARG B 2 6 ? -18.531 -7.377 1.834 1.00 0.00 111 ARG B CA 10
ATOM 16315 C C . ARG B 2 6 ? -18.908 -5.894 1.819 1.00 0.00 111 ARG B C 10
ATOM 16316 O O . ARG B 2 6 ? -20.007 -5.527 2.233 1.00 0.00 111 ARG B O 10
ATOM 16336 N N . ALA B 2 7 ? -17.977 -5.084 1.339 1.00 0.00 112 ALA B N 10
ATOM 16337 C CA . ALA B 2 7 ? -18.199 -3.649 1.266 1.00 0.00 112 ALA B CA 10
ATOM 16338 C C . ALA B 2 7 ? -19.288 -3.359 0.231 1.00 0.00 112 ALA B C 10
ATOM 16339 O O . ALA B 2 7 ? -20.255 -2.659 0.525 1.00 0.00 112 ALA B O 10
ATOM 16346 N N . LYS B 2 8 ? -19.094 -3.911 -0.956 1.00 0.00 113 LYS B N 10
ATOM 16347 C CA . LYS B 2 8 ? -20.048 -3.721 -2.037 1.00 0.00 113 LYS B CA 10
ATOM 16348 C C . LYS B 2 8 ? -21.193 -4.725 -1.882 1.00 0.00 113 LYS B C 10
ATOM 16349 O O . LYS B 2 8 ? -22.322 -4.446 -2.280 1.00 0.00 113 LYS B O 10
ATOM 16367 N N . GLU B 2 9 ? -20.861 -5.868 -1.303 1.00 0.00 114 GLU B N 10
ATOM 16368 C CA . GLU B 2 9 ? -21.847 -6.915 -1.093 1.00 0.00 114 GLU B CA 10
ATOM 16369 C C . GLU B 2 9 ? -23.136 -6.321 -0.519 1.00 0.00 114 GLU B C 10
ATOM 16370 O O . GLU B 2 9 ? -24.221 -6.851 -0.742 1.00 0.00 114 GLU B O 10
ATOM 16383 N N . VAL B 2 10 ? -22.972 -5.226 0.211 1.00 0.00 115 VAL B N 10
ATOM 16384 C CA . VAL B 2 10 ? -24.107 -4.555 0.819 1.00 0.00 115 VAL B CA 10
ATOM 16385 C C . VAL B 2 10 ? -25.092 -4.137 -0.273 1.00 0.00 115 VAL B C 10
ATOM 16386 O O . VAL B 2 10 ? -26.303 -4.137 -0.057 1.00 0.00 115 VAL B O 10
ATOM 16399 N N . LEU B 2 11 ? -24.537 -3.792 -1.427 1.00 0.00 116 LEU B N 10
ATOM 16400 C CA . LEU B 2 11 ? -25.351 -3.373 -2.553 1.00 0.00 116 LEU B CA 10
ATOM 16401 C C . LEU B 2 11 ? -26.236 -4.539 -3.000 1.00 0.00 116 LEU B C 10
ATOM 16402 O O . LEU B 2 11 ? -27.272 -4.332 -3.630 1.00 0.00 116 LEU B O 10
ATOM 16418 N N . GLU B 2 12 ? -25.795 -5.741 -2.655 1.00 0.00 117 GLU B N 10
ATOM 16419 C CA . GLU B 2 12 ? -26.534 -6.940 -3.011 1.00 0.00 117 GLU B CA 10
ATOM 16420 C C . GLU B 2 12 ? -27.945 -6.888 -2.422 1.00 0.00 117 GLU B C 10
ATOM 16421 O O . GLU B 2 12 ? -28.908 -7.293 -3.073 1.00 0.00 117 GLU B O 10
ATOM 16434 N N . GLU B 2 13 ? -28.025 -6.386 -1.199 1.00 0.00 118 GLU B N 10
ATOM 16435 C CA . GLU B 2 13 ? -29.302 -6.275 -0.517 1.00 0.00 118 GLU B CA 10
ATOM 16436 C C . GLU B 2 13 ? -30.057 -5.035 -1.000 1.00 0.00 118 GLU B C 10
ATOM 16437 O O . GLU B 2 13 ? -31.276 -5.070 -1.160 1.00 0.00 118 GLU B O 10
ATOM 16450 N N . ILE B 2 14 ? -29.302 -3.970 -1.216 1.00 0.00 119 ILE B N 10
ATOM 16451 C CA . ILE B 2 14 ? -29.884 -2.720 -1.679 1.00 0.00 119 ILE B CA 10
ATOM 16452 C C . ILE B 2 14 ? -30.628 -2.964 -2.993 1.00 0.00 119 ILE B C 10
ATOM 16453 O O . ILE B 2 14 ? -31.424 -2.132 -3.423 1.00 0.00 119 ILE B O 10
ATOM 16469 N N . SER B 2 15 ? -30.342 -4.111 -3.593 1.00 0.00 120 SER B N 10
ATOM 16470 C CA . SER B 2 15 ? -30.975 -4.476 -4.850 1.00 0.00 120 SER B CA 10
ATOM 16471 C C . SER B 2 15 ? -32.493 -4.550 -4.670 1.00 0.00 120 SER B C 10
ATOM 16472 O O . SER B 2 15 ? -33.244 -4.368 -5.626 1.00 0.00 120 SER B O 10
ATOM 16480 N N . CYS B 2 16 ? -32.898 -4.821 -3.437 1.00 0.00 121 CYS B N 10
ATOM 16481 C CA . CYS B 2 16 ? -34.311 -4.923 -3.120 1.00 0.00 121 CYS B CA 10
ATOM 16482 C C . CYS B 2 16 ? -34.786 -3.565 -2.599 1.00 0.00 121 CYS B C 10
ATOM 16483 O O . CYS B 2 16 ? -35.928 -3.171 -2.833 1.00 0.00 121 CYS B O 10
ATOM 16491 N N . TYR B 2 17 ? -33.884 -2.885 -1.904 1.00 0.00 122 TYR B N 10
ATOM 16492 C CA . TYR B 2 17 ? -34.197 -1.581 -1.348 1.00 0.00 122 TYR B CA 10
ATOM 16493 C C . TYR B 2 17 ? -33.892 -0.469 -2.354 1.00 0.00 122 TYR B C 10
ATOM 16494 O O . TYR B 2 17 ? -32.744 -0.287 -2.755 1.00 0.00 122 TYR B O 10
ATOM 16512 N N . PRO B 2 18 ? -34.970 0.265 -2.744 1.00 0.00 123 PRO B N 10
ATOM 16513 C CA . PRO B 2 18 ? -34.828 1.352 -3.696 1.00 0.00 123 PRO B CA 10
ATOM 16514 C C . PRO B 2 18 ? -34.189 2.578 -3.037 1.00 0.00 123 PRO B C 10
ATOM 16515 O O . PRO B 2 18 ? -34.880 3.388 -2.424 1.00 0.00 123 PRO B O 10
ATOM 16526 N N . GLU B 2 19 ? -32.876 2.673 -3.188 1.00 0.00 124 GLU B N 10
ATOM 16527 C CA . GLU B 2 19 ? -32.135 3.785 -2.617 1.00 0.00 124 GLU B CA 10
ATOM 16528 C C . GLU B 2 19 ? -31.669 4.735 -3.720 1.00 0.00 124 GLU B C 10
ATOM 16529 O O . GLU B 2 19 ? -32.021 4.559 -4.886 1.00 0.00 124 GLU B O 10
ATOM 16542 N N . ASN B 2 20 ? -30.882 5.721 -3.314 1.00 0.00 125 ASN B N 10
ATOM 16543 C CA . ASN B 2 20 ? -30.363 6.700 -4.255 1.00 0.00 125 ASN B CA 10
ATOM 16544 C C . ASN B 2 20 ? -29.317 6.034 -5.151 1.00 0.00 125 ASN B C 10
ATOM 16545 O O . ASN B 2 20 ? -28.309 5.526 -4.663 1.00 0.00 125 ASN B O 10
ATOM 16556 N N . ASN B 2 21 ? -29.593 6.059 -6.447 1.00 0.00 126 ASN B N 10
ATOM 16557 C CA . ASN B 2 21 ? -28.688 5.464 -7.416 1.00 0.00 126 ASN B CA 10
ATOM 16558 C C . ASN B 2 21 ? -27.300 6.091 -7.263 1.00 0.00 126 ASN B C 10
ATOM 16559 O O . ASN B 2 21 ? -26.296 5.478 -7.622 1.00 0.00 126 ASN B O 10
ATOM 16570 N N . ASP B 2 22 ? -27.289 7.305 -6.731 1.00 0.00 127 ASP B N 10
ATOM 16571 C CA . ASP B 2 22 ? -26.042 8.022 -6.527 1.00 0.00 127 ASP B CA 10
ATOM 16572 C C . ASP B 2 22 ? -25.326 7.451 -5.301 1.00 0.00 127 ASP B C 10
ATOM 16573 O O . ASP B 2 22 ? -24.147 7.111 -5.370 1.00 0.00 127 ASP B O 10
ATOM 16583 N N . ALA B 2 23 ? -26.069 7.367 -4.207 1.00 0.00 128 ALA B N 10
ATOM 16584 C CA . ALA B 2 23 ? -25.522 6.843 -2.968 1.00 0.00 128 ALA B CA 10
ATOM 16585 C C . ALA B 2 23 ? -24.954 5.445 -3.217 1.00 0.00 128 ALA B C 10
ATOM 16586 O O . ALA B 2 23 ? -23.792 5.181 -2.915 1.00 0.00 128 ALA B O 10
ATOM 16593 N N . LYS B 2 24 ? -25.801 4.586 -3.765 1.00 0.00 129 LYS B N 10
ATOM 16594 C CA . LYS B 2 24 ? -25.398 3.221 -4.056 1.00 0.00 129 LYS B CA 10
ATOM 16595 C C . LYS B 2 24 ? -24.233 3.239 -5.047 1.00 0.00 129 LYS B C 10
ATOM 16596 O O . LYS B 2 24 ? -23.420 2.316 -5.072 1.00 0.00 129 LYS B O 10
ATOM 16614 N N . GLU B 2 25 ? -24.189 4.299 -5.841 1.00 0.00 130 GLU B N 10
ATOM 16615 C CA . GLU B 2 25 ? -23.137 4.448 -6.831 1.00 0.00 130 GLU B CA 10
ATOM 16616 C C . GLU B 2 25 ? -21.812 4.799 -6.150 1.00 0.00 130 GLU B C 10
ATOM 16617 O O . GLU B 2 25 ? -20.744 4.424 -6.630 1.00 0.00 130 GLU B O 10
ATOM 16630 N N . LEU B 2 26 ? -21.927 5.516 -5.042 1.00 0.00 131 LEU B N 10
ATOM 16631 C CA . LEU B 2 26 ? -20.751 5.924 -4.290 1.00 0.00 131 LEU B CA 10
ATOM 16632 C C . LEU B 2 26 ? -19.948 4.683 -3.897 1.00 0.00 131 LEU B C 10
ATOM 16633 O O . LEU B 2 26 ? -18.718 4.689 -3.958 1.00 0.00 131 LEU B O 10
ATOM 16649 N N . LYS B 2 27 ? -20.672 3.645 -3.506 1.00 0.00 132 LYS B N 10
ATOM 16650 C CA . LYS B 2 27 ? -20.043 2.399 -3.105 1.00 0.00 132 LYS B CA 10
ATOM 16651 C C . LYS B 2 27 ? -19.510 1.678 -4.345 1.00 0.00 132 LYS B C 10
ATOM 16652 O O . LYS B 2 27 ? -18.445 1.066 -4.301 1.00 0.00 132 LYS B O 10
ATOM 16670 N N . ARG B 2 28 ? -20.275 1.780 -5.422 1.00 0.00 133 ARG B N 10
ATOM 16671 C CA . ARG B 2 28 ? -19.893 1.147 -6.673 1.00 0.00 133 ARG B CA 10
ATOM 16672 C C . ARG B 2 28 ? -18.651 1.826 -7.254 1.00 0.00 133 ARG B C 10
ATOM 16673 O O . ARG B 2 28 ? -17.747 1.155 -7.749 1.00 0.00 133 ARG B O 10
ATOM 16693 N N . ILE B 2 29 ? -18.646 3.147 -7.175 1.00 0.00 134 ILE B N 10
ATOM 16694 C CA . ILE B 2 29 ? -17.531 3.925 -7.687 1.00 0.00 134 ILE B CA 10
ATOM 16695 C C . ILE B 2 29 ? -16.317 3.726 -6.778 1.00 0.00 134 ILE B C 10
ATOM 16696 O O . ILE B 2 29 ? -15.177 3.879 -7.215 1.00 0.00 134 ILE B O 10
ATOM 16712 N N . LEU B 2 30 ? -16.602 3.390 -5.529 1.00 0.00 135 LEU B N 10
ATOM 16713 C CA . LEU B 2 30 ? -15.548 3.169 -4.554 1.00 0.00 135 LEU B CA 10
ATOM 16714 C C . LEU B 2 30 ? -14.777 1.900 -4.921 1.00 0.00 135 LEU B C 10
ATOM 16715 O O . LEU B 2 30 ? -13.721 1.625 -4.354 1.00 0.00 135 LEU B O 10
ATOM 16731 N N . THR B 2 31 ? -15.335 1.160 -5.869 1.00 0.00 136 THR B N 10
ATOM 16732 C CA . THR B 2 31 ? -14.712 -0.073 -6.318 1.00 0.00 136 THR B CA 10
ATOM 16733 C C . THR B 2 31 ? -14.078 0.122 -7.696 1.00 0.00 136 THR B C 10
ATOM 16734 O O . THR B 2 31 ? -14.680 -0.215 -8.716 1.00 0.00 136 THR B O 10
ATOM 16745 N N . GLN B 2 32 ? -12.868 0.667 -7.684 1.00 0.00 137 GLN B N 10
ATOM 16746 C CA . GLN B 2 32 ? -12.145 0.910 -8.920 1.00 0.00 137 GLN B CA 10
ATOM 16747 C C . GLN B 2 32 ? -10.925 -0.010 -9.013 1.00 0.00 137 GLN B C 10
ATOM 16748 O O . GLN B 2 32 ? -10.704 -0.844 -8.134 1.00 0.00 137 GLN B O 10
ATOM 16762 N N . PRO B 2 33 ? -10.147 0.175 -10.112 1.00 0.00 138 PRO B N 10
ATOM 16763 C CA . PRO B 2 33 ? -8.957 -0.629 -10.331 1.00 0.00 138 PRO B CA 10
ATOM 16764 C C . PRO B 2 33 ? -7.819 -0.187 -9.407 1.00 0.00 138 PRO B C 10
ATOM 16765 O O . PRO B 2 33 ? -6.734 -0.764 -9.434 1.00 0.00 138 PRO B O 10
ATOM 16776 N N . HIS B 2 34 ? -8.107 0.834 -8.614 1.00 0.00 139 HIS B N 10
ATOM 16777 C CA . HIS B 2 34 ? -7.123 1.360 -7.684 1.00 0.00 139 HIS B CA 10
ATOM 16778 C C . HIS B 2 34 ? -7.433 0.863 -6.271 1.00 0.00 139 HIS B C 10
ATOM 16779 O O . HIS B 2 34 ? -6.570 0.286 -5.610 1.00 0.00 139 HIS B O 10
ATOM 16793 N N . PHE B 2 35 ? -8.666 1.103 -5.851 1.00 0.00 140 PHE B N 10
ATOM 16794 C CA . PHE B 2 35 ? -9.100 0.686 -4.528 1.00 0.00 140 PHE B CA 10
ATOM 16795 C C . PHE B 2 35 ? -9.421 -0.808 -4.502 1.00 0.00 140 PHE B C 10
ATOM 16796 O O . PHE B 2 35 ? -8.678 -1.596 -3.920 1.00 0.00 140 PHE B O 10
ATOM 16813 N N . MET B 2 36 ? -10.530 -1.155 -5.139 1.00 0.00 141 MET B N 10
ATOM 16814 C CA . MET B 2 36 ? -10.958 -2.541 -5.198 1.00 0.00 141 MET B CA 10
ATOM 16815 C C . MET B 2 36 ? -9.811 -3.451 -5.638 1.00 0.00 141 MET B C 10
ATOM 16816 O O . MET B 2 36 ? -9.789 -4.636 -5.304 1.00 0.00 141 MET B O 10
ATOM 16830 N N . ALA B 2 37 ? -8.884 -2.865 -6.381 1.00 0.00 142 ALA B N 10
ATOM 16831 C CA . ALA B 2 37 ? -7.735 -3.609 -6.871 1.00 0.00 142 ALA B CA 10
ATOM 16832 C C . ALA B 2 37 ? -6.742 -3.817 -5.726 1.00 0.00 142 ALA B C 10
ATOM 16833 O O . ALA B 2 37 ? -6.084 -4.854 -5.651 1.00 0.00 142 ALA B O 10
ATOM 16840 N N . LEU B 2 38 ? -6.665 -2.815 -4.863 1.00 0.00 143 LEU B N 10
ATOM 16841 C CA . LEU B 2 38 ? -5.764 -2.876 -3.725 1.00 0.00 143 LEU B CA 10
ATOM 16842 C C . LEU B 2 38 ? -6.233 -3.971 -2.763 1.00 0.00 143 LEU B C 10
ATOM 16843 O O . LEU B 2 38 ? -5.415 -4.656 -2.153 1.00 0.00 143 LEU B O 10
ATOM 16859 N N . LEU B 2 39 ? -7.548 -4.102 -2.663 1.00 0.00 144 LEU B N 10
ATOM 16860 C CA . LEU B 2 39 ? -8.135 -5.101 -1.788 1.00 0.00 144 LEU B CA 10
ATOM 16861 C C . LEU B 2 39 ? -7.838 -6.496 -2.342 1.00 0.00 144 LEU B C 10
ATOM 16862 O O . LEU B 2 39 ? -7.593 -7.430 -1.581 1.00 0.00 144 LEU B O 10
ATOM 16878 N N . GLN B 2 40 ? -7.867 -6.590 -3.663 1.00 0.00 145 GLN B N 10
ATOM 16879 C CA . GLN B 2 40 ? -7.605 -7.857 -4.328 1.00 0.00 145 GLN B CA 10
ATOM 16880 C C . GLN B 2 40 ? -6.103 -8.150 -4.335 1.00 0.00 145 GL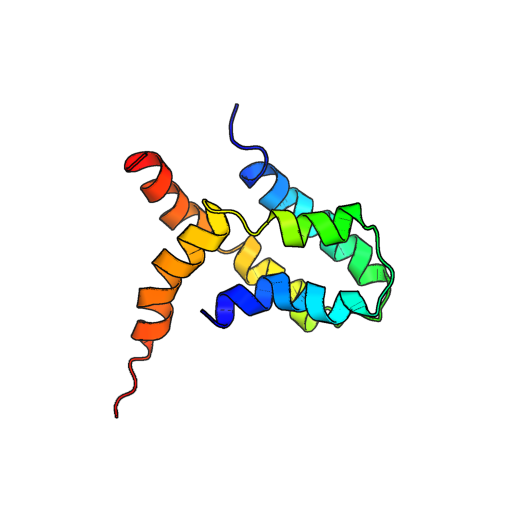N B C 10
ATOM 16881 O O . GLN B 2 40 ? -5.683 -9.242 -4.715 1.00 0.00 145 GLN B O 10
ATOM 16895 N N . THR B 2 41 ? -5.336 -7.157 -3.908 1.00 0.00 146 THR B N 10
ATOM 16896 C CA . THR B 2 41 ? -3.891 -7.295 -3.860 1.00 0.00 146 THR B CA 10
ATOM 16897 C C . THR B 2 41 ? -3.402 -7.283 -2.410 1.00 0.00 146 THR B C 10
ATOM 16898 O O . THR B 2 41 ? -2.218 -7.491 -2.148 1.00 0.00 146 THR B O 10
ATOM 16909 N N . HIS B 2 42 ? -4.339 -7.038 -1.506 1.00 0.00 147 HIS B N 10
ATOM 16910 C CA . HIS B 2 42 ? -4.018 -6.996 -0.089 1.00 0.00 147 HIS B CA 10
ATOM 16911 C C . HIS B 2 42 ? -4.732 -8.140 0.633 1.00 0.00 147 HIS B C 10
ATOM 16912 O O . HIS B 2 42 ? -4.183 -8.732 1.561 1.00 0.00 147 HIS B O 10
ATOM 16926 N N . ASP B 2 43 ? -5.946 -8.419 0.179 1.00 0.00 148 ASP B N 10
ATOM 16927 C CA . ASP B 2 43 ? -6.740 -9.480 0.769 1.00 0.00 148 ASP B CA 10
ATOM 16928 C C . ASP B 2 43 ? -6.054 -10.826 0.518 1.00 0.00 148 ASP B C 10
ATOM 16929 O O . ASP B 2 43 ? -6.408 -11.831 1.131 1.00 0.00 148 ASP B O 10
ATOM 16939 N N . VAL B 2 44 ? -5.087 -10.800 -0.387 1.00 0.00 149 VAL B N 10
ATOM 16940 C CA . VAL B 2 44 ? -4.349 -12.003 -0.727 1.00 0.00 149 VAL B CA 10
ATOM 16941 C C . VAL B 2 44 ? -3.627 -12.524 0.518 1.00 0.00 149 VAL B C 10
ATOM 16942 O O . VAL B 2 44 ? -3.553 -13.731 0.738 1.00 0.00 149 VAL B O 10
ATOM 16955 N N . VAL B 2 45 ? -3.112 -11.584 1.299 1.00 0.00 150 VAL B N 10
ATOM 16956 C CA . VAL B 2 45 ? -2.398 -11.932 2.515 1.00 0.00 150 VAL B CA 10
ATOM 16957 C C . VAL B 2 45 ? -3.406 -12.298 3.606 1.00 0.00 150 VAL B C 10
ATOM 16958 O O . VAL B 2 45 ? -3.177 -13.222 4.386 1.00 0.00 150 VAL B O 10
ATOM 16971 N N . ALA B 2 46 ? -4.504 -11.555 3.627 1.00 0.00 151 ALA B N 10
ATOM 16972 C CA . ALA B 2 46 ? -5.548 -11.789 4.610 1.00 0.00 151 ALA B CA 10
ATOM 16973 C C . ALA B 2 46 ? -6.159 -13.173 4.378 1.00 0.00 151 ALA B C 10
ATOM 16974 O O . ALA B 2 46 ? -6.451 -13.895 5.330 1.00 0.00 151 ALA B O 10
ATOM 16981 N N . HIS B 2 47 ? -6.334 -13.502 3.105 1.00 0.00 152 HIS B N 10
ATOM 16982 C CA . HIS B 2 47 ? -6.903 -14.786 2.737 1.00 0.00 152 HIS B CA 10
ATOM 16983 C C . HIS B 2 47 ? -5.952 -15.910 3.153 1.00 0.00 152 HIS B C 10
ATOM 16984 O O . HIS B 2 47 ? -6.368 -16.879 3.784 1.00 0.00 152 HIS B O 10
ATOM 16998 N N . GLU B 2 48 ? -4.691 -15.740 2.780 1.00 0.00 153 GLU B N 10
ATOM 16999 C CA . GLU B 2 48 ? -3.677 -16.729 3.106 1.00 0.00 153 GLU B CA 10
ATOM 17000 C C . GLU B 2 48 ? -3.394 -16.722 4.610 1.00 0.00 153 GLU B C 10
ATOM 17001 O O . GLU B 2 48 ? -2.956 -17.728 5.167 1.00 0.00 153 GLU B O 10
ATOM 17014 N N . VAL B 2 49 ? -3.656 -15.578 5.224 1.00 0.00 154 VAL B N 10
ATOM 17015 C CA . VAL B 2 49 ? -3.433 -15.428 6.653 1.00 0.00 154 VAL B CA 10
ATOM 17016 C C . VAL B 2 49 ? -4.273 -16.464 7.405 1.00 0.00 154 VAL B C 10
ATOM 17017 O O . VAL B 2 49 ? -3.836 -17.002 8.420 1.00 0.00 154 VAL B O 10
ATOM 17030 N N . TYR B 2 50 ? -5.462 -16.710 6.878 1.00 0.00 155 TYR B N 10
ATOM 17031 C CA . TYR B 2 50 ? -6.366 -17.672 7.488 1.00 0.00 155 TYR B CA 10
ATOM 17032 C C . TYR B 2 50 ? -6.321 -19.011 6.749 1.00 0.00 155 TYR B C 10
ATOM 17033 O O . TYR B 2 50 ? -6.899 -19.996 7.207 1.00 0.00 155 TYR B O 10
ATOM 17051 N N . SER B 2 51 ? -5.626 -19.006 5.621 1.00 0.00 156 SER B N 10
ATOM 17052 C CA . SER B 2 51 ? -5.498 -20.209 4.816 1.00 0.00 156 SER B CA 10
ATOM 17053 C C . SER B 2 51 ? -4.317 -21.047 5.312 1.00 0.00 156 SER B C 10
ATOM 17054 O O . SER B 2 51 ? -3.495 -20.568 6.092 1.00 0.00 156 SER B O 10
ATOM 17062 N N . ASP B 2 52 ? -4.271 -22.284 4.840 1.00 0.00 157 ASP B N 10
ATOM 17063 C CA . ASP B 2 52 ? -3.205 -23.192 5.225 1.00 0.00 157 ASP B CA 10
ATOM 17064 C C . ASP B 2 52 ? -1.870 -22.448 5.196 1.00 0.00 157 ASP B C 10
ATOM 17065 O O . ASP B 2 52 ? -1.350 -22.138 4.124 1.00 0.00 157 ASP B O 10
ATOM 17075 N N . GLU B 2 53 ? -1.350 -22.181 6.385 1.00 0.00 158 GLU B N 10
ATOM 17076 C CA . GLU B 2 53 ? -0.086 -21.478 6.509 1.00 0.00 158 GLU B CA 10
ATOM 17077 C C . GLU B 2 53 ? 1.083 -22.453 6.343 1.00 0.00 158 GLU B C 10
ATOM 17078 O O . GLU B 2 53 ? 2.231 -22.035 6.205 1.00 0.00 158 GLU B O 10
ATOM 17091 N N . ALA B 2 54 ? 0.749 -23.735 6.364 1.00 0.00 159 ALA B N 10
ATOM 17092 C CA . ALA B 2 54 ? 1.756 -24.772 6.218 1.00 0.00 159 ALA B CA 10
ATOM 17093 C C . ALA B 2 54 ? 2.350 -24.705 4.810 1.00 0.00 159 ALA B C 10
ATOM 17094 O O . ALA B 2 54 ? 3.488 -25.118 4.593 1.00 0.00 159 ALA B O 10
#

B-factor: mean 99.99, std 0.0, range [99.99, 99.99]

InterPro domains:
  IPR001478 PDZ domain [PF00595] (202-278)
  IPR001478 PDZ domain [PS50106] (200-281)
  IPR001478 PDZ domain [SM00228] (208-281)
  IPR004172 L27 domain [PS51022] (117-172)
  IPR004172 L27 domain [SM00569] (120-175)
  IPR014775 L27 domain, C-terminal [PF02828] (121-174)
  IPR036034 PDZ superfamily [G3DSA:2.30.42.10] (178-284)
  IPR036034 PDZ superfamily [SSF50156] (195-287)
  IPR036892 L27 domain superfamily [SSF101288] (116-171)
  IPR051109 Membrane-associated multiprotein complex regulator [PTHR14063] (111-295)

Solvent-accessible surface area: 6974 Å² total; per-residue (Å²): 125,47,68,115,17,52,146,40,20,146,135,0,33,73,30,3,81,114,7,33,154,58,60,116,2,76,95,65,33,1,35,32,0,29,85,6,6,118,20,155,44,8,35,64,27,62,98,96,65,97,105,121,214,75,114,49,16,93,62,3,82,60,0,32,91,56,7,103,101,16,124,16,72,99,77,3,63,80,20,4,177,47,3,50,52,98,81,12,49,15,2,8,102,81,52,18,81,75,47,93,88,125,147,69,114,183,121